Protein AF-0000000074169107 (afdb_homodimer)

Organism: Brucella melitensis biotype 1 (strain ATCC 23456 / CCUG 17765 / NCTC 10094 / 16M) (NCBI:txid224914)

InterPro domains:
  IPR011701 Major facilitator superfamily [PF07690] (206-387)
  IPR020846 Major facilitator superfamily domain [PS50850] (198-412)
  IPR036259 MFS transporter superfamily [G3DSA:1.20.1250.20] (1-187)
  IPR036259 MFS transporter superfamily [G3DSA:1.20.1250.20] (199-384)
  IPR036259 MFS transporter superfamily [SSF103473] (4-386)
  IPR047200 MSF-type transporter YcaD-like [cd17477] (10-370)

Radius of gyration: 31.27 Å; Cα contacts (8 Å, |Δi|>4): 1572; chains: 2; bounding box: 61×96×57 Å

Secondary structure (DSSP, 8-state):
-HHHHHHHHHHHHHHHHHHHHHHHHHHHHHHHHHTT--HHHHHHHHHHHHHHHHHHHHHHHHHHHHH-HHHHHHHHHHHHHHHHHHHHH---HHHHHHHHHHHHHHHHHHHHHHHHHHHHH--TTTHHHHHHHHHHHHHHHHHHHHHHHHHS-TTSTHHHHHHHHHHHHTHHHHHSS-PPPPPPPPPPP--HHHHHHH-HHHHHHHHHHHHHHHHHHHHHHHHHHHTT--HHHHHHHHHHHHHHHHHHHHHHHHHHHHS-HHHHHHHHHHHHHHHHHHHHHH----HHHHHHHHHHHHHHHTTHHHHHHHHHHTTS-GGGHHHHHHHHHHHHHHHHHHHHHHHHHHHHHSTTTHHHHHHHHHHHHHHHHHHHHHTTSPPPPGGGPPPP-----GGG--HHHHHHSGGG----/-HHHHHHHHHHHHHHHHHHHHHHHHHHHHHHHHHTT--HHHHHHHHHHHHHHHHHHHHHHHHHHHHH-HHHHHHHHHHHHHHHHHHHHH---HHHHHHHHHHHHHHHHHHHHHHHHHHHHH--TTTHHHHHHHHHHHHHHHHHHHHHHHHHS-TTSTHHHHHHHHHHHHTHHHHHSS-PPPPPPPPPPP--HHHHHHH-HHHHHHHHHHHHHHHHHHHHHHHHHHHTT--HHHHHHHHHHHHHHHHHHHHHHHHHHHHS-HHHHHHHHHHHHHHHHHHHHHH----HHHHHHHHHHHHHHHTTHHHHHHHHHHTTS-GGGHHHHHHHHHHHHHHHHHHHHHHHHHHHHHSTTTHHHHHHHHHHHHHHHHHHHHHTTSPPPPGGGPPPP-----STT--HHHHHHSGGG----

Nearest PDB structures (foldseek):
  8tth-assembly1_A  TM=8.276E-01  e=2.701E-09  Staphylococcus aureus
  8tte-assembly1_A  TM=8.108E-01  e=3.071E-09  Staphylococcus aureus
  8ttg-assembly1_A  TM=8.407E-01  e=1.258E-08  Staphylococcus aureus
  8hpk-assembly1_A  TM=7.073E-01  e=5.860E-08  Oxalobacter formigenes
  8s5z-assembly1_A  TM=7.313E-01  e=1.516E-05  Homo sapiens

Solvent-accessible surface area (backbone atoms only — not comparable to full-atom values): 38735 Å² total; per-residue (Å²): 112,70,67,54,51,49,47,46,27,47,49,50,14,48,26,28,38,29,21,18,46,23,25,50,63,51,41,48,46,54,31,38,49,74,71,64,52,53,58,55,57,46,13,39,34,30,19,28,18,34,48,16,23,54,50,13,65,69,49,34,47,58,50,30,61,67,44,30,54,69,28,38,39,47,37,22,33,29,49,40,18,35,44,37,32,48,44,51,69,46,87,40,69,70,57,40,31,56,44,25,21,53,41,18,22,24,48,30,32,38,43,33,46,52,31,42,45,51,39,64,71,40,46,91,87,42,20,56,58,52,45,50,51,50,42,50,39,49,54,51,20,23,38,52,12,25,46,50,47,42,74,50,58,68,89,45,58,55,59,26,42,50,26,24,35,25,20,33,51,18,45,36,42,47,26,72,38,78,68,79,74,54,79,72,68,78,82,83,77,79,56,68,69,61,46,38,71,50,23,51,54,30,49,55,34,26,26,34,50,14,22,27,50,18,18,44,71,37,41,44,60,46,37,33,51,70,44,67,35,52,61,54,50,35,30,46,26,58,37,40,14,52,52,33,10,62,60,33,29,54,63,54,32,56,50,36,53,74,42,62,42,46,56,45,48,20,50,42,25,40,53,26,16,49,47,22,45,47,46,38,71,64,52,64,56,50,52,69,59,44,32,52,51,42,19,54,30,21,25,30,57,56,30,45,56,46,50,34,52,45,52,32,47,47,62,47,53,68,87,42,41,52,56,55,52,35,41,46,49,51,39,20,42,53,14,21,27,48,12,9,51,54,18,25,56,34,24,72,71,42,70,51,37,14,44,25,48,46,31,17,52,30,20,45,49,38,18,53,48,21,53,55,48,56,72,72,47,84,78,79,56,63,90,67,48,64,80,62,65,87,56,68,62,76,100,68,62,45,62,40,46,43,67,34,36,66,72,50,61,73,85,122,112,69,66,55,50,49,50,45,28,47,48,50,15,48,26,29,38,29,20,18,48,24,26,49,64,52,41,48,45,53,32,39,50,76,71,64,52,52,58,56,57,45,12,40,33,28,19,28,18,34,48,17,23,55,50,13,65,70,48,33,48,58,49,30,62,68,42,30,55,70,28,40,39,48,37,23,33,29,49,41,18,35,45,37,33,48,45,52,67,46,85,42,70,69,58,41,31,57,45,26,21,52,41,19,21,24,48,30,32,38,40,34,46,51,31,40,45,52,40,62,71,41,46,90,86,43,19,56,59,54,44,50,52,50,42,50,42,50,53,52,21,22,39,52,13,26,45,50,46,42,75,49,57,66,87,46,56,55,60,27,42,50,27,23,34,25,20,31,52,19,47,38,43,48,27,73,39,80,69,79,75,54,77,72,70,79,82,84,76,77,55,68,66,60,46,38,71,50,23,50,56,28,50,54,35,27,26,35,49,14,21,29,50,19,19,45,72,38,42,43,59,47,34,33,51,70,42,66,35,52,62,52,50,35,30,47,26,58,38,40,14,51,52,33,9,61,59,34,31,54,63,54,32,56,48,38,52,73,43,63,44,46,56,45,48,18,51,41,25,39,52,27,17,49,48,22,44,46,46,37,72,64,52,64,58,49,51,69,59,43,33,53,52,43,20,54,29,21,25,30,57,51,29,44,55,47,50,33,52,45,50,33,47,47,62,46,54,69,86,41,42,54,54,54,51,36,42,47,48,52,39,19,41,53,14,20,28,49,13,9,51,54,17,26,57,34,24,72,72,42,72,51,35,14,44,26,50,45,32,17,50,30,20,44,50,39,18,53,46,21,53,55,48,57,73,72,47,85,77,79,57,63,92,65,48,64,80,62,62,89,54,71,71,63,102,69,66,43,62,38,47,43,67,35,36,67,73,52,60,72,85,121

pLDDT: mean 89.68, std 11.01, range [34.66, 98.75]

Sequence (824 aa):
MRIYIQVLALLCGTAFLLIASGLHGLLLPLRGGAEGFSVTSLGMLGTTWAGGFEAGCLFAPRLVRRVGHVRAFGCFAASAAIIALLSGIFVDATIWVLLRAFTGFSMAGAFMVIESWLNERASNETRGKIFGMYMMVNYGATMTGQMLVAAGDVRSDHLFMICGVFFCLALIPTAISTAVSPKPLTEVQLDLKVLYRNSPAAFVGCILIGIANGAWGTLGAVFGAKSGISTTEIALMVSVTIAAGALMQIPVGRISDLVDRRFVLASVASLAALVGLTIFSLAPESGTVIIAMTGCYGALAYALYPVAVAHANDHATAESFVKVSSGLLLLYGFGTMLGPLLAAAAMDIFWPSGLFAVTALAHISITAYALFRSRRRASVPKEEKDQFKSMPSERGATPEAMNLDPRAEPEGMRIYIQVLALLCGTAFLLIASGLHGLLLPLRGGAEGFSVTSLGMLGTTWAGGFEAGCLFAPRLVRRVGHVRAFGCFAASAAIIALLSGIFVDATIWVLLRAFTGFSMAGAFMVIESWLNERASNETRGKIFGMYMMVNYGATMTGQMLVAAGDVRSDHLFMICGVFFCLALIPTAISTAVSPKPLTEVQLDLKVLYRNSPAAFVGCILIGIANGAWGTLGAVFGAKSGISTTEIALMVSVTIAAGALMQIPVGRISDLVDRRFVLASVASLAALVGLTIFSLAPESGTVIIAMTGCYGALAYALYPVAVAHANDHATAESFVKVSSGLLLLYGFGTMLGPLLAAAAMDIFWPSGLFAVTALAHISITAYALFRSRRRASVPKEEKDQFKSMPSERGATPEAMNLDPRAEPEG

Structure (mmCIF, N/CA/C/O backbone):
data_AF-0000000074169107-model_v1
#
loop_
_entity.id
_entity.type
_entity.pdbx_description
1 polymer 'Transporter, mfs superfamily'
#
loop_
_atom_site.group_PDB
_atom_site.id
_atom_site.type_symbol
_atom_site.label_atom_id
_atom_site.label_alt_id
_atom_site.label_comp_id
_atom_site.label_asym_id
_atom_site.label_entity_id
_atom_site.label_seq_id
_atom_site.pdbx_PDB_ins_code
_atom_site.Cartn_x
_atom_site.Cartn_y
_atom_site.Cartn_z
_atom_site.occupancy
_atom_site.B_iso_or_equiv
_atom_site.auth_seq_id
_atom_site.auth_comp_id
_atom_site.auth_asym_id
_atom_site.auth_atom_id
_atom_site.pdbx_PDB_model_num
ATOM 1 N N . MET A 1 1 ? 24.5 -15.453 12.547 1 52.53 1 MET A N 1
ATOM 2 C CA . MET A 1 1 ? 23.344 -14.906 13.242 1 52.53 1 MET A CA 1
ATOM 3 C C . MET A 1 1 ? 22.703 -13.781 12.438 1 52.53 1 MET A C 1
ATOM 5 O O . MET A 1 1 ? 21.484 -13.758 12.25 1 52.53 1 MET A O 1
ATOM 9 N N . ARG A 1 2 ? 23.578 -12.852 11.867 1 57.88 2 ARG A N 1
ATOM 10 C CA . ARG A 1 2 ? 23.094 -11.711 11.102 1 57.88 2 ARG A CA 1
ATOM 11 C C . ARG A 1 2 ? 22.484 -12.164 9.781 1 57.88 2 ARG A C 1
ATOM 13 O O . ARG A 1 2 ? 21.453 -11.625 9.359 1 57.88 2 ARG A O 1
ATOM 20 N N . ILE A 1 3 ? 23.016 -13.297 9.266 1 62.75 3 ILE A N 1
ATOM 21 C CA . ILE A 1 3 ? 22.516 -13.812 8 1 62.75 3 ILE A CA 1
ATOM 22 C C . ILE A 1 3 ? 21.094 -14.344 8.18 1 62.75 3 ILE A C 1
ATOM 24 O O . ILE A 1 3 ? 20.234 -14.102 7.344 1 62.75 3 ILE A O 1
ATOM 28 N N . TYR A 1 4 ? 20.859 -14.805 9.289 1 69.69 4 TYR A N 1
ATOM 29 C CA . TYR A 1 4 ? 19.562 -15.406 9.531 1 69.69 4 TYR A CA 1
ATOM 30 C C . TYR A 1 4 ? 18.5 -14.328 9.797 1 69.69 4 TYR A C 1
ATOM 32 O O . TYR A 1 4 ? 17.344 -14.492 9.43 1 69.69 4 TYR A O 1
ATOM 40 N N . ILE A 1 5 ? 19.062 -13.211 10.281 1 71.31 5 ILE A N 1
ATOM 41 C CA . ILE A 1 5 ? 18.109 -12.133 10.555 1 71.31 5 ILE A CA 1
ATOM 42 C C . ILE A 1 5 ? 17.641 -11.516 9.242 1 71.31 5 ILE A C 1
ATOM 44 O O . ILE A 1 5 ? 16.453 -11.227 9.086 1 71.31 5 ILE A O 1
ATOM 48 N N . GLN A 1 6 ? 18.547 -11.438 8.352 1 75.88 6 GLN A N 1
ATOM 49 C CA . GLN A 1 6 ? 18.203 -10.852 7.062 1 75.88 6 GLN A CA 1
ATOM 50 C C . GLN A 1 6 ? 17.297 -11.789 6.262 1 75.88 6 GLN A C 1
ATOM 52 O O . GLN A 1 6 ? 16.344 -11.344 5.609 1 75.88 6 GLN A O 1
ATOM 57 N N . VAL A 1 7 ? 17.578 -12.953 6.441 1 84.06 7 VAL A N 1
ATOM 58 C CA . VAL A 1 7 ? 16.766 -13.945 5.738 1 84.06 7 VAL A CA 1
ATOM 59 C C . VAL A 1 7 ? 15.367 -14.008 6.352 1 84.06 7 VAL A C 1
ATOM 61 O O . VAL A 1 7 ? 14.375 -14.141 5.633 1 84.06 7 VAL A O 1
ATOM 64 N N . LEU A 1 8 ? 15.367 -13.758 7.609 1 87.25 8 LEU A N 1
ATOM 65 C CA . LEU A 1 8 ? 14.086 -13.812 8.289 1 87.25 8 LEU A CA 1
ATOM 66 C C . LEU A 1 8 ? 13.195 -12.648 7.871 1 87.25 8 LEU A C 1
ATOM 68 O O . LEU A 1 8 ? 11.984 -12.805 7.719 1 87.25 8 LEU A O 1
ATOM 72 N N . ALA A 1 9 ? 13.758 -11.492 7.699 1 87.5 9 ALA A N 1
ATOM 73 C CA . ALA A 1 9 ? 13 -10.328 7.246 1 87.5 9 ALA A CA 1
ATOM 74 C C . ALA A 1 9 ? 12.438 -10.555 5.848 1 87.5 9 ALA A C 1
ATOM 76 O O . ALA A 1 9 ? 11.281 -10.227 5.578 1 87.5 9 ALA A O 1
ATOM 77 N N . LEU A 1 10 ? 13.258 -11.141 5.074 1 89 10 LEU A N 1
ATOM 78 C CA . LEU A 1 10 ? 12.844 -11.43 3.709 1 89 10 LEU A CA 1
ATOM 79 C C . LEU A 1 10 ? 11.727 -12.469 3.689 1 89 10 LEU A C 1
ATOM 81 O O . LEU A 1 10 ? 10.75 -12.32 2.953 1 89 10 LEU A O 1
ATOM 85 N N . LEU A 1 11 ? 11.852 -13.438 4.527 1 93.31 11 LEU A N 1
ATOM 86 C CA . LEU A 1 11 ? 10.852 -14.5 4.582 1 93.31 11 LEU A CA 1
ATOM 87 C C . LEU A 1 11 ? 9.547 -13.977 5.164 1 93.31 11 LEU A C 1
ATOM 89 O O . LEU A 1 11 ? 8.461 -14.406 4.754 1 93.31 11 LEU A O 1
ATOM 93 N N . CYS A 1 12 ? 9.648 -13.086 6.059 1 94.69 12 CYS A N 1
ATOM 94 C CA . CYS A 1 12 ? 8.445 -12.484 6.617 1 94.69 12 CYS A CA 1
ATOM 95 C C . CYS A 1 12 ? 7.703 -11.672 5.566 1 94.69 12 CYS A C 1
ATOM 97 O O . CYS A 1 12 ? 6.48 -11.781 5.438 1 94.69 12 CYS A O 1
ATOM 99 N N . GLY A 1 13 ? 8.461 -10.859 4.871 1 94.75 13 GLY A N 1
ATOM 100 C CA . GLY A 1 13 ? 7.852 -10.125 3.77 1 94.75 13 GLY A CA 1
ATOM 101 C C . GLY A 1 13 ? 7.227 -11.031 2.725 1 94.75 13 GLY A C 1
ATOM 102 O O . GLY A 1 13 ? 6.137 -10.75 2.223 1 94.75 13 GLY A O 1
ATOM 103 N N . THR A 1 14 ? 7.871 -12.125 2.451 1 94.75 14 THR A N 1
ATOM 104 C CA . THR A 1 14 ? 7.363 -13.109 1.507 1 94.75 14 THR A CA 1
ATOM 105 C C . THR A 1 14 ? 6.062 -13.719 2.012 1 94.75 14 THR A C 1
ATOM 107 O O . THR A 1 14 ? 5.113 -13.898 1.242 1 94.75 14 THR A O 1
ATOM 110 N N . ALA A 1 15 ? 6.078 -14 3.264 1 97.31 15 ALA A N 1
ATOM 111 C CA . ALA A 1 15 ? 4.875 -14.578 3.85 1 97.31 15 ALA A CA 1
ATOM 112 C C . ALA A 1 15 ? 3.676 -13.648 3.672 1 97.31 15 ALA A C 1
ATOM 114 O O . ALA A 1 15 ? 2.596 -14.086 3.27 1 97.31 15 ALA A O 1
ATOM 115 N N . PHE A 1 16 ? 3.82 -12.398 3.961 1 98.31 16 PHE A N 1
ATOM 116 C CA . PHE A 1 16 ? 2.729 -11.445 3.816 1 98.31 16 PHE A CA 1
ATOM 117 C C . PHE A 1 16 ? 2.285 -11.344 2.363 1 98.31 16 PHE A C 1
ATOM 119 O O . PHE A 1 16 ? 1.088 -11.273 2.076 1 98.31 16 PHE A O 1
ATOM 126 N N . LEU A 1 17 ? 3.271 -11.32 1.493 1 97.44 17 LEU A N 1
ATOM 127 C CA . LEU A 1 17 ? 2.975 -11.258 0.066 1 97.44 17 LEU A CA 1
ATOM 128 C C . LEU A 1 17 ? 2.141 -12.453 -0.372 1 97.44 17 LEU A C 1
ATOM 130 O O . LEU A 1 17 ? 1.159 -12.305 -1.102 1 97.44 17 LEU A O 1
ATOM 134 N N . LEU A 1 18 ? 2.48 -13.602 0.112 1 97.19 18 LEU A N 1
ATOM 135 C CA . LEU A 1 18 ? 1.833 -14.836 -0.317 1 97.19 18 LEU A CA 1
ATOM 136 C C . LEU A 1 18 ? 0.48 -15.008 0.368 1 97.19 18 LEU A C 1
ATOM 138 O O . LEU A 1 18 ? -0.45 -15.562 -0.218 1 97.19 18 LEU A O 1
ATOM 142 N N . ILE A 1 19 ? 0.373 -14.531 1.572 1 98 19 ILE A N 1
ATOM 143 C CA . ILE A 1 19 ? -0.941 -14.508 2.205 1 98 19 ILE A CA 1
ATOM 144 C C . ILE A 1 19 ? -1.899 -13.664 1.365 1 98 19 ILE A C 1
ATOM 146 O O . ILE A 1 19 ? -3.02 -14.086 1.077 1 98 19 ILE A O 1
ATOM 150 N N . ALA A 1 20 ? -1.429 -12.5 1.004 1 98.44 20 ALA A N 1
ATOM 151 C CA . ALA A 1 20 ? -2.244 -11.617 0.17 1 98.44 20 ALA A CA 1
ATOM 152 C C . ALA A 1 20 ? -2.592 -12.289 -1.156 1 98.44 20 ALA A C 1
ATOM 154 O O . ALA A 1 20 ? -3.732 -12.211 -1.617 1 98.44 20 ALA A O 1
ATOM 155 N N . SER A 1 21 ? -1.637 -12.906 -1.735 1 96.75 21 SER A N 1
ATOM 156 C CA . SER A 1 21 ? -1.834 -13.555 -3.027 1 96.75 21 SER A CA 1
ATOM 157 C C . SER A 1 21 ? -2.816 -14.719 -2.916 1 96.75 21 SER A C 1
ATOM 159 O O . SER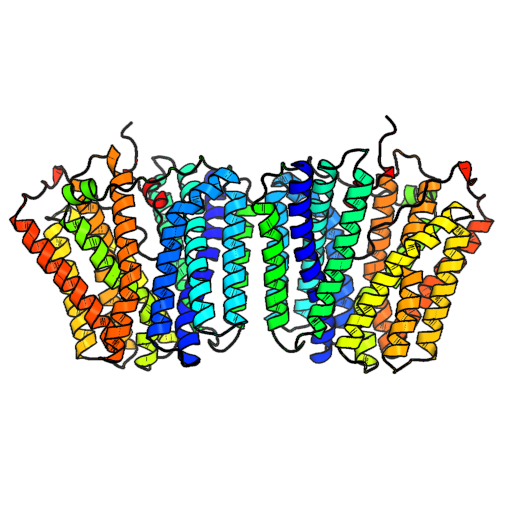 A 1 21 ? -3.674 -14.891 -3.785 1 96.75 21 SER A O 1
ATOM 161 N N . GLY A 1 22 ? -2.643 -15.523 -1.899 1 95.94 22 GLY A N 1
ATOM 162 C CA . GLY A 1 22 ? -3.582 -16.609 -1.672 1 95.94 22 GLY A CA 1
ATOM 163 C C . GLY A 1 22 ? -5.004 -16.125 -1.452 1 95.94 22 GLY A C 1
ATOM 164 O O . GLY A 1 22 ? -5.953 -16.719 -1.981 1 95.94 22 GLY A O 1
ATOM 165 N N . LEU A 1 23 ? -5.125 -15.102 -0.667 1 97.44 23 LEU A N 1
ATOM 166 C CA . LEU A 1 23 ? -6.434 -14.508 -0.417 1 97.44 23 LEU A CA 1
ATOM 167 C C . LEU A 1 23 ? -7.047 -13.984 -1.71 1 97.44 23 LEU A C 1
ATOM 169 O O . LEU A 1 23 ? -8.188 -14.305 -2.037 1 97.44 23 LEU A O 1
ATOM 173 N N . HIS A 1 24 ? -6.254 -13.211 -2.42 1 97.62 24 HIS A N 1
ATOM 174 C CA . HIS A 1 24 ? -6.727 -12.594 -3.652 1 97.62 24 HIS A CA 1
ATOM 175 C C . HIS A 1 24 ? -7.086 -13.648 -4.695 1 97.62 24 HIS A C 1
ATOM 177 O O . HIS A 1 24 ? -8.086 -13.508 -5.406 1 97.62 24 HIS A O 1
ATOM 183 N N . GLY A 1 25 ? -6.301 -14.695 -4.781 1 95.56 25 GLY A N 1
ATOM 184 C CA . GLY A 1 25 ? -6.496 -15.75 -5.762 1 95.56 25 GLY A CA 1
ATOM 185 C C . GLY A 1 25 ? -7.781 -16.531 -5.551 1 95.56 25 GLY A C 1
ATOM 186 O O . GLY A 1 25 ? -8.422 -16.953 -6.516 1 95.56 25 GLY A O 1
ATOM 187 N N . LEU A 1 26 ? -8.109 -16.703 -4.34 1 96.38 26 LEU A N 1
ATOM 188 C CA . LEU A 1 26 ? -9.328 -17.469 -4.043 1 96.38 26 LEU A CA 1
ATOM 189 C C . LEU A 1 26 ? -10.539 -16.547 -4.016 1 96.38 26 LEU A C 1
ATOM 191 O O . LEU A 1 26 ? -11.648 -16.953 -4.363 1 96.38 26 LEU A O 1
ATOM 195 N N . LEU A 1 27 ? -10.383 -15.328 -3.639 1 97.44 27 LEU A N 1
ATOM 196 C CA . LEU A 1 27 ? -11.477 -14.375 -3.471 1 97.44 27 LEU A CA 1
ATOM 197 C C . LEU A 1 27 ? -12.094 -14.016 -4.816 1 97.44 27 LEU A C 1
ATOM 199 O O . LEU A 1 27 ? -13.32 -13.93 -4.938 1 97.44 27 LEU A O 1
ATOM 203 N N . LEU A 1 28 ? -11.328 -13.859 -5.836 1 97.69 28 LEU A N 1
ATOM 204 C CA . LEU A 1 28 ? -11.805 -13.336 -7.109 1 97.69 28 LEU A CA 1
ATOM 205 C C . LEU A 1 28 ? -12.773 -14.297 -7.773 1 97.69 28 LEU A C 1
ATOM 207 O O . LEU A 1 28 ? -13.898 -13.914 -8.125 1 97.69 28 LEU A O 1
ATOM 211 N N . PRO A 1 29 ? -12.359 -15.562 -7.895 1 96.06 29 PRO A N 1
ATOM 212 C CA . PRO A 1 29 ? -13.336 -16.438 -8.531 1 96.06 29 PRO A CA 1
ATOM 213 C C . PRO A 1 29 ? -14.602 -16.625 -7.703 1 96.06 29 PRO A C 1
ATOM 215 O O . PRO A 1 29 ? -15.695 -16.75 -8.258 1 96.06 29 PRO A O 1
ATOM 218 N N . LEU A 1 30 ? -14.539 -16.625 -6.43 1 96.31 30 LEU A N 1
ATOM 219 C CA . LEU A 1 30 ? -15.719 -16.812 -5.586 1 96.31 30 LEU A CA 1
ATOM 220 C C . LEU A 1 30 ? -16.625 -15.578 -5.641 1 96.31 30 LEU A C 1
ATOM 222 O O . LEU A 1 30 ? -17.844 -15.711 -5.789 1 96.31 30 LEU A O 1
ATOM 226 N N . ARG A 1 31 ? -16.016 -14.398 -5.496 1 97.5 31 ARG A N 1
ATOM 227 C CA . ARG A 1 31 ? -16.797 -13.164 -5.602 1 97.5 31 ARG A CA 1
ATOM 228 C C . ARG A 1 31 ? -17.375 -13 -7.004 1 97.5 31 ARG A C 1
ATOM 230 O O . ARG A 1 31 ? -18.531 -12.602 -7.16 1 97.5 31 ARG A O 1
ATOM 237 N N . GLY A 1 32 ? -16.547 -13.25 -8 1 96.75 32 GLY A N 1
ATOM 238 C CA . GLY A 1 32 ? -17.062 -13.172 -9.359 1 96.75 32 GLY A CA 1
ATOM 239 C C . GLY A 1 32 ? -18.234 -14.094 -9.609 1 96.75 32 GLY A C 1
ATOM 240 O O . GLY A 1 32 ? -19.203 -13.711 -10.266 1 96.75 32 GLY A O 1
ATOM 241 N N . GLY A 1 33 ? -18.141 -15.312 -9.102 1 94.56 33 GLY A N 1
ATOM 242 C CA . GLY A 1 33 ? -19.281 -16.219 -9.188 1 94.56 33 GLY A CA 1
ATOM 243 C C . GLY A 1 33 ? -20.516 -15.703 -8.5 1 94.56 33 GLY A C 1
ATOM 244 O O . GLY A 1 33 ? -21.625 -15.812 -9.031 1 94.56 33 GLY A O 1
ATOM 245 N N . ALA A 1 34 ? -20.344 -15.156 -7.363 1 94.44 34 ALA A N 1
ATOM 246 C CA . ALA A 1 34 ? -21.453 -14.602 -6.605 1 94.44 34 ALA A CA 1
ATOM 247 C C . ALA A 1 34 ? -22.094 -13.43 -7.348 1 94.44 34 ALA A C 1
ATOM 249 O O . ALA A 1 34 ? -23.297 -13.172 -7.203 1 94.44 34 ALA A O 1
ATOM 250 N N . GLU A 1 35 ? -21.297 -12.773 -8.18 1 96.62 35 GLU A N 1
ATOM 251 C CA . GLU A 1 35 ? -21.781 -11.625 -8.93 1 96.62 35 GLU A CA 1
ATOM 252 C C . GLU A 1 35 ? -22.375 -12.047 -10.273 1 96.62 35 GLU A C 1
ATOM 254 O O . GLU A 1 35 ? -22.828 -11.203 -11.047 1 96.62 35 GLU A O 1
ATOM 259 N N . GLY A 1 36 ? -22.281 -13.383 -10.594 1 95.25 36 GLY A N 1
ATOM 260 C CA . GLY A 1 36 ? -22.891 -13.898 -11.805 1 95.25 36 GLY A CA 1
ATOM 261 C C . GLY A 1 36 ? -21.969 -13.852 -13.016 1 95.25 36 GLY A C 1
ATOM 262 O O . GLY A 1 36 ? -22.438 -13.875 -14.156 1 95.25 36 GLY A O 1
ATOM 263 N N . PHE A 1 37 ? -20.688 -13.734 -12.789 1 96.25 37 PHE A N 1
ATOM 264 C CA . PHE A 1 37 ? -19.766 -13.758 -13.914 1 96.25 37 PHE A CA 1
ATOM 265 C C . PHE A 1 37 ? -19.828 -15.094 -14.641 1 96.25 37 PHE A C 1
ATOM 267 O O . PHE A 1 37 ? -20.031 -16.141 -14.016 1 96.25 37 PHE A O 1
ATOM 274 N N . SER A 1 38 ? -19.609 -15.039 -15.953 1 95.31 38 SER A N 1
ATOM 275 C CA . SER A 1 38 ? -19.578 -16.281 -16.719 1 95.31 38 SER A CA 1
ATOM 276 C C . SER A 1 38 ? -18.344 -17.109 -16.391 1 95.31 38 SER A C 1
ATOM 278 O O . SER A 1 38 ? -17.344 -16.562 -15.914 1 95.31 38 SER A O 1
ATOM 280 N N . VAL A 1 39 ? -18.391 -18.391 -16.562 1 94.38 39 VAL A N 1
ATOM 281 C CA . VAL A 1 39 ? -17.266 -19.266 -16.312 1 94.38 39 VAL A CA 1
ATOM 282 C C . VAL A 1 39 ? -16.109 -18.891 -17.234 1 94.38 39 VAL A C 1
ATOM 284 O O . VAL A 1 39 ? -14.938 -18.984 -16.844 1 94.38 39 VAL A O 1
ATOM 287 N N . THR A 1 40 ? -16.422 -18.469 -18.391 1 94.69 40 THR A N 1
ATOM 288 C CA . THR A 1 40 ? -15.414 -18.016 -19.344 1 94.69 40 THR A CA 1
ATOM 289 C C . THR A 1 40 ? -14.656 -16.812 -18.797 1 94.69 40 THR A C 1
ATOM 291 O O . THR A 1 40 ? -13.43 -16.75 -18.891 1 94.69 40 THR A O 1
ATOM 294 N N . SER A 1 41 ? -15.391 -15.883 -18.266 1 96.12 41 SER A N 1
ATOM 295 C CA . SER A 1 41 ? -14.75 -14.711 -17.672 1 96.12 41 SER A CA 1
ATOM 296 C C . SER A 1 41 ? -13.867 -15.109 -16.484 1 96.12 41 SER A C 1
ATOM 298 O O . SER A 1 41 ? -12.773 -14.555 -16.312 1 96.12 41 SER A O 1
ATOM 300 N N . LEU A 1 42 ? -14.32 -16.031 -15.758 1 95.94 42 LEU A N 1
ATOM 301 C CA . LEU A 1 42 ? -13.547 -16.5 -14.609 1 95.94 42 LEU A CA 1
ATOM 302 C C . LEU A 1 42 ? -12.297 -17.25 -15.062 1 95.94 42 LEU A C 1
ATOM 304 O O . LEU A 1 42 ? -11.25 -17.156 -14.43 1 95.94 42 LEU A O 1
ATOM 308 N N . GLY A 1 43 ? -12.438 -18 -16.094 1 96 43 GLY A N 1
ATOM 309 C CA . GLY A 1 43 ? -11.273 -18.656 -16.688 1 96 43 GLY A CA 1
ATOM 310 C C . GLY A 1 43 ? -10.25 -17.656 -17.203 1 96 43 GLY A C 1
ATOM 311 O O . GLY A 1 43 ? -9.047 -17.875 -17.062 1 96 43 GLY A O 1
ATOM 312 N N . MET A 1 44 ? -10.711 -16.578 -17.766 1 96.81 44 MET A N 1
ATOM 313 C CA . MET A 1 44 ? -9.828 -15.555 -18.312 1 96.81 44 MET A CA 1
ATOM 314 C C . MET A 1 44 ? -8.992 -14.914 -17.219 1 96.81 44 MET A C 1
ATOM 316 O O . MET A 1 44 ? -7.875 -14.453 -17.469 1 96.81 44 MET A O 1
ATOM 320 N N . LEU A 1 45 ? -9.531 -14.906 -16 1 97.06 45 LEU A N 1
ATOM 321 C CA . LEU A 1 45 ? -8.742 -14.391 -14.883 1 97.06 45 LEU A CA 1
ATOM 322 C C . LEU A 1 45 ? -7.441 -15.164 -14.727 1 97.06 45 LEU A C 1
ATOM 324 O O . LEU A 1 45 ? -6.383 -14.57 -14.508 1 97.06 45 LEU A O 1
ATOM 328 N N . GLY A 1 46 ? -7.566 -16.5 -14.867 1 95.38 46 GLY A N 1
ATOM 329 C CA . GLY A 1 46 ? -6.371 -17.328 -14.766 1 95.38 46 GLY A CA 1
ATOM 330 C C . GLY A 1 46 ? -5.434 -17.156 -15.945 1 95.38 46 GLY A C 1
ATOM 331 O O . GLY A 1 46 ? -4.215 -17.109 -15.773 1 95.38 46 GLY A O 1
ATOM 332 N N . THR A 1 47 ? -5.996 -17.062 -17.047 1 96.69 47 THR A N 1
ATOM 333 C CA . THR A 1 47 ? -5.215 -16.922 -18.266 1 96.69 47 THR A CA 1
ATOM 334 C C . THR A 1 47 ? -4.418 -15.625 -18.266 1 96.69 47 THR A C 1
ATOM 336 O O . THR A 1 47 ? -3.223 -15.617 -18.562 1 96.69 47 THR A O 1
ATOM 339 N N . THR A 1 48 ? -5.086 -14.578 -17.938 1 97.44 48 THR A N 1
ATOM 340 C CA . THR A 1 48 ? -4.41 -13.281 -17.969 1 97.44 48 THR A CA 1
ATOM 341 C C . THR A 1 48 ? -3.408 -13.164 -16.828 1 97.44 48 THR A C 1
ATOM 343 O O . THR A 1 48 ? -2.365 -12.523 -16.969 1 97.44 48 THR A O 1
ATOM 346 N N . TRP A 1 49 ? -3.719 -13.773 -15.703 1 96.81 49 TRP A N 1
ATOM 347 C CA . TRP A 1 49 ? -2.721 -13.82 -14.641 1 96.81 49 TRP A CA 1
ATOM 348 C C . TRP A 1 49 ? -1.449 -14.516 -15.117 1 96.81 49 TRP A C 1
ATOM 350 O O . TRP A 1 49 ? -0.347 -13.984 -14.953 1 96.81 49 TRP A O 1
ATOM 360 N N . ALA A 1 50 ? -1.594 -15.656 -15.711 1 95.75 50 ALA A N 1
ATOM 361 C CA . ALA A 1 50 ? -0.452 -16.422 -16.188 1 95.75 50 ALA A CA 1
ATOM 362 C C . ALA A 1 50 ? 0.316 -15.664 -17.266 1 95.75 50 ALA A C 1
ATOM 364 O O . ALA A 1 50 ? 1.549 -15.672 -17.281 1 95.75 50 ALA A O 1
ATOM 365 N N . GLY A 1 51 ? -0.433 -15.086 -18.141 1 95.31 51 GLY A N 1
ATOM 366 C CA . GLY A 1 51 ? 0.216 -14.258 -19.141 1 95.31 51 GLY A CA 1
ATOM 367 C C . GLY A 1 51 ? 1.02 -13.117 -18.547 1 95.31 51 GLY A C 1
ATOM 368 O O . GLY A 1 51 ? 2.141 -12.852 -18.984 1 95.31 51 GLY A O 1
ATOM 369 N N . GLY A 1 52 ? 0.431 -12.469 -17.656 1 96.44 52 GLY A N 1
ATOM 370 C CA . GLY A 1 52 ? 1.148 -11.414 -16.953 1 96.44 52 GLY A CA 1
ATOM 371 C C . GLY A 1 52 ? 2.383 -11.914 -16.219 1 96.44 52 GLY A C 1
ATOM 372 O O . GLY A 1 52 ? 3.424 -11.258 -16.234 1 96.44 52 GLY A O 1
ATOM 373 N N . PHE A 1 53 ? 2.238 -13.016 -15.609 1 94.62 53 PHE A N 1
ATOM 374 C CA . PHE A 1 53 ? 3.352 -13.602 -14.875 1 94.62 53 PHE A CA 1
ATOM 375 C C . PHE A 1 53 ? 4.523 -13.891 -15.805 1 94.62 53 PHE A C 1
ATOM 377 O O . PHE A 1 53 ? 5.668 -13.562 -15.484 1 94.62 53 PHE A O 1
ATOM 384 N N . GLU A 1 54 ? 4.246 -14.469 -16.906 1 91 54 GLU A N 1
ATOM 385 C CA . GLU A 1 54 ? 5.289 -14.758 -17.875 1 91 54 GLU A CA 1
ATOM 386 C C . GLU A 1 54 ? 5.93 -13.477 -18.406 1 91 54 GLU A C 1
ATOM 388 O O . GLU A 1 54 ? 7.145 -13.414 -18.594 1 91 54 GLU A O 1
ATOM 393 N N . ALA A 1 55 ? 5.078 -12.531 -18.672 1 92.31 55 ALA A N 1
ATOM 394 C CA . ALA A 1 55 ? 5.613 -11.242 -19.109 1 92.31 55 ALA A CA 1
ATOM 395 C C . ALA A 1 55 ? 6.512 -10.633 -18.031 1 92.31 55 ALA A C 1
ATOM 397 O O . ALA A 1 55 ? 7.535 -10.016 -18.344 1 92.31 55 ALA A O 1
ATOM 398 N N . GLY A 1 56 ? 6.098 -10.789 -16.812 1 91.75 56 GLY A N 1
ATOM 399 C CA . GLY A 1 56 ? 6.91 -10.297 -15.703 1 91.75 56 GLY A CA 1
ATOM 400 C C . GLY A 1 56 ? 8.266 -10.977 -15.609 1 91.75 56 GLY A C 1
ATOM 401 O O . GLY A 1 56 ? 9.266 -10.336 -15.305 1 91.75 56 GLY A O 1
ATOM 402 N N . CYS A 1 57 ? 8.312 -12.227 -15.898 1 86.5 57 CYS A N 1
ATOM 403 C CA . CYS A 1 57 ? 9.57 -12.969 -15.867 1 86.5 57 CYS A CA 1
ATOM 404 C C . CYS A 1 57 ? 10.531 -12.438 -16.922 1 86.5 57 CYS A C 1
ATOM 406 O O . CYS A 1 57 ? 11.75 -12.492 -16.734 1 86.5 57 CYS A O 1
ATOM 408 N N . LEU A 1 58 ? 9.984 -11.898 -17.922 1 85 58 LEU A N 1
ATOM 409 C CA . LEU A 1 58 ? 10.82 -11.438 -19.031 1 85 58 LEU A CA 1
ATOM 410 C C . LEU A 1 58 ? 11.234 -9.984 -18.828 1 85 58 LEU A C 1
ATOM 412 O O . LEU A 1 58 ? 12.375 -9.609 -19.125 1 85 58 LEU A O 1
ATOM 416 N N . PHE A 1 59 ? 10.352 -9.195 -18.203 1 88.94 59 PHE A N 1
ATOM 417 C CA . PHE A 1 59 ? 10.594 -7.754 -18.234 1 88.94 59 PHE A CA 1
ATOM 418 C C . PHE A 1 59 ? 10.984 -7.246 -16.859 1 88.94 59 PHE A C 1
ATOM 420 O O . PHE A 1 59 ? 11.586 -6.176 -16.734 1 88.94 59 PHE A O 1
ATOM 427 N N . ALA A 1 60 ? 10.648 -7.895 -15.836 1 88.12 60 ALA A N 1
ATOM 428 C CA . ALA A 1 60 ? 10.898 -7.43 -14.469 1 88.12 60 ALA A CA 1
ATOM 429 C C . ALA A 1 60 ? 12.391 -7.266 -14.211 1 88.12 60 ALA A C 1
ATOM 431 O O . ALA A 1 60 ? 12.805 -6.348 -13.5 1 88.12 60 ALA A O 1
ATOM 432 N N . PRO A 1 61 ? 13.25 -8.141 -14.805 1 87 61 PRO A N 1
ATOM 433 C CA . PRO A 1 61 ? 14.695 -7.977 -14.586 1 87 61 PRO A CA 1
ATOM 434 C C . PRO A 1 61 ? 15.211 -6.625 -15.07 1 87 61 PRO A C 1
ATOM 436 O O . PRO A 1 61 ? 16.141 -6.062 -14.477 1 87 61 PRO A O 1
ATOM 439 N N . ARG A 1 62 ? 14.648 -6.156 -16.094 1 88.81 62 ARG A N 1
ATOM 440 C CA . ARG A 1 62 ? 15.055 -4.852 -16.609 1 88.81 62 ARG A CA 1
ATOM 441 C C . ARG A 1 62 ? 14.789 -3.752 -15.586 1 88.81 62 ARG A C 1
ATOM 443 O O . ARG A 1 62 ? 15.617 -2.865 -15.383 1 88.81 62 ARG A O 1
ATOM 450 N N . LEU A 1 63 ? 13.688 -3.82 -14.969 1 88.81 63 LEU A N 1
ATOM 451 C CA . LEU A 1 63 ? 13.352 -2.824 -13.953 1 88.81 63 LEU A CA 1
ATOM 452 C C . LEU A 1 63 ? 14.273 -2.943 -12.75 1 88.81 63 LEU A C 1
ATOM 454 O O . LEU A 1 63 ? 14.727 -1.933 -12.203 1 88.81 63 LEU A O 1
ATOM 458 N N . VAL A 1 64 ? 14.5 -4.117 -12.375 1 89.06 64 VAL A N 1
ATOM 459 C CA . VAL A 1 64 ? 15.352 -4.352 -11.219 1 89.06 64 VAL A CA 1
ATOM 460 C C . VAL A 1 64 ? 16.766 -3.85 -11.508 1 89.06 64 VAL A C 1
ATOM 462 O O . VAL A 1 64 ? 17.422 -3.27 -10.633 1 89.06 64 VAL A O 1
ATOM 465 N N . ARG A 1 65 ? 17.203 -4.09 -12.664 1 87.19 65 ARG A N 1
ATOM 466 C CA . ARG A 1 65 ? 18.531 -3.629 -13.055 1 87.19 65 ARG A CA 1
ATOM 467 C C . ARG A 1 65 ? 18.609 -2.105 -13.062 1 87.19 65 ARG A C 1
ATOM 469 O O . ARG A 1 65 ? 19.625 -1.521 -12.719 1 87.19 65 ARG A O 1
ATOM 476 N N . ARG A 1 66 ? 17.562 -1.568 -13.398 1 87.06 66 ARG A N 1
ATOM 477 C CA . ARG A 1 66 ? 17.531 -0.118 -13.547 1 87.06 66 ARG A CA 1
ATOM 478 C C . ARG A 1 66 ? 17.453 0.577 -12.195 1 87.06 66 ARG A C 1
ATOM 480 O O . ARG A 1 66 ? 18.125 1.583 -11.969 1 87.06 66 ARG A O 1
ATOM 487 N N . VAL A 1 67 ? 16.641 0.064 -11.305 1 88.62 67 VAL A N 1
ATOM 488 C CA . VAL A 1 67 ? 16.359 0.871 -10.117 1 88.62 67 VAL A CA 1
ATOM 489 C C . VAL A 1 67 ? 16.844 0.149 -8.867 1 88.62 67 VAL A C 1
ATOM 491 O O . VAL A 1 67 ? 16.922 0.745 -7.793 1 88.62 67 VAL A O 1
ATOM 494 N N . GLY A 1 68 ? 17.125 -1.118 -8.992 1 87.75 68 GLY A N 1
ATOM 495 C CA . GLY A 1 68 ? 17.562 -1.891 -7.844 1 87.75 68 GLY A CA 1
ATOM 496 C C . GLY A 1 68 ? 16.469 -2.729 -7.223 1 87.75 68 GLY A C 1
ATOM 497 O O . GLY A 1 68 ? 15.281 -2.521 -7.512 1 87.75 68 GLY A O 1
ATOM 498 N N . HIS A 1 69 ? 16.828 -3.611 -6.375 1 89.06 69 HIS A N 1
ATOM 499 C CA . HIS A 1 69 ? 15.953 -4.629 -5.812 1 89.06 69 HIS A CA 1
ATOM 500 C C . HIS A 1 69 ? 14.914 -4.004 -4.891 1 89.06 69 HIS A C 1
ATOM 502 O O . HIS A 1 69 ? 13.719 -4.293 -5.012 1 89.06 69 HIS A O 1
ATOM 508 N N . VAL A 1 70 ? 15.367 -3.072 -4.059 1 88.56 70 VAL A N 1
ATOM 509 C CA . VAL A 1 70 ? 14.484 -2.527 -3.033 1 88.56 70 VAL A CA 1
ATOM 510 C C . VAL A 1 70 ? 13.391 -1.685 -3.688 1 88.56 70 VAL A C 1
ATOM 512 O O . VAL A 1 70 ? 12.203 -1.862 -3.398 1 88.56 70 VAL A O 1
ATOM 515 N N . ARG A 1 71 ? 13.742 -0.844 -4.598 1 90.62 71 ARG A N 1
ATOM 516 C CA . ARG A 1 71 ? 12.805 0.02 -5.305 1 90.62 71 ARG A CA 1
ATOM 517 C C . ARG A 1 71 ? 11.844 -0.8 -6.16 1 90.62 71 ARG A C 1
ATOM 519 O O . ARG A 1 71 ? 10.641 -0.543 -6.172 1 90.62 71 ARG A O 1
ATOM 526 N N . ALA A 1 72 ? 12.406 -1.751 -6.785 1 92.81 72 ALA A N 1
ATOM 527 C CA . ALA A 1 72 ? 11.586 -2.592 -7.648 1 92.81 72 ALA A CA 1
ATOM 528 C C . ALA A 1 72 ? 10.555 -3.373 -6.832 1 92.81 72 ALA A C 1
ATOM 530 O O . ALA A 1 72 ? 9.391 -3.459 -7.215 1 92.81 72 ALA A O 1
ATOM 531 N N . PHE A 1 73 ? 11.023 -3.949 -5.723 1 93.88 73 PHE A N 1
ATOM 532 C CA . PHE A 1 73 ? 10.109 -4.695 -4.867 1 93.88 73 PHE A CA 1
ATOM 533 C C . PHE A 1 73 ? 8.977 -3.803 -4.383 1 93.88 73 PHE A C 1
ATOM 535 O O . PHE A 1 73 ? 7.812 -4.215 -4.371 1 93.88 73 PHE A O 1
ATOM 542 N N . GLY A 1 74 ? 9.32 -2.643 -3.965 1 93.75 74 GLY A N 1
ATOM 543 C CA . GLY A 1 74 ? 8.305 -1.697 -3.533 1 93.75 74 GLY A CA 1
ATOM 544 C C . GLY A 1 74 ? 7.277 -1.391 -4.609 1 93.75 74 GLY A C 1
ATOM 545 O O . GLY A 1 74 ? 6.078 -1.326 -4.328 1 93.75 74 GLY A O 1
ATOM 546 N N . CYS A 1 75 ? 7.73 -1.233 -5.789 1 94.75 75 CYS A N 1
ATOM 547 C CA . CYS A 1 75 ? 6.84 -0.963 -6.914 1 94.75 75 CYS A CA 1
ATOM 548 C C . CYS A 1 75 ? 5.891 -2.129 -7.148 1 94.75 75 CYS A C 1
ATOM 550 O O . CYS A 1 75 ? 4.688 -1.93 -7.324 1 94.75 75 CYS A O 1
ATOM 552 N N . PHE A 1 76 ? 6.398 -3.283 -7.121 1 96.69 76 PHE A N 1
ATOM 553 C CA . PHE A 1 76 ? 5.586 -4.461 -7.387 1 96.69 76 PHE A CA 1
ATOM 554 C C . PHE A 1 76 ? 4.566 -4.68 -6.273 1 96.69 76 PHE A C 1
ATOM 556 O O . PHE A 1 76 ? 3.389 -4.918 -6.539 1 96.69 76 PHE A O 1
ATOM 563 N N . ALA A 1 77 ? 5.035 -4.578 -5.012 1 96.62 77 ALA A N 1
ATOM 564 C CA . ALA A 1 77 ? 4.141 -4.781 -3.875 1 96.62 77 ALA A CA 1
ATOM 565 C C . ALA A 1 77 ? 3.045 -3.719 -3.846 1 96.62 77 ALA A C 1
ATOM 567 O O . ALA A 1 77 ? 1.874 -4.031 -3.619 1 96.62 77 ALA A O 1
ATOM 568 N N . ALA A 1 78 ? 3.406 -2.49 -4.078 1 97.5 78 ALA A N 1
ATOM 569 C CA . ALA A 1 78 ? 2.428 -1.406 -4.109 1 97.5 78 ALA A CA 1
ATOM 570 C C . ALA A 1 78 ? 1.425 -1.605 -5.242 1 97.5 78 ALA A C 1
ATOM 572 O O . ALA A 1 78 ? 0.226 -1.378 -5.066 1 97.5 78 ALA A O 1
ATOM 573 N N . SER A 1 79 ? 1.924 -1.986 -6.406 1 98 79 SER A N 1
ATOM 574 C CA . SER A 1 79 ? 1.041 -2.236 -7.539 1 98 79 SER A CA 1
ATOM 575 C C . SER A 1 79 ? 0.044 -3.35 -7.23 1 98 79 SER A C 1
ATOM 577 O O . SER A 1 79 ? -1.138 -3.242 -7.566 1 98 79 SER A O 1
ATOM 579 N N . ALA A 1 80 ? 0.56 -4.387 -6.613 1 98.19 80 ALA A N 1
ATOM 580 C CA . ALA A 1 80 ? -0.326 -5.488 -6.246 1 98.19 80 ALA A CA 1
ATOM 581 C C . ALA A 1 80 ? -1.406 -5.02 -5.273 1 98.19 80 ALA A C 1
ATOM 583 O O . ALA A 1 80 ? -2.568 -5.414 -5.395 1 98.19 80 ALA A O 1
ATOM 584 N N . ALA A 1 81 ? -1.021 -4.199 -4.324 1 98.62 81 ALA A N 1
ATOM 585 C CA . ALA A 1 81 ? -1.993 -3.645 -3.387 1 98.62 81 ALA A CA 1
ATOM 586 C C . ALA A 1 81 ? -3.041 -2.807 -4.113 1 98.62 81 ALA A C 1
ATOM 588 O O . ALA A 1 81 ? -4.242 -2.943 -3.854 1 98.62 81 ALA A O 1
ATOM 589 N N . ILE A 1 82 ? -2.604 -1.96 -5.016 1 98.69 82 ILE A N 1
ATOM 590 C CA . ILE A 1 82 ? -3.492 -1.099 -5.785 1 98.69 82 ILE A CA 1
ATOM 591 C C . ILE A 1 82 ? -4.484 -1.954 -6.57 1 98.69 82 ILE A C 1
ATOM 593 O O . ILE A 1 82 ? -5.684 -1.674 -6.578 1 98.69 82 ILE A O 1
ATOM 597 N N . ILE A 1 83 ? -4.02 -2.998 -7.188 1 98.69 83 ILE A N 1
ATOM 598 C CA . ILE A 1 83 ? -4.855 -3.863 -8.016 1 98.69 83 ILE A CA 1
ATOM 599 C C . ILE A 1 83 ? -5.91 -4.547 -7.145 1 98.69 83 ILE A C 1
ATOM 601 O O . ILE A 1 83 ? -7.078 -4.629 -7.523 1 98.69 83 ILE A O 1
ATOM 605 N N . ALA A 1 84 ? -5.465 -5.066 -5.984 1 98.38 84 ALA A N 1
ATOM 606 C CA . ALA A 1 84 ? -6.414 -5.699 -5.074 1 98.38 84 ALA A CA 1
ATOM 607 C C . ALA A 1 84 ? -7.523 -4.73 -4.672 1 98.38 84 ALA A C 1
ATOM 609 O O . ALA A 1 84 ? -8.703 -5.09 -4.672 1 98.38 84 ALA A O 1
ATOM 610 N N . LEU A 1 85 ? -7.172 -3.521 -4.383 1 98.75 85 LEU A N 1
ATOM 611 C CA . LEU A 1 85 ? -8.148 -2.527 -3.953 1 98.75 85 LEU A CA 1
ATOM 612 C C . LEU A 1 85 ? -9.055 -2.113 -5.109 1 98.75 85 LEU A C 1
ATOM 614 O O . LEU A 1 85 ? -10.266 -2 -4.941 1 98.75 85 LEU A O 1
ATOM 618 N N . LEU A 1 86 ? -8.484 -1.891 -6.285 1 98.69 86 LEU A N 1
ATOM 619 C CA . LEU A 1 86 ? -9.281 -1.521 -7.453 1 98.69 86 LEU A CA 1
ATOM 620 C C . LEU A 1 86 ? -10.258 -2.629 -7.816 1 98.69 86 LEU A C 1
ATOM 622 O O . LEU A 1 86 ? -11.367 -2.357 -8.289 1 98.69 86 LEU A O 1
ATOM 626 N N . SER A 1 87 ? -9.852 -3.881 -7.594 1 98.25 87 SER A N 1
ATOM 627 C CA . SER A 1 87 ? -10.75 -5 -7.855 1 98.25 87 SER A CA 1
ATOM 628 C C . SER A 1 87 ? -11.977 -4.945 -6.949 1 98.25 87 SER A C 1
ATOM 630 O O . SER A 1 87 ? -13.078 -5.32 -7.363 1 98.25 87 SER A O 1
ATOM 632 N N . GLY A 1 88 ? -11.789 -4.531 -5.719 1 97.69 88 GLY A N 1
ATOM 633 C CA . GLY A 1 88 ? -12.914 -4.391 -4.805 1 97.69 88 GLY A CA 1
ATOM 634 C C . GLY A 1 88 ? -13.789 -3.197 -5.121 1 97.69 88 GLY A C 1
ATOM 635 O O . GLY A 1 88 ? -15 -3.229 -4.883 1 97.69 88 GLY A O 1
ATOM 636 N N . ILE A 1 89 ? -13.203 -2.16 -5.648 1 97.44 89 ILE A N 1
ATOM 637 C CA . ILE A 1 89 ? -13.938 -0.944 -5.969 1 97.44 89 ILE A CA 1
ATOM 638 C C . ILE A 1 89 ? -14.742 -1.153 -7.25 1 97.44 89 ILE A C 1
ATOM 640 O O . ILE A 1 89 ? -15.914 -0.769 -7.328 1 97.44 89 ILE A O 1
ATOM 644 N N . PHE A 1 90 ? -14.141 -1.778 -8.273 1 97.5 90 PHE A N 1
ATOM 645 C CA . PHE A 1 90 ? -14.773 -2.006 -9.57 1 97.5 90 PHE A CA 1
ATOM 646 C C . PHE A 1 90 ? -15.055 -3.488 -9.781 1 97.5 90 PHE A C 1
ATOM 648 O O . PHE A 1 90 ? -14.234 -4.203 -10.359 1 97.5 90 PHE A O 1
ATOM 655 N N . VAL A 1 91 ? -16.281 -3.867 -9.469 1 97.12 91 VAL A N 1
ATOM 656 C CA . VAL A 1 91 ? -16.672 -5.266 -9.625 1 97.12 91 VAL A CA 1
ATOM 657 C C . VAL A 1 91 ? -17.25 -5.488 -11.023 1 97.12 91 VAL A C 1
ATOM 659 O O . VAL A 1 91 ? -18.484 -5.488 -11.195 1 97.12 91 VAL A O 1
ATOM 662 N N . ASP A 1 92 ? -16.281 -5.676 -11.93 1 97.94 92 ASP A N 1
ATOM 663 C CA . ASP A 1 92 ? -16.594 -5.871 -13.344 1 97.94 92 ASP A CA 1
ATOM 664 C C . ASP A 1 92 ? -15.648 -6.875 -13.984 1 97.94 92 ASP A C 1
ATOM 666 O O . ASP A 1 92 ? -14.43 -6.785 -13.812 1 97.94 92 ASP A O 1
ATOM 670 N N . ALA A 1 93 ? -16.203 -7.797 -14.703 1 97.69 93 ALA A N 1
ATOM 671 C CA . ALA A 1 93 ? -15.414 -8.906 -15.25 1 97.69 93 ALA A CA 1
ATOM 672 C C . ALA A 1 93 ? -14.297 -8.391 -16.156 1 97.69 93 ALA A C 1
ATOM 674 O O . ALA A 1 93 ? -13.156 -8.852 -16.062 1 97.69 93 ALA A O 1
ATOM 675 N N . THR A 1 94 ? -14.555 -7.484 -17.016 1 97.88 94 THR A N 1
ATOM 676 C CA . THR A 1 94 ? -13.57 -6.961 -17.969 1 97.88 94 THR A CA 1
ATOM 677 C C . THR A 1 94 ? -12.43 -6.266 -17.219 1 97.88 94 THR A C 1
ATOM 679 O O . THR A 1 94 ? -11.258 -6.461 -17.547 1 97.88 94 THR A O 1
ATOM 682 N N . ILE A 1 95 ? -12.789 -5.469 -16.234 1 98.31 95 ILE A N 1
ATOM 683 C CA . ILE A 1 95 ? -11.789 -4.75 -15.453 1 98.31 95 ILE A CA 1
ATOM 684 C C . ILE A 1 95 ? -10.93 -5.746 -14.68 1 98.31 95 ILE A C 1
ATOM 686 O O . ILE A 1 95 ? -9.703 -5.602 -14.625 1 98.31 95 ILE A O 1
ATOM 690 N N . TRP A 1 96 ? -11.609 -6.742 -14.148 1 98.44 96 TRP A N 1
ATOM 691 C CA . TRP A 1 96 ? -10.867 -7.746 -13.383 1 98.44 96 TRP A CA 1
ATOM 692 C C . TRP A 1 96 ? -9.867 -8.477 -14.273 1 98.44 96 TRP A C 1
ATOM 694 O O . TRP A 1 96 ? -8.734 -8.727 -13.859 1 98.44 96 TRP A O 1
ATOM 704 N N . VAL A 1 97 ? -10.297 -8.844 -15.438 1 98 97 VAL A N 1
ATOM 705 C CA . VAL A 1 97 ? -9.43 -9.57 -16.359 1 98 97 VAL A CA 1
ATOM 706 C C . VAL A 1 97 ? -8.203 -8.727 -16.703 1 98 97 VAL A C 1
ATOM 708 O O . VAL A 1 97 ? -7.082 -9.234 -16.719 1 98 97 VAL A O 1
ATOM 711 N N . LEU A 1 98 ? -8.375 -7.473 -16.906 1 98.06 98 LEU A N 1
ATOM 712 C CA . LEU A 1 98 ? -7.266 -6.57 -17.203 1 98.06 98 LEU A CA 1
ATOM 713 C C . LEU A 1 98 ? -6.352 -6.418 -15.984 1 98.06 98 LEU A C 1
ATOM 715 O O . LEU A 1 98 ? -5.129 -6.5 -16.109 1 98.06 98 LEU A O 1
ATOM 719 N N . LEU A 1 99 ? -6.953 -6.219 -14.852 1 98.44 99 LEU A N 1
ATOM 720 C CA . LEU A 1 99 ? -6.18 -6.027 -13.633 1 98.44 99 LEU A CA 1
ATOM 721 C C . LEU A 1 99 ? -5.383 -7.281 -13.289 1 98.44 99 LEU A C 1
ATOM 723 O O . LEU A 1 99 ? -4.27 -7.191 -12.766 1 98.44 99 LEU A O 1
ATOM 727 N N . ARG A 1 100 ? -5.926 -8.422 -13.617 1 98.06 100 ARG A N 1
ATOM 728 C CA . ARG A 1 100 ? -5.301 -9.695 -13.266 1 98.06 100 ARG A CA 1
ATOM 729 C C . ARG A 1 100 ? -3.986 -9.883 -14.023 1 98.06 100 ARG A C 1
ATOM 731 O O . ARG A 1 100 ? -3.041 -10.469 -13.492 1 98.06 100 ARG A O 1
ATOM 738 N N . ALA A 1 101 ? -3.945 -9.406 -15.219 1 97.62 101 ALA A N 1
ATOM 739 C CA . ALA A 1 101 ? -2.691 -9.453 -15.969 1 97.62 101 ALA A CA 1
ATOM 740 C C . ALA A 1 101 ? -1.583 -8.703 -15.234 1 97.62 101 ALA A C 1
ATOM 742 O O . ALA A 1 101 ? -0.448 -9.18 -15.156 1 97.62 101 ALA A O 1
ATOM 743 N N . PHE A 1 102 ? -1.971 -7.617 -14.648 1 97.75 102 PHE A N 1
ATOM 744 C CA . PHE A 1 102 ? -0.982 -6.812 -13.938 1 97.75 102 PHE A CA 1
ATOM 745 C C . PHE A 1 102 ? -0.637 -7.434 -12.594 1 97.75 102 PHE A C 1
ATOM 747 O O . PHE A 1 102 ? 0.48 -7.273 -12.094 1 97.75 102 PHE A O 1
ATOM 754 N N . THR A 1 103 ? -1.63 -8.141 -12.055 1 97.5 103 THR A N 1
ATOM 755 C CA . THR A 1 103 ? -1.316 -8.891 -10.844 1 97.5 103 THR A CA 1
ATOM 756 C C . THR A 1 103 ? -0.217 -9.914 -11.109 1 97.5 103 THR A C 1
ATOM 758 O O . THR A 1 103 ? 0.747 -10.016 -10.344 1 97.5 103 THR A O 1
ATOM 761 N N . GLY A 1 104 ? -0.393 -10.664 -12.18 1 96.75 104 GLY A N 1
ATOM 762 C CA . GLY A 1 104 ? 0.624 -11.641 -12.547 1 96.75 104 GLY A CA 1
ATOM 763 C C . GLY A 1 104 ? 1.989 -11.016 -12.773 1 96.75 104 GLY A C 1
ATOM 764 O O . GLY A 1 104 ? 2.998 -11.523 -12.281 1 96.75 104 GLY A O 1
ATOM 765 N N . PHE A 1 105 ? 2.025 -9.938 -13.438 1 96.5 105 PHE A N 1
ATOM 766 C CA . PHE A 1 105 ? 3.27 -9.234 -13.719 1 96.5 105 PHE A CA 1
ATOM 767 C C . PHE A 1 105 ? 3.965 -8.812 -12.43 1 96.5 105 PHE A C 1
ATOM 769 O O . PHE A 1 105 ? 5.16 -9.047 -12.258 1 96.5 105 PHE A O 1
ATOM 776 N N . SER A 1 106 ? 3.199 -8.211 -11.547 1 96.94 106 SER A N 1
ATOM 777 C CA . SER A 1 106 ? 3.752 -7.723 -10.289 1 96.94 106 SER A CA 1
ATOM 778 C C . SER A 1 106 ? 4.242 -8.875 -9.414 1 96.94 106 SER A C 1
ATOM 780 O O . SER A 1 106 ? 5.281 -8.766 -8.758 1 96.94 106 SER A O 1
ATOM 782 N N . MET A 1 107 ? 3.531 -9.969 -9.453 1 96.06 107 MET A N 1
ATOM 783 C CA . MET A 1 107 ? 3.908 -11.125 -8.641 1 96.06 107 MET A CA 1
ATOM 784 C C . MET A 1 107 ? 5.195 -11.758 -9.164 1 96.06 107 MET A C 1
ATOM 786 O O . MET A 1 107 ? 6.074 -12.125 -8.383 1 96.06 107 MET A O 1
ATOM 790 N N . ALA A 1 108 ? 5.277 -11.875 -10.461 1 94.12 108 ALA A N 1
ATOM 791 C CA . ALA A 1 108 ? 6.504 -12.406 -11.047 1 94.12 108 ALA A CA 1
ATOM 792 C C . ALA A 1 108 ? 7.715 -11.57 -10.641 1 94.12 108 ALA A C 1
ATOM 794 O O . ALA A 1 108 ? 8.75 -12.109 -10.25 1 94.12 108 ALA A O 1
ATOM 795 N N . GLY A 1 109 ? 7.539 -10.305 -10.766 1 93.06 109 GLY A N 1
ATOM 796 C CA . GLY A 1 109 ? 8.617 -9.414 -10.367 1 93.06 109 GLY A CA 1
ATOM 797 C C . GLY A 1 109 ? 8.977 -9.539 -8.898 1 93.06 109 GLY A C 1
ATOM 798 O O . GLY A 1 109 ? 10.156 -9.609 -8.547 1 93.06 109 GLY A O 1
ATOM 799 N N . ALA A 1 110 ? 8 -9.57 -8.07 1 94.25 110 ALA A N 1
ATOM 800 C CA . ALA A 1 110 ? 8.242 -9.695 -6.641 1 94.25 110 ALA A CA 1
ATOM 801 C C . ALA A 1 110 ? 8.953 -11.008 -6.316 1 94.25 110 ALA A C 1
ATOM 803 O O . ALA A 1 110 ? 9.898 -11.031 -5.52 1 94.25 110 ALA A O 1
ATOM 804 N N . PHE A 1 111 ? 8.547 -12.047 -6.969 1 92.12 111 PHE A N 1
ATOM 805 C CA . PHE A 1 111 ? 9.172 -13.344 -6.75 1 92.12 111 PHE A CA 1
ATOM 806 C C . PHE A 1 111 ? 10.625 -13.328 -7.199 1 92.12 111 PHE A C 1
ATOM 808 O O . PHE A 1 111 ? 11.5 -13.844 -6.504 1 92.12 111 PHE A O 1
ATOM 815 N N . MET A 1 112 ? 10.828 -12.75 -8.281 1 90.5 112 MET A N 1
ATOM 816 C CA . MET A 1 112 ? 12.195 -12.703 -8.797 1 90.5 112 MET A CA 1
ATOM 817 C C . MET A 1 112 ? 13.109 -11.938 -7.84 1 90.5 112 MET A C 1
ATOM 819 O O . MET A 1 112 ? 14.242 -12.367 -7.594 1 90.5 112 MET A O 1
ATOM 823 N N . VAL A 1 113 ? 12.625 -10.883 -7.344 1 90.44 113 VAL A N 1
ATOM 824 C CA . VAL A 1 113 ? 13.422 -10.086 -6.41 1 90.44 113 VAL A CA 1
ATOM 825 C C . VAL A 1 113 ? 13.711 -10.898 -5.152 1 90.44 113 VAL A C 1
ATOM 827 O O . VAL A 1 113 ? 14.852 -10.961 -4.695 1 90.44 113 VAL A O 1
ATOM 830 N N . ILE A 1 114 ? 12.734 -11.531 -4.648 1 90.12 114 ILE A N 1
ATOM 831 C CA . ILE A 1 114 ? 12.852 -12.312 -3.422 1 90.12 114 ILE A CA 1
ATOM 832 C C . ILE A 1 114 ? 13.836 -13.453 -3.637 1 90.12 114 ILE A C 1
ATOM 834 O O . ILE A 1 114 ? 14.742 -13.664 -2.824 1 90.12 114 ILE A O 1
ATOM 838 N N . GLU A 1 115 ? 13.664 -14.133 -4.688 1 87.62 115 GLU A N 1
ATOM 839 C CA . GLU A 1 115 ? 14.508 -15.289 -4.973 1 87.62 115 GLU A CA 1
ATOM 840 C C . GLU A 1 115 ? 15.945 -14.867 -5.246 1 87.62 115 GLU A C 1
ATOM 842 O O . GLU A 1 115 ? 16.891 -15.562 -4.855 1 87.62 115 GLU A O 1
ATOM 847 N N . SER A 1 116 ? 16.047 -13.758 -5.93 1 86.06 116 SER A N 1
ATOM 848 C CA . SER A 1 116 ? 17.375 -13.219 -6.148 1 86.06 116 SER A CA 1
ATOM 849 C C . SER A 1 116 ? 18.047 -12.859 -4.828 1 86.06 116 SER A C 1
ATOM 851 O O . SER A 1 116 ? 19.25 -13.094 -4.645 1 86.06 116 SER A O 1
ATOM 853 N N . TRP A 1 117 ? 17.359 -12.25 -3.965 1 86.19 117 TRP A N 1
ATOM 854 C CA . TRP A 1 117 ? 17.875 -11.859 -2.656 1 86.19 117 TRP A CA 1
ATOM 855 C C . TRP A 1 117 ? 18.234 -13.086 -1.827 1 86.19 117 TRP A C 1
ATOM 857 O O . TRP A 1 117 ? 19.281 -13.102 -1.16 1 86.19 117 TRP A O 1
ATOM 867 N N . LEU A 1 118 ? 17.422 -14.07 -1.807 1 85.56 118 LEU A N 1
ATOM 868 C CA . LEU A 1 118 ? 17.703 -15.305 -1.072 1 85.56 118 LEU A CA 1
ATOM 869 C C . LEU A 1 118 ? 18.938 -16 -1.62 1 85.56 118 LEU A C 1
ATOM 871 O O . LEU A 1 118 ? 19.75 -16.531 -0.855 1 85.56 118 LEU A O 1
ATOM 875 N N . ASN A 1 119 ? 19.078 -15.93 -2.906 1 83.81 119 ASN A N 1
ATOM 876 C CA . ASN A 1 119 ? 20.234 -16.531 -3.543 1 83.81 119 ASN A CA 1
ATOM 877 C C . ASN A 1 119 ? 21.531 -15.844 -3.119 1 83.81 119 ASN A C 1
ATOM 879 O O . ASN A 1 119 ? 22.562 -16.5 -2.947 1 83.81 119 ASN A O 1
ATOM 883 N N . GLU A 1 120 ? 21.438 -14.625 -3.021 1 82.31 120 GLU A N 1
ATOM 884 C CA . GLU A 1 120 ? 22.625 -13.859 -2.629 1 82.31 120 GLU A CA 1
ATOM 885 C C . GLU A 1 120 ? 23.031 -14.18 -1.196 1 82.31 120 GLU A C 1
ATOM 887 O O . GLU A 1 120 ? 24.219 -14.109 -0.859 1 82.31 120 GLU A O 1
ATOM 892 N N . ARG A 1 121 ? 22.141 -14.539 -0.466 1 82.75 121 ARG A N 1
ATOM 893 C CA . ARG A 1 121 ? 22.422 -14.789 0.943 1 82.75 121 ARG A CA 1
ATOM 894 C C . ARG A 1 121 ? 22.75 -16.25 1.182 1 82.75 121 ARG A C 1
ATOM 896 O O . ARG A 1 121 ? 23.219 -16.625 2.262 1 82.75 121 ARG A O 1
ATOM 903 N N . ALA A 1 122 ? 22.562 -17.062 0.222 1 82.56 122 ALA A N 1
ATOM 904 C CA . ALA A 1 122 ? 22.766 -18.5 0.374 1 82.56 122 ALA A CA 1
ATOM 905 C C . ALA A 1 122 ? 24.188 -18.891 0.025 1 82.56 122 ALA A C 1
ATOM 907 O O . ALA A 1 122 ? 24.781 -18.359 -0.917 1 82.56 122 ALA A O 1
ATOM 908 N N . SER A 1 123 ? 24.797 -19.672 0.908 1 81.81 123 SER A N 1
ATOM 909 C CA . SER A 1 123 ? 26.031 -20.375 0.593 1 81.81 123 SER A CA 1
ATOM 910 C C . SER A 1 123 ? 25.781 -21.797 0.126 1 81.81 123 SER A C 1
ATOM 912 O O . SER A 1 123 ? 24.641 -22.281 0.177 1 81.81 123 SER A O 1
ATOM 914 N N . ASN A 1 124 ? 26.797 -22.469 -0.346 1 77.88 124 ASN A N 1
ATOM 915 C CA . ASN A 1 124 ? 26.656 -23.844 -0.811 1 77.88 124 ASN A CA 1
ATOM 916 C C . ASN A 1 124 ? 26.188 -24.766 0.309 1 77.88 124 ASN A C 1
ATOM 918 O O . ASN A 1 124 ? 25.422 -25.719 0.064 1 77.88 124 ASN A O 1
ATOM 922 N N . GLU A 1 125 ? 26.516 -24.375 1.469 1 80.69 125 GLU A N 1
ATOM 923 C CA . GLU A 1 125 ? 26.172 -25.219 2.611 1 80.69 125 GLU A CA 1
ATOM 924 C C . GLU A 1 125 ? 24.734 -24.953 3.082 1 80.69 125 GLU A C 1
ATOM 926 O O . GLU A 1 125 ? 24.078 -25.844 3.621 1 80.69 125 GLU A O 1
ATOM 931 N N . THR A 1 126 ? 24.25 -23.734 2.816 1 83.62 126 THR A N 1
ATOM 932 C CA . THR A 1 126 ? 22.969 -23.359 3.416 1 83.62 126 THR A CA 1
ATOM 933 C C . THR A 1 126 ? 21.875 -23.266 2.352 1 83.62 126 THR A C 1
ATOM 935 O O . THR A 1 126 ? 20.703 -23.094 2.674 1 83.62 126 THR A O 1
ATOM 938 N N . ARG A 1 127 ? 22.25 -23.438 1.15 1 83.56 127 ARG A N 1
ATOM 939 C CA . ARG A 1 127 ? 21.328 -23.25 0.025 1 83.56 127 ARG A CA 1
ATOM 940 C C . ARG A 1 127 ? 20.125 -24.172 0.15 1 83.56 127 ARG A C 1
ATOM 942 O O . ARG A 1 127 ? 18.984 -23.719 -0.026 1 83.56 127 ARG A O 1
ATOM 949 N N . GLY A 1 128 ? 20.344 -25.422 0.444 1 80.06 128 GLY A N 1
ATOM 950 C CA . GLY A 1 128 ? 19.25 -26.359 0.594 1 80.06 128 GLY A CA 1
ATOM 951 C C . GLY A 1 128 ? 18.281 -25.984 1.714 1 80.06 128 GLY A C 1
ATOM 952 O O . GLY A 1 128 ? 17.062 -26.062 1.55 1 80.06 128 GLY A O 1
ATOM 953 N N . LYS A 1 129 ? 18.828 -25.562 2.746 1 84.44 129 LYS A N 1
ATOM 954 C CA . LYS A 1 129 ? 18.016 -25.188 3.902 1 84.44 129 LYS A CA 1
ATOM 955 C C . LYS A 1 129 ? 17.188 -23.938 3.619 1 84.44 129 LYS A C 1
ATOM 957 O O . LYS A 1 129 ? 16.016 -23.875 3.982 1 84.44 129 LYS A O 1
ATOM 962 N N . ILE A 1 130 ? 17.812 -22.969 2.986 1 86 130 ILE A N 1
ATOM 963 C CA . ILE A 1 130 ? 17.125 -21.719 2.662 1 86 130 ILE A CA 1
ATOM 964 C C . ILE A 1 130 ? 16.016 -21.984 1.656 1 86 130 ILE A C 1
ATOM 966 O O . ILE A 1 130 ? 14.906 -21.453 1.789 1 86 130 ILE A O 1
ATOM 970 N N . PHE A 1 131 ? 16.312 -22.797 0.756 1 84.19 131 PHE A N 1
ATOM 971 C CA . PHE A 1 131 ? 15.312 -23.156 -0.232 1 84.19 131 PHE A CA 1
ATOM 972 C C . PHE A 1 131 ? 14.141 -23.875 0.43 1 84.19 131 PHE A C 1
ATOM 974 O O . PHE A 1 131 ? 12.977 -23.609 0.105 1 84.19 131 PHE A O 1
ATOM 981 N N . GLY A 1 132 ? 14.43 -24.766 1.259 1 84.5 132 GLY A N 1
ATOM 982 C CA . GLY A 1 132 ? 13.383 -25.469 1.98 1 84.5 132 GLY A CA 1
ATOM 983 C C . GLY A 1 132 ? 12.5 -24.547 2.795 1 84.5 132 GLY A C 1
ATOM 984 O O . GLY A 1 132 ? 11.273 -24.688 2.789 1 84.5 132 GLY A O 1
ATOM 985 N N . MET A 1 133 ? 13.039 -23.641 3.471 1 88.25 133 MET A N 1
ATOM 986 C CA . MET A 1 133 ? 12.289 -22.672 4.258 1 88.25 133 MET A CA 1
ATOM 987 C C . MET A 1 133 ? 11.414 -21.797 3.357 1 88.25 133 MET A C 1
ATOM 989 O O . MET A 1 133 ? 10.273 -21.484 3.699 1 88.25 133 MET A O 1
ATOM 993 N N . TYR A 1 134 ? 12.055 -21.438 2.289 1 90 134 TYR A N 1
ATOM 994 C CA . TYR A 1 134 ? 11.32 -20.641 1.317 1 90 134 TYR A CA 1
ATOM 995 C C . TYR A 1 134 ? 10.07 -21.391 0.842 1 90 134 TYR A C 1
ATOM 997 O O . TYR A 1 134 ? 8.992 -20.797 0.753 1 90 134 TYR A O 1
ATOM 1005 N N . MET A 1 135 ? 10.164 -22.609 0.586 1 88.06 135 MET A N 1
ATOM 1006 C CA . MET A 1 135 ? 9.031 -23.406 0.121 1 88.06 135 MET A CA 1
ATOM 1007 C C . MET A 1 135 ? 7.977 -23.547 1.213 1 88.06 135 MET A C 1
ATOM 1009 O O . MET A 1 135 ? 6.777 -23.469 0.937 1 88.06 135 MET A O 1
ATOM 1013 N N . MET A 1 136 ? 8.406 -23.734 2.338 1 90.19 136 MET A N 1
ATOM 1014 C CA . MET A 1 136 ? 7.484 -23.875 3.463 1 90.19 136 MET A CA 1
ATOM 1015 C C . MET A 1 136 ? 6.672 -22.594 3.648 1 90.19 136 MET A C 1
ATOM 1017 O O . MET A 1 136 ? 5.461 -22.656 3.867 1 90.19 136 MET A O 1
ATOM 1021 N N . VAL A 1 137 ? 7.367 -21.5 3.58 1 93.25 137 VAL A N 1
ATOM 1022 C CA . VAL A 1 137 ? 6.695 -20.219 3.721 1 93.25 137 VAL A CA 1
ATOM 1023 C C . VAL A 1 137 ? 5.734 -20 2.553 1 93.25 137 VAL A C 1
ATOM 1025 O O . VAL A 1 137 ? 4.617 -19.516 2.74 1 93.25 137 VAL A O 1
ATOM 1028 N N . ASN A 1 138 ? 6.16 -20.391 1.393 1 92.88 138 ASN A N 1
ATOM 1029 C CA . ASN A 1 138 ? 5.324 -20.234 0.206 1 92.88 138 ASN A CA 1
ATOM 1030 C C . ASN A 1 138 ? 4.008 -20.984 0.348 1 92.88 138 ASN A C 1
ATOM 1032 O O . ASN A 1 138 ? 2.932 -20.391 0.229 1 92.88 138 ASN A O 1
ATOM 1036 N N . TYR A 1 139 ? 4.078 -22.203 0.712 1 91.75 139 TYR A N 1
ATOM 1037 C CA . TYR A 1 139 ? 2.877 -23.031 0.822 1 91.75 139 TYR A CA 1
ATOM 1038 C C . TYR A 1 139 ? 2.043 -22.625 2.029 1 91.75 139 TYR A C 1
ATOM 1040 O O . TYR A 1 139 ? 0.829 -22.438 1.919 1 91.75 139 TYR A O 1
ATOM 1048 N N . GLY A 1 140 ? 2.697 -22.469 3.105 1 94.75 140 GLY A N 1
ATOM 1049 C CA . GLY A 1 140 ? 1.993 -22.125 4.328 1 94.75 140 GLY A CA 1
ATOM 1050 C C . GLY A 1 140 ? 1.274 -20.797 4.246 1 94.75 140 GLY A C 1
ATOM 1051 O O . GLY A 1 140 ? 0.122 -20.672 4.672 1 94.75 140 GLY A O 1
ATOM 1052 N N . ALA A 1 141 ? 1.954 -19.812 3.744 1 96.94 141 ALA A N 1
ATOM 1053 C CA . ALA A 1 141 ? 1.374 -18.484 3.646 1 96.94 141 ALA A CA 1
ATOM 1054 C C . ALA A 1 141 ? 0.231 -18.453 2.635 1 96.94 141 ALA A C 1
ATOM 1056 O O . ALA A 1 141 ? -0.805 -17.828 2.879 1 96.94 141 ALA A O 1
ATOM 1057 N N . THR A 1 142 ? 0.405 -19.125 1.548 1 94.94 142 THR A N 1
ATOM 1058 C CA . THR A 1 142 ? -0.658 -19.203 0.551 1 94.94 142 THR A CA 1
ATOM 1059 C C . THR A 1 142 ? -1.909 -19.844 1.14 1 94.94 142 THR A C 1
ATOM 1061 O O . THR A 1 142 ? -3.016 -19.328 0.973 1 94.94 142 THR A O 1
ATOM 1064 N N . MET A 1 143 ? -1.727 -20.906 1.808 1 95.56 143 MET A N 1
ATOM 1065 C CA . MET A 1 143 ? -2.852 -21.609 2.428 1 95.56 143 MET A CA 1
ATOM 1066 C C . MET A 1 143 ? -3.525 -20.734 3.475 1 95.56 143 MET A C 1
ATOM 1068 O O . MET A 1 143 ? -4.754 -20.719 3.584 1 95.56 143 MET A O 1
ATOM 1072 N N . THR A 1 144 ? -2.725 -20.047 4.215 1 96.94 144 THR A N 1
ATOM 1073 C CA . THR A 1 144 ? -3.268 -19.125 5.215 1 96.94 144 THR A CA 1
ATOM 1074 C C . THR A 1 144 ? -4.148 -18.062 4.555 1 96.94 144 THR A C 1
ATOM 1076 O O . THR A 1 144 ? -5.234 -17.766 5.047 1 96.94 144 THR A O 1
ATOM 1079 N N . GLY A 1 145 ? -3.684 -17.531 3.461 1 97.12 145 GLY A N 1
ATOM 1080 C CA . GLY A 1 145 ? -4.469 -16.562 2.715 1 97.12 145 GLY A CA 1
ATOM 1081 C C . GLY A 1 145 ? -5.789 -17.125 2.219 1 97.12 145 GLY A C 1
ATOM 1082 O O . GLY A 1 145 ? -6.82 -16.453 2.281 1 97.12 145 GLY A O 1
ATOM 1083 N N . GLN A 1 146 ? -5.758 -18.312 1.754 1 95.44 146 GLN A N 1
ATOM 1084 C CA . GLN A 1 146 ? -6.969 -18.969 1.267 1 95.44 146 GLN A CA 1
ATOM 1085 C C . GLN A 1 146 ? -7.973 -19.172 2.398 1 95.44 146 GLN A C 1
ATOM 1087 O O . GLN A 1 146 ? -9.172 -18.969 2.215 1 95.44 146 GLN A O 1
ATOM 1092 N N . MET A 1 147 ? -7.484 -19.484 3.521 1 95.88 147 MET A N 1
ATOM 1093 C CA . MET A 1 147 ? -8.359 -19.734 4.66 1 95.88 147 MET A CA 1
ATOM 1094 C C . MET A 1 147 ? -8.984 -18.438 5.172 1 95.88 147 MET A C 1
ATOM 1096 O O . MET A 1 147 ? -10.047 -18.453 5.797 1 95.88 147 MET A O 1
ATOM 1100 N N . LEU A 1 148 ? -8.352 -17.344 4.91 1 95.88 148 LEU A N 1
ATOM 1101 C CA . LEU A 1 148 ? -8.922 -16.047 5.281 1 95.88 148 LEU A CA 1
ATOM 1102 C C . LEU A 1 148 ? -10.195 -15.773 4.5 1 95.88 148 LEU A C 1
ATOM 1104 O O . LEU A 1 148 ? -11.109 -15.109 5 1 95.88 148 LEU A O 1
ATOM 1108 N N 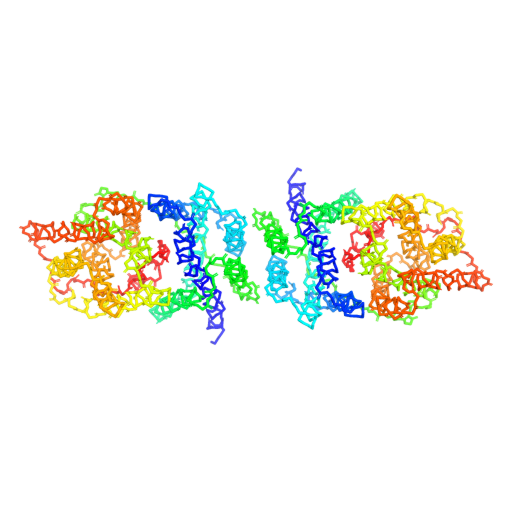. VAL A 1 149 ? -10.328 -16.312 3.363 1 94.75 149 VAL A N 1
ATOM 1109 C CA . VAL A 1 149 ? -11.531 -16.141 2.555 1 94.75 149 VAL A CA 1
ATOM 1110 C C . VAL A 1 149 ? -12.711 -16.812 3.246 1 94.75 149 VAL A C 1
ATOM 1112 O O . VAL A 1 149 ? -13.82 -16.266 3.256 1 94.75 149 VAL A O 1
ATOM 1115 N N . ALA A 1 150 ? -12.445 -17.953 3.85 1 92.75 150 ALA A N 1
ATOM 1116 C CA . ALA A 1 150 ? -13.484 -18.703 4.543 1 92.75 150 ALA A CA 1
ATOM 1117 C C . ALA A 1 150 ? -13.969 -17.969 5.785 1 92.75 150 ALA A C 1
ATOM 1119 O O . ALA A 1 150 ? -15.125 -18.109 6.195 1 92.75 150 ALA A O 1
ATOM 1120 N N . ALA A 1 151 ? -13.102 -17.188 6.301 1 91.31 151 ALA A N 1
ATOM 1121 C CA . ALA A 1 151 ? -13.414 -16.484 7.551 1 91.31 151 ALA A CA 1
ATOM 1122 C C . ALA A 1 151 ? -14.195 -15.203 7.281 1 91.31 151 ALA A C 1
ATOM 1124 O O . ALA A 1 151 ? -14.773 -14.617 8.203 1 91.31 151 ALA A O 1
ATOM 1125 N N . GLY A 1 152 ? -14.234 -14.789 6.082 1 91.88 152 GLY A N 1
ATOM 1126 C CA . GLY A 1 152 ? -14.891 -13.531 5.754 1 91.88 152 GLY A CA 1
ATOM 1127 C C . GLY A 1 152 ? -16.109 -13.703 4.855 1 91.88 152 GLY A C 1
ATOM 1128 O O . GLY A 1 152 ? -16.484 -14.836 4.523 1 91.88 152 GLY A O 1
ATOM 1129 N N . ASP A 1 153 ? -16.734 -12.578 4.547 1 94.69 153 ASP A N 1
ATOM 1130 C CA . ASP A 1 153 ? -17.844 -12.523 3.592 1 94.69 153 ASP A CA 1
ATOM 1131 C C . ASP A 1 153 ? -17.344 -12.133 2.199 1 94.69 153 ASP A C 1
ATOM 1133 O O . ASP A 1 153 ? -16.906 -11 1.983 1 94.69 153 ASP A O 1
ATOM 1137 N N . VAL A 1 154 ? -17.453 -13.023 1.264 1 94.62 154 VAL A N 1
ATOM 1138 C CA . VAL A 1 154 ? -16.922 -12.844 -0.081 1 94.62 154 VAL A CA 1
ATOM 1139 C C . VAL A 1 154 ? -17.609 -11.664 -0.759 1 94.62 154 VAL A C 1
ATOM 1141 O O . VAL A 1 154 ? -17.078 -11.078 -1.702 1 94.62 154 VAL A O 1
ATOM 1144 N N . ARG A 1 155 ? -18.797 -11.281 -0.286 1 93.25 155 ARG A N 1
ATOM 1145 C CA . ARG A 1 155 ? -19.562 -10.203 -0.911 1 93.25 155 ARG A CA 1
ATOM 1146 C C . ARG A 1 155 ? -19.125 -8.844 -0.367 1 93.25 155 ARG A C 1
ATOM 1148 O O . ARG A 1 155 ? -19.438 -7.805 -0.948 1 93.25 155 ARG A O 1
ATOM 1155 N N . SER A 1 156 ? -18.344 -8.891 0.694 1 92.38 156 SER A N 1
ATOM 1156 C CA . SER A 1 156 ? -17.906 -7.648 1.324 1 92.38 156 SER A CA 1
ATOM 1157 C C . SER A 1 156 ? -16.594 -7.16 0.736 1 92.38 156 SER A C 1
ATOM 1159 O O . SER A 1 156 ? -15.805 -7.953 0.215 1 92.38 156 SER A O 1
ATOM 1161 N N . ASP A 1 157 ? -16.344 -5.816 0.839 1 95.62 157 ASP A N 1
ATOM 1162 C CA . ASP A 1 157 ? -15.109 -5.227 0.351 1 95.62 157 ASP A CA 1
ATOM 1163 C C . ASP A 1 157 ? -13.961 -5.465 1.33 1 95.62 157 ASP A C 1
ATOM 1165 O O . ASP A 1 157 ? -12.797 -5.258 0.992 1 95.62 157 ASP A O 1
ATOM 1169 N N . HIS A 1 158 ? -14.25 -5.949 2.473 1 97.12 158 HIS A N 1
ATOM 1170 C CA . HIS A 1 158 ? -13.258 -6.059 3.539 1 97.12 158 HIS A CA 1
ATOM 1171 C C . HIS A 1 158 ? -12.148 -7.027 3.156 1 97.12 158 HIS A C 1
ATOM 1173 O O . HIS A 1 158 ? -10.984 -6.801 3.49 1 97.12 158 HIS A O 1
ATOM 1179 N N . LEU A 1 159 ? -12.531 -8.062 2.484 1 97.94 159 LEU A N 1
ATOM 1180 C CA . LEU A 1 159 ? -11.5 -9.031 2.129 1 97.94 159 LEU A CA 1
ATOM 1181 C C . LEU A 1 159 ? -10.516 -8.438 1.133 1 97.94 159 LEU A C 1
ATOM 1183 O O . LEU A 1 159 ? -9.328 -8.766 1.162 1 97.94 159 LEU A O 1
ATOM 1187 N N . PHE A 1 160 ? -11.008 -7.555 0.195 1 98.44 160 PHE A N 1
ATOM 1188 C CA . PHE A 1 160 ? -10.109 -6.855 -0.712 1 98.44 160 PHE A CA 1
ATOM 1189 C C . PHE A 1 160 ? -9.203 -5.895 0.054 1 98.44 160 PHE A C 1
ATOM 1191 O O . PHE A 1 160 ? -8.023 -5.75 -0.271 1 98.44 160 PHE A O 1
ATOM 1198 N N . MET A 1 161 ? -9.734 -5.234 1.051 1 98.62 161 MET A N 1
ATOM 1199 C CA . MET A 1 161 ? -8.961 -4.316 1.885 1 98.62 161 MET A CA 1
ATOM 1200 C C . MET A 1 161 ? -7.891 -5.062 2.668 1 98.62 161 MET A C 1
ATOM 1202 O O . MET A 1 161 ? -6.762 -4.582 2.797 1 98.62 161 MET A O 1
ATOM 1206 N N . ILE A 1 162 ? -8.219 -6.227 3.17 1 98.56 162 ILE A N 1
ATOM 1207 C CA . ILE A 1 162 ? -7.262 -7.051 3.898 1 98.56 162 ILE A CA 1
ATOM 1208 C C . ILE A 1 162 ? -6.137 -7.488 2.961 1 98.56 162 ILE A C 1
ATOM 1210 O O . ILE A 1 162 ? -4.969 -7.516 3.354 1 98.56 162 ILE A O 1
ATOM 1214 N N . CYS A 1 163 ? -6.52 -7.816 1.747 1 98.31 163 CYS A N 1
ATOM 1215 C CA . CYS A 1 163 ? -5.512 -8.117 0.733 1 98.31 163 CYS A CA 1
ATOM 1216 C C . CYS A 1 163 ? -4.535 -6.961 0.571 1 98.31 163 CYS A C 1
ATOM 1218 O O . CYS A 1 163 ? -3.322 -7.16 0.58 1 98.31 163 CYS A O 1
ATOM 1220 N N . GLY A 1 164 ? -5.129 -5.762 0.429 1 98.5 164 GLY A N 1
ATOM 1221 C CA . GLY A 1 164 ? -4.289 -4.578 0.324 1 98.5 164 GLY A CA 1
ATOM 1222 C C . GLY A 1 164 ? -3.373 -4.391 1.519 1 98.5 164 GLY A C 1
ATOM 1223 O O . GLY A 1 164 ? -2.199 -4.051 1.358 1 98.5 164 GLY A O 1
ATOM 1224 N N . VAL A 1 165 ? -3.873 -4.645 2.713 1 98.75 165 VAL A N 1
ATOM 1225 C CA . VAL A 1 165 ? -3.1 -4.516 3.945 1 98.75 165 VAL A CA 1
ATOM 1226 C C . VAL A 1 165 ? -1.902 -5.461 3.906 1 98.75 165 VAL A C 1
ATOM 1228 O O . VAL A 1 165 ? -0.771 -5.051 4.18 1 98.75 165 VAL A O 1
ATOM 1231 N N . PHE A 1 166 ? -2.123 -6.672 3.514 1 98.75 166 PHE A N 1
ATOM 1232 C CA . PHE A 1 166 ? -1.05 -7.66 3.523 1 98.75 166 PHE A CA 1
ATOM 1233 C C . PHE A 1 166 ? -0.02 -7.352 2.441 1 98.75 166 PHE A C 1
ATOM 1235 O O . PHE A 1 166 ? 1.178 -7.562 2.641 1 98.75 166 PHE A O 1
ATOM 1242 N N . PHE A 1 167 ? -0.447 -6.883 1.259 1 98.56 167 PHE A N 1
ATOM 1243 C CA . PHE A 1 167 ? 0.518 -6.488 0.238 1 98.56 167 PHE A CA 1
ATOM 1244 C C . PHE A 1 167 ? 1.386 -5.336 0.729 1 98.56 167 PHE A C 1
ATOM 1246 O O . PHE A 1 167 ? 2.59 -5.305 0.469 1 98.56 167 PHE A O 1
ATOM 1253 N N . CYS A 1 168 ? 0.794 -4.414 1.457 1 98.31 168 CYS A N 1
ATOM 1254 C CA . CYS A 1 168 ? 1.559 -3.307 2.02 1 98.31 168 CYS A CA 1
ATOM 1255 C C . CYS A 1 168 ? 2.486 -3.791 3.127 1 98.31 168 CYS A C 1
ATOM 1257 O O . CYS A 1 168 ? 3.625 -3.33 3.236 1 98.31 168 CYS A O 1
ATOM 1259 N N . LEU A 1 169 ? 1.998 -4.715 3.955 1 98.12 169 LEU A N 1
ATOM 1260 C CA . LEU A 1 169 ? 2.818 -5.273 5.023 1 98.12 169 LEU A CA 1
ATOM 1261 C C . LEU A 1 169 ? 4.051 -5.973 4.457 1 98.12 169 LEU A C 1
ATOM 1263 O O . LEU A 1 169 ? 5.098 -6.012 5.105 1 98.12 169 LEU A O 1
ATOM 1267 N N . ALA A 1 170 ? 3.906 -6.523 3.283 1 97.38 170 ALA A N 1
ATOM 1268 C CA . ALA A 1 170 ? 4.996 -7.277 2.664 1 97.38 170 ALA A CA 1
ATOM 1269 C C . ALA A 1 170 ? 6.227 -6.398 2.471 1 97.38 170 ALA A C 1
ATOM 1271 O O . ALA A 1 170 ? 7.359 -6.895 2.486 1 97.38 170 ALA A O 1
ATOM 1272 N N . LEU A 1 171 ? 6.016 -5.137 2.357 1 93.38 171 LEU A N 1
ATOM 1273 C CA . LEU A 1 171 ? 7.098 -4.207 2.066 1 93.38 171 LEU A CA 1
ATOM 1274 C C . LEU A 1 171 ? 7.855 -3.834 3.338 1 93.38 171 LEU A C 1
ATOM 1276 O O . LEU A 1 171 ? 9.047 -3.521 3.289 1 93.38 171 LEU A O 1
ATOM 1280 N N . ILE A 1 172 ? 7.273 -3.875 4.473 1 93.75 172 ILE A N 1
ATOM 1281 C CA . ILE A 1 172 ? 7.754 -3.227 5.688 1 93.75 172 ILE A CA 1
ATOM 1282 C C . ILE A 1 172 ? 8.953 -3.992 6.242 1 93.75 172 ILE A C 1
ATOM 1284 O O . ILE A 1 172 ? 10 -3.402 6.531 1 93.75 172 ILE A O 1
ATOM 1288 N N . PRO A 1 173 ? 8.898 -5.344 6.336 1 91.25 173 PRO A N 1
ATOM 1289 C CA . PRO A 1 173 ? 10.055 -6.039 6.91 1 91.25 173 PRO A CA 1
ATOM 1290 C C . PRO A 1 173 ? 11.328 -5.855 6.09 1 91.25 173 PRO A C 1
ATOM 1292 O O . PRO A 1 173 ? 12.414 -5.691 6.656 1 91.25 173 PRO A O 1
ATOM 1295 N N . THR A 1 174 ? 11.211 -5.895 4.812 1 83.5 174 THR A N 1
ATOM 1296 C CA . THR A 1 174 ? 12.375 -5.75 3.949 1 83.5 174 THR A CA 1
ATOM 1297 C C . THR A 1 174 ? 12.859 -4.301 3.936 1 83.5 174 THR A C 1
ATOM 1299 O O . THR A 1 174 ? 14.062 -4.043 3.797 1 83.5 174 THR A O 1
ATOM 1302 N N . ALA A 1 175 ? 11.945 -3.4 4.055 1 84.88 175 ALA A N 1
ATOM 1303 C CA . ALA A 1 175 ? 12.305 -1.985 4.035 1 84.88 175 ALA A CA 1
ATOM 1304 C C . ALA A 1 175 ? 13.062 -1.594 5.301 1 84.88 175 ALA A C 1
ATOM 1306 O O . ALA A 1 175 ? 13.938 -0.73 5.262 1 84.88 175 ALA A O 1
ATOM 1307 N N . ILE A 1 176 ? 12.773 -2.229 6.387 1 84.69 176 ILE A N 1
ATOM 1308 C CA . ILE A 1 176 ? 13.422 -1.832 7.633 1 84.69 176 ILE A CA 1
ATOM 1309 C C . ILE A 1 176 ? 14.695 -2.65 7.84 1 84.69 176 ILE A C 1
ATOM 1311 O O . ILE A 1 176 ? 15.43 -2.434 8.805 1 84.69 176 ILE A O 1
ATOM 1315 N N . SER A 1 177 ? 14.922 -3.561 6.93 1 78.81 177 SER A N 1
ATOM 1316 C CA . SER A 1 177 ? 16.141 -4.371 7.012 1 78.81 177 SER A CA 1
ATOM 1317 C C . SER A 1 177 ? 17.281 -3.715 6.258 1 78.81 177 SER A C 1
ATOM 1319 O O . SER A 1 177 ? 17.062 -2.982 5.293 1 78.81 177 SER A O 1
ATOM 1321 N N . THR A 1 178 ? 18.531 -3.9 6.719 1 71.38 178 THR A N 1
ATOM 1322 C CA . THR A 1 178 ? 19.734 -3.312 6.121 1 71.38 178 THR A CA 1
ATOM 1323 C C . THR A 1 178 ? 20.359 -4.27 5.113 1 71.38 178 THR A C 1
ATOM 1325 O O . THR A 1 178 ? 21.531 -4.117 4.742 1 71.38 178 THR A O 1
ATOM 1328 N N . ALA A 1 179 ? 19.562 -5.176 4.633 1 63.59 179 ALA A N 1
ATOM 1329 C CA . ALA A 1 179 ? 20.125 -6.188 3.74 1 63.59 179 ALA A CA 1
ATOM 1330 C C . ALA A 1 179 ? 20.641 -5.559 2.453 1 63.59 179 ALA A C 1
ATOM 1332 O O . ALA A 1 179 ? 20.031 -4.648 1.902 1 63.59 179 ALA A O 1
ATOM 1333 N N . VAL A 1 180 ? 21.812 -6.012 2.037 1 65.88 180 VAL A N 1
ATOM 1334 C CA . VAL A 1 180 ? 22.5 -5.539 0.841 1 65.88 180 VAL A CA 1
ATOM 1335 C C . VAL A 1 180 ? 21.797 -6.082 -0.405 1 65.88 180 VAL A C 1
ATOM 1337 O O . VAL A 1 180 ? 21.297 -7.207 -0.403 1 65.88 180 VAL A O 1
ATOM 1340 N N . SER A 1 181 ? 21.688 -5.281 -1.389 1 66.06 181 SER A N 1
ATOM 1341 C CA . SER A 1 181 ? 21.047 -5.645 -2.65 1 66.06 181 SER A CA 1
ATOM 1342 C C . SER A 1 181 ? 21.922 -6.582 -3.467 1 66.06 181 SER A C 1
ATOM 1344 O O . SER A 1 181 ? 23.141 -6.375 -3.566 1 66.06 181 SER A O 1
ATOM 1346 N N . PRO A 1 182 ? 21.266 -7.656 -3.973 1 70.44 182 PRO A N 1
ATOM 1347 C CA . PRO A 1 182 ? 22.016 -8.648 -4.75 1 70.44 182 PRO A CA 1
ATOM 1348 C C . PRO A 1 182 ? 22.469 -8.109 -6.105 1 70.44 182 PRO A C 1
ATOM 1350 O O . PRO A 1 182 ? 22.141 -6.98 -6.469 1 70.44 182 PRO A O 1
ATOM 1353 N N . LYS A 1 183 ? 23.328 -8.961 -6.801 1 68.38 183 LYS A N 1
ATOM 1354 C CA . LYS A 1 183 ? 23.734 -8.703 -8.18 1 68.38 183 LYS A CA 1
ATOM 1355 C C . LYS A 1 183 ? 22.547 -8.773 -9.125 1 68.38 183 LYS A C 1
ATOM 1357 O O . LYS A 1 183 ? 21.547 -9.445 -8.836 1 68.38 183 LYS A O 1
ATOM 1362 N N . PRO A 1 184 ? 22.703 -8.078 -10.172 1 64.81 184 PRO A N 1
ATOM 1363 C CA . PRO A 1 184 ? 21.594 -7.992 -11.125 1 64.81 184 PRO A CA 1
ATOM 1364 C C . PRO A 1 184 ? 21.172 -9.359 -11.664 1 64.81 184 PRO A C 1
ATOM 1366 O O . PRO A 1 184 ? 22.016 -10.242 -11.844 1 64.81 184 PRO A O 1
ATOM 1369 N N . LEU A 1 185 ? 19.938 -9.453 -11.953 1 65.31 185 LEU A N 1
ATOM 1370 C CA . LEU A 1 185 ? 19.266 -10.656 -12.422 1 65.31 185 LEU A CA 1
ATOM 1371 C C . LEU A 1 185 ? 19.734 -11.031 -13.828 1 65.31 185 LEU A C 1
ATOM 1373 O O . LEU A 1 185 ? 20.031 -10.148 -14.641 1 65.31 185 LEU A O 1
ATOM 1377 N N . THR A 1 186 ? 20.078 -12.242 -14.008 1 61.25 186 THR A N 1
ATOM 1378 C CA . THR A 1 186 ? 20.453 -12.688 -15.344 1 61.25 186 THR A CA 1
ATOM 1379 C C . THR A 1 186 ? 19.219 -12.961 -16.203 1 61.25 186 THR A C 1
ATOM 1381 O O . THR A 1 186 ? 18.219 -13.477 -15.703 1 61.25 186 THR A O 1
ATOM 1384 N N . GLU A 1 187 ? 19.375 -12.484 -17.406 1 64.88 187 GLU A N 1
ATOM 1385 C CA . GLU A 1 187 ? 18.297 -12.734 -18.359 1 64.88 187 GLU A CA 1
ATOM 1386 C C . GLU A 1 187 ? 18.344 -14.172 -18.875 1 64.88 187 GLU A C 1
ATOM 1388 O O . GLU A 1 187 ? 19.438 -14.719 -19.109 1 64.88 187 GLU A O 1
ATOM 1393 N N . VAL A 1 188 ? 17.203 -14.797 -18.891 1 62.91 188 VAL A N 1
ATOM 1394 C CA . VAL A 1 188 ? 17.125 -16.156 -19.406 1 62.91 188 VAL A CA 1
ATOM 1395 C C . VAL A 1 188 ? 16.891 -16.125 -20.906 1 62.91 188 VAL A C 1
ATOM 1397 O O . VAL A 1 188 ? 16.094 -15.328 -21.406 1 62.91 188 VAL A O 1
ATOM 1400 N N . GLN A 1 189 ? 17.812 -16.781 -21.609 1 69.75 189 GLN A N 1
ATOM 1401 C CA . GLN A 1 189 ? 17.578 -16.969 -23.031 1 69.75 189 GLN A CA 1
ATOM 1402 C C . GLN A 1 189 ? 16.906 -18.312 -23.312 1 69.75 189 GLN A C 1
ATOM 1404 O O . GLN A 1 189 ? 17.406 -19.359 -22.891 1 69.75 189 GLN A O 1
ATOM 1409 N N . LEU A 1 190 ? 15.727 -18.312 -23.906 1 75.94 190 LEU A N 1
ATOM 1410 C CA . LEU A 1 190 ? 14.945 -19.5 -24.203 1 75.94 190 LEU A CA 1
ATOM 1411 C C . LEU A 1 190 ? 15.289 -20.047 -25.594 1 75.94 190 LEU A C 1
ATOM 1413 O O . LEU A 1 190 ? 15.219 -19.312 -26.578 1 75.94 190 LEU A O 1
ATOM 1417 N N . ASP A 1 191 ? 15.891 -21.266 -25.625 1 83.06 191 ASP A N 1
ATOM 1418 C CA . ASP A 1 191 ? 16.078 -22 -26.875 1 83.06 191 ASP A CA 1
ATOM 1419 C C . ASP A 1 191 ? 15.203 -23.234 -26.922 1 83.06 191 ASP A C 1
ATOM 1421 O O . ASP A 1 191 ? 15.586 -24.312 -26.438 1 83.06 191 ASP A O 1
ATOM 1425 N N . LEU A 1 192 ? 14.094 -23.188 -27.594 1 88.38 192 LEU A N 1
ATOM 1426 C CA . LEU A 1 192 ? 13.078 -24.234 -27.609 1 88.38 192 LEU A CA 1
ATOM 1427 C C . LEU A 1 192 ? 13.586 -25.484 -28.344 1 88.38 192 LEU A C 1
ATOM 1429 O O . LEU A 1 192 ? 13.273 -26.609 -27.938 1 88.38 192 LEU A O 1
ATOM 1433 N N . LYS A 1 193 ? 14.352 -25.234 -29.344 1 89.38 193 LYS A N 1
ATOM 1434 C CA . LYS A 1 193 ? 14.867 -26.359 -30.109 1 89.38 193 LYS A CA 1
ATOM 1435 C C . LYS A 1 193 ? 15.82 -27.203 -29.266 1 89.38 193 LYS A C 1
ATOM 1437 O O . LYS A 1 193 ? 15.75 -28.438 -29.297 1 89.38 193 LYS A O 1
ATOM 1442 N N . VAL A 1 194 ? 16.609 -26.547 -28.594 1 87.12 194 VAL A N 1
ATOM 1443 C CA . VAL A 1 194 ? 17.594 -27.25 -27.766 1 87.12 194 VAL A CA 1
ATOM 1444 C C . VAL A 1 194 ? 16.891 -27.953 -26.609 1 87.12 194 VAL A C 1
ATOM 1446 O O . VAL A 1 194 ? 17.25 -29.062 -26.234 1 87.12 194 VAL A O 1
ATOM 1449 N N . LEU A 1 195 ? 15.875 -27.375 -26.109 1 90.38 195 LEU A N 1
ATOM 1450 C CA . LEU A 1 195 ? 15.125 -27.953 -25 1 90.38 195 LEU A CA 1
ATOM 1451 C C . LEU A 1 195 ? 14.398 -29.234 -25.438 1 90.38 195 LEU A C 1
ATOM 1453 O O . LEU A 1 195 ? 14.352 -30.219 -24.703 1 90.38 195 LEU A O 1
ATOM 1457 N N . TYR A 1 196 ? 13.844 -29.156 -26.672 1 92.44 196 TYR A N 1
ATOM 1458 C CA . TYR A 1 196 ? 13.117 -30.328 -27.172 1 92.44 196 TYR A CA 1
ATOM 1459 C C . TYR A 1 196 ? 14.078 -31.469 -27.469 1 92.44 196 TYR A C 1
ATOM 1461 O O . TYR A 1 196 ? 13.766 -32.625 -27.203 1 92.44 196 TYR A O 1
ATOM 1469 N N . ARG A 1 197 ? 15.195 -31.141 -27.984 1 90.19 197 ARG A N 1
ATOM 1470 C CA . ARG A 1 197 ? 16.203 -32.156 -28.281 1 90.19 197 ARG A CA 1
ATOM 1471 C C . ARG A 1 197 ? 16.734 -32.781 -27 1 90.19 197 ARG A C 1
ATOM 1473 O O . ARG A 1 197 ? 17.062 -33.969 -26.969 1 90.19 197 ARG A O 1
ATOM 1480 N N . ASN A 1 198 ? 16.781 -32 -26.031 1 89.75 198 ASN A N 1
ATOM 1481 C CA . ASN A 1 198 ? 17.281 -32.469 -24.75 1 89.75 198 ASN A CA 1
ATOM 1482 C C . ASN A 1 198 ? 16.344 -33.5 -24.125 1 89.75 198 ASN A C 1
ATOM 1484 O O . ASN A 1 198 ? 16.797 -34.562 -23.625 1 89.75 198 ASN A O 1
ATOM 1488 N N . SER A 1 199 ? 15.094 -33.219 -24.141 1 91.31 199 SER A N 1
ATOM 1489 C CA . SER A 1 199 ? 14.117 -34.156 -23.578 1 91.31 199 SER A CA 1
ATOM 1490 C C . SER A 1 199 ? 12.719 -33.875 -24.109 1 91.31 199 SER A C 1
ATOM 1492 O O . SER A 1 199 ? 11.945 -33.156 -23.484 1 91.31 199 SER A O 1
ATOM 1494 N N . PRO A 1 200 ? 12.273 -34.531 -25.109 1 92.81 200 PRO A N 1
ATOM 1495 C CA . PRO A 1 200 ? 10.938 -34.312 -25.672 1 92.81 200 PRO A CA 1
ATOM 1496 C C . PRO A 1 200 ? 9.828 -34.625 -24.672 1 92.81 200 PRO A C 1
ATOM 1498 O O . PRO A 1 200 ? 8.812 -33.938 -24.641 1 92.81 200 PRO A O 1
ATOM 1501 N N . ALA A 1 201 ? 10.039 -35.656 -23.844 1 92.25 201 ALA A N 1
ATOM 1502 C CA . ALA A 1 201 ? 9.031 -36.031 -22.844 1 92.25 201 ALA A CA 1
ATOM 1503 C C . ALA A 1 201 ? 8.805 -34.906 -21.844 1 92.25 201 ALA A C 1
ATOM 1505 O O . ALA A 1 201 ? 7.66 -34.5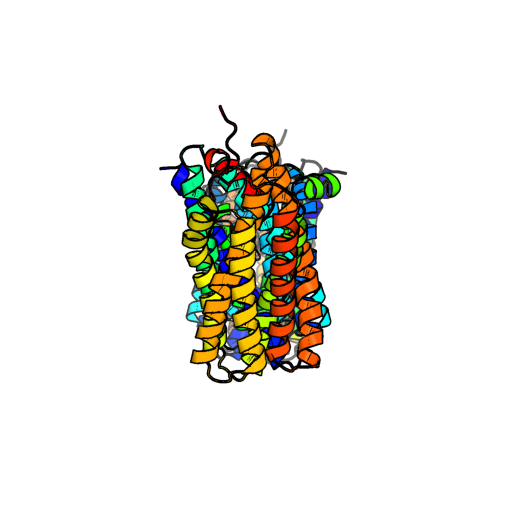94 -21.5 1 92.25 201 ALA A O 1
ATOM 1506 N N . ALA A 1 202 ? 9.875 -34.312 -21.406 1 93.88 202 ALA A N 1
ATOM 1507 C CA . ALA A 1 202 ? 9.758 -33.219 -20.469 1 93.88 202 ALA A CA 1
ATOM 1508 C C . ALA A 1 202 ? 9.172 -31.984 -21.141 1 93.88 202 ALA A C 1
ATOM 1510 O O . ALA A 1 202 ? 8.375 -31.25 -20.547 1 93.88 202 ALA A O 1
ATOM 1511 N N . PHE A 1 203 ? 9.602 -31.719 -22.375 1 94.69 203 PHE A N 1
ATOM 1512 C CA . PHE A 1 203 ? 9.125 -30.578 -23.156 1 94.69 203 PHE A CA 1
ATOM 1513 C C . PHE A 1 203 ? 7.602 -30.609 -23.266 1 94.69 203 PHE A C 1
ATOM 1515 O O . PHE A 1 203 ? 6.926 -29.656 -22.859 1 94.69 203 PHE A O 1
ATOM 1522 N N . VAL A 1 204 ? 7.035 -31.641 -23.719 1 95.88 204 VAL A N 1
ATOM 1523 C CA . VAL A 1 204 ? 5.598 -31.797 -23.922 1 95.88 204 VAL A CA 1
ATOM 1524 C C . VAL A 1 204 ? 4.91 -31.969 -22.562 1 95.88 204 VAL A C 1
ATOM 1526 O O . VAL A 1 204 ? 3.826 -31.438 -22.344 1 95.88 204 VAL A O 1
ATOM 1529 N N . GLY A 1 205 ? 5.535 -32.719 -21.719 1 96.25 205 GLY A N 1
ATOM 1530 C CA . GLY A 1 205 ? 5 -32.969 -20.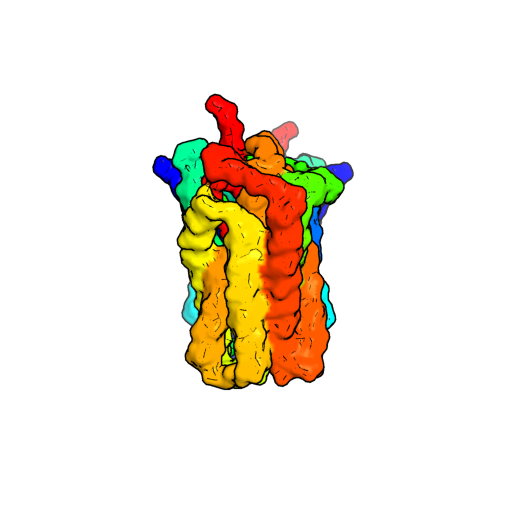391 1 96.25 205 GLY A CA 1
ATOM 1531 C C . GLY A 1 205 ? 4.746 -31.672 -19.625 1 96.25 205 GLY A C 1
ATOM 1532 O O . GLY A 1 205 ? 3.68 -31.5 -19.031 1 96.25 205 GLY A O 1
ATOM 1533 N N . CYS A 1 206 ? 5.711 -30.75 -19.656 1 95.56 206 CYS A N 1
ATOM 1534 C CA . CYS A 1 206 ? 5.594 -29.516 -18.891 1 95.56 206 CYS A CA 1
ATOM 1535 C C . CYS A 1 206 ? 4.453 -28.656 -19.406 1 95.56 206 CYS A C 1
ATOM 1537 O O . CYS A 1 206 ? 3.77 -27.984 -18.641 1 95.56 206 CYS A O 1
ATOM 1539 N N . ILE A 1 207 ? 4.223 -28.625 -20.672 1 96.62 207 ILE A N 1
ATOM 1540 C CA . ILE A 1 207 ? 3.102 -27.875 -21.25 1 96.62 207 ILE A CA 1
ATOM 1541 C C . ILE A 1 207 ? 1.785 -28.484 -20.781 1 96.62 207 ILE A C 1
ATOM 1543 O O . ILE A 1 207 ? 0.891 -27.781 -20.312 1 96.62 207 ILE A O 1
ATOM 1547 N N . LEU A 1 208 ? 1.704 -29.781 -20.859 1 98.06 208 LEU A N 1
ATOM 1548 C CA . LEU A 1 208 ? 0.479 -30.484 -20.484 1 98.06 208 LEU A CA 1
ATOM 1549 C C . LEU A 1 208 ? 0.232 -30.406 -18.984 1 98.06 208 LEU A C 1
ATOM 1551 O O . LEU A 1 208 ? -0.913 -30.281 -18.547 1 98.06 208 LEU A O 1
ATOM 1555 N N . ILE A 1 209 ? 1.308 -30.531 -18.219 1 97.69 209 ILE A N 1
ATOM 1556 C CA . ILE A 1 209 ? 1.192 -30.344 -16.781 1 97.69 209 ILE A CA 1
ATOM 1557 C C . ILE A 1 209 ? 0.695 -28.922 -16.469 1 97.69 209 ILE A C 1
ATOM 1559 O O . ILE A 1 209 ? -0.163 -28.734 -15.609 1 97.69 209 ILE A O 1
ATOM 1563 N N . GLY A 1 210 ? 1.194 -27.984 -17.203 1 97.06 210 GLY A N 1
ATOM 1564 C CA . GLY A 1 210 ? 0.737 -26.609 -17.062 1 97.06 210 GLY A CA 1
ATOM 1565 C C . GLY A 1 210 ? -0.738 -26.438 -17.375 1 97.06 210 GLY A C 1
ATOM 1566 O O . GLY A 1 210 ? -1.443 -25.703 -16.688 1 97.06 210 GLY A O 1
ATOM 1567 N N . ILE A 1 211 ? -1.17 -27.062 -18.391 1 97.56 211 ILE A N 1
ATOM 1568 C CA . ILE A 1 211 ? -2.578 -27 -18.766 1 97.56 211 ILE A CA 1
ATOM 1569 C C . ILE A 1 211 ? -3.443 -27.516 -17.609 1 97.56 211 ILE A C 1
ATOM 1571 O O . ILE A 1 211 ? -4.395 -26.859 -17.203 1 97.56 211 ILE A O 1
ATOM 1575 N N . ALA A 1 212 ? -3.111 -28.672 -17.125 1 98.12 212 ALA A N 1
ATOM 1576 C CA . ALA A 1 212 ? -3.893 -29.281 -16.047 1 98.12 212 ALA A CA 1
ATOM 1577 C C . ALA A 1 212 ? -3.846 -28.422 -14.789 1 98.12 212 ALA A C 1
ATOM 1579 O O . ALA A 1 212 ? -4.879 -28.156 -14.172 1 98.12 212 ALA A O 1
ATOM 1580 N N . ASN A 1 213 ? -2.652 -27.984 -14.414 1 96.81 213 ASN A N 1
ATOM 1581 C CA . ASN A 1 213 ? -2.484 -27.219 -13.188 1 96.81 213 ASN A CA 1
ATOM 1582 C C . ASN A 1 213 ? -3.094 -25.812 -13.32 1 96.81 213 ASN A C 1
ATOM 1584 O O . ASN A 1 213 ? -3.6 -25.266 -12.344 1 96.81 213 ASN A O 1
ATOM 1588 N N . GLY A 1 214 ? -3 -25.266 -14.508 1 96.5 214 GLY A N 1
ATOM 1589 C CA . GLY A 1 214 ? -3.645 -23.984 -14.742 1 96.5 214 GLY A CA 1
ATOM 1590 C C . GLY A 1 214 ? -5.156 -24.047 -14.656 1 96.5 214 GLY A C 1
ATOM 1591 O O . GLY A 1 214 ? -5.793 -23.156 -14.102 1 96.5 214 GLY A O 1
ATOM 1592 N N . ALA A 1 215 ? -5.66 -25.078 -15.227 1 97.19 215 ALA A N 1
ATOM 1593 C CA . ALA A 1 215 ? -7.102 -25.297 -15.164 1 97.19 215 ALA A CA 1
ATOM 1594 C C . ALA A 1 215 ? -7.578 -25.422 -13.719 1 97.19 215 ALA A C 1
ATOM 1596 O O . ALA A 1 215 ? -8.477 -24.688 -13.289 1 97.19 215 ALA A O 1
ATOM 1597 N N . TRP A 1 216 ? -6.977 -26.281 -13 1 96.94 216 TRP A N 1
ATOM 1598 C CA . TRP A 1 216 ? -7.348 -26.5 -11.602 1 96.94 216 TRP A CA 1
ATOM 1599 C C . TRP A 1 216 ? -7.102 -25.25 -10.773 1 96.94 216 TRP A C 1
ATOM 1601 O O . TRP A 1 216 ? -7.969 -24.828 -10 1 96.94 216 TRP A O 1
ATOM 1611 N N . GLY A 1 217 ? -6 -24.672 -10.945 1 94.81 217 GLY A N 1
ATOM 1612 C CA . GLY A 1 217 ? -5.621 -23.516 -10.148 1 94.81 217 GLY A CA 1
ATOM 1613 C C . GLY A 1 217 ? -6.562 -22.328 -10.312 1 94.81 217 GLY A C 1
ATOM 1614 O O . GLY A 1 217 ? -6.785 -21.578 -9.375 1 94.81 217 GLY A O 1
ATOM 1615 N N . THR A 1 218 ? -7.09 -22.219 -11.477 1 95.25 218 THR A N 1
ATOM 1616 C CA . THR A 1 218 ? -7.938 -21.078 -11.789 1 95.25 218 THR A CA 1
ATOM 1617 C C . THR A 1 218 ? -9.398 -21.375 -11.477 1 95.25 218 THR A C 1
ATOM 1619 O O . THR A 1 218 ? -10.117 -20.531 -10.945 1 95.25 218 THR A O 1
ATOM 1622 N N . LEU A 1 219 ? -9.836 -22.594 -11.773 1 96.81 219 LEU A N 1
ATOM 1623 C CA . LEU A 1 219 ? -11.273 -22.828 -11.758 1 96.81 219 LEU A CA 1
ATOM 1624 C C . LEU A 1 219 ? -11.648 -23.844 -10.68 1 96.81 219 LEU A C 1
ATOM 1626 O O . LEU A 1 219 ? -12.812 -24.219 -10.555 1 96.81 219 LEU A O 1
ATOM 1630 N N . GLY A 1 220 ? -10.641 -24.266 -9.906 1 96.69 220 GLY A N 1
ATOM 1631 C CA . GLY A 1 220 ? -10.945 -25.172 -8.805 1 96.69 220 GLY A CA 1
ATOM 1632 C C . GLY A 1 220 ? -12 -24.625 -7.859 1 96.69 220 GLY A C 1
ATOM 1633 O O . GLY A 1 220 ? -12.93 -25.344 -7.488 1 96.69 220 GLY A O 1
ATOM 1634 N N . ALA A 1 221 ? -11.859 -23.406 -7.52 1 95.94 221 ALA A N 1
ATOM 1635 C CA . ALA A 1 221 ? -12.82 -22.781 -6.605 1 95.94 221 ALA A CA 1
ATOM 1636 C C . ALA A 1 221 ? -14.203 -22.688 -7.242 1 95.94 221 ALA A C 1
ATOM 1638 O O . ALA A 1 221 ? -15.219 -22.859 -6.562 1 95.94 221 ALA A O 1
ATOM 1639 N N . VAL A 1 222 ? -14.273 -22.406 -8.469 1 95.38 222 VAL A N 1
ATOM 1640 C CA . VAL A 1 222 ? -15.539 -22.312 -9.195 1 95.38 222 VAL A CA 1
ATOM 1641 C C . VAL A 1 222 ? -16.219 -23.688 -9.219 1 95.38 222 VAL A C 1
ATOM 1643 O O . VAL A 1 222 ? -17.438 -23.781 -9.039 1 95.38 222 VAL A O 1
ATOM 1646 N N . PHE A 1 223 ? -15.453 -24.719 -9.461 1 96.69 223 PHE A N 1
ATOM 1647 C CA . PHE A 1 223 ? -15.969 -26.078 -9.398 1 96.69 223 PHE A CA 1
ATOM 1648 C C . PHE A 1 223 ? -16.609 -26.359 -8.039 1 96.69 223 PHE A C 1
ATOM 1650 O O . PHE A 1 223 ? -17.719 -26.875 -7.957 1 96.69 223 PHE A O 1
ATOM 1657 N N . GLY A 1 224 ? -15.883 -26 -6.965 1 96.12 224 GLY A N 1
ATOM 1658 C CA . GLY A 1 224 ? -16.438 -26.203 -5.633 1 96.12 224 GLY A CA 1
ATOM 1659 C C . GLY A 1 224 ? -17.734 -25.453 -5.406 1 96.12 224 GLY A C 1
ATOM 1660 O O . GLY A 1 224 ? -18.719 -26.031 -4.934 1 96.12 224 GLY A O 1
ATOM 1661 N N . ALA A 1 225 ? -17.734 -24.234 -5.789 1 94.56 225 ALA A N 1
ATOM 1662 C CA . ALA A 1 225 ? -18.922 -23.406 -5.602 1 94.56 225 ALA A CA 1
ATOM 1663 C C . ALA A 1 225 ? -20.109 -23.969 -6.383 1 94.56 225 ALA A C 1
ATOM 1665 O O . ALA A 1 225 ? -21.219 -24.047 -5.859 1 94.56 225 ALA A O 1
ATOM 1666 N N . LYS A 1 226 ? -19.859 -24.391 -7.547 1 92.62 226 LYS A N 1
ATOM 1667 C CA . LYS A 1 226 ? -20.938 -24.859 -8.414 1 92.62 226 LYS A CA 1
ATOM 1668 C C . LYS A 1 226 ? -21.375 -26.266 -8.031 1 92.62 226 LYS A C 1
ATOM 1670 O O . LYS A 1 226 ? -22.453 -26.703 -8.406 1 92.62 226 LYS A O 1
ATOM 1675 N N . SER A 1 227 ? -20.516 -26.922 -7.344 1 94.94 227 SER A N 1
ATOM 1676 C CA . SER A 1 227 ? -20.891 -28.234 -6.824 1 94.94 227 SER A CA 1
ATOM 1677 C C . SER A 1 227 ? -21.719 -28.125 -5.555 1 94.94 227 SER A C 1
ATOM 1679 O O . SER A 1 227 ? -22.188 -29.125 -5.02 1 94.94 227 SER A O 1
ATOM 1681 N N . GLY A 1 228 ? -21.797 -26.875 -5.004 1 93.88 228 GLY A N 1
ATOM 1682 C CA . GLY A 1 228 ? -22.719 -26.609 -3.916 1 93.88 228 GLY A CA 1
ATOM 1683 C C . GLY A 1 228 ? -22.078 -26.703 -2.547 1 93.88 228 GLY A C 1
ATOM 1684 O O . GLY A 1 228 ? -22.766 -26.688 -1.525 1 93.88 228 GLY A O 1
ATOM 1685 N N . ILE A 1 229 ? -20.75 -26.75 -2.527 1 95.94 229 ILE A N 1
ATOM 1686 C CA . ILE A 1 229 ? -20.125 -26.859 -1.217 1 95.94 229 ILE A CA 1
ATOM 1687 C C . ILE A 1 229 ? -19.828 -25.469 -0.663 1 95.94 229 ILE A C 1
ATOM 1689 O O . ILE A 1 229 ? -19.828 -24.484 -1.405 1 95.94 229 ILE A O 1
ATOM 1693 N N . SER A 1 230 ? -19.625 -25.391 0.701 1 96.38 230 SER A N 1
ATOM 1694 C CA . SER A 1 230 ? -19.5 -24.109 1.386 1 96.38 230 SER A CA 1
ATOM 1695 C C . SER A 1 230 ? -18.156 -23.453 1.08 1 96.38 230 SER A C 1
ATOM 1697 O O . SER A 1 230 ? -17.234 -24.125 0.602 1 96.38 230 SER A O 1
ATOM 1699 N N . THR A 1 231 ? -18.078 -22.188 1.35 1 96 231 THR A N 1
ATOM 1700 C CA . THR A 1 231 ? -16.844 -21.422 1.158 1 96 231 THR A CA 1
ATOM 1701 C C . THR A 1 231 ? -15.711 -22.016 1.997 1 96 231 THR A C 1
ATOM 1703 O O . THR A 1 231 ? -14.562 -22.094 1.543 1 96 231 THR A O 1
ATOM 1706 N N . THR A 1 232 ? -16.062 -22.406 3.172 1 96.56 232 THR A N 1
ATOM 1707 C CA . THR A 1 232 ? -15.07 -23.031 4.047 1 96.56 232 THR A CA 1
ATOM 1708 C C . THR A 1 232 ? -14.562 -24.344 3.441 1 96.56 232 THR A C 1
ATOM 1710 O O . THR A 1 232 ? -13.359 -24.609 3.455 1 96.56 232 THR A O 1
ATOM 1713 N N . GLU A 1 233 ? -15.406 -25.078 2.92 1 97.5 233 GLU A N 1
ATOM 1714 C CA . GLU A 1 233 ? -15.031 -26.344 2.279 1 97.5 233 GLU A CA 1
ATOM 1715 C C . GLU A 1 233 ? -14.195 -26.094 1.028 1 97.5 233 GLU A C 1
ATOM 1717 O O . GLU A 1 233 ? -13.273 -26.859 0.733 1 97.5 233 GLU A O 1
ATOM 1722 N N . ILE A 1 234 ? -14.523 -25.109 0.314 1 97.69 234 ILE A N 1
ATOM 1723 C CA . ILE A 1 234 ? -13.758 -24.766 -0.883 1 97.69 234 ILE A CA 1
ATOM 1724 C C . ILE A 1 234 ? -12.336 -24.359 -0.493 1 97.69 234 ILE A C 1
ATOM 1726 O O . ILE A 1 234 ? -11.367 -24.812 -1.11 1 97.69 234 ILE A O 1
ATOM 1730 N N . ALA A 1 235 ? -12.25 -23.516 0.52 1 97.06 235 ALA A N 1
ATOM 1731 C CA . ALA A 1 235 ? -10.93 -23.125 0.998 1 97.06 235 ALA A CA 1
ATOM 1732 C C . ALA A 1 235 ? -10.109 -24.328 1.442 1 97.06 235 ALA A C 1
ATOM 1734 O O . ALA A 1 235 ? -8.922 -24.422 1.133 1 97.06 235 ALA A O 1
ATOM 1735 N N . LEU A 1 236 ? -10.727 -25.203 2.117 1 96.88 236 LEU A N 1
ATOM 1736 C CA . LEU A 1 236 ? -10.062 -26.422 2.559 1 96.88 236 LEU A CA 1
ATOM 1737 C C . LEU A 1 236 ? -9.672 -27.297 1.367 1 96.88 236 LEU A C 1
ATOM 1739 O O . LEU A 1 236 ? -8.602 -27.891 1.354 1 96.88 236 LEU A O 1
ATOM 1743 N N . MET A 1 237 ? -10.555 -27.375 0.444 1 97.62 237 MET A N 1
ATOM 1744 C CA . MET A 1 237 ? -10.336 -28.172 -0.766 1 97.62 237 MET A CA 1
ATOM 1745 C C . MET A 1 237 ? -9.055 -27.734 -1.471 1 97.62 237 MET A C 1
ATOM 1747 O O . MET A 1 237 ? -8.164 -28.547 -1.719 1 97.62 237 MET A O 1
ATOM 1751 N N . VAL A 1 238 ? -8.93 -26.469 -1.743 1 96.38 238 VAL A N 1
ATOM 1752 C CA . VAL A 1 238 ? -7.781 -25.969 -2.488 1 96.38 238 VAL A CA 1
ATOM 1753 C C . VAL A 1 238 ? -6.523 -26.062 -1.627 1 96.38 238 VAL A C 1
ATOM 1755 O O . VAL A 1 238 ? -5.449 -26.406 -2.125 1 96.38 238 VAL A O 1
ATOM 1758 N N . SER A 1 239 ? -6.668 -25.797 -0.297 1 95.88 239 SER A N 1
ATOM 1759 C CA . SER A 1 239 ? -5.535 -25.875 0.616 1 95.88 239 SER A CA 1
ATOM 1760 C C . SER A 1 239 ? -5.023 -27.312 0.739 1 95.88 239 SER A C 1
ATOM 1762 O O . SER A 1 239 ? -3.814 -27.547 0.721 1 95.88 239 SER A O 1
ATOM 1764 N N . VAL A 1 240 ? -5.91 -28.203 0.823 1 96.44 240 VAL A N 1
ATOM 1765 C CA . VAL A 1 240 ? -5.547 -29.609 0.966 1 96.44 240 VAL A CA 1
ATOM 1766 C C . VAL A 1 240 ? -4.848 -30.094 -0.301 1 96.44 240 VAL A C 1
ATOM 1768 O O . VAL A 1 240 ? -3.912 -30.891 -0.234 1 96.44 240 VAL A O 1
ATOM 1771 N N . THR A 1 241 ? -5.293 -29.672 -1.414 1 96.5 241 THR A N 1
ATOM 1772 C CA . THR A 1 241 ? -4.664 -30.062 -2.672 1 96.5 241 THR A CA 1
ATOM 1773 C C . THR A 1 241 ? -3.211 -29.594 -2.719 1 96.5 241 THR A C 1
ATOM 1775 O O . THR A 1 241 ? -2.326 -30.359 -3.133 1 96.5 241 THR A O 1
ATOM 1778 N N . ILE A 1 242 ? -2.996 -28.422 -2.295 1 92.94 242 ILE A N 1
ATOM 1779 C CA . ILE A 1 242 ? -1.646 -27.875 -2.287 1 92.94 242 ILE A CA 1
ATOM 1780 C C . ILE A 1 242 ? -0.78 -28.625 -1.288 1 92.94 242 ILE A C 1
ATOM 1782 O O . ILE A 1 242 ? 0.338 -29.047 -1.609 1 92.94 242 ILE A O 1
ATOM 1786 N N . ALA A 1 243 ? -1.298 -28.844 -0.133 1 94.38 243 ALA A N 1
ATOM 1787 C CA . ALA A 1 243 ? -0.559 -29.547 0.916 1 94.38 243 ALA A CA 1
ATOM 1788 C C . ALA A 1 243 ? -0.231 -30.969 0.495 1 94.38 243 ALA A C 1
ATOM 1790 O O . ALA A 1 243 ? 0.893 -31.438 0.69 1 94.38 243 ALA A O 1
ATOM 1791 N N . ALA A 1 244 ? -1.222 -31.594 -0.021 1 95.88 244 ALA A N 1
ATOM 1792 C CA . ALA A 1 244 ? -1.021 -32.969 -0.479 1 95.88 244 ALA A CA 1
ATOM 1793 C C . ALA A 1 244 ? 0.013 -33.031 -1.599 1 95.88 244 ALA A C 1
ATOM 1795 O O . ALA A 1 244 ? 0.84 -33.938 -1.642 1 95.88 244 ALA A O 1
ATOM 1796 N N . GLY A 1 245 ? -0.052 -32.125 -2.48 1 93.75 245 GLY A N 1
ATOM 1797 C CA . GLY A 1 245 ? 0.934 -32.031 -3.545 1 93.75 245 GLY A CA 1
ATOM 1798 C C . GLY A 1 245 ? 2.348 -31.828 -3.037 1 93.75 245 GLY A C 1
ATOM 1799 O O . GLY A 1 245 ? 3.279 -32.5 -3.488 1 93.75 245 GLY A O 1
ATOM 1800 N N . ALA A 1 246 ? 2.486 -30.922 -2.127 1 90.12 246 ALA A N 1
ATOM 1801 C CA . ALA A 1 246 ? 3.799 -30.641 -1.547 1 90.12 246 ALA A CA 1
ATOM 1802 C C . ALA A 1 246 ? 4.355 -31.875 -0.84 1 90.12 246 ALA A C 1
ATOM 1804 O O . ALA A 1 246 ? 5.543 -32.188 -0.966 1 90.12 246 ALA A O 1
ATOM 1805 N N . LEU A 1 247 ? 3.541 -32.594 -0.157 1 92 247 LEU A N 1
ATOM 1806 C CA . LEU A 1 247 ? 3.955 -33.75 0.615 1 92 247 LEU A CA 1
ATOM 1807 C C . LEU A 1 247 ? 4.328 -34.906 -0.307 1 92 247 LEU A C 1
ATOM 1809 O O . LEU A 1 247 ? 5.266 -35.656 -0.024 1 92 247 LEU A O 1
ATOM 1813 N N . MET A 1 248 ? 3.635 -35.062 -1.347 1 93.31 248 MET A N 1
ATOM 1814 C CA . MET A 1 248 ? 3.811 -36.219 -2.225 1 93.31 248 MET A CA 1
ATOM 1815 C C . MET A 1 248 ? 5.039 -36.031 -3.113 1 93.31 248 MET A C 1
ATOM 1817 O O . MET A 1 248 ? 5.523 -37 -3.703 1 93.31 248 MET A O 1
ATOM 1821 N N . GLN A 1 249 ? 5.484 -34.844 -3.188 1 88.75 249 GLN A N 1
ATOM 1822 C CA . GLN A 1 249 ? 6.684 -34.625 -3.984 1 88.75 249 GLN A CA 1
ATOM 1823 C C . GLN A 1 249 ? 7.871 -35.406 -3.441 1 88.75 249 GLN A C 1
ATOM 1825 O O . GLN A 1 249 ? 8.711 -35.875 -4.211 1 88.75 249 GLN A O 1
ATOM 1830 N N . ILE A 1 250 ? 7.906 -35.625 -2.176 1 88.38 250 ILE A N 1
ATOM 1831 C CA . ILE A 1 250 ? 9.039 -36.312 -1.54 1 88.38 250 ILE A CA 1
ATOM 1832 C C . ILE A 1 250 ? 9.055 -37.781 -1.914 1 88.38 250 ILE A C 1
ATOM 1834 O O . ILE A 1 250 ? 10.008 -38.25 -2.531 1 88.38 250 ILE A O 1
ATOM 1838 N N . PRO A 1 251 ? 8.023 -38.469 -1.606 1 92.81 251 PRO A N 1
ATOM 1839 C CA . PRO A 1 251 ? 8.062 -39.906 -1.964 1 92.81 251 PRO A CA 1
ATOM 1840 C C . PRO A 1 251 ? 8.117 -40.125 -3.473 1 92.81 251 PRO A C 1
ATOM 1842 O O . PRO A 1 251 ? 8.805 -41.031 -3.938 1 92.81 251 PRO A O 1
ATOM 1845 N N . VAL A 1 252 ? 7.418 -39.375 -4.277 1 92.31 252 VAL A N 1
ATOM 1846 C CA . VAL A 1 252 ? 7.453 -39.5 -5.73 1 92.31 252 VAL A CA 1
ATOM 1847 C C . VAL A 1 252 ? 8.859 -39.219 -6.242 1 92.31 252 VAL A C 1
ATOM 1849 O O . VAL A 1 252 ? 9.344 -39.875 -7.164 1 92.31 252 VAL A O 1
ATOM 1852 N N . GLY A 1 253 ? 9.461 -38.25 -5.664 1 89.31 253 GLY A N 1
ATOM 1853 C CA . GLY A 1 253 ? 10.836 -37.938 -6.004 1 89.31 253 GLY A CA 1
ATOM 1854 C C . GLY A 1 253 ? 11.797 -39.094 -5.711 1 89.31 253 GLY A C 1
ATOM 1855 O O . GLY A 1 253 ? 12.656 -39.406 -6.535 1 89.31 253 GLY A O 1
ATOM 1856 N N . ARG A 1 254 ? 11.664 -39.656 -4.59 1 90.44 254 ARG A N 1
ATOM 1857 C CA . ARG A 1 254 ? 12.516 -40.781 -4.223 1 90.44 254 ARG A CA 1
ATOM 1858 C C . ARG A 1 254 ? 12.336 -41.938 -5.188 1 90.44 254 ARG A C 1
ATOM 1860 O O . ARG A 1 254 ? 13.305 -42.594 -5.582 1 90.44 254 ARG A O 1
ATOM 1867 N N . ILE A 1 255 ? 11.156 -42.188 -5.523 1 92.62 255 ILE A N 1
ATOM 1868 C CA . ILE A 1 255 ? 10.859 -43.25 -6.457 1 92.62 255 ILE A CA 1
ATOM 1869 C C . ILE A 1 255 ? 11.453 -42.938 -7.828 1 92.62 255 ILE A C 1
ATOM 1871 O O . ILE A 1 255 ? 11.977 -43.812 -8.508 1 92.62 255 ILE A O 1
ATOM 1875 N N . SER A 1 256 ? 11.359 -41.688 -8.164 1 89.75 256 SER A N 1
ATOM 1876 C CA . SER A 1 256 ? 11.859 -41.25 -9.469 1 89.75 256 SER A CA 1
ATOM 1877 C C . SER A 1 256 ? 13.375 -41.406 -9.562 1 89.75 256 SER A C 1
ATOM 1879 O O . SER A 1 256 ? 13.922 -41.531 -10.664 1 89.75 256 SER A O 1
ATOM 1881 N N . ASP A 1 257 ? 14.023 -41.406 -8.422 1 88.56 257 ASP A N 1
ATOM 1882 C CA . ASP A 1 257 ? 15.469 -41.594 -8.398 1 88.56 257 ASP A CA 1
ATOM 1883 C C . ASP A 1 257 ? 15.844 -43.062 -8.586 1 88.56 257 ASP A C 1
ATOM 1885 O O . ASP A 1 257 ? 16.984 -43.375 -8.945 1 88.56 257 ASP A O 1
ATOM 1889 N N . LEU A 1 258 ? 14.875 -43.906 -8.375 1 89.12 258 LEU A N 1
ATOM 1890 C CA . LEU A 1 258 ? 15.18 -45.344 -8.375 1 89.12 258 LEU A CA 1
ATOM 1891 C C . LEU A 1 258 ? 14.75 -46 -9.688 1 89.12 258 LEU A C 1
ATOM 1893 O O . LEU A 1 258 ? 15.258 -47.062 -10.055 1 89.12 258 LEU A O 1
ATOM 1897 N N . VAL A 1 259 ? 13.828 -45.5 -10.32 1 88.75 259 VAL A N 1
ATOM 1898 C CA . VAL A 1 259 ? 13.289 -46.094 -11.539 1 88.75 259 VAL A CA 1
ATOM 1899 C C . VAL A 1 259 ? 13.32 -45.094 -12.672 1 88.75 259 VAL A C 1
ATOM 1901 O O . VAL A 1 259 ? 13.633 -43.906 -12.445 1 88.75 259 VAL A O 1
ATOM 1904 N N . ASP A 1 260 ? 13.141 -45.656 -13.859 1 90.75 260 ASP A N 1
ATOM 1905 C CA . ASP A 1 260 ? 13.07 -44.781 -15.023 1 90.75 260 ASP A CA 1
ATOM 1906 C C . ASP A 1 260 ? 12 -43.719 -14.836 1 90.75 260 ASP A C 1
ATOM 1908 O O . ASP A 1 260 ? 10.828 -44.031 -14.594 1 90.75 260 ASP A O 1
ATOM 1912 N N . ARG A 1 261 ? 12.438 -42.469 -15 1 92.81 261 ARG A N 1
ATOM 1913 C CA . ARG A 1 261 ? 11.578 -41.344 -14.68 1 92.81 261 ARG A CA 1
ATOM 1914 C C . ARG A 1 261 ? 10.406 -41.25 -15.648 1 92.81 261 ARG A C 1
ATOM 1916 O O . ARG A 1 261 ? 9.344 -40.719 -15.297 1 92.81 261 ARG A O 1
ATOM 1923 N N . ARG A 1 262 ? 10.547 -41.719 -16.875 1 93.69 262 ARG A N 1
ATOM 1924 C CA . ARG A 1 262 ? 9.43 -41.719 -17.812 1 93.69 262 ARG A CA 1
ATOM 1925 C C . ARG A 1 262 ? 8.305 -42.625 -17.344 1 93.69 262 ARG A C 1
ATOM 1927 O O . ARG A 1 262 ? 7.125 -42.312 -17.531 1 93.69 262 ARG A O 1
ATOM 1934 N N . PHE A 1 263 ? 8.703 -43.656 -16.703 1 94.12 263 PHE A N 1
ATOM 1935 C CA . PHE A 1 263 ? 7.695 -44.562 -16.156 1 94.12 263 PHE A CA 1
ATOM 1936 C C . PHE A 1 263 ? 7.035 -43.938 -14.922 1 94.12 263 PHE A C 1
ATOM 1938 O O . PHE A 1 263 ? 5.84 -44.156 -14.688 1 94.12 263 PHE A O 1
ATOM 1945 N N . VAL A 1 264 ? 7.809 -43.281 -14.141 1 95.06 264 VAL A N 1
ATOM 1946 C CA . VAL A 1 264 ? 7.246 -42.562 -12.984 1 95.06 264 VAL A CA 1
ATOM 1947 C C . VAL A 1 264 ? 6.266 -41.5 -13.461 1 95.06 264 VAL A C 1
ATOM 1949 O O . VAL A 1 264 ? 5.156 -41.375 -12.93 1 95.06 264 VAL A O 1
ATOM 1952 N N . LEU A 1 265 ? 6.656 -40.75 -14.484 1 95.88 265 LEU A N 1
ATOM 1953 C CA . LEU A 1 265 ? 5.789 -39.75 -15.07 1 95.88 265 LEU A CA 1
ATOM 1954 C C . LEU A 1 265 ? 4.492 -40.375 -15.578 1 95.88 265 LEU A C 1
ATOM 1956 O O . LEU A 1 265 ? 3.404 -39.844 -15.297 1 95.88 265 LEU A O 1
ATOM 1960 N N . ALA A 1 266 ? 4.625 -41.406 -16.281 1 97 266 ALA A N 1
ATOM 1961 C CA . ALA A 1 266 ? 3.463 -42.094 -16.844 1 97 266 ALA A CA 1
ATOM 1962 C C . ALA A 1 266 ? 2.547 -42.625 -15.758 1 97 266 ALA A C 1
ATOM 1964 O O . ALA A 1 266 ? 1.323 -42.5 -15.844 1 97 266 ALA A O 1
ATOM 1965 N N . SER A 1 267 ? 3.119 -43.219 -14.758 1 97.5 267 SER A N 1
ATOM 1966 C CA . SER A 1 267 ? 2.33 -43.844 -13.695 1 97.5 267 SER A CA 1
ATOM 1967 C C . SER A 1 267 ? 1.586 -42.781 -12.883 1 97.5 267 SER A C 1
ATOM 1969 O O . SER A 1 267 ? 0.386 -42.906 -12.633 1 97.5 267 SER A O 1
ATOM 1971 N N . VAL A 1 268 ? 2.312 -41.781 -12.445 1 97.88 268 VAL A N 1
ATOM 1972 C CA . VAL A 1 268 ? 1.709 -40.719 -11.633 1 97.88 268 VAL A CA 1
ATOM 1973 C C . VAL A 1 268 ? 0.645 -40 -12.453 1 97.88 268 VAL A C 1
ATOM 1975 O O . VAL A 1 268 ? -0.438 -39.688 -11.945 1 97.88 268 VAL A O 1
ATOM 1978 N N . ALA A 1 269 ? 0.935 -39.719 -13.727 1 98.44 269 ALA A N 1
ATOM 1979 C CA . ALA A 1 269 ? -0.029 -39.031 -14.602 1 98.44 269 ALA A CA 1
ATOM 1980 C C . ALA A 1 269 ? -1.267 -39.906 -14.812 1 98.44 269 ALA A C 1
ATOM 1982 O O . ALA A 1 269 ? -2.389 -39.406 -14.859 1 98.44 269 ALA A O 1
ATOM 1983 N N . SER A 1 270 ? -1.051 -41.188 -15.023 1 98.56 270 SER A N 1
ATOM 1984 C CA . SER A 1 270 ? -2.172 -42.094 -15.219 1 98.56 270 SER A CA 1
ATOM 1985 C C . SER A 1 270 ? -3.07 -42.125 -13.984 1 98.56 270 SER A C 1
ATOM 1987 O O . SER A 1 270 ? -4.297 -42.156 -14.109 1 98.56 270 SER A O 1
ATOM 1989 N N . LEU A 1 271 ? -2.473 -42.219 -12.828 1 98.5 271 LEU A N 1
ATOM 1990 C CA . LEU A 1 271 ? -3.248 -42.219 -11.594 1 98.5 271 LEU A CA 1
ATOM 1991 C C . LEU A 1 271 ? -4.004 -40.906 -11.43 1 98.5 271 LEU A C 1
ATOM 1993 O O . LEU A 1 271 ? -5.148 -40.906 -10.977 1 98.5 271 LEU A O 1
ATOM 1997 N N . ALA A 1 272 ? -3.363 -39.781 -11.727 1 98.5 272 ALA A N 1
ATOM 1998 C CA . ALA A 1 272 ? -4.035 -38.5 -11.68 1 98.5 272 ALA A CA 1
ATOM 1999 C C . ALA A 1 272 ? -5.219 -38.469 -12.648 1 98.5 272 ALA A C 1
ATOM 2001 O O . ALA A 1 272 ? -6.277 -37.906 -12.32 1 98.5 272 ALA A O 1
ATOM 2002 N N . ALA A 1 273 ? -5 -39 -13.859 1 98.56 273 ALA A N 1
ATOM 2003 C CA . ALA A 1 273 ? -6.078 -39.062 -14.844 1 98.56 273 ALA A CA 1
ATOM 2004 C C . ALA A 1 273 ? -7.25 -39.875 -14.297 1 98.56 273 ALA A C 1
ATOM 2006 O O . ALA A 1 273 ? -8.414 -39.531 -14.492 1 98.56 273 ALA A O 1
ATOM 2007 N N . LEU A 1 274 ? -6.926 -40.969 -13.656 1 98.5 274 LEU A N 1
ATOM 2008 C CA . LEU A 1 274 ? -7.961 -41.812 -13.102 1 98.5 274 LEU A CA 1
ATOM 2009 C C . LEU A 1 274 ? -8.781 -41.062 -12.047 1 98.5 274 LEU A C 1
ATOM 2011 O O . LEU A 1 274 ? -10.008 -41.156 -12.039 1 98.5 274 LEU A O 1
ATOM 2015 N N . VAL A 1 275 ? -8.117 -40.406 -11.148 1 98.25 275 VAL A N 1
ATOM 2016 C CA . VAL A 1 275 ? -8.82 -39.625 -10.125 1 98.25 275 VAL A CA 1
ATOM 2017 C C . VAL A 1 275 ? -9.672 -38.562 -10.781 1 98.25 275 VAL A C 1
ATOM 2019 O O . VAL A 1 275 ? -10.836 -38.375 -10.422 1 98.25 275 VAL A O 1
ATOM 2022 N N . GLY A 1 276 ? -9.094 -37.875 -11.75 1 97.81 276 GLY A N 1
ATOM 2023 C CA . GLY A 1 276 ? -9.844 -36.844 -12.469 1 97.81 276 GLY A CA 1
ATOM 2024 C C . GLY A 1 276 ? -11.07 -37.375 -13.172 1 97.81 276 GLY A C 1
ATOM 2025 O O . GLY A 1 276 ? -12.148 -36.781 -13.102 1 97.81 276 GLY A O 1
ATOM 2026 N N . LEU A 1 277 ? -10.93 -38.5 -13.812 1 97.56 277 LEU A N 1
ATOM 2027 C CA . LEU A 1 277 ? -12.047 -39.125 -14.508 1 97.56 277 LEU A CA 1
ATOM 2028 C C . LEU A 1 277 ? -13.125 -39.562 -13.523 1 97.56 277 LEU A C 1
ATOM 2030 O O . LEU A 1 277 ? -14.32 -39.5 -13.836 1 97.56 277 LEU A O 1
ATOM 2034 N N . THR A 1 278 ? -12.68 -40.062 -12.422 1 97.62 278 THR A N 1
ATOM 2035 C CA . THR A 1 278 ? -13.641 -40.469 -11.398 1 97.62 278 THR A CA 1
ATOM 2036 C C . THR A 1 278 ? -14.453 -39.281 -10.906 1 97.62 278 THR A C 1
ATOM 2038 O O . THR A 1 278 ? -15.68 -39.375 -10.758 1 97.62 278 THR A O 1
ATOM 2041 N N . ILE A 1 279 ? -13.82 -38.188 -10.602 1 97.19 279 ILE A N 1
ATOM 2042 C CA . ILE A 1 279 ? -14.531 -37 -10.18 1 97.19 279 ILE A CA 1
ATOM 2043 C C . ILE A 1 279 ? -15.484 -36.531 -11.281 1 97.19 279 ILE A C 1
ATOM 2045 O O . ILE A 1 279 ? -16.625 -36.156 -11.008 1 97.19 279 ILE A O 1
ATOM 2049 N N . PHE A 1 280 ? -14.969 -36.531 -12.516 1 96.31 280 PHE A N 1
ATOM 2050 C CA . PHE A 1 280 ? -15.766 -36.125 -13.672 1 96.31 280 PHE A CA 1
ATOM 2051 C C . PHE A 1 280 ? -17.016 -37 -13.797 1 96.31 280 PHE A C 1
ATOM 2053 O O . PHE A 1 280 ? -18.109 -36.469 -14.023 1 96.31 280 PHE A O 1
ATOM 2060 N N . SER A 1 281 ? -16.891 -38.281 -13.586 1 95.38 281 SER A N 1
ATOM 2061 C CA . SER A 1 281 ? -17.984 -39.219 -13.797 1 95.38 281 SER A CA 1
ATOM 2062 C C . SER A 1 281 ? -18.953 -39.219 -12.625 1 95.38 281 SER A C 1
ATOM 2064 O O . SER A 1 281 ? -20.172 -39.25 -12.812 1 95.38 281 SER A O 1
ATOM 2066 N N . LEU A 1 282 ? -18.375 -39.188 -11.398 1 93.31 282 LEU A N 1
ATOM 2067 C CA . LEU A 1 282 ? -19.219 -39.281 -10.211 1 93.31 282 LEU A CA 1
ATOM 2068 C C . LEU A 1 282 ? -19.891 -37.969 -9.898 1 93.31 282 LEU A C 1
ATOM 2070 O O . LEU A 1 282 ? -20.984 -37.938 -9.32 1 93.31 282 LEU A O 1
ATOM 2074 N N . ALA A 1 283 ? -19.203 -36.906 -10.203 1 90.81 283 ALA A N 1
ATOM 2075 C CA . ALA A 1 283 ? -19.703 -35.594 -9.914 1 90.81 283 ALA A CA 1
ATOM 2076 C C . ALA A 1 283 ? -20.203 -35.469 -8.477 1 90.81 283 ALA A C 1
ATOM 2078 O O . ALA A 1 283 ? -21.359 -35.125 -8.242 1 90.81 283 ALA A O 1
ATOM 2079 N N . PRO A 1 284 ? -19.25 -35.719 -7.57 1 90.81 284 PRO A N 1
ATOM 2080 C CA . PRO A 1 284 ? -19.688 -35.719 -6.172 1 90.81 284 PRO A CA 1
ATOM 2081 C C . PRO A 1 284 ? -20.188 -34.375 -5.691 1 90.81 284 PRO A C 1
ATOM 2083 O O . PRO A 1 284 ? -19.734 -33.344 -6.172 1 90.81 284 PRO A O 1
ATOM 2086 N N . GLU A 1 285 ? -21.109 -34.406 -4.668 1 91.81 285 GLU A N 1
ATOM 2087 C CA . GLU A 1 285 ? -21.688 -33.188 -4.129 1 91.81 285 GLU A CA 1
ATOM 2088 C C . GLU A 1 285 ? -21.344 -33 -2.652 1 91.81 285 GLU A C 1
ATOM 2090 O O . GLU A 1 285 ? -21.516 -31.922 -2.096 1 91.81 285 GLU A O 1
ATOM 2095 N N . SER A 1 286 ? -20.844 -34.094 -2.082 1 95.69 286 SER A N 1
ATOM 2096 C CA . SER A 1 286 ? -20.438 -34.031 -0.682 1 95.69 286 SER A CA 1
ATOM 2097 C C . SER A 1 286 ? -19.078 -33.312 -0.534 1 95.69 286 SER A C 1
ATOM 2099 O O . SER A 1 286 ? -18.109 -33.719 -1.184 1 95.69 286 SER A O 1
ATOM 2101 N N . GLY A 1 287 ? -19.047 -32.344 0.355 1 96.81 287 GLY A N 1
ATOM 2102 C CA . GLY A 1 287 ? -17.812 -31.609 0.587 1 96.81 287 GLY A CA 1
ATOM 2103 C C . GLY A 1 287 ? -16.656 -32.5 0.999 1 96.81 287 GLY A C 1
ATOM 2104 O O . GLY A 1 287 ? -15.547 -32.375 0.495 1 96.81 287 GLY A O 1
ATOM 2105 N N . THR A 1 288 ? -16.938 -33.406 1.851 1 97.44 288 THR A N 1
ATOM 2106 C CA . THR A 1 288 ? -15.891 -34.312 2.355 1 97.44 288 THR A CA 1
ATOM 2107 C C . THR A 1 288 ? -15.328 -35.156 1.231 1 97.44 288 THR A C 1
ATOM 2109 O O . THR A 1 288 ? -14.109 -35.344 1.142 1 97.44 288 THR A O 1
ATOM 2112 N N . VAL A 1 289 ? -16.25 -35.656 0.391 1 97.44 289 VAL A N 1
ATOM 2113 C CA . VAL A 1 289 ? -15.82 -36.531 -0.714 1 97.44 289 VAL A CA 1
ATOM 2114 C C . VAL A 1 289 ? -15.023 -35.688 -1.723 1 97.44 289 VAL A C 1
ATOM 2116 O O . VAL A 1 289 ? -13.977 -36.156 -2.205 1 97.44 289 VAL A O 1
ATOM 2119 N N . ILE A 1 290 ? -15.523 -34.5 -2.006 1 97.81 290 ILE A N 1
ATOM 2120 C CA . ILE A 1 290 ? -14.859 -33.625 -2.965 1 97.81 290 ILE A CA 1
ATOM 2121 C C . ILE A 1 290 ? -13.461 -33.281 -2.457 1 97.81 290 ILE A C 1
ATOM 2123 O O . ILE A 1 290 ? -12.484 -33.344 -3.203 1 97.81 290 ILE A O 1
ATOM 2127 N N . ILE A 1 291 ? -13.312 -32.938 -1.175 1 98.25 291 ILE A N 1
ATOM 2128 C CA . ILE A 1 291 ? -12.039 -32.562 -0.582 1 98.25 291 ILE A CA 1
ATOM 2129 C C . ILE A 1 291 ? -11.078 -33.75 -0.624 1 98.25 291 ILE A C 1
ATOM 2131 O O . ILE A 1 291 ? -9.906 -33.594 -0.987 1 98.25 291 ILE A O 1
ATOM 2135 N N . ALA A 1 292 ? -11.547 -34.906 -0.323 1 98.12 292 ALA A N 1
ATOM 2136 C CA . ALA A 1 292 ? -10.703 -36.094 -0.325 1 98.12 292 ALA A CA 1
ATOM 2137 C C . ALA A 1 292 ? -10.219 -36.406 -1.734 1 98.12 292 ALA A C 1
ATOM 2139 O O . ALA A 1 292 ? -9.031 -36.688 -1.939 1 98.12 292 ALA A O 1
ATOM 2140 N N . MET A 1 293 ? -11.094 -36.375 -2.682 1 98 293 MET A N 1
ATOM 2141 C CA . MET A 1 293 ? -10.742 -36.75 -4.051 1 98 293 MET A CA 1
ATOM 2142 C C . MET A 1 293 ? -9.82 -35.688 -4.672 1 98 293 MET A C 1
ATOM 2144 O O . MET A 1 293 ? -8.859 -36.031 -5.359 1 98 293 MET A O 1
ATOM 2148 N N . THR A 1 294 ? -10.117 -34.469 -4.406 1 97.94 294 THR A N 1
ATOM 2149 C CA . THR A 1 294 ? -9.25 -33.406 -4.957 1 97.94 294 THR A CA 1
ATOM 2150 C C . THR A 1 294 ? -7.898 -33.406 -4.254 1 97.94 294 THR A C 1
ATOM 2152 O O . THR A 1 294 ? -6.879 -33.094 -4.863 1 97.94 294 THR A O 1
ATOM 2155 N N . GLY A 1 295 ? -7.902 -33.719 -2.953 1 98.06 295 GLY A N 1
ATOM 2156 C CA . GLY A 1 295 ? -6.629 -33.938 -2.281 1 98.06 295 GLY A CA 1
ATOM 2157 C C . GLY A 1 295 ? -5.777 -35 -2.938 1 98.06 295 GLY A C 1
ATOM 2158 O O . GLY A 1 295 ? -4.578 -34.812 -3.139 1 98.06 295 GLY A O 1
ATOM 2159 N N . CYS A 1 296 ? -6.418 -36.094 -3.27 1 98.12 296 CYS A N 1
ATOM 2160 C CA . CYS A 1 296 ? -5.73 -37.156 -3.988 1 98.12 296 CYS A CA 1
ATOM 2161 C C . CYS A 1 296 ? -5.242 -36.688 -5.348 1 98.12 296 CYS A C 1
ATOM 2163 O O . CYS A 1 296 ? -4.121 -37 -5.758 1 98.12 296 CYS A O 1
ATOM 2165 N N . TYR A 1 297 ? -6.062 -35.969 -5.988 1 97.94 297 TYR A N 1
ATOM 2166 C CA . TYR A 1 297 ? -5.695 -35.406 -7.277 1 97.94 297 TYR A CA 1
ATOM 2167 C C . TYR A 1 297 ? -4.465 -34.5 -7.145 1 97.94 297 TYR A C 1
ATOM 2169 O O . TYR A 1 297 ? -3.518 -34.625 -7.93 1 97.94 297 TYR A O 1
ATOM 2177 N N . GLY A 1 298 ? -4.48 -33.656 -6.195 1 96.75 298 GLY A N 1
ATOM 2178 C CA . GLY A 1 298 ? -3.363 -32.75 -5.98 1 96.75 298 GLY A CA 1
ATOM 2179 C C . GLY A 1 298 ? -2.07 -33.469 -5.641 1 96.75 298 GLY A C 1
ATOM 2180 O O . GLY A 1 298 ? -0.997 -33.062 -6.105 1 96.75 298 GLY A O 1
ATOM 2181 N N . ALA A 1 299 ? -2.168 -34.469 -4.836 1 97.06 299 ALA A N 1
ATOM 2182 C CA . ALA A 1 299 ? -1.009 -35.25 -4.453 1 97.06 299 ALA A CA 1
ATOM 2183 C C . ALA A 1 299 ? -0.289 -35.812 -5.68 1 97.06 299 ALA A C 1
ATOM 2185 O O . ALA A 1 299 ? 0.936 -35.938 -5.68 1 97.06 299 ALA A O 1
ATOM 2186 N N . LEU A 1 300 ? -1.056 -36.031 -6.691 1 97.38 300 LEU A N 1
ATOM 2187 C CA . LEU A 1 300 ? -0.508 -36.625 -7.902 1 97.38 300 LEU A CA 1
ATOM 2188 C C . LEU A 1 300 ? -0.14 -35.562 -8.922 1 97.38 300 LEU A C 1
ATOM 2190 O O . LEU A 1 300 ? 0.999 -35.5 -9.391 1 97.38 300 LEU A O 1
ATOM 2194 N N . ALA A 1 301 ? -1.023 -34.688 -9.133 1 96.81 301 ALA A N 1
ATOM 2195 C CA . ALA A 1 301 ? -0.869 -33.688 -10.188 1 96.81 301 ALA A CA 1
ATOM 2196 C C . ALA A 1 301 ? 0.329 -32.781 -9.914 1 96.81 301 ALA A C 1
ATOM 2198 O O . ALA A 1 301 ? 1.091 -32.438 -10.828 1 96.81 301 ALA A O 1
ATOM 2199 N N . TYR A 1 302 ? 0.573 -32.406 -8.68 1 94.19 302 TYR A N 1
ATOM 2200 C CA . TYR A 1 302 ? 1.604 -31.438 -8.359 1 94.19 302 TYR A CA 1
ATOM 2201 C C . TYR A 1 302 ? 2.975 -32.094 -8.266 1 94.19 302 TYR A C 1
ATOM 2203 O O . TYR A 1 302 ? 3.998 -31.406 -8.211 1 94.19 302 TYR A O 1
ATOM 2211 N N . ALA A 1 303 ? 3.043 -33.344 -8.312 1 94.19 303 ALA A N 1
ATOM 2212 C CA . ALA A 1 303 ? 4.316 -34.062 -8.281 1 94.19 303 ALA A CA 1
ATOM 2213 C C . ALA A 1 303 ? 4.879 -34.25 -9.688 1 94.19 303 ALA A C 1
ATOM 2215 O O . ALA A 1 303 ? 6.051 -34.594 -9.852 1 94.19 303 ALA A O 1
ATOM 2216 N N . LEU A 1 304 ? 4.113 -34 -10.664 1 95.62 304 LEU A N 1
ATOM 2217 C CA . LEU A 1 304 ? 4.492 -34.312 -12.031 1 95.62 304 LEU A CA 1
ATOM 2218 C C . LEU A 1 304 ? 5.559 -33.375 -12.539 1 95.62 304 LEU A C 1
ATOM 2220 O O . LEU A 1 304 ? 6.523 -33.781 -13.188 1 95.62 304 LEU A O 1
ATOM 2224 N N . TYR A 1 305 ? 5.453 -32.125 -12.273 1 93.31 305 TYR A N 1
ATOM 2225 C CA . TYR A 1 305 ? 6.355 -31.109 -12.812 1 93.31 305 TYR A CA 1
ATOM 2226 C C . TYR A 1 305 ? 7.781 -31.344 -12.328 1 93.31 305 TYR A C 1
ATOM 2228 O O . TYR A 1 305 ? 8.719 -31.391 -13.133 1 93.31 305 TYR A O 1
ATOM 2236 N N . PRO A 1 306 ? 7.945 -31.5 -10.977 1 91 306 PRO A N 1
ATOM 2237 C CA . PRO A 1 306 ? 9.312 -31.766 -10.523 1 91 306 PRO A CA 1
ATOM 2238 C C . PRO A 1 306 ? 9.922 -33 -11.164 1 91 306 PRO A C 1
ATOM 2240 O O . PRO A 1 306 ? 11.125 -33.031 -11.461 1 91 306 PRO A O 1
ATOM 2243 N N . VAL A 1 307 ? 9.18 -33.969 -11.422 1 92.75 307 VAL A N 1
ATOM 2244 C CA . VAL A 1 307 ? 9.688 -35.188 -12.047 1 92.75 307 VAL A CA 1
ATOM 2245 C C . VAL A 1 307 ? 10.094 -34.906 -13.484 1 92.75 307 VAL A C 1
ATOM 2247 O O . VAL A 1 307 ? 11.141 -35.375 -13.945 1 92.75 307 VAL A O 1
ATOM 2250 N N . ALA A 1 308 ? 9.266 -34.219 -14.172 1 93.38 308 ALA A N 1
ATOM 2251 C CA . ALA A 1 308 ? 9.578 -33.844 -15.555 1 93.38 308 ALA A CA 1
ATOM 2252 C C . ALA A 1 308 ? 10.867 -33.031 -15.633 1 93.38 308 ALA A C 1
ATOM 2254 O O . ALA A 1 308 ? 11.688 -33.25 -16.531 1 93.38 308 ALA A O 1
ATOM 2255 N N . VAL A 1 309 ? 11.008 -32.125 -14.727 1 90.06 309 VAL A N 1
ATOM 2256 C CA . VAL A 1 309 ? 12.195 -31.281 -14.695 1 90.06 309 VAL A CA 1
ATOM 2257 C C . VAL A 1 309 ? 13.43 -32.125 -14.383 1 90.06 309 VAL A C 1
ATOM 2259 O O . VAL A 1 309 ? 14.484 -31.953 -14.992 1 90.06 309 VAL A O 1
ATOM 2262 N N . ALA A 1 310 ? 13.305 -33.031 -13.461 1 88.81 310 ALA A N 1
ATOM 2263 C CA . ALA A 1 310 ? 14.406 -33.938 -13.141 1 88.81 310 ALA A CA 1
ATOM 2264 C C . ALA A 1 310 ? 14.781 -34.781 -14.344 1 88.81 310 ALA A C 1
ATOM 2266 O O . ALA A 1 310 ? 15.961 -35 -14.609 1 88.81 310 ALA A O 1
ATOM 2267 N N . HIS A 1 311 ? 13.82 -35.281 -15.023 1 91 311 HIS A N 1
ATOM 2268 C CA . HIS A 1 311 ? 14.062 -36.094 -16.219 1 91 311 HIS A CA 1
ATOM 2269 C C . HIS A 1 311 ? 14.859 -35.312 -17.266 1 91 311 HIS A C 1
ATOM 2271 O O . HIS A 1 311 ? 15.789 -35.844 -17.859 1 91 311 HIS A O 1
ATOM 2277 N N . ALA A 1 312 ? 14.484 -34.094 -17.5 1 90.69 312 ALA A N 1
ATOM 2278 C CA . ALA A 1 312 ? 15.188 -33.281 -18.469 1 90.69 312 ALA A CA 1
ATOM 2279 C C . ALA A 1 312 ? 16.625 -33.031 -18.031 1 90.69 312 ALA A C 1
ATOM 2281 O O . ALA A 1 312 ? 17.547 -32.969 -18.859 1 90.69 312 ALA A O 1
ATOM 2282 N N . ASN A 1 313 ? 16.797 -32.875 -16.766 1 88.31 313 ASN A N 1
ATOM 2283 C CA . ASN A 1 313 ? 18.125 -32.562 -16.266 1 88.31 313 ASN A CA 1
ATOM 2284 C C . ASN A 1 313 ? 19.031 -33.781 -16.234 1 88.31 313 ASN A C 1
ATOM 2286 O O . ASN A 1 313 ? 20.25 -33.625 -16.141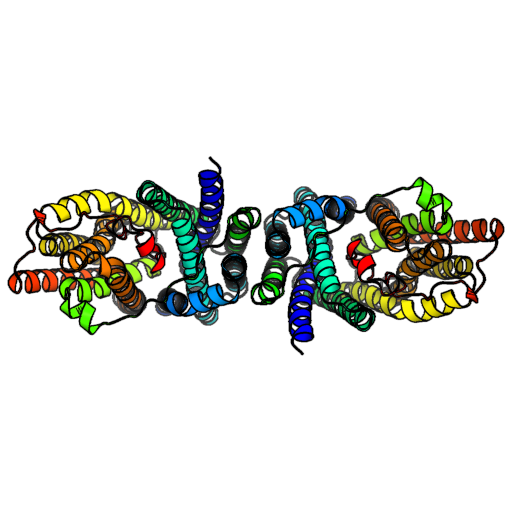 1 88.31 313 ASN A O 1
ATOM 2290 N N . ASP A 1 314 ? 18.484 -34.938 -16.281 1 87.81 314 ASP A N 1
ATOM 2291 C CA . ASP A 1 314 ? 19.281 -36.156 -16.438 1 87.81 314 ASP A CA 1
ATOM 2292 C C . ASP A 1 314 ? 20.031 -36.125 -17.766 1 87.81 314 ASP A C 1
ATOM 2294 O O . ASP A 1 314 ? 21.047 -36.812 -17.906 1 87.81 314 ASP A O 1
ATOM 2298 N N . HIS A 1 315 ? 19.516 -35.406 -18.656 1 86 315 HIS A N 1
ATOM 2299 C CA . HIS A 1 315 ? 20.094 -35.406 -19.984 1 86 315 HIS A CA 1
ATOM 2300 C C . HIS A 1 315 ? 20.875 -34.125 -20.25 1 86 315 HIS A C 1
ATOM 2302 O O . HIS A 1 315 ? 21.312 -33.875 -21.375 1 86 315 HIS A O 1
ATOM 2308 N N . ALA A 1 316 ? 20.969 -33.312 -19.281 1 83.81 316 ALA A N 1
ATOM 2309 C CA . ALA A 1 316 ? 21.672 -32.031 -19.391 1 83.81 316 ALA A CA 1
ATOM 2310 C C . ALA A 1 316 ? 22.953 -32.031 -18.547 1 83.81 316 ALA A C 1
ATOM 2312 O O . ALA A 1 316 ? 23.125 -32.875 -17.672 1 83.81 316 ALA A O 1
ATOM 2313 N N . THR A 1 317 ? 23.891 -31.078 -18.906 1 79.81 317 THR A N 1
ATOM 2314 C CA . THR A 1 317 ? 25.078 -30.875 -18.062 1 79.81 317 THR A CA 1
ATOM 2315 C C . THR A 1 317 ? 24.734 -30.016 -16.844 1 79.81 317 THR A C 1
ATOM 2317 O O . THR A 1 317 ? 23.75 -29.266 -16.859 1 79.81 317 THR A O 1
ATOM 2320 N N . ALA A 1 318 ? 25.516 -30.125 -15.867 1 76.75 318 ALA A N 1
ATOM 2321 C CA . ALA A 1 318 ? 25.297 -29.344 -14.656 1 76.75 318 ALA A CA 1
ATOM 2322 C C . ALA A 1 318 ? 25.328 -27.859 -14.961 1 76.75 318 ALA A C 1
ATOM 2324 O O . ALA A 1 318 ? 24.594 -27.078 -14.344 1 76.75 318 ALA A O 1
ATOM 2325 N N . GLU A 1 319 ? 26.062 -27.516 -15.992 1 76.81 319 GLU A N 1
ATOM 2326 C CA . GLU A 1 319 ? 26.219 -26.109 -16.359 1 76.81 319 GLU A CA 1
ATOM 2327 C C . GLU A 1 319 ? 24.953 -25.578 -17.031 1 76.81 319 GLU A C 1
ATOM 2329 O O . GLU A 1 319 ? 24.688 -24.375 -16.984 1 76.81 319 GLU A O 1
ATOM 2334 N N . SER A 1 320 ? 24.203 -26.531 -17.5 1 81.25 320 SER A N 1
ATOM 2335 C CA . SER A 1 320 ? 23.047 -26.078 -18.266 1 81.25 320 SER A CA 1
ATOM 2336 C C . SER A 1 320 ? 21.766 -26.234 -17.453 1 81.25 320 SER A C 1
ATOM 2338 O O . SER A 1 320 ? 20.672 -26 -17.953 1 81.25 320 SER A O 1
ATOM 2340 N N . PHE A 1 321 ? 21.844 -26.562 -16.188 1 80.56 321 PHE A N 1
ATOM 2341 C CA . PHE A 1 321 ? 20.703 -26.828 -15.344 1 80.56 321 PHE A CA 1
ATOM 2342 C C . PHE A 1 321 ? 19.75 -25.625 -15.32 1 80.56 321 PHE A C 1
ATOM 2344 O O . PHE A 1 321 ? 18.547 -25.781 -15.539 1 80.56 321 PHE A O 1
ATOM 2351 N N . VAL A 1 322 ? 20.359 -24.469 -15.109 1 79.62 322 VAL A N 1
ATOM 2352 C CA . VAL A 1 322 ? 19.547 -23.266 -14.953 1 79.62 322 VAL A CA 1
ATOM 2353 C C . VAL A 1 322 ? 18.828 -22.938 -16.266 1 79.62 322 VAL A C 1
ATOM 2355 O O . VAL A 1 322 ? 17.641 -22.625 -16.266 1 79.62 322 VAL A O 1
ATOM 2358 N N . LYS A 1 323 ? 19.531 -23.094 -17.281 1 82.19 323 LYS A N 1
ATOM 2359 C CA . LYS A 1 323 ? 18.969 -22.797 -18.594 1 82.19 323 LYS A CA 1
ATOM 2360 C C . LYS A 1 323 ? 17.844 -23.766 -18.938 1 82.19 323 LYS A C 1
ATOM 2362 O O . LYS A 1 323 ? 16.766 -23.344 -19.359 1 82.19 323 LYS A O 1
ATOM 2367 N N . VAL A 1 324 ? 18.047 -25.031 -18.719 1 84.94 324 VAL A N 1
ATOM 2368 C CA . VAL A 1 324 ? 17.062 -26.062 -19.031 1 84.94 324 VAL A CA 1
ATOM 2369 C C . VAL A 1 324 ? 15.844 -25.906 -18.141 1 84.94 324 VAL A C 1
ATOM 2371 O O . VAL A 1 324 ? 14.703 -25.906 -18.625 1 84.94 324 VAL A O 1
ATOM 2374 N N . SER A 1 325 ? 16.062 -25.703 -16.859 1 85.12 325 SER A N 1
ATOM 2375 C CA . SER A 1 325 ? 14.961 -25.578 -15.906 1 85.12 325 SER A CA 1
ATOM 2376 C C . SER A 1 325 ? 14.156 -24.312 -16.141 1 85.12 325 SER A C 1
ATOM 2378 O O . SER A 1 325 ? 12.93 -24.328 -16.016 1 85.12 325 SER A O 1
ATOM 2380 N N . SER A 1 326 ? 14.82 -23.25 -16.469 1 83.88 326 SER A N 1
ATOM 2381 C CA . SER A 1 326 ? 14.125 -22 -16.766 1 83.88 326 SER A CA 1
ATOM 2382 C C . SER A 1 326 ? 13.258 -22.141 -18.016 1 83.88 326 SER A C 1
ATOM 2384 O O . SER A 1 326 ? 12.148 -21.609 -18.078 1 83.88 326 SER A O 1
ATOM 2386 N N . GLY A 1 327 ? 13.789 -22.812 -18.953 1 85.38 327 GLY A N 1
ATOM 2387 C CA . GLY A 1 327 ? 13.023 -23.047 -20.172 1 85.38 327 GLY A CA 1
ATOM 2388 C C . GLY A 1 327 ? 11.773 -23.875 -19.938 1 85.38 327 GLY A C 1
ATOM 2389 O O . GLY A 1 327 ? 10.711 -23.578 -20.469 1 85.38 327 GLY A O 1
ATOM 2390 N N . LEU A 1 328 ? 11.914 -24.922 -19.156 1 89 328 LEU A N 1
ATOM 2391 C CA . LEU A 1 328 ? 10.781 -25.781 -18.844 1 89 328 LEU A CA 1
ATOM 2392 C C . LEU A 1 328 ? 9.727 -25.031 -18.047 1 89 328 LEU A C 1
ATOM 2394 O O . LEU A 1 328 ? 8.523 -25.266 -18.219 1 89 328 LEU A O 1
ATOM 2398 N N . LEU A 1 329 ? 10.203 -24.141 -17.266 1 87.94 329 LEU A N 1
ATOM 2399 C CA . LEU A 1 329 ? 9.281 -23.328 -16.484 1 87.94 329 LEU A CA 1
ATOM 2400 C C . LEU A 1 329 ? 8.445 -22.438 -17.391 1 87.94 329 LEU A C 1
ATOM 2402 O O . LEU A 1 329 ? 7.25 -22.234 -17.141 1 87.94 329 LEU A O 1
ATOM 2406 N N . LEU A 1 330 ? 9.062 -21.906 -18.375 1 86.31 330 LEU A N 1
ATOM 2407 C CA . LEU A 1 330 ? 8.344 -21.062 -19.312 1 86.31 330 LEU A CA 1
ATOM 2408 C C . LEU A 1 330 ? 7.312 -21.859 -20.094 1 86.31 330 LEU A C 1
ATOM 2410 O O . LEU A 1 330 ? 6.215 -21.375 -20.375 1 86.31 330 LEU A O 1
ATOM 2414 N N . LEU A 1 331 ? 7.703 -23.062 -20.453 1 90.88 331 LEU A N 1
ATOM 2415 C CA . LEU A 1 331 ? 6.762 -23.953 -21.125 1 90.88 331 LEU A CA 1
ATOM 2416 C C . LEU A 1 331 ? 5.582 -24.297 -20.234 1 90.88 331 LEU A C 1
ATOM 2418 O O . LEU A 1 331 ? 4.434 -24.297 -20.672 1 90.88 331 LEU A O 1
ATOM 2422 N N . TYR A 1 332 ? 5.918 -24.609 -19.016 1 93.38 332 TYR A N 1
ATOM 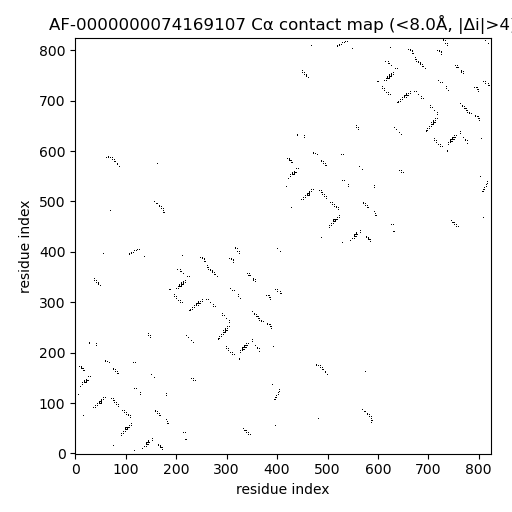2423 C CA . TYR A 1 332 ? 4.883 -24.828 -18.016 1 93.38 332 TYR A CA 1
ATOM 2424 C C . TYR A 1 332 ? 3.957 -23.625 -17.906 1 93.38 332 TYR A C 1
ATOM 2426 O O . TYR A 1 332 ? 2.732 -23.766 -17.859 1 93.38 332 TYR A O 1
ATOM 2434 N N . GLY A 1 333 ? 4.516 -22.469 -17.891 1 92 333 GLY A N 1
ATOM 2435 C CA . GLY A 1 333 ? 3.754 -21.234 -17.844 1 92 333 GLY A CA 1
ATOM 2436 C C . GLY A 1 333 ? 2.803 -21.062 -19.016 1 92 333 GLY A C 1
ATOM 2437 O O . GLY A 1 333 ? 1.662 -20.625 -18.828 1 92 333 GLY A O 1
ATOM 2438 N N . PHE A 1 334 ? 3.266 -21.375 -20.109 1 92.25 334 PHE A N 1
ATOM 2439 C CA . PHE A 1 334 ? 2.412 -21.312 -21.297 1 92.25 334 PHE A CA 1
ATOM 2440 C C . PHE A 1 334 ? 1.218 -22.25 -21.156 1 92.25 334 PHE A C 1
ATOM 2442 O O . PHE A 1 334 ? 0.1 -21.906 -21.547 1 92.25 334 PHE A O 1
ATOM 2449 N N . GLY A 1 335 ? 1.487 -23.375 -20.703 1 95.81 335 GLY A N 1
ATOM 2450 C CA . GLY A 1 335 ? 0.396 -24.297 -20.422 1 95.81 335 GLY A CA 1
ATOM 2451 C C . GLY A 1 335 ? -0.622 -23.75 -19.453 1 95.81 335 GLY A C 1
ATOM 2452 O O . GLY A 1 335 ? -1.828 -23.906 -19.641 1 95.81 335 GLY A O 1
ATOM 2453 N N . THR A 1 336 ? -0.084 -23.094 -18.422 1 95.62 336 THR A N 1
ATOM 2454 C CA . THR A 1 336 ? -0.973 -22.578 -17.391 1 95.62 336 THR A CA 1
ATOM 2455 C C . THR A 1 336 ? -1.857 -21.469 -17.969 1 95.62 336 THR A C 1
ATOM 2457 O O . THR A 1 336 ? -2.91 -21.156 -17.406 1 95.62 336 THR A O 1
ATOM 2460 N N . MET A 1 337 ? -1.479 -20.859 -19.016 1 95.38 337 MET A N 1
ATOM 2461 C CA . MET A 1 337 ? -2.275 -19.828 -19.688 1 95.38 337 MET A CA 1
ATOM 2462 C C . MET A 1 337 ? -3.445 -20.453 -20.438 1 95.38 337 MET A C 1
ATOM 2464 O O . MET A 1 337 ? -4.543 -19.891 -20.469 1 95.38 337 MET A O 1
ATOM 2468 N N . LEU A 1 338 ? -3.268 -21.594 -20.984 1 96.31 338 LEU A N 1
ATOM 2469 C CA . LEU A 1 338 ? -4.254 -22.234 -21.844 1 96.31 338 LEU A CA 1
ATOM 2470 C C . LEU A 1 338 ? -5.254 -23.047 -21.031 1 96.31 338 LEU A C 1
ATOM 2472 O O . LEU A 1 338 ? -6.418 -23.172 -21.406 1 96.31 338 LEU A O 1
ATOM 2476 N N . GLY A 1 339 ? -4.844 -23.547 -19.984 1 97.06 339 GLY A N 1
ATOM 2477 C CA . GLY A 1 339 ? -5.621 -24.453 -19.141 1 97.06 339 GLY A CA 1
ATOM 2478 C C . GLY A 1 339 ? -6.977 -23.891 -18.766 1 97.06 339 GLY A C 1
ATOM 2479 O O . GLY A 1 339 ? -8.008 -24.516 -19.031 1 97.06 339 GLY A O 1
ATOM 2480 N N . PRO A 1 340 ? -6.965 -22.75 -18.219 1 96.81 340 PRO A N 1
ATOM 2481 C CA . PRO A 1 340 ? -8.227 -22.172 -17.75 1 96.81 340 PRO A CA 1
ATOM 2482 C C . PRO A 1 340 ? -9.234 -21.969 -18.875 1 96.81 340 PRO A C 1
ATOM 2484 O O . PRO A 1 340 ? -10.438 -22.156 -18.688 1 96.81 340 PRO A O 1
ATOM 2487 N N . LEU A 1 341 ? -8.789 -21.625 -20.016 1 95.75 341 LEU A N 1
ATOM 2488 C CA . LEU A 1 341 ? -9.672 -21.422 -21.156 1 95.75 341 LEU A CA 1
ATOM 2489 C C . LEU A 1 341 ? -10.305 -22.734 -21.594 1 95.75 341 LEU A C 1
ATOM 2491 O O . LEU A 1 341 ? -11.508 -22.797 -21.859 1 95.75 341 LEU A O 1
ATOM 2495 N N . LEU A 1 342 ? -9.508 -23.703 -21.672 1 96.75 342 LEU A N 1
ATOM 2496 C CA . LEU A 1 342 ? -10 -25.016 -22.047 1 96.75 342 LEU A CA 1
ATOM 2497 C C . LEU A 1 342 ? -10.977 -25.547 -21 1 96.75 342 LEU A C 1
ATOM 2499 O O . LEU A 1 342 ? -12.016 -26.125 -21.359 1 96.75 342 LEU A O 1
ATOM 2503 N N . ALA A 1 343 ? -10.602 -25.359 -19.797 1 96.94 343 ALA A N 1
ATOM 2504 C CA . ALA A 1 343 ? -11.445 -25.844 -18.703 1 96.94 343 ALA A CA 1
ATOM 2505 C C . ALA A 1 343 ? -12.781 -25.109 -18.688 1 96.94 343 ALA A C 1
ATOM 2507 O O . ALA A 1 343 ? -13.828 -25.703 -18.438 1 96.94 343 ALA A O 1
ATOM 2508 N N . ALA A 1 344 ? -12.766 -23.797 -18.906 1 95.88 344 ALA A N 1
ATOM 2509 C CA . ALA A 1 344 ? -14 -23.031 -18.953 1 95.88 344 ALA A CA 1
ATOM 2510 C C . ALA A 1 344 ? -14.93 -23.516 -20.047 1 95.88 344 ALA A C 1
ATOM 2512 O O . ALA A 1 344 ? -16.141 -23.641 -19.844 1 95.88 344 ALA A O 1
ATOM 2513 N N . ALA A 1 345 ? -14.406 -23.766 -21.172 1 95.06 345 ALA A N 1
ATOM 2514 C CA . ALA A 1 345 ? -15.188 -24.281 -22.281 1 95.06 345 ALA A CA 1
ATOM 2515 C C . ALA A 1 345 ? -15.797 -25.641 -21.953 1 95.06 345 ALA A C 1
ATOM 2517 O O . ALA A 1 345 ? -16.953 -25.906 -22.25 1 95.06 345 ALA A O 1
ATOM 2518 N N . ALA A 1 346 ? -15.008 -26.469 -21.344 1 96 346 ALA A N 1
ATOM 2519 C CA . ALA A 1 346 ? -15.484 -27.797 -20.969 1 96 346 ALA A CA 1
ATOM 2520 C C . ALA A 1 346 ? -16.578 -27.703 -19.906 1 96 346 ALA A C 1
ATOM 2522 O O . ALA A 1 346 ? -17.531 -28.484 -19.938 1 96 346 ALA A O 1
ATOM 2523 N N . MET A 1 347 ? -16.422 -26.844 -19 1 94.31 347 MET A N 1
ATOM 2524 C CA . MET A 1 347 ? -17.391 -26.688 -17.922 1 94.31 347 MET A CA 1
ATOM 2525 C C . MET A 1 347 ? -18.703 -26.109 -18.438 1 94.31 347 MET A C 1
ATOM 2527 O O . MET A 1 347 ? -19.766 -26.312 -17.844 1 94.31 347 MET A O 1
ATOM 2531 N N . ASP A 1 348 ? -18.609 -25.422 -19.5 1 89.75 348 ASP A N 1
ATOM 2532 C CA . ASP A 1 348 ? -19.828 -24.922 -20.125 1 89.75 348 ASP A CA 1
ATOM 2533 C C . ASP A 1 348 ? -20.641 -26.078 -20.719 1 89.75 348 ASP A C 1
ATOM 2535 O O . ASP A 1 348 ? -21.875 -25.984 -20.812 1 89.75 348 ASP A O 1
ATOM 2539 N N . ILE A 1 349 ? -19.984 -27.109 -21.047 1 89.19 349 ILE A N 1
ATOM 2540 C CA . ILE A 1 349 ? -20.641 -28.25 -21.672 1 89.19 349 ILE A CA 1
ATOM 2541 C C . ILE A 1 349 ? -21 -29.297 -20.625 1 89.19 349 ILE A C 1
ATOM 2543 O O . ILE A 1 349 ? -22.109 -29.812 -20.594 1 89.19 349 ILE A O 1
ATOM 2547 N N . PHE A 1 350 ? -20.062 -29.625 -19.766 1 87.62 350 PHE A N 1
ATOM 2548 C CA . PHE A 1 350 ? -20.203 -30.688 -18.766 1 87.62 350 PHE A CA 1
ATOM 2549 C C . PHE A 1 350 ? -20.203 -30.094 -17.359 1 87.62 350 PHE A C 1
ATOM 2551 O O . PHE A 1 350 ? -19.375 -30.438 -16.516 1 87.62 350 PHE A O 1
ATOM 2558 N N . TRP A 1 351 ? -21.109 -29.297 -17.062 1 77.56 351 TRP A N 1
ATOM 2559 C CA . TRP A 1 351 ? -21.172 -28.484 -15.852 1 77.56 351 TRP A CA 1
ATOM 2560 C C . TRP A 1 351 ? -21.547 -29.312 -14.633 1 77.56 351 TRP A C 1
ATOM 2562 O O . TRP A 1 351 ? -22.5 -30.109 -14.688 1 77.56 351 TRP A O 1
ATOM 2572 N N . PRO A 1 352 ? -20.5 -29.203 -13.57 1 86.31 352 PRO A N 1
ATOM 2573 C CA . PRO A 1 352 ? -19.297 -28.438 -13.305 1 86.31 352 PRO A CA 1
ATOM 2574 C C . PRO A 1 352 ? -18.031 -29.281 -13.391 1 86.31 352 PRO A C 1
ATOM 2576 O O . PRO A 1 352 ? -16.922 -28.734 -13.422 1 86.31 352 PRO A O 1
ATOM 2579 N N . SER A 1 353 ? -18.219 -30.562 -13.562 1 89.69 353 SER A N 1
ATOM 2580 C CA . SER A 1 353 ? -17.109 -31.5 -13.453 1 89.69 353 SER A CA 1
ATOM 2581 C C . SER A 1 353 ? -16.266 -31.5 -14.727 1 89.69 353 SER A C 1
ATOM 2583 O O . SER A 1 353 ? -15.242 -32.188 -14.797 1 89.69 353 SER A O 1
ATOM 2585 N N . GLY A 1 354 ? -16.703 -30.594 -15.695 1 93.69 354 GLY A N 1
ATOM 2586 C CA . GLY A 1 354 ? -15.938 -30.469 -16.922 1 93.69 354 GLY A CA 1
ATOM 2587 C C . GLY A 1 354 ? -14.484 -30.094 -16.688 1 93.69 354 GLY A C 1
ATOM 2588 O O . GLY A 1 354 ? -13.617 -30.391 -17.531 1 93.69 354 GLY A O 1
ATOM 2589 N N . LEU A 1 355 ? -14.227 -29.422 -15.602 1 97.12 355 LEU A N 1
ATOM 2590 C CA . LEU A 1 355 ? -12.859 -29.094 -15.219 1 97.12 355 LEU A CA 1
ATOM 2591 C C . LEU A 1 355 ? -11.969 -30.328 -15.242 1 97.12 355 LEU A C 1
ATOM 2593 O O . LEU A 1 355 ? -10.867 -30.297 -15.805 1 97.12 355 LEU A O 1
ATOM 2597 N N . PHE A 1 356 ? -12.508 -31.406 -14.758 1 97.94 356 PHE A N 1
ATOM 2598 C CA . PHE A 1 356 ? -11.703 -32.625 -14.578 1 97.94 356 PHE A CA 1
ATOM 2599 C C . PHE A 1 356 ? -11.609 -33.406 -15.875 1 97.94 356 PHE A C 1
ATOM 2601 O O . PHE A 1 356 ? -10.758 -34.281 -16.016 1 97.94 356 PHE A O 1
ATOM 2608 N N . ALA A 1 357 ? -12.445 -33.062 -16.844 1 96.81 357 ALA A N 1
ATOM 2609 C CA . ALA A 1 357 ? -12.266 -33.625 -18.172 1 96.81 357 ALA A CA 1
ATOM 2610 C C . ALA A 1 357 ? -10.984 -33.125 -18.812 1 96.81 357 ALA A C 1
ATOM 2612 O O . ALA A 1 357 ? -10.25 -33.875 -19.453 1 96.81 357 ALA A O 1
ATOM 2613 N N . VAL A 1 358 ? -10.758 -31.875 -18.641 1 97.38 358 VAL A N 1
ATOM 2614 C CA . VAL A 1 358 ? -9.578 -31.25 -19.234 1 97.38 358 VAL A CA 1
ATOM 2615 C C . VAL A 1 358 ? -8.32 -31.75 -18.531 1 97.38 358 VAL A C 1
ATOM 2617 O O . VAL A 1 358 ? -7.324 -32.062 -19.172 1 97.38 358 VAL A O 1
ATOM 2620 N N . THR A 1 359 ? -8.367 -31.828 -17.188 1 98.12 359 THR A N 1
ATOM 2621 C CA . THR A 1 359 ? -7.188 -32.312 -16.469 1 98.12 359 THR A CA 1
ATOM 2622 C C . THR A 1 359 ? -6.91 -33.781 -16.828 1 98.12 359 THR A C 1
ATOM 2624 O O . THR A 1 359 ? -5.754 -34.156 -17.016 1 98.12 359 THR A O 1
ATOM 2627 N N . ALA A 1 360 ? -7.973 -34.531 -16.922 1 98.06 360 ALA A N 1
ATOM 2628 C CA . ALA A 1 360 ? -7.809 -35.938 -17.281 1 98.06 360 ALA A CA 1
ATOM 2629 C C . ALA A 1 360 ? -7.203 -36.094 -18.672 1 98.06 360 ALA A C 1
ATOM 2631 O O . ALA A 1 360 ? -6.312 -36.938 -18.875 1 98.06 360 ALA A O 1
ATOM 2632 N N . LEU A 1 361 ? -7.691 -35.344 -19.578 1 97.94 361 LEU A N 1
ATOM 2633 C CA . LEU A 1 361 ? -7.172 -35.438 -20.938 1 97.94 361 LEU A CA 1
ATOM 2634 C C . LEU A 1 361 ? -5.691 -35.062 -20.969 1 97.94 361 LEU A C 1
ATOM 2636 O O . LEU A 1 361 ? -4.914 -35.719 -21.688 1 97.94 361 LEU A O 1
ATOM 2640 N N . ALA A 1 362 ? -5.328 -34.062 -20.281 1 98.56 362 ALA A N 1
ATOM 2641 C CA . ALA A 1 362 ? -3.922 -33.656 -20.203 1 98.56 362 ALA A CA 1
ATOM 2642 C C . ALA A 1 362 ? -3.074 -34.781 -19.609 1 98.56 362 ALA A C 1
ATOM 2644 O O . ALA A 1 362 ? -2.025 -35.125 -20.156 1 98.56 362 ALA A O 1
ATOM 2645 N N . HIS A 1 363 ? -3.545 -35.406 -18.531 1 98.69 363 HIS A N 1
ATOM 2646 C CA . HIS A 1 363 ? -2.783 -36.438 -17.844 1 98.69 363 HIS A CA 1
ATOM 2647 C C . HIS A 1 363 ? -2.715 -37.719 -18.672 1 98.69 363 HIS A C 1
ATOM 2649 O O . HIS A 1 363 ? -1.694 -38.406 -18.672 1 98.69 363 HIS A O 1
ATOM 2655 N N . ILE A 1 364 ? -3.758 -38.031 -19.391 1 98.62 364 ILE A N 1
ATOM 2656 C CA . ILE A 1 364 ? -3.742 -39.188 -20.297 1 98.62 364 ILE A CA 1
ATOM 2657 C C . ILE A 1 364 ? -2.721 -38.938 -21.406 1 98.62 364 ILE A C 1
ATOM 2659 O O . ILE A 1 364 ? -1.974 -39.844 -21.766 1 98.62 364 ILE A O 1
ATOM 2663 N N . SER A 1 365 ? -2.715 -37.75 -21.891 1 98.5 365 SER A N 1
ATOM 2664 C CA . SER A 1 365 ? -1.768 -37.406 -22.953 1 98.5 365 SER A CA 1
ATOM 2665 C C . SER A 1 365 ? -0.328 -37.5 -22.453 1 98.5 365 SER A C 1
ATOM 2667 O O . SER A 1 365 ? 0.553 -37.938 -23.188 1 98.5 365 SER A O 1
ATOM 2669 N N . ILE A 1 366 ? -0.08 -37.031 -21.234 1 97.94 366 ILE A N 1
ATOM 2670 C CA . ILE A 1 366 ? 1.247 -37.156 -20.641 1 97.94 366 ILE A CA 1
ATOM 2671 C C . ILE A 1 366 ? 1.634 -38.625 -20.547 1 97.94 366 ILE A C 1
ATOM 2673 O O . ILE A 1 366 ? 2.758 -39 -20.891 1 97.94 366 ILE A O 1
ATOM 2677 N N . THR A 1 367 ? 0.707 -39.406 -20.062 1 97.81 367 THR A N 1
ATOM 2678 C CA . THR A 1 367 ? 0.938 -40.844 -19.906 1 97.81 367 THR A CA 1
ATOM 2679 C C . THR A 1 367 ? 1.3 -41.5 -21.25 1 97.81 367 THR A C 1
ATOM 2681 O O . THR A 1 367 ? 2.311 -42.188 -21.359 1 97.81 367 THR A O 1
ATOM 2684 N N . ALA A 1 368 ? 0.527 -41.219 -22.234 1 97.62 368 ALA A N 1
ATOM 2685 C CA . ALA A 1 368 ? 0.728 -41.781 -23.562 1 97.62 368 ALA A CA 1
ATOM 2686 C C . ALA A 1 368 ? 2.064 -41.344 -24.156 1 97.62 368 ALA A C 1
ATOM 2688 O O . ALA A 1 368 ? 2.805 -42.188 -24.703 1 97.62 368 ALA A O 1
ATOM 2689 N N . TYR A 1 369 ? 2.365 -40.125 -24.047 1 96.19 369 TYR A N 1
ATOM 2690 C CA . TYR A 1 369 ? 3.586 -39.594 -24.656 1 96.19 369 TYR A CA 1
ATOM 2691 C C . TYR A 1 369 ? 4.82 -40.125 -23.922 1 96.19 369 TYR A C 1
ATOM 2693 O O . TYR A 1 369 ? 5.84 -40.406 -24.547 1 96.19 369 TYR A O 1
ATOM 2701 N N . ALA A 1 370 ? 4.711 -40.125 -22.594 1 94.81 370 ALA A N 1
ATOM 2702 C CA . ALA A 1 370 ? 5.828 -40.625 -21.812 1 94.81 370 ALA A CA 1
ATOM 2703 C C . ALA A 1 370 ? 6.109 -42.094 -22.141 1 94.81 370 ALA A C 1
ATOM 2705 O O . ALA A 1 370 ? 7.27 -42.5 -22.266 1 94.81 370 ALA A O 1
ATOM 2706 N N . LEU A 1 371 ? 5.086 -42.906 -22.297 1 94.5 371 LEU A N 1
ATOM 2707 C CA . LEU A 1 371 ? 5.25 -44.312 -22.656 1 94.5 371 LEU A CA 1
ATOM 2708 C C . LEU A 1 371 ? 5.801 -44.469 -24.062 1 94.5 371 LEU A C 1
ATOM 2710 O O . LEU A 1 371 ? 6.641 -45.312 -24.328 1 94.5 371 LEU A O 1
ATOM 2714 N N . PHE A 1 372 ? 5.309 -43.688 -24.906 1 93.62 372 PHE A N 1
ATOM 2715 C CA . PHE A 1 372 ? 5.785 -43.688 -26.281 1 93.62 372 PHE A CA 1
ATOM 2716 C C . PHE A 1 372 ? 7.277 -43.375 -26.328 1 93.62 372 PHE A C 1
ATOM 2718 O O . PHE A 1 372 ? 8.031 -44.031 -27.031 1 93.62 372 PHE A O 1
ATOM 2725 N N . ARG A 1 373 ? 7.695 -42.375 -25.625 1 90.44 373 ARG A N 1
ATOM 2726 C CA . ARG A 1 373 ? 9.086 -41.938 -25.641 1 90.44 373 ARG A CA 1
ATOM 2727 C C . ARG A 1 373 ? 9.992 -42.938 -24.922 1 90.44 373 ARG A C 1
ATOM 2729 O O . ARG A 1 373 ? 11.188 -43 -25.203 1 90.44 373 ARG A O 1
ATOM 2736 N N . SER A 1 374 ? 9.453 -43.656 -23.922 1 88.62 374 SER A N 1
ATOM 2737 C CA . SER A 1 374 ? 10.242 -44.656 -23.203 1 88.62 374 SER A CA 1
ATOM 2738 C C . SER A 1 374 ? 10.695 -45.781 -24.125 1 88.62 374 SER A C 1
ATOM 2740 O O . SER A 1 374 ? 11.703 -46.438 -23.875 1 88.62 374 SER A O 1
ATOM 2742 N N . ARG A 1 375 ? 10 -45.906 -25.172 1 86.44 375 ARG A N 1
ATOM 2743 C CA . ARG A 1 375 ? 10.336 -46.938 -26.125 1 86.44 375 ARG A CA 1
ATOM 2744 C C . ARG A 1 375 ? 11.32 -46.438 -27.172 1 86.44 375 ARG A C 1
ATOM 2746 O O . ARG A 1 375 ? 11.961 -47.219 -27.875 1 86.44 375 ARG A O 1
ATOM 2753 N N . ARG A 1 376 ? 11.508 -45.25 -27.281 1 84.12 376 ARG A N 1
ATOM 2754 C CA . ARG A 1 376 ? 12.305 -44.688 -28.359 1 84.12 376 ARG A CA 1
ATOM 2755 C C . ARG A 1 376 ? 13.75 -44.438 -27.906 1 84.12 376 ARG A C 1
ATOM 2757 O O . ARG A 1 376 ? 14.672 -44.469 -28.719 1 84.12 376 ARG A O 1
ATOM 2764 N N . ARG A 1 377 ? 13.953 -44.062 -26.688 1 76.25 377 ARG A N 1
ATOM 2765 C CA . ARG A 1 377 ? 15.289 -43.75 -26.188 1 76.25 377 ARG A CA 1
ATOM 2766 C C . ARG A 1 377 ? 15.602 -44.531 -24.922 1 76.25 377 ARG A C 1
ATOM 2768 O O . ARG A 1 377 ? 14.727 -44.781 -24.078 1 76.25 377 ARG A O 1
ATOM 2775 N N . ALA A 1 378 ? 16.906 -44.938 -24.828 1 76.12 378 ALA A N 1
ATOM 2776 C CA . ALA A 1 378 ? 17.359 -45.688 -23.656 1 76.12 378 ALA A CA 1
ATOM 2777 C C . ALA A 1 378 ? 17.328 -44.844 -22.406 1 76.12 378 ALA A C 1
ATOM 2779 O O . ALA A 1 378 ? 17.531 -43.625 -22.469 1 76.12 378 ALA A O 1
ATOM 2780 N N . SER A 1 379 ? 17 -45.469 -21.328 1 76.5 379 SER A N 1
ATOM 2781 C CA . SER A 1 379 ? 16.953 -44.812 -20.031 1 76.5 379 SER A CA 1
ATOM 2782 C C . SER A 1 379 ? 18.344 -44.406 -19.547 1 76.5 379 SER A C 1
ATOM 2784 O O . SER A 1 379 ? 19.328 -45.062 -19.891 1 76.5 379 SER A O 1
ATOM 2786 N N . VAL A 1 380 ? 18.438 -43.344 -18.844 1 79.31 380 VAL A N 1
ATOM 2787 C CA . VAL A 1 380 ? 19.688 -42.969 -18.188 1 79.31 380 VAL A CA 1
ATOM 2788 C C . VAL A 1 380 ? 19.906 -43.875 -16.969 1 79.31 380 VAL A C 1
ATOM 2790 O O . VAL A 1 380 ? 19 -44.062 -16.156 1 79.31 380 VAL A O 1
ATOM 2793 N N . PRO A 1 381 ? 21.109 -44.469 -16.844 1 74.31 381 PRO A N 1
ATOM 2794 C CA . PRO A 1 381 ? 21.391 -45.344 -15.695 1 74.31 381 PRO A CA 1
ATOM 2795 C C . PRO A 1 381 ? 21.25 -44.625 -14.359 1 74.31 381 PRO A C 1
ATOM 2797 O O . PRO A 1 381 ? 21.5 -43.406 -14.281 1 74.31 381 PRO A O 1
ATOM 2800 N N . LYS A 1 382 ? 20.859 -45.312 -13.344 1 76.12 382 LYS A N 1
ATOM 2801 C CA . LYS A 1 382 ? 20.594 -44.781 -12.008 1 76.12 382 LYS A CA 1
ATOM 2802 C C . LYS A 1 382 ? 21.766 -43.969 -11.492 1 76.12 382 LYS A C 1
ATOM 2804 O O . LYS A 1 382 ? 21.578 -42.906 -10.859 1 76.12 382 LYS A O 1
ATOM 2809 N N . GLU A 1 383 ? 22.984 -44.438 -11.719 1 72.81 383 GLU A N 1
ATOM 2810 C CA . GLU A 1 383 ? 24.188 -43.812 -11.195 1 72.81 383 GLU A CA 1
ATOM 2811 C C . GLU A 1 383 ? 24.438 -42.438 -11.828 1 72.81 383 GLU A C 1
ATOM 2813 O O . GLU A 1 383 ? 25.125 -41.625 -11.25 1 72.81 383 GLU A O 1
ATOM 2818 N N . GLU A 1 384 ? 23.75 -42.188 -12.906 1 72.75 384 GLU A N 1
ATOM 2819 C CA . GLU A 1 384 ? 24.016 -40.938 -13.641 1 72.75 384 GLU A CA 1
ATOM 2820 C C . GLU A 1 384 ? 22.875 -39.969 -13.461 1 72.75 384 GLU A C 1
ATOM 2822 O O . GLU A 1 384 ? 22.938 -38.812 -13.945 1 72.75 384 GLU A O 1
ATOM 2827 N N . LYS A 1 385 ? 21.906 -40.375 -12.742 1 77.06 385 LYS A N 1
ATOM 2828 C CA . LYS A 1 385 ? 20.75 -39.531 -12.547 1 77.06 385 LYS A CA 1
ATOM 2829 C C . LYS A 1 385 ? 21.031 -38.438 -11.5 1 77.06 385 LYS A C 1
ATOM 2831 O O . LYS A 1 385 ? 21.719 -38.719 -10.508 1 77.06 385 LYS A O 1
ATOM 2836 N N . ASP A 1 386 ? 20.594 -37.281 -11.75 1 72.25 386 ASP A N 1
ATOM 2837 C CA . ASP A 1 386 ? 20.625 -36.219 -10.734 1 72.25 386 ASP A CA 1
ATOM 2838 C C . ASP A 1 386 ? 19.609 -36.5 -9.625 1 72.25 386 ASP A C 1
ATOM 2840 O O . ASP A 1 386 ? 18.578 -37.125 -9.867 1 72.25 386 ASP A O 1
ATOM 2844 N N . GLN A 1 387 ? 19.953 -36.156 -8.398 1 67.44 387 GLN A N 1
ATOM 2845 C CA . GLN A 1 387 ? 19.047 -36.344 -7.273 1 67.44 387 GLN A CA 1
ATOM 2846 C C . GLN A 1 387 ? 17.828 -35.438 -7.398 1 67.44 387 GLN A C 1
ATOM 2848 O O . GLN A 1 387 ? 17.953 -34.25 -7.699 1 67.44 387 GLN A O 1
ATOM 2853 N N . PHE A 1 388 ? 16.703 -35.969 -7.293 1 69.62 388 PHE A N 1
ATOM 2854 C CA . PHE A 1 388 ? 15.438 -35.219 -7.316 1 69.62 388 PHE A CA 1
ATOM 2855 C C . PHE A 1 388 ? 15.406 -34.156 -6.219 1 69.62 388 PHE A C 1
ATOM 2857 O O . PHE A 1 388 ? 15.852 -34.406 -5.098 1 69.62 388 PHE A O 1
ATOM 2864 N N . LYS A 1 389 ? 14.992 -32.938 -6.492 1 66.81 389 LYS A N 1
ATOM 2865 C CA . LYS A 1 389 ? 14.727 -31.875 -5.504 1 66.81 389 LYS A CA 1
ATOM 2866 C C . LYS A 1 389 ? 13.336 -31.297 -5.688 1 66.81 389 LYS A C 1
ATOM 2868 O O . LYS A 1 389 ? 12.875 -31.109 -6.816 1 66.81 389 LYS A O 1
ATOM 2873 N N . SER A 1 390 ? 12.719 -31.047 -4.562 1 65.38 390 SER A N 1
ATOM 2874 C CA . SER A 1 390 ? 11.391 -30.438 -4.57 1 65.38 390 SER A CA 1
ATOM 2875 C C . SER A 1 390 ? 11.422 -29.047 -5.191 1 65.38 390 SER A C 1
ATOM 2877 O O . SER A 1 390 ? 12.438 -28.359 -5.141 1 65.38 390 SER A O 1
ATOM 2879 N N . MET A 1 391 ? 10.461 -28.719 -5.926 1 66.62 391 MET A N 1
ATOM 2880 C CA . MET A 1 391 ? 10.367 -27.406 -6.566 1 66.62 391 MET A CA 1
ATOM 2881 C C . MET A 1 391 ? 9.109 -26.672 -6.109 1 66.62 391 MET A C 1
ATOM 2883 O O . MET A 1 391 ? 8.117 -27.297 -5.723 1 66.62 391 MET A O 1
ATOM 2887 N N . PRO A 1 392 ? 9.336 -25.391 -5.773 1 54.38 392 PRO A N 1
ATOM 2888 C CA . PRO A 1 392 ? 8.141 -24.641 -5.371 1 54.38 392 PRO A CA 1
ATOM 2889 C C . PRO A 1 392 ? 6.961 -24.844 -6.312 1 54.38 392 PRO A C 1
ATOM 2891 O O . PRO A 1 392 ? 7.156 -25.094 -7.508 1 54.38 392 PRO A O 1
ATOM 2894 N N . SER A 1 393 ? 6.078 -25.328 -5.711 1 49.69 393 SER A N 1
ATOM 2895 C CA . SER A 1 393 ? 4.895 -25.625 -6.512 1 49.69 393 SER A CA 1
ATOM 2896 C C . SER A 1 393 ? 4.668 -24.547 -7.582 1 49.69 393 SER A C 1
ATOM 2898 O O . SER A 1 393 ? 5.25 -23.469 -7.52 1 49.69 393 SER A O 1
ATOM 2900 N N . GLU A 1 394 ? 3.531 -24.297 -8.102 1 53.69 394 GLU A N 1
ATOM 2901 C CA . GLU A 1 394 ? 2.92 -23.766 -9.312 1 53.69 394 GLU A CA 1
ATOM 2902 C C . GLU A 1 394 ? 3.102 -22.25 -9.406 1 53.69 394 GLU A C 1
ATOM 2904 O O . GLU A 1 394 ? 4.121 -21.781 -9.898 1 53.69 394 GLU A O 1
ATOM 2909 N N . ARG A 1 395 ? 2.238 -21.531 -8.805 1 50.75 395 ARG A N 1
ATOM 2910 C CA . ARG A 1 395 ? 1.888 -20.172 -9.172 1 50.75 395 ARG A CA 1
ATOM 2911 C C . ARG A 1 395 ? 2.949 -19.188 -8.688 1 50.75 395 ARG A C 1
ATOM 2913 O O . ARG A 1 395 ? 2.814 -17.969 -8.875 1 50.75 395 ARG A O 1
ATOM 2920 N N . GLY A 1 396 ? 4.203 -19.875 -8.328 1 54.97 396 GLY A N 1
ATOM 2921 C CA . GLY A 1 396 ? 5.039 -18.844 -7.738 1 54.97 396 GLY A CA 1
ATOM 2922 C C . GLY A 1 396 ? 6.523 -19.078 -7.949 1 54.97 396 GLY A C 1
ATOM 2923 O O . GLY A 1 396 ? 7.344 -18.688 -7.121 1 54.97 396 GLY A O 1
ATOM 2924 N N . ALA A 1 397 ? 6.922 -19.781 -8.953 1 68.81 397 ALA A N 1
ATOM 2925 C CA . ALA A 1 397 ? 8.359 -19.891 -9.164 1 68.81 397 ALA A CA 1
ATOM 2926 C C . ALA A 1 397 ? 8.781 -19.156 -10.438 1 68.81 397 ALA A C 1
ATOM 2928 O O . ALA A 1 397 ? 8.07 -19.188 -11.438 1 68.81 397 ALA A O 1
ATOM 2929 N N . THR A 1 398 ? 9.836 -18.422 -10.258 1 71.62 398 THR A N 1
ATOM 2930 C CA . THR A 1 398 ? 10.453 -17.75 -11.391 1 71.62 398 THR A CA 1
ATOM 2931 C C . THR A 1 398 ? 11.766 -18.422 -11.773 1 71.62 398 THR A C 1
ATOM 2933 O O . THR A 1 398 ? 12.266 -19.281 -11.047 1 71.62 398 THR A O 1
ATOM 2936 N N . PRO A 1 399 ? 12.273 -18.078 -12.859 1 65.31 399 PRO A N 1
ATOM 2937 C CA . PRO A 1 399 ? 13.57 -18.625 -13.242 1 65.31 399 PRO A CA 1
ATOM 2938 C C . PRO A 1 399 ? 14.648 -18.391 -12.188 1 65.31 399 PRO A C 1
ATOM 2940 O O . PRO A 1 399 ? 15.609 -19.156 -12.102 1 65.31 399 PRO A O 1
ATOM 2943 N N . GLU A 1 400 ? 14.461 -17.438 -11.375 1 69.38 400 GLU A N 1
ATOM 2944 C CA . GLU A 1 400 ? 15.445 -17.141 -10.344 1 69.38 400 GLU A CA 1
ATOM 2945 C C . GLU A 1 400 ? 15.414 -18.188 -9.234 1 69.38 400 GLU A C 1
ATOM 2947 O O . GLU A 1 400 ? 16.391 -18.359 -8.5 1 69.38 400 GLU A O 1
ATOM 2952 N N . ALA A 1 401 ? 14.312 -18.859 -9.109 1 71.88 401 ALA A N 1
ATOM 2953 C CA . ALA A 1 401 ? 14.227 -19.938 -8.125 1 71.88 401 ALA A CA 1
ATOM 2954 C C . ALA A 1 401 ? 15.172 -21.078 -8.477 1 71.88 401 ALA A C 1
ATOM 2956 O O . ALA A 1 401 ? 15.633 -21.812 -7.586 1 71.88 401 ALA A O 1
ATOM 2957 N N . MET A 1 402 ? 15.492 -21.172 -9.727 1 70.38 402 MET A N 1
ATOM 2958 C CA . MET A 1 402 ? 16.359 -22.234 -10.195 1 70.38 402 MET A CA 1
ATOM 2959 C C . MET A 1 402 ? 17.812 -22 -9.766 1 70.38 402 MET A C 1
ATOM 2961 O O . MET A 1 402 ? 18.578 -22.938 -9.57 1 70.38 402 MET A O 1
ATOM 2965 N N . ASN A 1 403 ? 18.062 -20.703 -9.602 1 68.94 403 ASN A N 1
ATOM 2966 C CA . ASN A 1 403 ? 19.406 -20.375 -9.109 1 68.94 403 ASN A CA 1
ATOM 2967 C C . ASN A 1 403 ? 19.562 -20.734 -7.633 1 68.94 403 ASN A C 1
ATOM 2969 O O . ASN A 1 403 ? 20.672 -20.891 -7.145 1 68.94 403 ASN A O 1
ATOM 2973 N N . LEU A 1 404 ? 18.469 -20.875 -7.031 1 68.62 404 LEU A N 1
ATOM 2974 C CA . LEU A 1 404 ? 18.484 -21.172 -5.605 1 68.62 404 LEU A CA 1
ATOM 2975 C C . LEU A 1 404 ? 18.484 -22.688 -5.367 1 68.62 404 LEU A C 1
ATOM 2977 O O . LEU A 1 404 ? 18.781 -23.141 -4.262 1 68.62 404 LEU A O 1
ATOM 2981 N N . ASP A 1 405 ? 18.25 -23.391 -6.438 1 71.31 405 ASP A N 1
ATOM 2982 C CA . ASP A 1 405 ? 18.219 -24.859 -6.344 1 71.31 405 ASP A CA 1
ATOM 2983 C C . ASP A 1 405 ? 19.609 -25.406 -6.082 1 71.31 405 ASP A C 1
ATOM 2985 O O . ASP A 1 405 ? 20.562 -25.047 -6.762 1 71.31 405 ASP A O 1
ATOM 2989 N N . PRO A 1 406 ? 19.859 -26.219 -5.051 1 67.38 406 PRO A N 1
ATOM 2990 C CA . PRO A 1 406 ? 21.188 -26.734 -4.715 1 67.38 406 PRO A CA 1
ATOM 2991 C C . PRO A 1 406 ? 21.859 -27.422 -5.902 1 67.38 406 PRO A C 1
ATOM 2993 O O . PRO A 1 406 ? 23.078 -27.625 -5.891 1 67.38 406 PRO A O 1
ATOM 2996 N N . ARG A 1 407 ? 21.297 -27.766 -6.906 1 66.69 407 ARG A N 1
ATOM 2997 C CA . ARG A 1 407 ? 21.859 -28.438 -8.07 1 66.69 407 ARG A CA 1
ATOM 2998 C C . ARG A 1 407 ? 22.562 -27.438 -8.992 1 66.69 407 ARG A C 1
ATOM 3000 O O . ARG A 1 407 ? 23.297 -27.844 -9.906 1 66.69 407 ARG A O 1
ATOM 3007 N N . ALA A 1 408 ? 22.219 -26.172 -8.695 1 63.16 408 ALA A N 1
ATOM 3008 C CA . ALA A 1 408 ? 22.859 -25.141 -9.508 1 63.16 408 ALA A CA 1
ATOM 3009 C C . ALA A 1 408 ? 24.312 -24.922 -9.094 1 63.16 408 ALA A C 1
ATOM 3011 O O . ALA A 1 408 ? 25.031 -24.156 -9.727 1 63.16 408 ALA A O 1
ATOM 3012 N N . GLU A 1 409 ? 24.922 -25.438 -7.941 1 60.28 409 GLU A N 1
ATOM 3013 C CA . GLU A 1 409 ? 26.281 -25.234 -7.457 1 60.28 409 GLU A CA 1
ATOM 3014 C C . GLU A 1 409 ? 27.297 -25.594 -8.531 1 60.28 409 GLU A C 1
ATOM 3016 O O . GLU A 1 409 ? 27.219 -26.656 -9.148 1 60.28 409 GLU A O 1
ATOM 3021 N N . PRO A 1 410 ? 28.125 -24.562 -8.914 1 49.72 410 PRO A N 1
ATOM 3022 C CA . PRO A 1 410 ? 29.25 -24.984 -9.758 1 49.72 410 PRO A CA 1
ATOM 3023 C C . PRO A 1 410 ? 30.141 -26.016 -9.07 1 49.72 410 PRO A C 1
ATOM 3025 O O . PRO A 1 410 ? 30.25 -26.031 -7.84 1 49.72 410 PRO A O 1
ATOM 3028 N N . GLU A 1 411 ? 30.234 -27.172 -9.484 1 41.38 411 GLU A N 1
ATOM 3029 C CA . GLU A 1 411 ? 31.312 -28.031 -8.969 1 41.38 411 GLU A CA 1
ATOM 3030 C C . GLU A 1 411 ? 32.594 -27.234 -8.758 1 41.38 411 GLU A C 1
ATOM 3032 O O . GLU A 1 411 ? 33.094 -26.578 -9.688 1 41.38 411 GLU A O 1
ATOM 3037 N N . GLY A 1 412 ? 32.812 -26.422 -7.785 1 34.66 412 GLY A N 1
ATOM 3038 C CA . GLY A 1 412 ? 34.188 -26.125 -7.426 1 34.66 412 GLY A CA 1
ATOM 3039 C C . GLY A 1 412 ? 34.969 -27.375 -7.066 1 34.66 412 GLY A C 1
ATOM 3040 O O . GLY A 1 412 ? 34.406 -28.406 -6.715 1 34.66 412 GLY A O 1
ATOM 3041 N N . MET B 1 1 ? 17.906 19.391 -17.281 1 52.22 1 MET B N 1
ATOM 3042 C CA . MET B 1 1 ? 16.766 18.609 -17.75 1 52.22 1 MET B CA 1
ATOM 3043 C C . MET B 1 1 ? 16.547 17.406 -16.844 1 52.22 1 MET B C 1
ATOM 3045 O O . MET B 1 1 ? 15.414 17.156 -16.406 1 52.22 1 MET B O 1
ATOM 3049 N N . ARG B 1 2 ? 17.688 16.688 -16.453 1 57.81 2 ARG B N 1
ATOM 3050 C CA . ARG B 1 2 ? 17.609 15.492 -15.625 1 57.81 2 ARG B CA 1
ATOM 3051 C C . ARG B 1 2 ? 17.188 15.844 -14.203 1 57.81 2 ARG B C 1
ATOM 3053 O O . ARG B 1 2 ? 16.406 15.125 -13.586 1 57.81 2 ARG B O 1
ATOM 3060 N N . ILE B 1 3 ? 17.578 17.078 -13.789 1 62.72 3 ILE B N 1
ATOM 3061 C CA . ILE B 1 3 ? 17.25 17.516 -12.438 1 62.72 3 ILE B CA 1
ATOM 3062 C C . ILE B 1 3 ? 15.742 17.75 -12.328 1 62.72 3 ILE B C 1
ATOM 3064 O O . ILE B 1 3 ? 15.117 17.359 -11.336 1 62.72 3 ILE B O 1
ATOM 3068 N N . TYR B 1 4 ? 15.203 18.141 -13.359 1 69.62 4 TYR B N 1
ATOM 3069 C CA . TYR B 1 4 ? 13.781 18.453 -13.336 1 69.62 4 TYR B CA 1
ATOM 3070 C C . TYR B 1 4 ? 12.938 17.188 -13.391 1 69.62 4 TYR B C 1
ATOM 3072 O O . TYR B 1 4 ? 11.859 17.125 -12.789 1 69.62 4 TYR B O 1
ATOM 3080 N N . ILE B 1 5 ? 13.594 16.188 -13.992 1 71.06 5 ILE B N 1
ATOM 3081 C CA . ILE B 1 5 ? 12.852 14.938 -14.086 1 71.06 5 ILE B CA 1
ATOM 3082 C C . ILE B 1 5 ? 12.781 14.273 -12.711 1 71.06 5 ILE B C 1
ATOM 3084 O O . ILE B 1 5 ? 11.734 13.758 -12.32 1 71.06 5 ILE B O 1
ATOM 3088 N N . GLN B 1 6 ? 13.852 14.391 -12.023 1 75.62 6 GLN B N 1
ATOM 3089 C CA . GLN B 1 6 ? 13.891 13.781 -10.703 1 75.62 6 GLN B CA 1
ATOM 3090 C C . GLN B 1 6 ? 12.992 14.539 -9.719 1 75.62 6 GLN B C 1
ATOM 3092 O O . GLN B 1 6 ? 12.312 13.93 -8.898 1 75.62 6 GLN B O 1
ATOM 3097 N N . VAL B 1 7 ? 12.992 15.742 -9.93 1 83.75 7 VAL B N 1
ATOM 3098 C CA . VAL B 1 7 ? 12.156 16.578 -9.062 1 83.75 7 VAL B CA 1
ATOM 3099 C C . VAL B 1 7 ? 10.688 16.344 -9.383 1 83.75 7 VAL B C 1
ATOM 3101 O O . VAL B 1 7 ? 9.844 16.281 -8.484 1 83.75 7 VAL B O 1
ATOM 3104 N N . LEU B 1 8 ? 10.484 16.062 -10.625 1 87.19 8 LEU B N 1
ATOM 3105 C CA . LEU B 1 8 ? 9.109 15.836 -11.039 1 87.19 8 LEU B CA 1
ATOM 3106 C C . LEU B 1 8 ? 8.57 14.531 -10.469 1 87.19 8 LEU B C 1
ATOM 3108 O O . LEU B 1 8 ? 7.402 14.445 -10.086 1 87.19 8 LEU B O 1
ATOM 3112 N N . ALA B 1 9 ? 9.375 13.523 -10.438 1 87.31 9 ALA B N 1
ATOM 3113 C CA . ALA B 1 9 ? 8.977 12.242 -9.867 1 87.31 9 ALA B CA 1
ATOM 3114 C C . ALA B 1 9 ? 8.664 12.383 -8.375 1 87.31 9 ALA B C 1
ATOM 3116 O O . ALA B 1 9 ? 7.668 11.836 -7.891 1 87.31 9 ALA B O 1
ATOM 3117 N N . LEU B 1 10 ? 9.484 13.133 -7.773 1 88.88 10 LEU B N 1
ATOM 3118 C CA . LEU B 1 10 ? 9.289 13.367 -6.348 1 88.88 10 LEU B CA 1
ATOM 3119 C C . LEU B 1 10 ? 8.016 14.156 -6.086 1 88.88 10 LEU B C 1
ATOM 3121 O O . LEU B 1 10 ? 7.254 13.836 -5.172 1 88.88 10 LEU B O 1
ATOM 3125 N N . LEU B 1 11 ? 7.785 15.117 -6.926 1 93.25 11 LEU B N 1
ATOM 3126 C CA . LEU B 1 11 ? 6.602 15.953 -6.762 1 93.25 11 LEU B CA 1
ATOM 3127 C C . LEU B 1 11 ? 5.332 15.172 -7.082 1 93.25 11 LEU B C 1
ATOM 3129 O O . LEU B 1 11 ? 4.289 15.383 -6.457 1 93.25 11 LEU B O 1
ATOM 3133 N N . CYS B 1 12 ? 5.441 14.289 -7.996 1 94.62 12 CYS B N 1
ATOM 3134 C CA . CYS B 1 12 ? 4.293 13.453 -8.312 1 94.62 12 CYS B CA 1
ATOM 3135 C C . CYS B 1 12 ? 3.951 12.523 -7.152 1 94.62 12 CYS B C 1
ATOM 3137 O O . CYS B 1 12 ? 2.783 12.391 -6.785 1 94.62 12 CYS B O 1
ATOM 3139 N N . GLY B 1 13 ? 4.973 11.898 -6.633 1 94.69 13 GLY B N 1
ATOM 3140 C CA . GLY B 1 13 ? 4.754 11.086 -5.449 1 94.69 13 GLY B CA 1
ATOM 3141 C C . GLY B 1 13 ? 4.18 11.867 -4.285 1 94.69 13 GLY B C 1
ATOM 3142 O O . GLY B 1 13 ? 3.287 11.383 -3.584 1 94.69 13 GLY B O 1
ATOM 3143 N N . THR B 1 14 ? 4.637 13.07 -4.121 1 94.69 14 THR B N 1
ATOM 3144 C CA . THR B 1 14 ? 4.137 13.953 -3.078 1 94.69 14 THR B CA 1
ATOM 3145 C C . THR B 1 14 ? 2.664 14.281 -3.305 1 94.69 14 THR B C 1
ATOM 3147 O O . THR B 1 14 ? 1.872 14.289 -2.359 1 94.69 14 THR B O 1
ATOM 3150 N N . ALA B 1 15 ? 2.383 14.531 -4.535 1 97.38 15 ALA B N 1
ATOM 3151 C CA . ALA B 1 15 ? 0.995 14.844 -4.859 1 97.38 15 ALA B CA 1
ATOM 3152 C C . ALA B 1 15 ? 0.067 13.703 -4.469 1 97.38 15 ALA B C 1
ATOM 3154 O O . ALA B 1 15 ? -0.978 13.922 -3.852 1 97.38 15 ALA B O 1
ATOM 3155 N N . PHE B 1 16 ? 0.398 12.5 -4.805 1 98.31 16 PHE B N 1
ATOM 3156 C CA . PHE B 1 16 ? -0.43 11.344 -4.465 1 98.31 16 PHE B CA 1
ATOM 3157 C C . PHE B 1 16 ? -0.549 11.188 -2.953 1 98.31 16 PHE B C 1
ATOM 3159 O O . PHE B 1 16 ? -1.627 10.883 -2.439 1 98.31 16 PHE B O 1
ATOM 3166 N N . LEU B 1 17 ? 0.572 11.383 -2.295 1 97.44 17 LEU B N 1
ATOM 3167 C CA . LEU B 1 17 ? 0.583 11.289 -0.839 1 97.44 17 LEU B CA 1
ATOM 3168 C C . LEU B 1 17 ? -0.37 12.312 -0.222 1 97.44 17 LEU B C 1
ATOM 3170 O O . LEU B 1 17 ? -1.139 11.977 0.683 1 97.44 17 LEU B O 1
ATOM 3174 N N . LEU B 1 18 ? -0.368 13.492 -0.742 1 97.25 18 LEU B N 1
ATOM 3175 C CA . LEU B 1 18 ? -1.153 14.578 -0.172 1 97.25 18 LEU B CA 1
ATOM 3176 C C . LEU B 1 18 ? -2.621 14.461 -0.571 1 97.25 18 LEU B C 1
ATOM 3178 O O . LEU B 1 18 ? -3.51 14.828 0.198 1 97.25 18 LEU B O 1
ATOM 3182 N N . ILE B 1 19 ? -2.869 13.945 -1.741 1 98.06 19 ILE B N 1
ATOM 3183 C CA . ILE B 1 19 ? -4.25 13.641 -2.104 1 98.06 19 ILE B CA 1
ATOM 3184 C C . ILE B 1 19 ? -4.836 12.641 -1.108 1 98.06 19 ILE B C 1
ATOM 3186 O O . ILE B 1 19 ? -5.941 12.844 -0.597 1 98.06 19 ILE B O 1
ATOM 3190 N N . ALA B 1 20 ? -4.078 11.602 -0.864 1 98.44 20 ALA B N 1
ATOM 3191 C CA . ALA B 1 20 ? -4.52 10.594 0.097 1 98.44 20 ALA B CA 1
ATOM 3192 C C . ALA B 1 20 ? -4.727 11.211 1.479 1 98.44 20 ALA B C 1
ATOM 3194 O O . ALA B 1 20 ? -5.719 10.914 2.152 1 98.44 20 ALA B O 1
ATOM 3195 N N . SER B 1 21 ? -3.82 12.016 1.867 1 96.75 21 SER B N 1
ATOM 3196 C CA . SER B 1 21 ? -3.889 12.641 3.186 1 96.75 21 SER B CA 1
ATOM 3197 C C . SER B 1 21 ? -5.086 13.578 3.293 1 96.75 21 SER B C 1
ATOM 3199 O O . SER B 1 21 ? -5.773 13.602 4.316 1 96.75 21 SER B O 1
ATOM 3201 N N . GLY B 1 22 ? -5.281 14.383 2.277 1 95.94 22 GLY B N 1
ATOM 3202 C CA . GLY B 1 22 ? -6.445 15.258 2.26 1 95.94 22 GLY B CA 1
ATOM 3203 C C . GLY B 1 22 ? -7.758 14.5 2.314 1 95.94 22 GLY B C 1
ATOM 3204 O O . GLY B 1 22 ? -8.68 14.891 3.033 1 95.94 22 GLY B O 1
ATOM 3205 N N . LEU B 1 23 ? -7.82 13.453 1.542 1 97.5 23 LEU B N 1
ATOM 3206 C CA . LEU B 1 23 ? -9.008 12.602 1.542 1 97.5 23 LEU B CA 1
ATOM 3207 C C . LEU B 1 23 ? -9.234 11.992 2.918 1 97.5 23 LEU B C 1
ATOM 3209 O O . LEU B 1 23 ? -10.336 12.078 3.471 1 97.5 23 LEU B O 1
ATOM 3213 N N . HIS B 1 24 ? -8.18 11.406 3.443 1 97.62 24 HIS B N 1
ATOM 3214 C CA . HIS B 1 24 ? -8.266 10.734 4.734 1 97.62 24 HIS B CA 1
ATOM 3215 C C . HIS B 1 24 ? -8.617 11.711 5.848 1 97.62 24 HIS B C 1
ATOM 3217 O O . HIS B 1 24 ? -9.414 11.391 6.738 1 97.62 24 HIS B O 1
ATOM 3223 N N . GLY B 1 25 ? -8.062 12.898 5.801 1 95.56 25 GLY B N 1
ATOM 3224 C CA . GLY B 1 25 ? -8.266 13.914 6.82 1 95.56 25 GLY B CA 1
ATOM 3225 C C . GLY B 1 25 ? -9.703 14.414 6.883 1 95.56 25 GLY B C 1
ATOM 3226 O O . GLY B 1 25 ? -10.211 14.719 7.961 1 95.56 25 GLY B O 1
ATOM 3227 N N . LEU B 1 26 ? -10.289 14.5 5.766 1 96.38 26 LEU B N 1
ATOM 3228 C CA . LEU B 1 26 ? -11.656 14.984 5.727 1 96.38 26 LEU B CA 1
ATOM 3229 C C . LEU B 1 26 ? -12.648 13.844 5.918 1 96.38 26 LEU B C 1
ATOM 3231 O O . LEU B 1 26 ? -13.727 14.039 6.484 1 96.38 26 LEU B O 1
ATOM 3235 N N . LEU B 1 27 ? -12.328 12.68 5.496 1 97.44 27 LEU B N 1
ATOM 3236 C CA . LEU B 1 27 ? -13.219 11.523 5.523 1 97.44 27 LEU B CA 1
ATOM 3237 C C . LEU B 1 27 ? -13.484 11.07 6.957 1 97.44 27 LEU B C 1
ATOM 3239 O O . LEU B 1 27 ? -14.617 10.742 7.312 1 97.44 27 LEU B O 1
ATOM 3243 N N . LEU B 1 28 ? -12.516 11.102 7.809 1 97.69 28 LEU B N 1
ATOM 3244 C CA . LEU B 1 28 ? -12.609 10.508 9.141 1 97.69 28 LEU B CA 1
ATOM 3245 C C . LEU B 1 28 ? -13.609 11.273 10 1 97.69 28 LEU B C 1
ATOM 3247 O O . LEU B 1 28 ? -14.539 10.688 10.555 1 97.69 28 LEU B O 1
ATOM 3251 N N . PRO B 1 29 ? -13.438 12.594 10.062 1 96.06 29 PRO B N 1
ATOM 3252 C CA . PRO B 1 29 ? -14.43 13.281 10.898 1 96.06 29 PRO B CA 1
ATOM 3253 C C . PRO B 1 29 ? -15.844 13.188 10.336 1 96.06 29 PRO B C 1
ATOM 3255 O O . PRO B 1 29 ? -16.812 13.102 11.094 1 96.06 29 PRO B O 1
ATOM 3258 N N . LEU B 1 30 ? -16.031 13.172 9.07 1 96.25 30 LEU B N 1
ATOM 3259 C CA . LEU B 1 30 ? -17.359 13.102 8.477 1 96.25 30 LEU B CA 1
ATOM 3260 C C . LEU B 1 30 ? -17.969 11.719 8.68 1 96.25 30 LEU B C 1
ATOM 3262 O O . LEU B 1 30 ? -19.141 11.602 9.062 1 96.25 30 LEU B O 1
ATOM 3266 N N . ARG B 1 31 ? -17.188 10.672 8.398 1 97.44 31 ARG B N 1
ATOM 3267 C CA . ARG B 1 31 ? -17.672 9.312 8.625 1 97.44 31 ARG B CA 1
ATOM 3268 C C . ARG B 1 31 ? -17.922 9.062 10.109 1 97.44 31 ARG B C 1
ATOM 3270 O O . ARG B 1 31 ? -18.922 8.445 10.484 1 97.44 31 ARG B O 1
ATOM 3277 N N . GLY B 1 32 ? -16.984 9.5 10.938 1 96.75 32 GLY B N 1
ATOM 3278 C CA . GLY B 1 32 ? -17.188 9.359 12.367 1 96.75 32 GLY B CA 1
ATOM 3279 C C . GLY B 1 32 ? -18.453 10.023 12.859 1 96.75 32 GLY B C 1
ATOM 3280 O O . GLY B 1 32 ? -19.188 9.469 13.688 1 96.75 32 GLY B O 1
ATOM 3281 N N . GLY B 1 33 ? -18.719 11.219 12.367 1 94.5 33 GLY B N 1
ATOM 3282 C CA . GLY B 1 33 ? -19.969 11.891 12.688 1 94.5 33 GLY B CA 1
ATOM 3283 C C . GLY B 1 33 ? -21.188 11.117 12.25 1 94.5 33 GLY B C 1
ATOM 3284 O O . GLY B 1 33 ? -22.172 11.016 12.992 1 94.5 33 GLY B O 1
ATOM 3285 N N . ALA B 1 34 ? -21.141 10.594 11.086 1 94.31 34 ALA B N 1
ATOM 3286 C CA . ALA B 1 34 ? -22.25 9.805 10.547 1 94.31 34 ALA B CA 1
ATOM 3287 C C . ALA B 1 34 ? -22.484 8.547 11.375 1 94.31 34 ALA B C 1
ATOM 3289 O O . ALA B 1 34 ? -23.609 8.047 11.461 1 94.31 34 ALA B O 1
ATOM 3290 N N . GLU B 1 35 ? -21.422 8.086 12.016 1 96.5 35 GLU B N 1
ATOM 3291 C CA . GLU B 1 35 ? -21.5 6.867 12.82 1 96.5 35 GLU B CA 1
ATOM 3292 C C . GLU B 1 35 ? -21.891 7.188 14.266 1 96.5 35 GLU B C 1
ATOM 3294 O O . GLU B 1 35 ? -22.016 6.285 15.094 1 96.5 35 GLU B O 1
ATOM 3299 N N . GLY B 1 36 ? -22 8.523 14.602 1 95.12 36 GLY B N 1
ATOM 3300 C CA . GLY B 1 36 ? -22.453 8.93 15.914 1 95.12 36 GLY B CA 1
ATOM 3301 C C . GLY B 1 36 ? -21.328 9.094 16.906 1 95.12 36 GLY B C 1
ATOM 3302 O O . GLY B 1 36 ? -21.547 9.055 18.125 1 95.12 36 GLY B O 1
ATOM 3303 N N . PHE B 1 37 ? -20.109 9.227 16.438 1 96.19 37 PHE B N 1
ATOM 3304 C CA . PHE B 1 37 ? -19 9.469 17.359 1 96.19 37 PHE B CA 1
ATOM 3305 C C . PHE B 1 37 ? -19.188 10.781 18.109 1 96.19 37 PHE B C 1
ATOM 3307 O O . PHE B 1 37 ? -19.719 11.742 17.562 1 96.19 37 PHE B O 1
ATOM 3314 N N . SER B 1 38 ? -18.719 10.797 19.359 1 95.25 38 SER B N 1
ATOM 3315 C CA . SER B 1 38 ? -18.781 12.023 20.141 1 95.25 38 SER B CA 1
ATOM 3316 C C . SER B 1 38 ? -17.828 13.078 19.578 1 95.25 38 SER B C 1
ATOM 3318 O O . SER B 1 38 ? -16.844 12.742 18.906 1 95.25 38 SER B O 1
ATOM 3320 N N . VAL B 1 39 ? -18.094 14.32 19.797 1 94.19 39 VAL B N 1
ATOM 3321 C CA . VAL B 1 39 ? -17.234 15.414 19.344 1 94.19 39 VAL B CA 1
ATOM 3322 C C . VAL B 1 39 ? -15.867 15.297 20.016 1 94.19 39 VAL B C 1
ATOM 3324 O O . VAL B 1 39 ? -14.836 15.617 19.406 1 94.19 39 VAL B O 1
ATOM 3327 N N . THR B 1 40 ? -15.859 14.836 21.203 1 94.56 40 THR B N 1
ATOM 3328 C CA . THR B 1 40 ? -14.617 14.617 21.922 1 94.56 40 THR B CA 1
ATOM 3329 C C . THR B 1 40 ? -13.758 13.578 21.219 1 94.56 40 THR B C 1
ATOM 3331 O O . THR B 1 40 ? -12.547 13.766 21.062 1 94.56 40 THR B O 1
ATOM 3334 N N . SER B 1 41 ? -14.375 12.5 20.828 1 96.06 41 SER B N 1
ATOM 3335 C CA . SER B 1 41 ? -13.641 11.477 20.094 1 96.06 41 SER B CA 1
ATOM 3336 C C . SER B 1 41 ? -13.102 12.016 18.781 1 96.06 41 SER B C 1
ATOM 3338 O O . SER B 1 41 ? -11.977 11.688 18.375 1 96.06 41 SER B O 1
ATOM 3340 N N . LEU B 1 42 ? -13.867 12.828 18.156 1 95.88 42 LEU B N 1
ATOM 3341 C CA . LEU B 1 42 ? -13.438 13.406 16.891 1 95.88 42 LEU B CA 1
ATOM 3342 C C . LEU B 1 42 ? -12.305 14.406 17.109 1 95.88 42 LEU B C 1
ATOM 3344 O O . LEU B 1 42 ? -11.406 14.516 16.266 1 95.88 42 LEU B O 1
ATOM 3348 N N . GLY B 1 43 ? -12.391 15.141 18.172 1 95.94 43 GLY B N 1
ATOM 3349 C CA . GLY B 1 43 ? -11.281 16.016 18.531 1 95.94 43 GLY B CA 1
ATOM 3350 C C . GLY B 1 43 ? -10 15.258 18.828 1 95.94 43 GLY B C 1
ATOM 3351 O O . GLY B 1 43 ? -8.914 15.711 18.453 1 95.94 43 GLY B O 1
ATOM 3352 N N . MET B 1 44 ? -10.117 14.117 19.438 1 96.75 44 MET B N 1
ATOM 3353 C CA . MET B 1 44 ? -8.961 13.305 19.781 1 96.75 44 MET B CA 1
ATOM 3354 C C . MET B 1 44 ? -8.242 12.82 18.531 1 96.75 44 MET B C 1
ATOM 3356 O O . MET B 1 44 ? -7.027 12.594 18.547 1 96.75 44 MET B O 1
ATOM 3360 N N . LEU B 1 45 ? -8.992 12.68 17.438 1 97 45 LEU B N 1
ATOM 3361 C CA . LEU B 1 45 ? -8.359 12.305 16.188 1 97 45 LEU B CA 1
ATOM 3362 C C . LEU B 1 45 ? -7.289 13.328 15.789 1 97 45 LEU B C 1
ATOM 3364 O O . LEU B 1 45 ? -6.199 12.953 15.352 1 97 45 LEU B O 1
ATOM 3368 N N . GLY B 1 46 ? -7.648 14.609 15.977 1 95.38 46 GLY B N 1
ATOM 3369 C CA . GLY B 1 46 ? -6.688 15.656 15.664 1 95.38 46 GLY B CA 1
ATOM 3370 C C . GLY B 1 46 ? -5.52 15.703 16.625 1 95.38 46 GLY B C 1
ATOM 3371 O O . GLY B 1 46 ? -4.371 15.891 16.219 1 95.38 46 GLY B O 1
ATOM 3372 N N . THR B 1 47 ? -5.824 15.508 17.812 1 96.69 47 THR B N 1
ATOM 3373 C CA . THR B 1 47 ? -4.809 15.555 18.859 1 96.69 47 THR B CA 1
ATOM 3374 C C . THR B 1 47 ? -3.787 14.438 18.672 1 96.69 47 THR B C 1
ATOM 3376 O O . THR B 1 47 ? -2.58 14.68 18.734 1 96.69 47 THR B O 1
ATOM 3379 N N . THR B 1 48 ? -4.289 13.273 18.469 1 97.44 48 THR B N 1
ATOM 3380 C CA . THR B 1 48 ? -3.375 12.148 18.344 1 97.44 48 THR B CA 1
ATOM 3381 C C . THR B 1 48 ? -2.609 12.211 17.016 1 97.44 48 THR B C 1
ATOM 3383 O O . THR B 1 48 ? -1.451 11.797 16.938 1 97.44 48 THR B O 1
ATOM 3386 N N . TRP B 1 49 ? -3.246 12.719 15.984 1 96.81 49 TRP B N 1
ATOM 3387 C CA . TRP B 1 49 ? -2.508 12.953 14.75 1 96.81 49 TRP B CA 1
ATOM 3388 C C . TRP B 1 49 ? -1.33 13.891 14.992 1 96.81 49 TRP B C 1
ATOM 3390 O O . TRP B 1 49 ? -0.201 13.594 14.594 1 96.81 49 TRP B O 1
ATOM 3400 N N . ALA B 1 50 ? -1.577 15 15.617 1 95.75 50 ALA B N 1
ATOM 3401 C CA . ALA B 1 50 ? -0.541 15.992 15.883 1 95.75 50 ALA B CA 1
ATOM 3402 C C . ALA B 1 50 ? 0.559 15.414 16.766 1 95.75 50 ALA B C 1
ATOM 3404 O O . ALA B 1 50 ? 1.745 15.672 16.547 1 95.75 50 ALA B O 1
ATOM 3405 N N . GLY B 1 51 ? 0.127 14.711 17.75 1 95.25 51 GLY B N 1
ATOM 3406 C CA . GLY B 1 51 ? 1.111 14.055 18.594 1 95.25 51 GLY B CA 1
ATOM 3407 C C . GLY B 1 51 ? 1.994 13.078 17.844 1 95.25 51 GLY B C 1
ATOM 3408 O O . GLY B 1 51 ? 3.209 13.047 18.047 1 95.25 51 GLY B O 1
ATOM 3409 N N . GLY B 1 52 ? 1.379 12.312 17.062 1 96.44 52 GLY B N 1
ATOM 3410 C CA . GLY B 1 52 ? 2.141 11.406 16.203 1 96.44 52 GLY B CA 1
ATOM 3411 C C . GLY B 1 52 ? 3.084 12.125 15.266 1 96.44 52 GLY B C 1
ATOM 3412 O O . GLY B 1 52 ? 4.219 11.695 15.062 1 96.44 52 GLY B O 1
ATOM 3413 N N . PHE B 1 53 ? 2.604 13.172 14.711 1 94.62 53 PHE B N 1
ATOM 3414 C CA . PHE B 1 53 ? 3.41 13.953 13.789 1 94.62 53 PHE B CA 1
ATOM 3415 C C . PHE B 1 53 ? 4.66 14.484 14.477 1 94.62 53 PHE B C 1
ATOM 3417 O O . PHE B 1 53 ? 5.762 14.391 13.93 1 94.62 53 PHE B O 1
ATOM 3424 N N . GLU B 1 54 ? 4.492 15.023 15.617 1 91 54 GLU B N 1
ATOM 3425 C CA . GLU B 1 54 ? 5.629 15.539 16.375 1 91 54 GLU B CA 1
ATOM 3426 C C . GLU B 1 54 ? 6.602 14.422 16.734 1 91 54 GLU B C 1
ATOM 3428 O O . GLU B 1 54 ? 7.82 14.609 16.672 1 91 54 GLU B O 1
ATOM 3433 N N . ALA B 1 55 ? 6.035 13.328 17.141 1 92.38 55 ALA B N 1
ATOM 3434 C CA . ALA B 1 55 ? 6.891 12.188 17.438 1 92.38 55 ALA B CA 1
ATOM 3435 C C . ALA B 1 55 ? 7.668 11.742 16.203 1 92.38 55 ALA B C 1
ATOM 3437 O O . ALA B 1 55 ? 8.828 11.352 16.297 1 92.38 55 ALA B O 1
ATOM 3438 N N . GLY B 1 56 ? 7 11.789 15.078 1 91.81 56 GLY B N 1
ATOM 3439 C CA . GLY B 1 56 ? 7.66 11.453 13.828 1 91.81 56 GLY B CA 1
ATOM 3440 C C . GLY B 1 56 ? 8.805 12.391 13.484 1 91.81 56 GLY B C 1
ATOM 3441 O O . GLY B 1 56 ? 9.836 11.953 12.977 1 91.81 56 GLY B O 1
ATOM 3442 N N . CYS B 1 57 ? 8.648 13.633 13.773 1 86.62 57 CYS B N 1
ATOM 3443 C CA . CYS B 1 57 ? 9.703 14.602 13.508 1 86.62 57 CYS B CA 1
ATOM 3444 C C . CYS B 1 57 ? 10.945 14.305 14.344 1 86.62 57 CYS B C 1
ATOM 3446 O O . CYS B 1 57 ? 12.062 14.586 13.922 1 86.62 57 CYS B O 1
ATOM 3448 N N . LEU B 1 58 ? 10.727 13.688 15.43 1 85.06 58 LEU B N 1
ATOM 3449 C CA . LEU B 1 58 ? 11.836 13.422 16.328 1 85.06 58 LEU B CA 1
ATOM 3450 C C . LEU B 1 58 ? 12.484 12.078 16.031 1 85.06 58 LEU B C 1
ATOM 3452 O O . LEU B 1 58 ? 13.711 11.945 16.094 1 85.06 58 LEU B O 1
ATOM 3456 N N . PHE B 1 59 ? 11.672 11.109 15.586 1 88.88 59 PHE B N 1
ATOM 3457 C CA . PHE B 1 59 ? 12.195 9.75 15.531 1 88.88 59 PHE B CA 1
ATOM 3458 C C . PHE B 1 59 ? 12.398 9.305 14.086 1 88.88 59 PHE B C 1
ATOM 3460 O O . PHE B 1 59 ? 13.172 8.375 13.828 1 88.88 59 PHE B O 1
ATOM 3467 N N . ALA B 1 60 ? 11.758 9.859 13.172 1 88.19 60 ALA B N 1
ATOM 3468 C CA . ALA B 1 60 ? 11.82 9.422 11.773 1 88.19 60 ALA B CA 1
ATOM 3469 C C . ALA B 1 60 ? 13.242 9.555 11.227 1 88.19 60 ALA B C 1
ATOM 3471 O O . ALA B 1 60 ? 13.68 8.727 10.43 1 88.19 60 ALA B O 1
ATOM 3472 N N . PRO B 1 61 ? 14 10.609 11.664 1 87 61 PRO B N 1
ATOM 3473 C CA . PRO B 1 61 ? 15.375 10.727 11.156 1 87 61 PRO B CA 1
ATOM 3474 C C . PRO B 1 61 ? 16.234 9.523 11.508 1 87 61 PRO B C 1
ATOM 3476 O O . PRO B 1 61 ? 17.125 9.148 10.734 1 87 61 PRO B O 1
ATOM 3479 N N . ARG B 1 62 ? 16.016 8.945 12.602 1 89.12 62 ARG B N 1
ATOM 3480 C CA . ARG B 1 62 ? 16.766 7.762 13 1 89.12 62 ARG B CA 1
ATOM 3481 C C . ARG B 1 62 ? 16.531 6.609 12.031 1 89.12 62 ARG B C 1
ATOM 3483 O O . ARG B 1 62 ? 17.469 5.902 11.656 1 89.12 62 ARG B O 1
ATOM 3490 N N . LEU B 1 63 ? 15.32 6.449 11.648 1 88.94 63 LEU B N 1
ATOM 3491 C CA . LEU B 1 63 ? 15 5.387 10.703 1 88.94 63 LEU B CA 1
ATOM 3492 C C . LEU B 1 63 ? 15.625 5.664 9.344 1 88.94 63 LEU B C 1
ATOM 3494 O O . LEU B 1 63 ? 16.156 4.754 8.703 1 88.94 63 LEU B O 1
ATOM 3498 N N . VAL B 1 64 ? 15.531 6.852 8.953 1 89.25 64 VAL B N 1
ATOM 3499 C CA . VAL B 1 64 ? 16.078 7.23 7.648 1 89.25 64 VAL B CA 1
ATOM 3500 C C . VAL B 1 64 ? 17.594 7.027 7.641 1 89.25 64 VAL B C 1
ATOM 3502 O O . VAL B 1 64 ? 18.156 6.57 6.645 1 89.25 64 VAL B O 1
ATOM 3505 N N . ARG B 1 65 ? 18.188 7.387 8.703 1 87.31 65 ARG B N 1
ATOM 3506 C CA . ARG B 1 65 ? 19.625 7.207 8.812 1 87.31 65 ARG B CA 1
ATOM 3507 C C . ARG B 1 65 ? 20 5.727 8.781 1 87.31 65 ARG B C 1
ATOM 3509 O O . ARG B 1 65 ? 21.031 5.355 8.227 1 87.31 65 ARG B O 1
ATOM 3516 N N . ARG B 1 66 ? 19.172 4.996 9.305 1 87.12 66 ARG B N 1
ATOM 3517 C CA . ARG B 1 66 ? 19.469 3.572 9.438 1 87.12 66 ARG B CA 1
ATOM 3518 C C . ARG B 1 66 ? 19.266 2.848 8.109 1 87.12 66 ARG B C 1
ATOM 3520 O O . ARG B 1 66 ? 20.078 1.996 7.73 1 87.12 66 ARG B O 1
ATOM 3527 N N . VAL B 1 67 ? 18.203 3.156 7.406 1 88.75 67 VAL B N 1
ATOM 3528 C CA . VAL B 1 67 ? 17.859 2.285 6.289 1 88.75 67 VAL B CA 1
ATOM 3529 C C . VAL B 1 67 ? 17.938 3.064 4.98 1 88.75 67 VAL B C 1
ATOM 3531 O O . VAL B 1 67 ? 17.922 2.477 3.896 1 88.75 67 VAL B O 1
ATOM 3534 N N . GLY B 1 68 ? 17.984 4.367 5.078 1 87.81 68 GLY B N 1
ATOM 3535 C CA . GLY B 1 68 ? 18.031 5.188 3.879 1 87.81 68 GLY B CA 1
ATOM 3536 C C . GLY B 1 68 ? 16.672 5.773 3.504 1 87.81 68 GLY B C 1
ATOM 3537 O O . GLY B 1 68 ? 15.641 5.336 4.012 1 87.81 68 GLY B O 1
ATOM 3538 N N . HIS B 1 69 ? 16.688 6.691 2.615 1 89.12 69 HIS B N 1
ATOM 3539 C CA . HIS B 1 69 ? 15.523 7.496 2.26 1 89.12 69 HIS B CA 1
ATOM 3540 C C . HIS B 1 69 ? 14.469 6.656 1.543 1 89.12 69 HIS B C 1
ATOM 3542 O O . HIS B 1 69 ? 13.289 6.695 1.898 1 89.12 69 HIS B O 1
ATOM 3548 N N . VAL B 1 70 ? 14.93 5.824 0.623 1 88.5 70 VAL B N 1
ATOM 3549 C CA . VAL B 1 70 ? 13.992 5.09 -0.222 1 88.5 70 VAL B CA 1
ATOM 3550 C C . VAL B 1 70 ? 13.242 4.059 0.615 1 88.5 70 VAL B C 1
ATOM 3552 O O . VAL B 1 70 ? 12.008 3.982 0.561 1 88.5 70 VAL B O 1
ATOM 3555 N N . ARG B 1 71 ? 13.93 3.328 1.422 1 90.69 71 ARG B N 1
ATOM 3556 C CA . ARG B 1 71 ? 13.344 2.307 2.281 1 90.69 71 ARG B CA 1
ATOM 3557 C C . ARG B 1 71 ? 12.422 2.936 3.324 1 90.69 71 ARG B C 1
ATOM 3559 O O . ARG B 1 71 ? 11.32 2.439 3.564 1 90.69 71 ARG B O 1
ATOM 3566 N N . ALA B 1 72 ? 12.891 3.99 3.846 1 92.88 72 ALA B N 1
ATOM 3567 C CA . ALA B 1 72 ? 12.102 4.668 4.867 1 92.88 72 ALA B CA 1
ATOM 3568 C C . ALA B 1 72 ? 10.797 5.211 4.285 1 92.88 72 ALA B C 1
ATOM 3570 O O . ALA B 1 72 ? 9.734 5.07 4.891 1 92.88 72 ALA B O 1
ATOM 3571 N N . PHE B 1 73 ? 10.914 5.844 3.117 1 93.81 73 PHE B N 1
ATOM 3572 C CA . PHE B 1 73 ? 9.719 6.375 2.475 1 93.81 73 PHE B CA 1
ATOM 3573 C C . PHE B 1 73 ? 8.711 5.266 2.201 1 93.81 73 PHE B C 1
ATOM 3575 O O . PHE B 1 73 ? 7.508 5.438 2.426 1 93.81 73 PHE B O 1
ATOM 3582 N N . GLY B 1 74 ? 9.188 4.195 1.707 1 93.75 74 GLY B N 1
ATOM 3583 C CA . GLY B 1 74 ? 8.32 3.057 1.464 1 93.75 74 GLY B CA 1
ATOM 3584 C C . GLY B 1 74 ? 7.602 2.574 2.713 1 93.75 74 GLY B C 1
ATOM 3585 O O . GLY B 1 74 ? 6.41 2.266 2.672 1 93.75 74 GLY B O 1
ATOM 3586 N N . CYS B 1 75 ? 8.297 2.529 3.771 1 94.75 75 CYS B N 1
ATOM 3587 C CA . CYS B 1 75 ? 7.715 2.109 5.043 1 94.75 75 CYS B CA 1
ATOM 3588 C C . CYS B 1 75 ? 6.613 3.066 5.484 1 94.75 75 CYS B C 1
ATOM 3590 O O . CYS B 1 75 ? 5.535 2.633 5.891 1 94.75 75 CYS B O 1
ATOM 3592 N N . PHE B 1 76 ? 6.871 4.293 5.379 1 96.69 76 PHE B N 1
ATOM 3593 C CA . PHE B 1 76 ? 5.906 5.293 5.82 1 96.69 76 PHE B CA 1
ATOM 3594 C C . PHE B 1 76 ? 4.668 5.281 4.934 1 96.69 76 PHE B C 1
ATOM 3596 O O . PHE B 1 76 ? 3.539 5.281 5.43 1 96.69 76 PHE B O 1
ATOM 3603 N N . ALA B 1 77 ? 4.887 5.25 3.602 1 96.62 77 ALA B N 1
ATOM 3604 C CA . ALA B 1 77 ? 3.766 5.246 2.668 1 96.62 77 ALA B CA 1
ATOM 3605 C C . ALA B 1 77 ? 2.918 3.986 2.83 1 96.62 77 ALA B C 1
ATOM 3607 O O . ALA B 1 77 ? 1.688 4.059 2.848 1 96.62 77 ALA B O 1
ATOM 3608 N N . ALA B 1 78 ? 3.562 2.867 2.965 1 97.5 78 ALA B N 1
ATOM 3609 C CA . ALA B 1 78 ? 2.846 1.609 3.166 1 97.5 78 ALA B CA 1
ATOM 3610 C C . ALA B 1 78 ? 2.068 1.627 4.477 1 97.5 78 ALA B C 1
ATOM 3612 O O . ALA B 1 78 ? 0.928 1.158 4.539 1 97.5 78 ALA B O 1
ATOM 3613 N N . SER B 1 79 ? 2.697 2.121 5.527 1 97.94 79 SER B N 1
ATOM 3614 C CA . SER B 1 79 ? 2.021 2.213 6.816 1 97.94 79 SER B CA 1
ATOM 3615 C C . SER B 1 79 ? 0.783 3.098 6.73 1 97.94 79 SER B C 1
ATOM 3617 O O . SER B 1 79 ? -0.264 2.766 7.293 1 97.94 79 SER B O 1
ATOM 3619 N N . ALA B 1 80 ? 0.952 4.203 6.043 1 98.25 80 ALA B N 1
ATOM 3620 C CA . ALA B 1 80 ? -0.192 5.098 5.879 1 98.25 80 ALA B CA 1
ATOM 3621 C C . ALA B 1 80 ? -1.325 4.402 5.129 1 98.25 80 ALA B C 1
ATOM 3623 O O . ALA B 1 80 ? -2.498 4.559 5.48 1 98.25 80 ALA B O 1
ATOM 3624 N N . ALA B 1 81 ? -0.979 3.652 4.109 1 98.62 81 ALA B N 1
ATOM 3625 C CA . ALA B 1 81 ? -1.986 2.896 3.367 1 98.62 81 ALA B CA 1
ATOM 3626 C C . ALA B 1 81 ? -2.686 1.883 4.266 1 98.62 81 ALA B C 1
ATOM 3628 O O . ALA B 1 81 ? -3.912 1.769 4.25 1 98.62 81 ALA B O 1
ATOM 3629 N N . ILE B 1 82 ? -1.92 1.158 5.047 1 98.69 82 ILE B N 1
ATOM 3630 C CA . ILE B 1 82 ? -2.453 0.155 5.961 1 98.69 82 ILE B CA 1
ATOM 3631 C C . ILE B 1 82 ? -3.42 0.812 6.941 1 98.69 82 ILE B C 1
ATOM 3633 O O . ILE B 1 82 ? -4.516 0.299 7.18 1 98.69 82 ILE B O 1
ATOM 3637 N N . ILE B 1 83 ? -3.062 1.937 7.473 1 98.69 83 ILE B N 1
ATOM 3638 C CA . ILE B 1 83 ? -3.873 2.635 8.461 1 98.69 83 ILE B CA 1
ATOM 3639 C C . ILE B 1 83 ? -5.191 3.078 7.832 1 98.69 83 ILE B C 1
ATOM 3641 O O . ILE B 1 83 ? -6.258 2.928 8.438 1 98.69 83 ILE B O 1
ATOM 3645 N N . ALA B 1 84 ? -5.102 3.65 6.617 1 98.38 84 ALA B N 1
ATOM 3646 C CA . ALA B 1 84 ? -6.316 4.062 5.922 1 98.38 84 ALA B CA 1
ATOM 3647 C C . ALA B 1 84 ? -7.266 2.883 5.727 1 98.38 84 ALA B C 1
ATOM 3649 O O . ALA B 1 84 ? -8.469 3 5.961 1 98.38 84 ALA B O 1
ATOM 3650 N N . LEU B 1 85 ? -6.742 1.76 5.355 1 98.75 85 LEU B N 1
ATOM 3651 C CA . LEU B 1 85 ? -7.562 0.582 5.105 1 98.75 85 LEU B CA 1
ATOM 3652 C C . LEU B 1 85 ? -8.125 0.022 6.406 1 98.75 85 LEU B C 1
ATOM 3654 O O . LEU B 1 85 ? -9.305 -0.333 6.48 1 98.75 85 LEU B O 1
ATOM 3658 N N . LEU B 1 86 ? -7.309 -0.058 7.449 1 98.69 86 LEU B N 1
ATOM 3659 C CA . LEU B 1 86 ? -7.77 -0.555 8.742 1 98.69 86 LEU B CA 1
ATOM 3660 C C . LEU B 1 86 ? -8.859 0.345 9.312 1 98.69 86 LEU B C 1
ATOM 3662 O O . LEU B 1 86 ? -9.773 -0.132 9.984 1 98.69 86 LEU B O 1
ATOM 3666 N N . SER B 1 87 ? -8.758 1.644 9.023 1 98.25 87 SER B N 1
ATOM 3667 C CA . SER B 1 87 ? -9.797 2.566 9.484 1 98.25 87 SER B CA 1
ATOM 3668 C C . SER B 1 87 ? -11.141 2.25 8.836 1 98.25 87 SER B C 1
ATOM 3670 O O . SER B 1 87 ? -12.188 2.416 9.461 1 98.25 87 SER B O 1
ATOM 3672 N N . GLY B 1 88 ? -11.117 1.852 7.582 1 97.62 88 GLY B N 1
ATOM 3673 C CA . GLY B 1 88 ? -12.352 1.47 6.906 1 97.62 88 GLY B CA 1
ATOM 3674 C C . GLY B 1 88 ? -12.891 0.131 7.367 1 97.62 88 GLY B C 1
ATOM 3675 O O . GLY B 1 88 ? -14.109 -0.085 7.371 1 97.62 88 GLY B O 1
ATOM 3676 N N . ILE B 1 89 ? -12.016 -0.763 7.754 1 97.44 89 ILE B N 1
ATOM 3677 C CA . ILE B 1 89 ? -12.422 -2.094 8.195 1 97.44 89 ILE B CA 1
ATOM 3678 C C . ILE B 1 89 ? -12.984 -2.023 9.609 1 97.44 89 ILE B C 1
ATOM 3680 O O . ILE B 1 89 ? -14.008 -2.633 9.906 1 97.44 89 ILE B O 1
ATOM 3684 N N . PHE B 1 90 ? -12.32 -1.265 10.508 1 97.44 90 PHE B N 1
ATOM 3685 C CA . PHE B 1 90 ? -12.719 -1.141 11.906 1 97.44 90 PHE B CA 1
ATOM 3686 C C . PHE B 1 90 ? -13.242 0.261 12.195 1 97.44 90 PHE B C 1
ATOM 3688 O O . PHE B 1 90 ? -12.484 1.136 12.625 1 97.44 90 PHE B O 1
ATOM 3695 N N . VAL B 1 91 ? -14.555 0.381 12.133 1 97.12 91 VAL B N 1
ATOM 3696 C CA . VAL B 1 91 ? -15.172 1.678 12.391 1 97.12 91 VAL B CA 1
ATOM 3697 C C . VAL B 1 91 ? -15.508 1.806 13.875 1 97.12 91 VAL B C 1
ATOM 3699 O O . VAL B 1 91 ? -16.656 1.568 14.281 1 97.12 91 VAL B O 1
ATOM 3702 N N . ASP B 1 92 ? -14.438 2.203 14.586 1 97.94 92 ASP B N 1
ATOM 3703 C CA . ASP B 1 92 ? -14.5 2.361 16.031 1 97.94 92 ASP B CA 1
ATOM 3704 C C . ASP B 1 92 ? -13.656 3.549 16.5 1 97.94 92 ASP B C 1
ATOM 3706 O O . ASP B 1 92 ? -12.508 3.695 16.078 1 97.94 92 ASP B O 1
ATOM 3710 N N . ALA B 1 93 ? -14.234 4.359 17.328 1 97.69 93 ALA B N 1
ATOM 3711 C CA . ALA B 1 93 ? -13.594 5.609 17.734 1 97.69 93 ALA B CA 1
ATOM 3712 C C . ALA B 1 93 ? -12.242 5.352 18.391 1 97.69 93 ALA B C 1
ATOM 3714 O O . ALA B 1 93 ? -11.258 6.027 18.078 1 97.69 93 ALA B O 1
ATOM 3715 N N . THR B 1 94 ? -12.133 4.434 19.281 1 97.88 94 THR B N 1
ATOM 3716 C CA . THR B 1 94 ? -10.898 4.137 20 1 97.88 94 THR B CA 1
ATOM 3717 C C . THR B 1 94 ? -9.812 3.666 19.047 1 97.88 94 THR B C 1
ATOM 3719 O O . THR B 1 94 ? -8.664 4.094 19.141 1 97.88 94 THR B O 1
ATOM 3722 N N . ILE B 1 95 ? -10.195 2.797 18.125 1 98.31 95 ILE B N 1
ATOM 3723 C CA . ILE B 1 95 ? -9.242 2.277 17.141 1 98.31 95 ILE B CA 1
ATOM 3724 C C . ILE B 1 95 ? -8.766 3.408 16.234 1 98.31 95 ILE B C 1
ATOM 3726 O O . ILE B 1 95 ? -7.574 3.51 15.938 1 98.31 95 ILE B O 1
ATOM 3730 N N . TRP B 1 96 ? -9.727 4.234 15.859 1 98.44 96 TRP B N 1
ATOM 3731 C CA . TRP B 1 96 ? -9.367 5.344 14.984 1 98.44 96 TRP B CA 1
ATOM 3732 C C . TRP B 1 96 ? -8.375 6.281 15.672 1 98.44 96 TRP B C 1
ATOM 3734 O O . TRP B 1 96 ? -7.414 6.738 15.055 1 98.44 96 TRP B O 1
ATOM 3744 N N . VAL B 1 97 ? -8.625 6.586 16.906 1 97.94 97 VAL B N 1
ATOM 3745 C CA . VAL B 1 97 ? -7.766 7.492 17.656 1 97.94 97 VAL B CA 1
ATOM 3746 C C . VAL B 1 97 ? -6.352 6.914 17.734 1 97.94 97 VAL B C 1
ATOM 3748 O O . VAL B 1 97 ? -5.367 7.637 17.562 1 97.94 97 VAL B O 1
ATOM 3751 N N . LEU B 1 98 ? -6.223 5.652 17.938 1 98.06 98 LEU B N 1
ATOM 3752 C CA . LEU B 1 98 ? -4.922 4.996 18 1 98.06 98 LEU B CA 1
ATOM 3753 C C . LEU B 1 98 ? -4.25 5.004 16.625 1 98.06 98 LEU B C 1
ATOM 3755 O O . LEU B 1 98 ? -3.066 5.328 16.516 1 98.06 98 LEU B O 1
ATOM 3759 N N . LEU B 1 99 ? -5.004 4.664 15.633 1 98.44 99 LEU B N 1
ATOM 3760 C CA . LEU B 1 99 ? -4.465 4.602 14.281 1 98.44 99 LEU B CA 1
ATOM 3761 C C . LEU B 1 99 ? -4.02 5.984 13.812 1 98.44 99 LEU B C 1
ATOM 3763 O O . LEU B 1 99 ? -3.037 6.105 13.07 1 98.44 99 LEU B O 1
ATOM 3767 N N . ARG B 1 100 ? -4.707 7.004 14.258 1 98 100 ARG B N 1
ATOM 3768 C CA . ARG B 1 100 ? -4.43 8.367 13.812 1 98 100 ARG B CA 1
ATOM 3769 C C . ARG B 1 100 ? -3.059 8.828 14.305 1 98 100 ARG B C 1
ATOM 3771 O O . ARG B 1 100 ? -2.371 9.586 13.609 1 98 100 ARG B O 1
ATOM 3778 N N . ALA B 1 101 ? -2.684 8.391 15.461 1 97.62 101 ALA B N 1
ATOM 3779 C CA . ALA B 1 101 ? -1.344 8.703 15.953 1 97.62 101 ALA B CA 1
ATOM 3780 C C . ALA B 1 101 ? -0.273 8.18 15 1 97.62 101 ALA B C 1
ATOM 3782 O O . ALA B 1 101 ? 0.706 8.867 14.711 1 97.62 101 ALA B O 1
ATOM 3783 N N . PHE B 1 102 ? -0.542 7.023 14.477 1 97.75 102 PHE B N 1
ATOM 3784 C CA . PHE B 1 102 ? 0.43 6.422 13.57 1 97.75 102 PHE B CA 1
ATOM 3785 C C . PHE B 1 102 ? 0.37 7.074 12.195 1 97.75 102 PHE B C 1
ATOM 3787 O O . PHE B 1 102 ? 1.375 7.129 11.484 1 97.75 102 PHE B O 1
ATOM 3794 N N . THR B 1 103 ? -0.833 7.566 11.883 1 97.5 103 THR B N 1
ATOM 3795 C CA . THR B 1 103 ? -0.922 8.336 10.648 1 97.5 103 THR B CA 1
ATOM 3796 C C . THR B 1 103 ? -0.018 9.562 10.711 1 97.5 103 THR B C 1
ATOM 3798 O O . THR B 1 103 ? 0.738 9.836 9.773 1 97.5 103 THR B O 1
ATOM 3801 N N . GLY B 1 104 ? -0.121 10.289 11.82 1 96.75 104 GLY B N 1
ATOM 3802 C CA . GLY B 1 104 ? 0.734 11.445 12 1 96.75 104 GLY B CA 1
ATOM 3803 C C . GLY B 1 104 ? 2.213 11.117 11.938 1 96.75 104 GLY B C 1
ATOM 3804 O O . GLY B 1 104 ? 2.982 11.805 11.266 1 96.75 104 GLY B O 1
ATOM 3805 N N . PHE B 1 105 ? 2.594 10.078 12.555 1 96.5 105 PHE B N 1
ATOM 3806 C CA . PHE B 1 105 ? 3.986 9.641 12.57 1 96.5 105 PHE B CA 1
ATOM 3807 C C . PHE B 1 105 ? 4.48 9.344 11.164 1 96.5 105 PHE B C 1
ATOM 3809 O O . PHE B 1 105 ? 5.551 9.805 10.766 1 96.5 105 PHE B O 1
ATOM 3816 N N . SER B 1 106 ? 3.691 8.578 10.438 1 96.94 106 SER B N 1
ATOM 3817 C CA . SER B 1 106 ? 4.07 8.188 9.078 1 96.94 106 SER B CA 1
ATOM 3818 C C . SER B 1 106 ? 4.137 9.398 8.156 1 96.94 106 SER B C 1
ATOM 3820 O O . SER B 1 106 ? 5.027 9.484 7.305 1 96.94 106 SER B O 1
ATOM 3822 N N . MET B 1 107 ? 3.24 10.328 8.352 1 96.06 107 MET B N 1
ATOM 3823 C CA . MET B 1 107 ? 3.213 11.516 7.508 1 96.06 107 MET B CA 1
ATOM 3824 C C . MET B 1 107 ? 4.426 12.406 7.781 1 96.06 107 MET B C 1
ATOM 3826 O O . MET B 1 107 ? 5.043 12.922 6.848 1 96.06 107 MET B O 1
ATOM 3830 N N . ALA B 1 108 ? 4.734 12.562 9.031 1 94.06 108 ALA B N 1
ATOM 3831 C CA . ALA B 1 108 ? 5.926 13.344 9.375 1 94.06 108 ALA B CA 1
ATOM 3832 C C . ALA B 1 108 ? 7.172 12.758 8.727 1 94.06 108 ALA B C 1
ATOM 3834 O O . ALA B 1 108 ? 7.98 13.484 8.148 1 94.06 108 ALA B O 1
ATOM 3835 N N . GLY B 1 109 ? 7.281 11.484 8.859 1 93.06 109 GLY B N 1
ATOM 3836 C CA . GLY B 1 109 ? 8.414 10.82 8.234 1 93.06 109 GLY B CA 1
ATOM 3837 C C . GLY B 1 109 ? 8.453 10.984 6.727 1 93.06 109 GLY B C 1
ATOM 3838 O O . GLY B 1 109 ? 9.5 11.281 6.156 1 93.06 109 GLY B O 1
ATOM 3839 N N . ALA B 1 110 ? 7.344 10.805 6.117 1 94.25 110 ALA B N 1
ATOM 3840 C CA . ALA B 1 110 ? 7.27 10.945 4.664 1 94.25 110 ALA B CA 1
ATOM 3841 C C . ALA B 1 110 ? 7.633 12.359 4.234 1 94.25 110 ALA B C 1
ATOM 3843 O O . ALA B 1 110 ? 8.375 12.555 3.266 1 94.25 110 ALA B O 1
ATOM 3844 N N . PHE B 1 111 ? 7.16 13.32 4.977 1 92 111 PHE B N 1
ATOM 3845 C CA . PHE B 1 111 ? 7.457 14.711 4.668 1 92 111 PHE B CA 1
ATOM 3846 C C . PHE B 1 111 ? 8.945 14.992 4.82 1 92 111 PHE B C 1
ATOM 3848 O O . PHE B 1 111 ? 9.547 15.664 3.977 1 92 111 PHE B O 1
ATOM 3855 N N . MET B 1 112 ? 9.461 14.492 5.824 1 90.5 112 MET B N 1
ATOM 3856 C CA . MET B 1 112 ? 10.883 14.727 6.062 1 90.5 112 MET B CA 1
ATOM 3857 C C . MET B 1 112 ? 11.727 14.148 4.934 1 90.5 112 MET B C 1
ATOM 3859 O O . MET B 1 112 ? 12.68 14.781 4.477 1 90.5 112 MET B O 1
ATOM 3863 N N . VAL B 1 113 ? 11.383 13 4.52 1 90.44 113 VAL B N 1
ATOM 3864 C CA . VAL B 1 113 ? 12.117 12.359 3.436 1 90.44 113 VAL B CA 1
ATOM 3865 C C . VAL B 1 113 ? 11.984 13.188 2.16 1 90.44 113 VAL B C 1
ATOM 3867 O O . VAL B 1 113 ? 12.977 13.469 1.485 1 90.44 113 VAL B O 1
ATOM 3870 N N . ILE B 1 114 ? 10.828 13.594 1.86 1 90.06 114 ILE B N 1
ATOM 3871 C CA . ILE B 1 114 ? 10.547 14.352 0.649 1 90.06 114 ILE B CA 1
ATOM 3872 C C . ILE B 1 114 ? 11.305 15.68 0.687 1 90.06 114 ILE B C 1
ATOM 3874 O O . ILE B 1 114 ? 11.969 16.047 -0.283 1 90.06 114 ILE B O 1
ATOM 3878 N N . GLU B 1 115 ? 11.195 16.328 1.769 1 87.62 115 GLU B N 1
ATOM 3879 C CA . GLU B 1 115 ? 11.836 17.641 1.903 1 87.62 115 GLU B CA 1
ATOM 3880 C C . GLU B 1 115 ? 13.352 17.516 1.881 1 87.62 115 GLU B C 1
ATOM 3882 O O . GLU B 1 115 ? 14.039 18.375 1.33 1 87.62 115 GLU B O 1
ATOM 3887 N N . SER B 1 116 ? 13.805 16.469 2.502 1 86.06 116 SER B N 1
ATOM 3888 C CA . SER B 1 116 ? 15.242 16.219 2.441 1 86.06 116 SER B CA 1
ATOM 3889 C C . SER B 1 116 ? 15.695 15.969 1.007 1 86.06 116 SER B C 1
ATOM 3891 O O . SER B 1 116 ? 16.766 16.438 0.602 1 86.06 116 SER B O 1
ATOM 3893 N N . TRP B 1 117 ? 14.984 15.227 0.279 1 86.19 117 TRP B N 1
ATOM 3894 C CA . TRP B 1 117 ? 15.297 14.922 -1.114 1 86.19 117 TRP B CA 1
ATOM 3895 C C . TRP B 1 117 ? 15.242 16.188 -1.969 1 86.19 117 TRP B C 1
ATOM 3897 O O . TRP B 1 117 ? 16.109 16.406 -2.826 1 86.19 117 TRP B O 1
ATOM 3907 N N . LEU B 1 118 ? 14.258 16.984 -1.794 1 85.56 118 LEU B N 1
ATOM 3908 C CA . LEU B 1 118 ? 14.125 18.219 -2.539 1 85.56 118 LEU B CA 1
ATOM 3909 C C . LEU B 1 118 ? 15.281 19.172 -2.229 1 85.56 118 LEU B C 1
ATOM 3911 O O . LEU B 1 118 ? 15.797 19.844 -3.123 1 85.56 118 LEU B O 1
ATOM 3915 N N . ASN B 1 119 ? 15.68 19.156 -0.996 1 83.69 119 ASN B N 1
ATOM 3916 C CA . ASN B 1 119 ? 16.797 20 -0.585 1 83.69 119 ASN B CA 1
ATOM 3917 C C . ASN B 1 119 ? 18.094 19.578 -1.269 1 83.69 119 ASN B C 1
ATOM 3919 O O . ASN B 1 119 ? 18.922 20.422 -1.623 1 83.69 119 ASN B O 1
ATOM 3923 N N . GLU B 1 120 ? 18.234 18.375 -1.372 1 82.25 120 GLU B N 1
ATOM 3924 C CA . GLU B 1 120 ? 19.438 17.844 -2.002 1 82.25 120 GLU B CA 1
ATOM 3925 C C . GLU B 1 120 ? 19.484 18.219 -3.482 1 82.25 120 GLU B C 1
ATOM 3927 O O . GLU B 1 120 ? 20.578 18.375 -4.047 1 82.25 120 GLU B O 1
ATOM 3932 N N . ARG B 1 121 ? 18.406 18.375 -4.016 1 82.69 121 ARG B N 1
ATOM 3933 C CA . ARG B 1 121 ? 18.359 18.656 -5.449 1 82.69 121 ARG B CA 1
ATOM 3934 C C . ARG B 1 121 ? 18.344 20.156 -5.719 1 82.69 121 ARG B C 1
ATOM 3936 O O . ARG B 1 121 ? 18.5 20.594 -6.859 1 82.69 121 ARG B O 1
ATOM 3943 N N . ALA B 1 122 ? 18.188 20.922 -4.723 1 82.38 122 ALA B N 1
ATOM 3944 C CA . ALA B 1 122 ? 18.062 22.359 -4.879 1 82.38 122 ALA B CA 1
ATOM 3945 C C . ALA B 1 122 ? 19.422 23.047 -4.809 1 82.38 122 ALA B C 1
ATOM 3947 O O . ALA B 1 122 ? 20.281 22.656 -4.012 1 82.38 122 ALA B O 1
ATOM 3948 N N . SER B 1 123 ? 19.656 23.922 -5.777 1 81.62 123 SER B N 1
ATOM 3949 C CA . SER B 1 123 ? 20.781 24.859 -5.703 1 81.62 123 SER B CA 1
ATOM 3950 C C . SER B 1 123 ? 20.328 26.203 -5.164 1 81.62 123 SER B C 1
ATOM 3952 O O . SER B 1 123 ? 19.141 26.453 -4.98 1 81.62 123 SER B O 1
ATOM 3954 N N . ASN B 1 124 ? 21.266 27.094 -4.883 1 77.56 124 ASN B N 1
ATOM 3955 C CA . ASN B 1 124 ? 20.938 28.422 -4.371 1 77.56 124 ASN B CA 1
ATOM 3956 C C . ASN B 1 124 ? 20.094 29.203 -5.359 1 77.56 124 ASN B C 1
ATOM 3958 O O . ASN B 1 124 ? 19.219 29.984 -4.953 1 77.56 124 ASN B O 1
ATOM 3962 N N . GLU B 1 125 ? 20.25 28.859 -6.57 1 80.5 125 GLU B N 1
ATOM 3963 C CA . GLU B 1 125 ? 19.516 29.578 -7.605 1 80.5 125 GLU B CA 1
ATOM 3964 C C . GLU B 1 125 ? 18.109 29.031 -7.789 1 80.5 125 GLU B C 1
ATOM 3966 O O . GLU B 1 125 ? 17.203 29.75 -8.172 1 80.5 125 GLU B O 1
ATOM 3971 N N . THR B 1 126 ? 17.938 27.734 -7.453 1 83.5 126 THR B N 1
ATOM 3972 C CA . THR B 1 126 ? 16.672 27.094 -7.793 1 83.5 126 THR B CA 1
ATOM 3973 C C . THR B 1 126 ? 15.852 26.812 -6.539 1 83.5 126 THR B C 1
ATOM 3975 O O . THR B 1 126 ? 14.695 26.391 -6.625 1 83.5 126 THR B O 1
ATOM 3978 N N . ARG B 1 127 ? 16.422 27.078 -5.43 1 83.44 127 ARG B N 1
ATOM 3979 C CA . ARG B 1 127 ? 15.797 26.75 -4.152 1 83.44 127 ARG B CA 1
ATOM 3980 C C . ARG B 1 127 ? 14.422 27.391 -4.016 1 83.44 127 ARG B C 1
ATOM 3982 O O . ARG B 1 127 ? 13.461 26.734 -3.621 1 83.44 127 ARG B O 1
ATOM 3989 N N . GLY B 1 128 ? 14.328 28.656 -4.32 1 79.94 128 GLY B N 1
ATOM 3990 C CA . GLY B 1 128 ? 13.055 29.359 -4.23 1 79.94 128 GLY B CA 1
ATOM 3991 C C . GLY B 1 128 ? 11.992 28.781 -5.148 1 79.94 128 GLY B C 1
ATOM 3992 O O . GLY B 1 128 ? 10.836 28.609 -4.746 1 79.94 128 GLY B O 1
ATOM 3993 N N . LYS B 1 129 ? 12.383 28.438 -6.281 1 84.31 129 LYS B N 1
ATOM 3994 C CA . LYS B 1 129 ? 11.453 27.891 -7.262 1 84.31 129 LYS B CA 1
ATOM 3995 C C . LYS B 1 129 ? 10.969 26.516 -6.848 1 84.31 129 LYS B C 1
ATOM 3997 O O . LYS B 1 129 ? 9.781 26.188 -6.973 1 84.31 129 LYS B O 1
ATOM 4002 N N . ILE B 1 130 ? 11.883 25.688 -6.371 1 85.88 130 ILE B N 1
ATOM 4003 C CA . ILE B 1 130 ? 11.555 24.344 -5.941 1 85.88 130 ILE B CA 1
ATOM 4004 C C . ILE B 1 130 ? 10.625 24.391 -4.734 1 85.88 130 ILE B C 1
ATOM 4006 O O . ILE B 1 130 ? 9.648 23.641 -4.656 1 85.88 130 ILE B O 1
ATOM 4010 N N . PHE B 1 131 ? 10.938 25.266 -3.895 1 84.19 131 PHE B N 1
ATOM 4011 C CA . PHE B 1 131 ? 10.086 25.438 -2.723 1 84.19 131 PHE B CA 1
ATOM 4012 C C . PHE B 1 131 ? 8.688 25.891 -3.127 1 84.19 131 PHE B C 1
ATOM 4014 O O . PHE B 1 131 ? 7.691 25.391 -2.588 1 84.19 131 PHE B O 1
ATOM 4021 N N . GLY B 1 132 ? 8.617 26.812 -3.971 1 84.44 132 GLY B N 1
ATOM 4022 C CA . GLY B 1 132 ? 7.324 27.266 -4.457 1 84.44 132 GLY B CA 1
ATOM 4023 C C . GLY B 1 132 ? 6.504 26.172 -5.102 1 84.44 132 GLY B C 1
ATOM 4024 O O . GLY B 1 132 ? 5.301 26.062 -4.855 1 84.44 132 GLY B O 1
ATOM 4025 N N . MET B 1 133 ? 7.074 25.375 -5.895 1 88.25 133 MET B N 1
ATOM 4026 C CA . MET B 1 133 ? 6.395 24.266 -6.539 1 88.25 133 MET B CA 1
ATOM 4027 C C . MET B 1 133 ? 5.91 23.25 -5.508 1 88.25 133 MET B C 1
ATOM 4029 O O . MET B 1 133 ? 4.809 22.719 -5.625 1 88.25 133 MET B O 1
ATOM 4033 N N . TYR B 1 134 ? 6.809 23.047 -4.594 1 89.94 134 TYR B N 1
ATOM 4034 C CA . TYR B 1 134 ? 6.449 22.141 -3.516 1 89.94 134 TYR B CA 1
ATOM 4035 C C . TYR B 1 134 ? 5.199 22.625 -2.789 1 89.94 134 TYR B C 1
ATOM 4037 O O . TYR B 1 134 ? 4.301 21.828 -2.5 1 89.94 134 TYR B O 1
ATOM 4045 N N . MET B 1 135 ? 5.098 23.828 -2.523 1 88.06 135 MET B N 1
ATOM 4046 C CA . MET B 1 135 ? 3.943 24.406 -1.828 1 88.06 135 MET B CA 1
ATOM 4047 C C . MET B 1 135 ? 2.689 24.297 -2.689 1 88.06 135 MET B C 1
ATOM 4049 O O . MET B 1 135 ? 1.607 23.984 -2.186 1 88.06 135 MET B O 1
ATOM 4053 N N . MET B 1 136 ? 2.84 24.562 -3.879 1 90.12 136 MET B N 1
ATOM 4054 C CA . MET B 1 136 ? 1.708 24.484 -4.797 1 90.12 136 MET B CA 1
ATOM 4055 C C . MET B 1 136 ? 1.145 23.062 -4.844 1 90.12 136 MET B C 1
ATOM 4057 O O . MET B 1 136 ? -0.073 22.875 -4.82 1 90.12 136 MET B O 1
ATOM 4061 N N . VAL B 1 137 ? 2.049 22.141 -4.938 1 93.25 137 VAL B N 1
ATOM 4062 C CA . VAL B 1 137 ? 1.632 20.734 -4.965 1 93.25 137 VAL B CA 1
ATOM 4063 C C . VAL B 1 137 ? 0.982 20.359 -3.637 1 93.25 137 VAL B C 1
ATOM 4065 O O . VAL B 1 137 ? -0.033 19.672 -3.609 1 93.25 137 VAL B O 1
ATOM 4068 N N . ASN B 1 138 ? 1.547 20.844 -2.578 1 92.94 138 ASN B N 1
ATOM 4069 C CA . ASN B 1 138 ? 1.009 20.547 -1.253 1 92.94 138 ASN B CA 1
ATOM 4070 C C . ASN B 1 138 ? -0.436 21.016 -1.119 1 92.94 138 ASN B C 1
ATOM 4072 O O . ASN B 1 138 ? -1.325 20.234 -0.801 1 92.94 138 ASN B O 1
ATOM 4076 N N . TYR B 1 139 ? -0.686 22.234 -1.465 1 91.75 139 TYR B N 1
ATOM 4077 C CA . TYR B 1 139 ? -2.023 22.797 -1.32 1 91.75 139 TYR B CA 1
ATOM 4078 C C . TYR B 1 139 ? -2.979 22.203 -2.35 1 91.75 139 TYR B C 1
ATOM 4080 O O . TYR B 1 139 ? -4.086 21.781 -2.008 1 91.75 139 TYR B O 1
ATOM 4088 N N . GLY B 1 140 ? -2.533 22.156 -3.533 1 94.81 140 GLY B N 1
ATOM 4089 C CA . GLY B 1 140 ? -3.377 21.656 -4.605 1 94.81 140 GLY B CA 1
ATOM 4090 C C . GLY B 1 140 ? -3.785 20.203 -4.414 1 94.81 140 GLY B C 1
ATOM 4091 O O . GLY B 1 140 ? -4.949 19.859 -4.602 1 94.81 140 GLY B O 1
ATOM 4092 N N . ALA B 1 141 ? -2.84 19.406 -4.074 1 96.94 141 ALA B N 1
ATOM 4093 C CA . ALA B 1 141 ? -3.109 17.984 -3.893 1 96.94 141 ALA B CA 1
ATOM 4094 C C . ALA B 1 141 ? -4 17.734 -2.678 1 96.94 141 ALA B C 1
ATOM 4096 O O . ALA B 1 141 ? -4.918 16.922 -2.725 1 96.94 141 ALA B O 1
ATOM 4097 N N . THR B 1 142 ? -3.758 18.453 -1.631 1 95.06 142 THR B N 1
ATOM 4098 C CA . THR B 1 142 ? -4.598 18.328 -0.445 1 95.06 142 THR B CA 1
ATOM 4099 C C . THR B 1 142 ? -6.043 18.688 -0.765 1 95.06 142 THR B C 1
ATOM 4101 O O . THR B 1 142 ? -6.969 17.969 -0.396 1 95.06 142 THR B O 1
ATOM 4104 N N . MET B 1 143 ? -6.219 19.766 -1.436 1 95.62 143 MET B N 1
ATOM 4105 C CA . MET B 1 143 ? -7.559 20.219 -1.811 1 95.62 143 MET B CA 1
ATOM 4106 C C . MET B 1 143 ? -8.234 19.203 -2.725 1 95.62 143 MET B C 1
ATOM 4108 O O . MET B 1 143 ? -9.43 18.938 -2.594 1 95.62 143 MET B O 1
ATOM 4112 N N . THR B 1 144 ? -7.473 18.672 -3.617 1 96.94 144 THR B N 1
ATOM 4113 C CA . THR B 1 144 ? -8.008 17.641 -4.508 1 96.94 144 THR B CA 1
ATOM 4114 C C . THR B 1 144 ? -8.508 16.453 -3.707 1 96.94 144 THR B C 1
ATOM 4116 O O . THR B 1 144 ? -9.586 15.914 -3.984 1 96.94 144 THR B O 1
ATOM 4119 N N . GLY B 1 145 ? -7.738 16.031 -2.738 1 97.12 145 GLY B N 1
ATOM 4120 C CA . GLY B 1 145 ? -8.148 14.945 -1.871 1 97.12 145 GLY B CA 1
ATOM 4121 C C . GLY B 1 145 ? -9.438 15.242 -1.115 1 97.12 145 GLY B C 1
ATOM 4122 O O . GLY B 1 145 ? -10.297 14.367 -0.989 1 97.12 145 GLY B O 1
ATOM 4123 N N . GLN B 1 146 ? -9.539 16.422 -0.636 1 95.44 146 GLN B N 1
ATOM 4124 C CA . GLN B 1 146 ? -10.742 16.828 0.092 1 95.44 146 GLN B CA 1
ATOM 4125 C C . GLN B 1 146 ? -11.969 16.812 -0.815 1 95.44 146 GLN B C 1
ATOM 4127 O O . GLN B 1 146 ? -13.039 16.375 -0.405 1 95.44 146 GLN B O 1
ATOM 4132 N N . MET B 1 147 ? -11.781 17.172 -2.008 1 95.94 147 MET B N 1
ATOM 4133 C CA . MET B 1 147 ? -12.898 17.234 -2.945 1 95.94 147 MET B CA 1
ATOM 4134 C C . MET B 1 147 ? -13.336 15.828 -3.352 1 95.94 147 MET B C 1
ATOM 4136 O O . MET B 1 147 ? -14.477 15.625 -3.754 1 95.94 147 MET B O 1
ATOM 4140 N N . LEU B 1 148 ? -12.453 14.883 -3.244 1 95.94 148 LEU B N 1
ATOM 4141 C CA . LEU B 1 148 ? -12.82 13.492 -3.521 1 95.94 148 LEU B CA 1
ATOM 4142 C C . LEU B 1 148 ? -13.844 12.984 -2.51 1 95.94 148 LEU B C 1
ATOM 4144 O O . LEU B 1 148 ? -14.68 12.141 -2.836 1 95.94 148 LEU B O 1
ATOM 4148 N N . VAL B 1 149 ? -13.844 13.508 -1.36 1 94.75 149 VAL B N 1
ATOM 4149 C CA . VAL B 1 149 ? -14.812 13.117 -0.336 1 94.75 149 VAL B CA 1
ATOM 4150 C C . VAL B 1 149 ? -16.219 13.523 -0.77 1 94.75 149 VAL B C 1
ATOM 4152 O O . VAL B 1 149 ? -17.172 12.773 -0.579 1 94.75 149 VAL B O 1
ATOM 4155 N N . ALA B 1 150 ? -16.312 14.695 -1.39 1 92.75 150 ALA B N 1
ATOM 4156 C CA . ALA B 1 150 ? -17.594 15.211 -1.853 1 92.75 150 ALA B CA 1
ATOM 4157 C C . ALA B 1 150 ? -18.156 14.359 -2.99 1 92.75 150 ALA B C 1
ATOM 4159 O O . ALA B 1 150 ? -19.359 14.258 -3.162 1 92.75 150 ALA B O 1
ATOM 4160 N N . ALA B 1 151 ? -17.266 13.758 -3.684 1 91.31 151 ALA B N 1
ATOM 4161 C CA . ALA B 1 151 ? -17.656 12.984 -4.859 1 91.31 151 ALA B CA 1
ATOM 4162 C C . ALA B 1 151 ? -18.094 11.578 -4.473 1 91.31 151 ALA B C 1
ATOM 4164 O O . ALA B 1 151 ? -18.734 10.875 -5.266 1 91.31 151 ALA B O 1
ATOM 4165 N N . GLY B 1 152 ? -17.828 11.195 -3.291 1 91.94 152 GLY B N 1
ATOM 4166 C CA . GLY B 1 152 ? -18.141 9.836 -2.869 1 91.94 152 GLY B CA 1
ATOM 4167 C C . GLY B 1 152 ? -19.156 9.773 -1.748 1 91.94 152 GLY B C 1
ATOM 4168 O O . GLY B 1 152 ? -19.672 10.812 -1.319 1 91.94 152 GLY B O 1
ATOM 4169 N N . ASP B 1 153 ? -19.469 8.555 -1.348 1 94.62 153 ASP B N 1
ATOM 4170 C CA . ASP B 1 153 ? -20.344 8.289 -0.199 1 94.62 153 ASP B CA 1
ATOM 4171 C C . ASP B 1 153 ? -19.516 8.039 1.062 1 94.62 153 ASP B C 1
ATOM 4173 O O . ASP B 1 153 ? -18.828 7.023 1.17 1 94.62 153 ASP B O 1
ATOM 4177 N N . VAL B 1 154 ? -19.609 8.906 2.016 1 94.56 154 VAL B N 1
ATOM 4178 C CA . VAL B 1 154 ? -18.797 8.859 3.227 1 94.56 154 VAL B CA 1
ATOM 4179 C C . VAL B 1 154 ? -19.094 7.582 4.004 1 94.56 154 VAL B C 1
ATOM 4181 O O . VAL B 1 154 ? -18.281 7.137 4.816 1 94.56 154 VAL B O 1
ATOM 4184 N N . ARG B 1 155 ? -20.266 6.957 3.766 1 93.19 155 ARG B N 1
ATOM 4185 C CA . ARG B 1 155 ? -20.641 5.762 4.504 1 93.19 155 ARG B CA 1
ATOM 4186 C C . ARG B 1 155 ? -20.062 4.508 3.857 1 93.19 155 ARG B C 1
ATOM 4188 O O . ARG B 1 155 ? -20.047 3.436 4.465 1 93.19 155 ARG B O 1
ATOM 4195 N N . SER B 1 156 ? -19.516 4.695 2.666 1 92.25 156 SER B N 1
ATOM 4196 C CA . SER B 1 156 ? -18.984 3.551 1.938 1 92.25 156 SER B CA 1
ATOM 4197 C C . SER B 1 156 ? -17.5 3.346 2.25 1 92.25 156 SER B C 1
ATOM 4199 O O . SER B 1 156 ? -16.812 4.289 2.627 1 92.25 156 SER B O 1
ATOM 4201 N N . ASP B 1 157 ? -17.031 2.072 2.072 1 95.62 157 ASP B N 1
ATOM 4202 C CA . ASP B 1 157 ? -15.625 1.75 2.297 1 95.62 157 ASP B CA 1
ATOM 4203 C C . ASP B 1 157 ? -14.758 2.195 1.118 1 95.62 157 ASP B C 1
ATOM 4205 O O . ASP B 1 157 ? -13.531 2.229 1.219 1 95.62 157 ASP B O 1
ATOM 4209 N N . HIS B 1 158 ? -15.359 2.588 0.062 1 97.19 158 HIS B N 1
ATOM 4210 C CA . HIS B 1 158 ? -14.641 2.877 -1.174 1 97.19 158 HIS B CA 1
ATOM 4211 C C . HIS B 1 158 ? -13.688 4.059 -0.996 1 97.19 158 HIS B C 1
ATOM 4213 O O . HIS B 1 158 ? -12.586 4.062 -1.555 1 97.19 158 HIS B O 1
ATOM 4219 N N . LEU B 1 159 ? -14.141 5 -0.238 1 97.94 159 LEU B N 1
ATOM 4220 C CA . LEU B 1 159 ? -13.281 6.164 -0.07 1 97.94 159 LEU B CA 1
ATOM 4221 C C . LEU B 1 159 ? -12.016 5.801 0.703 1 97.94 159 LEU B C 1
ATOM 4223 O O . LEU B 1 159 ? -10.945 6.352 0.444 1 97.94 159 LEU B O 1
ATOM 4227 N N . PHE B 1 160 ? -12.125 4.852 1.692 1 98.44 160 PHE B N 1
ATOM 4228 C CA . PHE B 1 160 ? -10.945 4.367 2.393 1 98.44 160 PHE B CA 1
ATOM 4229 C C . PHE B 1 160 ? -10.039 3.59 1.445 1 98.44 160 PHE B C 1
ATOM 4231 O O . PHE B 1 160 ? -8.812 3.691 1.529 1 98.44 160 PHE B O 1
ATOM 4238 N N . MET B 1 161 ? -10.609 2.82 0.566 1 98.62 161 MET B N 1
ATOM 4239 C CA . MET B 1 161 ? -9.852 2.059 -0.42 1 98.62 161 MET B CA 1
ATOM 4240 C C . MET B 1 161 ? -9.117 2.99 -1.384 1 98.62 161 MET B C 1
ATOM 4242 O O . MET B 1 161 ? -7.969 2.742 -1.739 1 98.62 161 MET B O 1
ATOM 4246 N N . ILE B 1 162 ? -9.766 4.051 -1.795 1 98.56 162 ILE B N 1
ATOM 4247 C CA . ILE B 1 162 ? -9.156 5.039 -2.68 1 98.56 162 ILE B CA 1
ATOM 4248 C C . ILE B 1 162 ? -7.98 5.707 -1.974 1 98.56 162 ILE B C 1
ATOM 4250 O O . ILE B 1 162 ? -6.938 5.961 -2.586 1 98.56 162 ILE B O 1
ATOM 4254 N N . CYS B 1 163 ? -8.172 5.984 -0.704 1 98.25 163 CYS B N 1
ATOM 4255 C CA . CYS B 1 163 ? -7.066 6.5 0.1 1 98.25 163 CYS B CA 1
ATOM 4256 C C . CYS B 1 163 ? -5.867 5.562 0.048 1 98.25 163 CYS B C 1
ATOM 4258 O O . CYS B 1 163 ? -4.742 6.004 -0.192 1 98.25 163 CYS B O 1
ATOM 4260 N N . GLY B 1 164 ? -6.164 4.27 0.276 1 98.5 164 GLY B N 1
ATOM 4261 C CA . GLY B 1 164 ? -5.102 3.281 0.193 1 98.5 164 GLY B CA 1
ATOM 4262 C C . GLY B 1 164 ? -4.418 3.256 -1.16 1 98.5 164 GLY B C 1
ATOM 4263 O O . GLY B 1 164 ? -3.191 3.158 -1.238 1 98.5 164 GLY B O 1
ATOM 4264 N N . VAL B 1 165 ? -5.184 3.371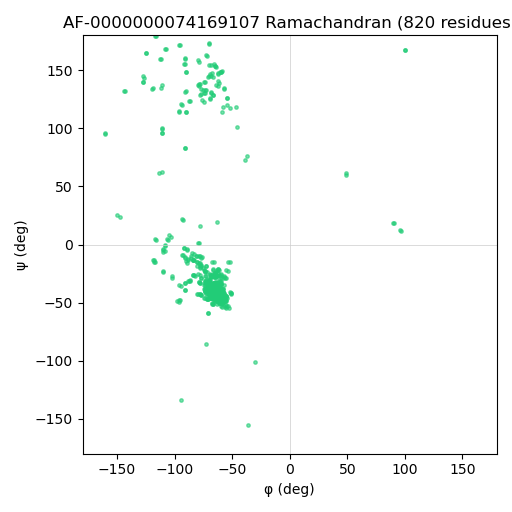 -2.227 1 98.75 165 VAL B N 1
ATOM 4265 C CA . VAL B 1 165 ? -4.656 3.373 -3.588 1 98.75 165 VAL B CA 1
ATOM 4266 C C . VAL B 1 165 ? -3.689 4.539 -3.766 1 98.75 165 VAL B C 1
ATOM 4268 O O . VAL B 1 165 ? -2.574 4.363 -4.262 1 98.75 165 VAL B O 1
ATOM 4271 N N . PHE B 1 166 ? -4.062 5.699 -3.311 1 98.75 166 PHE B N 1
ATOM 4272 C CA . PHE B 1 166 ? -3.234 6.879 -3.51 1 98.75 166 PHE B CA 1
ATOM 4273 C C . PHE B 1 166 ? -1.975 6.805 -2.656 1 98.75 166 PHE B C 1
ATOM 4275 O O . PHE B 1 166 ? -0.905 7.25 -3.08 1 98.75 166 PHE B O 1
ATOM 4282 N N . PHE B 1 167 ? -2.062 6.285 -1.424 1 98.5 167 PHE B N 1
ATOM 4283 C CA . PHE B 1 167 ? -0.859 6.109 -0.619 1 98.5 167 PHE B CA 1
ATOM 4284 C C . PHE B 1 167 ? 0.108 5.145 -1.292 1 98.5 167 PHE B C 1
ATOM 4286 O O . PHE B 1 167 ? 1.322 5.355 -1.272 1 98.5 167 PHE B O 1
ATOM 4293 N N . CYS B 1 168 ? -0.416 4.117 -1.904 1 98.31 168 CYS B N 1
ATOM 4294 C CA . CYS B 1 168 ? 0.431 3.172 -2.623 1 98.31 168 CYS B CA 1
ATOM 4295 C C . CYS B 1 168 ? 1.005 3.805 -3.885 1 98.31 168 CYS B C 1
ATOM 4297 O O . CYS B 1 168 ? 2.166 3.576 -4.227 1 98.31 168 CYS B O 1
ATOM 4299 N N . LEU B 1 169 ? 0.187 4.59 -4.594 1 98.12 169 LEU B N 1
ATOM 4300 C CA . LEU B 1 169 ? 0.652 5.277 -5.793 1 98.12 169 LEU B CA 1
ATOM 4301 C C . LEU B 1 169 ? 1.807 6.219 -5.469 1 98.12 169 LEU B C 1
ATOM 4303 O O . LEU B 1 169 ? 2.678 6.457 -6.309 1 98.12 169 LEU B O 1
ATOM 4307 N N . ALA B 1 170 ? 1.787 6.762 -4.273 1 97.38 170 ALA B N 1
ATOM 4308 C CA . ALA B 1 170 ? 2.805 7.727 -3.865 1 97.38 170 ALA B CA 1
ATOM 4309 C C . ALA B 1 170 ? 4.199 7.117 -3.932 1 97.38 170 ALA B C 1
ATOM 4311 O O . ALA B 1 170 ? 5.184 7.824 -4.156 1 97.38 170 ALA B O 1
ATOM 4312 N N . LEU B 1 171 ? 4.27 5.84 -3.814 1 93.44 171 LEU B N 1
ATOM 4313 C CA . LEU B 1 171 ? 5.551 5.145 -3.758 1 93.44 171 LEU B CA 1
ATOM 4314 C C . LEU B 1 171 ? 6.102 4.906 -5.16 1 93.44 171 LEU B C 1
ATOM 4316 O O . LEU B 1 171 ? 7.32 4.84 -5.348 1 93.44 171 LEU B O 1
ATOM 4320 N N . ILE B 1 172 ? 5.316 4.82 -6.156 1 93.75 172 ILE B N 1
ATOM 4321 C CA . ILE B 1 172 ? 5.668 4.258 -7.453 1 93.75 172 ILE B CA 1
ATOM 4322 C C . ILE B 1 172 ? 6.559 5.234 -8.219 1 93.75 172 ILE B C 1
ATOM 4324 O O . ILE B 1 172 ? 7.621 4.855 -8.719 1 93.75 172 ILE B O 1
ATOM 4328 N N . PRO B 1 173 ? 6.215 6.551 -8.266 1 91.25 173 PRO B N 1
ATOM 4329 C CA . PRO B 1 173 ? 7.066 7.453 -9.047 1 91.25 173 PRO B CA 1
ATOM 4330 C C . PRO B 1 173 ? 8.484 7.543 -8.492 1 91.25 173 PRO B C 1
ATOM 4332 O O . PRO B 1 173 ? 9.453 7.586 -9.266 1 91.25 173 PRO B O 1
ATOM 4335 N N . THR B 1 174 ? 8.617 7.574 -7.219 1 83.56 174 THR B N 1
ATOM 4336 C CA . THR B 1 174 ? 9.938 7.684 -6.605 1 83.56 174 THR B CA 1
ATOM 4337 C C . THR B 1 174 ? 10.695 6.363 -6.719 1 83.56 174 THR B C 1
ATOM 4339 O O . THR B 1 174 ? 11.922 6.355 -6.82 1 83.56 174 THR B O 1
ATOM 4342 N N . ALA B 1 175 ? 9.977 5.305 -6.668 1 84.81 175 ALA B N 1
ATOM 4343 C CA . ALA B 1 175 ? 10.609 3.988 -6.746 1 84.81 175 ALA B CA 1
ATOM 4344 C C . ALA B 1 175 ? 11.164 3.73 -8.141 1 84.81 175 ALA B C 1
ATOM 4346 O O . ALA B 1 175 ? 12.188 3.057 -8.297 1 84.81 175 ALA B O 1
ATOM 4347 N N . ILE B 1 176 ? 10.555 4.27 -9.141 1 84.69 176 ILE B N 1
ATOM 4348 C CA . ILE B 1 176 ? 11.008 3.984 -10.5 1 84.69 176 ILE B CA 1
ATOM 4349 C C . ILE B 1 176 ? 12.023 5.039 -10.938 1 84.69 176 ILE B C 1
ATOM 4351 O O . ILE B 1 176 ? 12.586 4.949 -12.031 1 84.69 176 ILE B O 1
ATOM 4355 N N . SER B 1 177 ? 12.242 6 -10.07 1 79 177 SER B N 1
ATOM 4356 C CA . SER B 1 177 ? 13.227 7.031 -10.375 1 79 177 SER B CA 1
ATOM 4357 C C . SER B 1 177 ? 14.609 6.641 -9.867 1 79 177 SER B C 1
ATOM 4359 O O . SER B 1 177 ? 14.734 5.895 -8.891 1 79 177 SER B O 1
ATOM 4361 N N . THR B 1 178 ? 15.688 7.07 -10.562 1 71.69 178 THR B N 1
ATOM 4362 C CA . THR B 1 178 ? 17.062 6.754 -10.211 1 71.69 178 THR B CA 1
ATOM 4363 C C . THR B 1 178 ? 17.672 7.844 -9.328 1 71.69 178 THR B C 1
ATOM 4365 O O . THR B 1 178 ? 18.891 7.953 -9.203 1 71.69 178 THR B O 1
ATOM 4368 N N . ALA B 1 179 ? 16.812 8.57 -8.688 1 63.62 179 ALA B N 1
ATOM 4369 C CA . ALA B 1 179 ? 17.297 9.688 -7.891 1 63.62 179 ALA B CA 1
ATOM 4370 C C . ALA B 1 179 ? 18.203 9.203 -6.754 1 63.62 179 ALA B C 1
ATOM 4372 O O . ALA B 1 179 ? 17.906 8.195 -6.109 1 63.62 179 ALA B O 1
ATOM 4373 N N . VAL B 1 180 ? 19.297 9.906 -6.57 1 66 180 VAL B N 1
ATOM 4374 C CA . VAL B 1 180 ? 20.297 9.602 -5.551 1 66 180 VAL B CA 1
ATOM 4375 C C . VAL B 1 180 ? 19.766 10.016 -4.176 1 66 180 VAL B C 1
ATOM 4377 O O . VAL B 1 180 ? 19.062 11.016 -4.051 1 66 180 VAL B O 1
ATOM 4380 N N . SER B 1 181 ? 20.016 9.227 -3.203 1 66.12 181 SER B N 1
ATOM 4381 C CA . SER B 1 181 ? 19.594 9.477 -1.83 1 66.12 181 SER B CA 1
ATOM 4382 C C . SER B 1 181 ? 20.406 10.594 -1.19 1 66.12 181 SER B C 1
ATOM 4384 O O . SER B 1 181 ? 21.641 10.633 -1.341 1 66.12 181 SER B O 1
ATOM 4386 N N . PRO B 1 182 ? 19.656 11.523 -0.546 1 70.69 182 PRO B N 1
ATOM 4387 C CA . PRO B 1 182 ? 20.344 12.656 0.085 1 70.69 182 PRO B CA 1
ATOM 4388 C C . PRO B 1 182 ? 21.156 12.258 1.31 1 70.69 182 PRO B C 1
ATOM 4390 O O . PRO B 1 182 ? 21.141 11.086 1.708 1 70.69 182 PRO B O 1
ATOM 4393 N N . LYS B 1 183 ? 21.922 13.273 1.845 1 68.44 183 LYS B N 1
ATOM 4394 C CA . LYS B 1 183 ? 22.641 13.133 3.109 1 68.44 183 LYS B CA 1
ATOM 4395 C C . LYS B 1 183 ? 21.672 12.984 4.277 1 68.44 183 LYS B C 1
ATOM 4397 O O . LYS B 1 183 ? 20.531 13.438 4.203 1 68.44 183 LYS B O 1
ATOM 4402 N N . PRO B 1 184 ? 22.203 12.375 5.254 1 65.19 184 PRO B N 1
ATOM 4403 C CA . PRO B 1 184 ? 21.344 12.086 6.406 1 65.19 184 PRO B CA 1
ATOM 4404 C C . PRO B 1 184 ? 20.766 13.352 7.039 1 65.19 184 PRO B C 1
ATOM 4406 O O . PRO B 1 184 ? 21.422 14.391 7.066 1 65.19 184 PRO B O 1
ATOM 4409 N N . LEU B 1 185 ? 19.625 13.195 7.562 1 65.81 185 LEU B N 1
ATOM 4410 C CA . LEU B 1 185 ? 18.812 14.242 8.18 1 65.81 185 LEU B CA 1
ATOM 4411 C C . LEU B 1 185 ? 19.453 14.734 9.477 1 65.81 185 LEU B C 1
ATOM 4413 O O . LEU B 1 185 ? 20.094 13.953 10.188 1 65.81 185 LEU B O 1
ATOM 4417 N N . THR B 1 186 ? 19.578 15.984 9.609 1 61.16 186 THR B N 1
ATOM 4418 C CA . THR B 1 186 ? 20.109 16.531 10.852 1 61.16 186 THR B CA 1
ATOM 4419 C C . THR B 1 186 ? 19.047 16.562 11.938 1 61.16 186 THR B C 1
ATOM 4421 O O . THR B 1 186 ? 17.875 16.859 11.664 1 61.16 186 THR B O 1
ATOM 4424 N N . GLU B 1 187 ? 19.531 16.141 13.07 1 65.19 187 GLU B N 1
ATOM 4425 C CA . GLU B 1 187 ? 18.641 16.203 14.234 1 65.19 187 GLU B CA 1
ATOM 4426 C C . GLU B 1 187 ? 18.5 17.625 14.758 1 65.19 187 GLU B C 1
ATOM 4428 O O . GLU B 1 187 ? 19.484 18.375 14.789 1 65.19 187 GLU B O 1
ATOM 4433 N N . VAL B 1 188 ? 17.297 18.016 15 1 62.78 188 VAL B N 1
ATOM 4434 C CA . VAL B 1 188 ? 17.047 19.344 15.555 1 62.78 188 VAL B CA 1
ATOM 4435 C C . VAL B 1 188 ? 17.125 19.297 17.078 1 62.78 188 VAL B C 1
ATOM 4437 O O . VAL B 1 188 ? 16.625 18.359 17.703 1 62.78 188 VAL B O 1
ATOM 4440 N N . GLN B 1 189 ? 18.016 20.141 17.578 1 69.5 189 GLN B N 1
ATOM 4441 C CA . GLN B 1 189 ? 18.031 20.297 19.031 1 69.5 189 GLN B CA 1
ATOM 4442 C C . GLN B 1 189 ? 17.172 21.484 19.469 1 69.5 189 GLN B C 1
ATOM 4444 O O . GLN B 1 189 ? 17.359 22.594 18.969 1 69.5 189 GLN B O 1
ATOM 4449 N N . LEU B 1 190 ? 16.172 21.25 20.281 1 75.81 190 LEU B N 1
ATOM 4450 C CA . LEU B 1 190 ? 15.234 22.266 20.766 1 75.81 190 LEU B CA 1
ATOM 4451 C C . LEU B 1 190 ? 15.727 22.891 22.062 1 75.81 190 LEU B C 1
ATOM 4453 O O . LEU B 1 190 ? 16 22.188 23.031 1 75.81 190 LEU B O 1
ATOM 4457 N N . ASP B 1 191 ? 16.062 24.203 22 1 82.94 191 ASP B N 1
ATOM 4458 C CA . ASP B 1 191 ? 16.344 24.984 23.203 1 82.94 191 ASP B CA 1
ATOM 4459 C C . ASP B 1 191 ? 15.25 26.016 23.453 1 82.94 191 ASP B C 1
ATOM 4461 O O . ASP B 1 191 ? 15.312 27.125 22.922 1 82.94 191 ASP B O 1
ATOM 4465 N N . LEU B 1 192 ? 14.336 25.766 24.312 1 88.12 192 LEU B N 1
ATOM 4466 C CA . LEU B 1 192 ? 13.148 26.578 24.562 1 88.12 192 LEU B CA 1
ATOM 4467 C C . LEU B 1 192 ? 13.531 27.922 25.188 1 88.12 192 LEU B C 1
ATOM 4469 O O . LEU B 1 192 ? 12.922 28.938 24.891 1 88.12 192 LEU B O 1
ATOM 4473 N N . LYS B 1 193 ? 14.5 27.844 26.016 1 89.19 193 LYS B N 1
ATOM 4474 C CA . LYS B 1 193 ? 14.922 29.078 26.703 1 89.19 193 LYS B CA 1
ATOM 4475 C C . LYS B 1 193 ? 15.5 30.078 25.703 1 89.19 193 LYS B C 1
ATOM 4477 O O . LYS B 1 193 ? 15.195 31.266 25.766 1 89.19 193 LYS B O 1
ATOM 4482 N N . VAL B 1 194 ? 16.266 29.578 24.875 1 86.94 194 VAL B N 1
ATOM 4483 C CA . VAL B 1 194 ? 16.906 30.438 23.891 1 86.94 194 VAL B CA 1
ATOM 4484 C C . VAL B 1 194 ? 15.852 30.953 22.906 1 86.94 194 VAL B C 1
ATOM 4486 O O . VAL B 1 194 ? 15.906 32.125 22.484 1 86.94 194 VAL B O 1
ATOM 4489 N N . LEU B 1 195 ? 14.898 30.188 22.609 1 90.25 195 LEU B N 1
ATOM 4490 C CA . LEU B 1 195 ? 13.844 30.578 21.672 1 90.25 195 LEU B CA 1
ATOM 4491 C C . LEU B 1 195 ? 12.977 31.688 22.281 1 90.25 195 LEU B C 1
ATOM 4493 O O . LEU B 1 195 ? 12.594 32.625 21.578 1 90.25 195 LEU B O 1
ATOM 4497 N N . TYR B 1 196 ? 12.688 31.547 23.594 1 92.25 196 TYR B N 1
ATOM 4498 C CA . TYR B 1 196 ? 11.859 32.531 24.234 1 92.25 196 TYR B CA 1
ATOM 4499 C C . TYR B 1 196 ? 12.602 33.875 24.375 1 92.25 196 TYR B C 1
ATOM 4501 O O . TYR B 1 196 ? 12.016 34.938 24.188 1 92.25 196 TYR B O 1
ATOM 4509 N N . ARG B 1 197 ? 13.852 33.781 24.656 1 90.12 197 ARG B N 1
ATOM 4510 C CA . ARG B 1 197 ? 14.672 34.969 24.766 1 90.12 197 ARG B CA 1
ATOM 4511 C C . ARG B 1 197 ? 14.805 35.688 23.422 1 90.12 197 ARG B C 1
ATOM 4513 O O . ARG B 1 197 ? 14.875 36.906 23.359 1 90.12 197 ARG B O 1
ATOM 4520 N N . ASN B 1 198 ? 14.805 34.906 22.453 1 89.62 198 ASN B N 1
ATOM 4521 C CA . ASN B 1 198 ? 14.945 35.438 21.109 1 89.62 198 ASN B CA 1
ATOM 4522 C C . ASN B 1 198 ? 13.719 36.25 20.703 1 89.62 198 ASN B C 1
ATOM 4524 O O . ASN B 1 198 ? 13.844 37.344 20.156 1 89.62 198 ASN B O 1
ATOM 4528 N N . SER B 1 199 ? 12.578 35.719 20.953 1 91.12 199 SER B N 1
ATOM 4529 C CA . SER B 1 199 ? 11.344 36.438 20.594 1 91.12 199 SER B CA 1
ATOM 4530 C C . SER B 1 199 ? 10.156 35.875 21.391 1 91.12 199 SER B C 1
ATOM 4532 O O . SER B 1 199 ? 9.445 35 20.922 1 91.12 199 SER B O 1
ATOM 4534 N N . PRO B 1 200 ? 9.805 36.438 22.469 1 92.69 200 PRO B N 1
ATOM 4535 C CA . PRO B 1 200 ? 8.672 36 23.281 1 92.69 200 PRO B CA 1
ATOM 4536 C C . PRO B 1 200 ? 7.344 36.062 22.531 1 92.69 200 PRO B C 1
ATOM 4538 O O . PRO B 1 200 ? 6.5 35.156 22.688 1 92.69 200 PRO B O 1
ATOM 4541 N N . ALA B 1 201 ? 7.184 37.094 21.688 1 92.12 201 ALA B N 1
ATOM 4542 C CA . ALA B 1 201 ? 5.941 37.219 20.938 1 92.12 201 ALA B CA 1
ATOM 4543 C C . ALA B 1 201 ? 5.75 36.062 19.969 1 92.12 201 ALA B C 1
ATOM 4545 O O . ALA B 1 201 ? 4.648 35.531 19.844 1 92.12 201 ALA B O 1
ATOM 4546 N N . ALA B 1 202 ? 6.805 35.688 19.312 1 93.75 202 ALA B N 1
ATOM 4547 C CA . ALA B 1 202 ? 6.73 34.562 18.391 1 93.75 202 ALA B CA 1
ATOM 4548 C C . ALA B 1 202 ? 6.551 33.25 19.141 1 93.75 202 ALA B C 1
ATOM 4550 O O . ALA B 1 202 ? 5.816 32.375 18.703 1 93.75 202 ALA B O 1
ATOM 4551 N N . PHE B 1 203 ? 7.262 33.125 20.266 1 94.56 203 PHE B N 1
ATOM 4552 C CA . PHE B 1 203 ? 7.184 31.922 21.094 1 94.56 203 PHE B CA 1
ATOM 4553 C C . PHE B 1 203 ? 5.742 31.641 21.516 1 94.56 203 PHE B C 1
ATOM 4555 O O . PHE B 1 203 ? 5.203 30.562 21.219 1 94.56 203 PHE B O 1
ATOM 4562 N N . VAL B 1 204 ? 5.082 32.562 22.094 1 95.81 204 VAL B N 1
ATOM 4563 C CA . VAL B 1 204 ? 3.713 32.406 22.562 1 95.81 204 VAL B CA 1
ATOM 4564 C C . VAL B 1 204 ? 2.748 32.406 21.391 1 95.81 204 VAL B C 1
ATOM 4566 O O . VAL B 1 204 ? 1.771 31.672 21.359 1 95.81 204 VAL B O 1
ATOM 4569 N N . GLY B 1 205 ? 3.037 33.281 20.453 1 96.12 205 GLY B N 1
ATOM 4570 C CA . GLY B 1 205 ? 2.213 33.344 19.25 1 96.12 205 GLY B CA 1
ATOM 4571 C C . GLY B 1 205 ? 2.076 32.031 18.531 1 96.12 205 GLY B C 1
ATOM 4572 O O . GLY B 1 205 ? 0.971 31.641 18.156 1 96.12 205 GLY B O 1
ATOM 4573 N N . CYS B 1 206 ? 3.189 31.312 18.344 1 95.5 206 CYS B N 1
ATOM 4574 C CA . CYS B 1 206 ? 3.174 30.062 17.594 1 95.5 206 CYS B CA 1
ATOM 4575 C C . CYS B 1 206 ? 2.354 29 18.312 1 95.5 206 CYS B C 1
ATOM 4577 O O . CYS B 1 206 ? 1.682 28.188 17.672 1 95.5 206 CYS B O 1
ATOM 4579 N N . ILE B 1 207 ? 2.387 28.953 19.609 1 96.62 207 ILE B N 1
ATOM 4580 C CA . ILE B 1 207 ? 1.573 28.016 20.359 1 96.62 207 ILE B CA 1
ATOM 4581 C C . ILE B 1 207 ? 0.093 28.344 20.172 1 96.62 207 ILE B C 1
ATOM 4583 O O . ILE B 1 207 ? -0.712 27.453 19.891 1 96.62 207 ILE B O 1
ATOM 4587 N N . LEU B 1 208 ? -0.228 29.594 20.297 1 98.06 208 LEU B N 1
ATOM 4588 C CA . LEU B 1 208 ? -1.616 30.031 20.188 1 98.06 208 LEU B CA 1
ATOM 4589 C C . LEU B 1 208 ? -2.135 29.875 18.766 1 98.06 208 LEU B C 1
ATOM 4591 O O . LEU B 1 208 ? -3.295 29.516 18.562 1 98.06 208 LEU B O 1
ATOM 4595 N N . ILE B 1 209 ? -1.278 30.188 17.812 1 97.69 209 ILE B N 1
ATOM 4596 C CA . ILE B 1 209 ? -1.637 29.953 16.406 1 97.69 209 ILE B CA 1
ATOM 4597 C C . ILE B 1 209 ? -1.89 28.469 16.188 1 97.69 209 ILE B C 1
ATOM 4599 O O . ILE B 1 209 ? -2.844 28.094 15.5 1 97.69 209 ILE B O 1
ATOM 4603 N N . GLY B 1 210 ? -1.075 27.656 16.781 1 97.12 210 GLY B N 1
ATOM 4604 C CA . GLY B 1 210 ? -1.266 26.219 16.703 1 97.12 210 GLY B CA 1
ATOM 4605 C C . GLY B 1 210 ? -2.588 25.75 17.297 1 97.12 210 GLY B C 1
ATOM 4606 O O . GLY B 1 210 ? -3.256 24.891 16.734 1 97.12 210 GLY B O 1
ATOM 4607 N N . ILE B 1 211 ? -2.928 26.312 18.375 1 97.56 211 ILE B N 1
ATOM 4608 C CA . ILE B 1 211 ? -4.191 25.969 19.016 1 97.56 211 ILE B CA 1
ATOM 4609 C C . ILE B 1 211 ? -5.352 26.297 18.078 1 97.56 211 ILE B C 1
ATOM 4611 O O . ILE B 1 211 ? -6.219 25.438 17.844 1 97.56 211 ILE B O 1
ATOM 4615 N N . ALA B 1 212 ? -5.355 27.453 17.562 1 98.06 212 ALA B N 1
ATOM 4616 C CA . ALA B 1 212 ? -6.438 27.875 16.672 1 98.06 212 ALA B CA 1
ATOM 4617 C C . ALA B 1 212 ? -6.473 27.031 15.406 1 98.06 212 ALA B C 1
ATOM 4619 O O . ALA B 1 212 ? -7.535 26.547 15.008 1 98.06 212 ALA B O 1
ATOM 4620 N N . ASN B 1 213 ? -5.316 26.844 14.797 1 96.88 213 ASN B N 1
ATOM 4621 C CA . ASN B 1 213 ? -5.242 26.094 13.547 1 96.88 213 ASN B CA 1
ATOM 4622 C C . ASN B 1 213 ? -5.523 24.609 13.766 1 96.88 213 ASN B C 1
ATOM 4624 O O . ASN B 1 213 ? -6.09 23.938 12.891 1 96.88 213 ASN B O 1
ATOM 4628 N N . GLY B 1 214 ? -5.09 24.109 14.898 1 96.56 214 GLY B N 1
ATOM 4629 C CA . GLY B 1 214 ? -5.406 22.719 15.227 1 96.56 214 GLY B CA 1
ATOM 4630 C C . GLY B 1 214 ? -6.891 22.484 15.438 1 96.56 214 GLY B C 1
ATOM 4631 O O . GLY B 1 214 ? -7.43 21.469 15.008 1 96.56 214 GLY B O 1
ATOM 4632 N N . ALA B 1 215 ? -7.465 23.406 16.125 1 97.12 215 ALA B N 1
ATOM 4633 C CA . ALA B 1 215 ? -8.906 23.328 16.344 1 97.12 215 ALA B CA 1
ATOM 4634 C C . ALA B 1 215 ? -9.672 23.312 15.023 1 97.12 215 ALA B C 1
ATOM 4636 O O . ALA B 1 215 ? -10.477 22.422 14.766 1 97.12 215 ALA B O 1
ATOM 4637 N N . TRP B 1 216 ? -9.398 24.281 14.219 1 96.88 216 TRP B N 1
ATOM 4638 C CA . TRP B 1 216 ? -10.07 24.391 12.93 1 96.88 216 TRP B CA 1
ATOM 4639 C C . TRP B 1 216 ? -9.75 23.188 12.039 1 96.88 216 TRP B C 1
ATOM 4641 O O . TRP B 1 216 ? -10.648 22.594 11.438 1 96.88 216 TRP B O 1
ATOM 4651 N N . GLY B 1 217 ? -8.547 22.844 11.977 1 94.81 217 GLY B N 1
ATOM 4652 C CA . GLY B 1 217 ? -8.109 21.781 11.094 1 94.81 217 GLY B CA 1
ATOM 4653 C C . GLY B 1 217 ? -8.75 20.438 11.422 1 94.81 217 GLY B C 1
ATOM 4654 O O . GLY B 1 217 ? -8.992 19.625 10.523 1 94.81 217 GLY B O 1
ATOM 4655 N N . THR B 1 218 ? -9 20.234 12.664 1 95.19 218 THR B N 1
ATOM 4656 C CA . THR B 1 218 ? -9.523 18.953 13.109 1 95.19 218 THR B CA 1
ATOM 4657 C C . THR B 1 218 ? -11.047 18.953 13.102 1 95.19 218 THR B C 1
ATOM 4659 O O . THR B 1 218 ? -11.672 17.969 12.703 1 95.19 218 THR B O 1
ATOM 4662 N N . LEU B 1 219 ? -11.648 20.062 13.5 1 96.75 219 LEU B N 1
ATOM 4663 C CA . LEU B 1 219 ? -13.086 20 13.773 1 96.75 219 LEU B CA 1
ATOM 4664 C C . LEU B 1 219 ? -13.859 20.906 12.812 1 96.75 219 LEU B C 1
ATOM 4666 O O . LEU B 1 219 ? -15.078 21.031 12.922 1 96.75 219 LEU B O 1
ATOM 4670 N N . GLY B 1 220 ? -13.133 21.5 11.859 1 96.62 220 GLY B N 1
ATOM 4671 C CA . GLY B 1 220 ? -13.82 22.297 10.859 1 96.62 220 GLY B CA 1
ATOM 4672 C C . GLY B 1 220 ? -14.906 21.547 10.125 1 96.62 220 GLY B C 1
ATOM 4673 O O . GLY B 1 220 ? -16.016 22.047 9.961 1 96.62 220 GLY B O 1
ATOM 4674 N N . ALA B 1 221 ? -14.602 20.359 9.742 1 95.88 221 ALA B N 1
ATOM 4675 C CA . ALA B 1 221 ? -15.57 19.547 9.023 1 95.88 221 ALA B CA 1
ATOM 4676 C C . ALA B 1 221 ? -16.766 19.188 9.922 1 95.88 221 ALA B C 1
ATOM 4678 O O . ALA B 1 221 ? -17.906 19.141 9.453 1 95.88 221 ALA B O 1
ATOM 4679 N N . VAL B 1 222 ? -16.531 18.938 11.133 1 95.31 222 VAL B N 1
ATOM 4680 C CA . VAL B 1 222 ? -17.578 18.609 12.086 1 95.31 222 VAL B CA 1
ATOM 4681 C C . VAL B 1 222 ? -18.5 19.812 12.273 1 95.31 222 VAL B C 1
ATOM 4683 O O . VAL B 1 222 ? -19.734 19.672 12.344 1 95.31 222 VAL B O 1
ATOM 4686 N N . PHE B 1 223 ? -17.922 20.984 12.375 1 96.62 223 PHE B N 1
ATOM 4687 C CA . PHE B 1 223 ? -18.703 22.219 12.445 1 96.62 223 PHE B CA 1
ATOM 4688 C C . PHE B 1 223 ? -19.641 22.344 11.242 1 96.62 223 PHE B C 1
ATOM 4690 O O . PHE B 1 223 ? -20.828 22.625 11.398 1 96.62 223 PHE B O 1
ATOM 4697 N N . GLY B 1 224 ? -19.094 22.109 10.047 1 96.12 224 GLY B N 1
ATOM 4698 C CA . GLY B 1 224 ? -19.922 22.172 8.852 1 96.12 224 GLY B CA 1
ATOM 4699 C C . GLY B 1 224 ? -21.062 21.172 8.875 1 96.12 224 GLY B C 1
ATOM 4700 O O . GLY B 1 224 ? -22.219 21.531 8.617 1 96.12 224 GLY B O 1
ATOM 4701 N N . ALA B 1 225 ? -20.75 19.984 9.227 1 94.5 225 ALA B N 1
ATOM 4702 C CA . ALA B 1 225 ? -21.766 18.938 9.266 1 94.5 225 ALA B CA 1
ATOM 4703 C C . ALA B 1 225 ? -22.859 19.266 10.281 1 94.5 225 ALA B C 1
ATOM 4705 O O . ALA B 1 225 ? -24.047 19.109 9.992 1 94.5 225 ALA B O 1
ATOM 4706 N N . LYS B 1 226 ? -22.469 19.75 11.375 1 92.56 226 LYS B N 1
ATOM 4707 C CA . LYS B 1 226 ? -23.422 20.016 12.445 1 92.56 226 LYS B CA 1
ATOM 4708 C C . LYS B 1 226 ? -24.203 21.297 12.18 1 92.56 226 LYS B C 1
ATOM 4710 O O . LYS B 1 226 ? -25.266 21.516 12.766 1 92.56 226 LYS B O 1
ATOM 4715 N N . SER B 1 227 ? -23.656 22.094 11.344 1 94.94 227 SER B N 1
ATOM 4716 C CA . SER B 1 227 ? -24.375 23.297 10.93 1 94.94 227 SER B CA 1
ATOM 4717 C C . SER B 1 227 ? -25.391 22.984 9.852 1 94.94 227 SER B C 1
ATOM 4719 O O . SER B 1 227 ? -26.156 23.859 9.43 1 94.94 227 SER B O 1
ATOM 4721 N N . GLY B 1 228 ? -25.344 21.734 9.297 1 93.88 228 GLY B N 1
ATOM 4722 C CA . GLY B 1 228 ? -26.391 21.266 8.406 1 93.88 228 GLY B CA 1
ATOM 4723 C C . GLY B 1 228 ? -26.047 21.453 6.941 1 93.88 228 GLY B C 1
ATOM 4724 O O . GLY B 1 228 ? -26.906 21.281 6.074 1 93.88 228 GLY B O 1
ATOM 4725 N N . ILE B 1 229 ? -24.797 21.766 6.664 1 95.94 229 ILE B N 1
ATOM 4726 C CA . ILE B 1 229 ? -24.469 21.969 5.258 1 95.94 229 ILE B CA 1
ATOM 4727 C C . ILE B 1 229 ? -24.016 20.656 4.629 1 95.94 229 ILE B C 1
ATOM 4729 O O . ILE B 1 229 ? -23.688 19.703 5.34 1 95.94 229 ILE B O 1
ATOM 4733 N N . SER B 1 230 ? -24.094 20.594 3.244 1 96.38 230 SER B N 1
ATOM 4734 C CA . SER B 1 230 ? -23.844 19.359 2.521 1 96.38 230 SER B CA 1
ATOM 4735 C C . SER B 1 230 ? -22.359 19 2.543 1 96.38 230 SER B C 1
ATOM 4737 O O . SER B 1 230 ? -21.516 19.844 2.842 1 96.38 230 SER B O 1
ATOM 4739 N N . THR B 1 231 ? -22.078 17.75 2.244 1 95.88 231 THR B N 1
ATOM 4740 C CA . THR B 1 231 ? -20.703 17.266 2.176 1 95.88 231 THR B CA 1
ATOM 4741 C C . THR B 1 231 ? -19.891 18.047 1.146 1 95.88 231 THR B C 1
ATOM 4743 O O . THR B 1 231 ? -18.719 18.359 1.367 1 95.88 231 THR B O 1
ATOM 4746 N N . THR B 1 232 ? -20.547 18.344 0.061 1 96.56 232 THR B N 1
ATOM 4747 C CA . THR B 1 232 ? -19.891 19.125 -0.976 1 96.56 232 THR B CA 1
ATOM 4748 C C . THR B 1 232 ? -19.531 20.531 -0.456 1 96.56 232 THR B C 1
ATOM 4750 O O . THR B 1 232 ? -18.438 21.031 -0.703 1 96.56 232 THR B O 1
ATOM 4753 N N . GLU B 1 233 ? -20.391 21.094 0.24 1 97.44 233 GLU B N 1
ATOM 4754 C CA . GLU B 1 233 ? -20.156 22.406 0.819 1 97.44 233 GLU B CA 1
ATOM 4755 C C . GLU B 1 233 ? -19.062 22.359 1.879 1 97.44 233 GLU B C 1
ATOM 4757 O O . GLU B 1 233 ? -18.266 23.297 2.004 1 97.44 233 GLU B O 1
ATOM 4762 N N . ILE B 1 234 ? -19.031 21.344 2.625 1 97.69 234 ILE B N 1
ATOM 4763 C CA . ILE B 1 234 ? -18 21.188 3.643 1 97.69 234 ILE B CA 1
ATOM 4764 C C . ILE B 1 234 ? -16.641 21.078 2.975 1 97.69 234 ILE B C 1
ATOM 4766 O O . ILE B 1 234 ? -15.672 21.719 3.402 1 97.69 234 ILE B O 1
ATOM 4770 N N . ALA B 1 235 ? -16.578 20.25 1.948 1 97.06 235 ALA B N 1
ATOM 4771 C CA . ALA B 1 235 ? -15.328 20.109 1.215 1 97.06 235 ALA B CA 1
ATOM 4772 C C . ALA B 1 235 ? -14.875 21.438 0.644 1 97.06 235 ALA B C 1
ATOM 4774 O O . ALA B 1 235 ? -13.688 21.781 0.718 1 97.06 235 ALA B O 1
ATOM 4775 N N . LEU B 1 236 ? -15.766 22.172 0.123 1 96.81 236 LEU B N 1
ATOM 4776 C CA . LEU B 1 236 ? -15.453 23.484 -0.415 1 96.81 236 LEU B CA 1
ATOM 4777 C C . LEU B 1 236 ? -15.031 24.438 0.697 1 96.81 236 LEU B C 1
ATOM 4779 O O . LEU B 1 236 ? -14.117 25.25 0.509 1 96.81 236 LEU B O 1
ATOM 4783 N N . MET B 1 237 ? -15.719 24.359 1.779 1 97.62 237 MET B N 1
ATOM 4784 C CA . MET B 1 237 ? -15.422 25.203 2.938 1 97.62 237 MET B CA 1
ATOM 4785 C C . MET B 1 237 ? -13.969 25.047 3.369 1 97.62 237 MET B C 1
ATOM 4787 O O . MET B 1 237 ? -13.234 26.031 3.461 1 97.62 237 MET B O 1
ATOM 4791 N N . VAL B 1 238 ? -13.539 23.828 3.574 1 96.38 238 VAL B N 1
ATOM 4792 C CA . VAL B 1 238 ? -12.195 23.594 4.07 1 96.38 238 VAL B CA 1
ATOM 4793 C C . VAL B 1 238 ? -11.172 23.922 2.98 1 96.38 238 VAL B C 1
ATOM 4795 O O . VAL B 1 238 ? -10.109 24.484 3.266 1 96.38 238 VAL B O 1
ATOM 4798 N N . SER B 1 239 ? -11.523 23.609 1.702 1 95.94 239 SER B N 1
ATOM 4799 C CA . SER B 1 239 ? -10.625 23.891 0.586 1 95.94 239 SER B CA 1
ATOM 4800 C C . SER B 1 239 ? -10.453 25.406 0.396 1 95.94 239 SER B C 1
ATOM 4802 O O . SER B 1 239 ? -9.336 25.875 0.179 1 95.94 239 SER B O 1
ATOM 4804 N N . VAL B 1 240 ? -11.492 26.109 0.506 1 96.44 240 VAL B N 1
ATOM 4805 C CA . VAL B 1 240 ? -11.453 27.547 0.324 1 96.44 240 VAL B CA 1
ATOM 4806 C C . VAL B 1 240 ? -10.633 28.188 1.44 1 96.44 240 VAL B C 1
ATOM 4808 O O . VAL B 1 240 ? -9.906 29.156 1.207 1 96.44 240 VAL B O 1
ATOM 4811 N N . THR B 1 241 ? -10.75 27.688 2.607 1 96.5 241 THR B N 1
ATOM 4812 C CA . THR B 1 241 ? -9.984 28.234 3.725 1 96.5 241 THR B CA 1
ATOM 4813 C C . THR B 1 241 ? -8.484 28.078 3.477 1 96.5 241 THR B C 1
ATOM 4815 O O . THR B 1 241 ? -7.707 29 3.727 1 96.5 241 THR B O 1
ATOM 4818 N N . ILE B 1 242 ? -8.125 26.953 2.998 1 92.94 242 ILE B N 1
ATOM 4819 C CA . ILE B 1 242 ? -6.719 26.688 2.711 1 92.94 242 ILE B CA 1
ATOM 4820 C C . ILE B 1 242 ? -6.242 27.594 1.578 1 92.94 242 ILE B C 1
ATOM 4822 O O . ILE B 1 242 ? -5.184 28.219 1.682 1 92.94 242 ILE B O 1
ATOM 4826 N N . ALA B 1 243 ? -7.004 27.672 0.551 1 94.44 243 ALA B N 1
ATOM 4827 C CA . ALA B 1 243 ? -6.645 28.484 -0.606 1 94.44 243 ALA B CA 1
ATOM 4828 C C . ALA B 1 243 ? -6.535 29.969 -0.228 1 94.44 243 ALA B C 1
ATOM 4830 O O . ALA B 1 243 ? -5.59 30.656 -0.635 1 94.44 243 ALA B O 1
ATOM 4831 N N . ALA B 1 244 ? -7.504 30.375 0.495 1 95.81 244 ALA B N 1
ATOM 4832 C CA . ALA B 1 244 ? -7.496 31.766 0.936 1 95.81 244 ALA B CA 1
ATOM 4833 C C . ALA B 1 244 ? -6.293 32.062 1.828 1 95.81 244 ALA B C 1
ATOM 4835 O O . ALA B 1 244 ? -5.676 33.125 1.727 1 95.81 244 ALA B O 1
ATOM 4836 N N . GLY B 1 245 ? -6 31.172 2.684 1 93.75 245 GLY B N 1
ATOM 4837 C CA . GLY B 1 245 ? -4.828 31.312 3.533 1 93.75 245 GLY B CA 1
ATOM 4838 C C . GLY B 1 245 ? -3.531 31.375 2.75 1 93.75 245 GLY B C 1
ATOM 4839 O O . GLY B 1 245 ? -2.678 32.219 3.027 1 93.75 245 GLY B O 1
ATOM 4840 N N . ALA B 1 246 ? -3.398 30.516 1.809 1 90.06 246 ALA B N 1
ATOM 4841 C CA . ALA B 1 246 ? -2.199 30.484 0.976 1 90.06 246 ALA B CA 1
ATOM 4842 C C . ALA B 1 246 ? -2.049 31.797 0.198 1 90.06 246 ALA B C 1
ATOM 4844 O O . ALA B 1 246 ? -0.946 32.344 0.091 1 90.06 246 ALA B O 1
ATOM 4845 N N . LEU B 1 247 ? -3.105 32.312 -0.305 1 91.94 247 LEU B N 1
ATOM 4846 C CA . LEU B 1 247 ? -3.092 33.531 -1.119 1 91.94 247 LEU B CA 1
ATOM 4847 C C . LEU B 1 247 ? -2.785 34.75 -0.266 1 91.94 247 LEU B C 1
ATOM 4849 O O . LEU B 1 247 ? -2.094 35.656 -0.715 1 91.94 247 LEU B O 1
ATOM 4853 N N . MET B 1 248 ? -3.271 34.781 0.897 1 93.25 248 MET B N 1
ATOM 4854 C CA . MET B 1 248 ? -3.16 35.969 1.746 1 93.25 248 MET B CA 1
ATOM 4855 C C . MET B 1 248 ? -1.773 36.062 2.373 1 93.25 248 MET B C 1
ATOM 4857 O O . MET B 1 248 ? -1.382 37.094 2.873 1 93.25 248 MET B O 1
ATOM 4861 N N . GLN B 1 249 ? -1.092 35 2.336 1 88.69 249 GLN B N 1
ATOM 4862 C CA . GLN B 1 249 ? 0.263 35 2.877 1 88.69 249 GLN B CA 1
ATOM 4863 C C . GLN B 1 249 ? 1.137 36.031 2.133 1 88.69 249 GLN B C 1
ATOM 4865 O O . GLN B 1 249 ? 2.002 36.656 2.732 1 88.69 249 GLN B O 1
ATOM 4870 N N . ILE B 1 250 ? 0.881 36.219 0.886 1 88.31 250 ILE B N 1
ATOM 4871 C CA . ILE B 1 250 ? 1.715 37.094 0.057 1 88.31 250 ILE B CA 1
ATOM 4872 C C . ILE B 1 250 ? 1.504 38.562 0.456 1 88.31 250 ILE B C 1
ATOM 4874 O O . ILE B 1 250 ? 2.443 39.219 0.881 1 88.31 250 ILE B O 1
ATOM 4878 N N . PRO B 1 251 ? 0.316 39.031 0.369 1 92.69 251 PRO B N 1
ATOM 4879 C CA . PRO B 1 251 ? 0.135 40.438 0.744 1 92.69 251 PRO B CA 1
ATOM 4880 C C . PRO B 1 251 ? 0.438 40.688 2.217 1 92.69 251 PRO B C 1
ATOM 4882 O O . PRO B 1 251 ? 1.007 41.719 2.559 1 92.69 251 PRO B O 1
ATOM 4885 N N . VAL B 1 252 ? 0.075 39.812 3.127 1 92.19 252 VAL B N 1
ATOM 4886 C CA . VAL B 1 252 ? 0.366 40 4.547 1 92.19 252 VAL B CA 1
ATOM 4887 C C . VAL B 1 252 ? 1.877 39.969 4.766 1 92.19 252 VAL B C 1
ATOM 4889 O O . VAL B 1 252 ? 2.393 40.75 5.59 1 92.19 252 VAL B O 1
ATOM 4892 N N . GLY B 1 253 ? 2.525 39.188 4.066 1 89.19 253 GLY B N 1
ATOM 4893 C CA . GLY B 1 253 ? 3.979 39.156 4.121 1 89.19 253 GLY B CA 1
ATOM 4894 C C . GLY B 1 253 ? 4.621 40.438 3.672 1 89.19 253 GLY B C 1
ATOM 4895 O O . GLY B 1 253 ? 5.547 40.938 4.316 1 89.19 253 GLY B O 1
ATOM 4896 N N . ARG B 1 254 ? 4.164 40.969 2.611 1 90.19 254 ARG B N 1
ATOM 4897 C CA . ARG B 1 254 ? 4.691 42.219 2.107 1 90.19 254 ARG B CA 1
ATOM 4898 C C . ARG B 1 254 ? 4.469 43.344 3.113 1 90.19 254 ARG B C 1
ATOM 4900 O O . ARG B 1 254 ? 5.352 44.188 3.324 1 90.19 254 ARG B O 1
ATOM 4907 N N . ILE B 1 255 ? 3.357 43.344 3.678 1 92.5 255 ILE B N 1
ATOM 4908 C CA . ILE B 1 255 ? 3.039 44.375 4.676 1 92.5 255 ILE B CA 1
ATOM 4909 C C . ILE B 1 255 ? 3.941 44.188 5.895 1 92.5 255 ILE B C 1
ATOM 4911 O O . ILE B 1 255 ? 4.395 45.156 6.488 1 92.5 255 ILE B O 1
ATOM 4915 N N . SER B 1 256 ? 4.168 42.969 6.219 1 89.56 256 SER B N 1
ATOM 4916 C CA . SER B 1 256 ? 4.984 42.656 7.391 1 89.56 256 SER B CA 1
ATOM 4917 C C . SER B 1 256 ? 6.426 43.125 7.188 1 89.56 256 SER B C 1
ATOM 4919 O O . SER B 1 256 ? 7.152 43.344 8.156 1 89.56 256 SER B O 1
ATOM 4921 N N . ASP B 1 257 ? 6.82 43.219 5.945 1 88.25 257 ASP B N 1
ATOM 4922 C CA . ASP B 1 257 ? 8.172 43.688 5.637 1 88.25 257 ASP B CA 1
ATOM 4923 C C . ASP B 1 257 ? 8.273 45.219 5.785 1 88.25 257 ASP B C 1
ATOM 4925 O O . ASP B 1 257 ? 9.375 45.75 5.93 1 88.25 257 ASP B O 1
ATOM 4929 N N . LEU B 1 258 ? 7.133 45.844 5.781 1 88.94 258 LEU B N 1
ATOM 4930 C CA . LEU B 1 258 ? 7.133 47.312 5.75 1 88.94 258 LEU B CA 1
ATOM 4931 C C . LEU B 1 258 ? 6.848 47.875 7.133 1 88.94 258 LEU B C 1
ATOM 4933 O O . LEU B 1 258 ? 7.199 49.031 7.418 1 88.94 258 LEU B O 1
ATOM 4937 N N . VAL B 1 259 ? 6.176 47.25 7.918 1 88.69 259 VAL B N 1
ATOM 4938 C CA . VAL B 1 259 ? 5.777 47.75 9.234 1 88.69 259 VAL B CA 1
ATOM 4939 C C . VAL B 1 259 ? 6.234 46.75 10.312 1 88.69 259 VAL B C 1
ATOM 4941 O O . VAL B 1 259 ? 6.715 45.656 10.008 1 88.69 259 VAL B O 1
ATOM 4944 N N . ASP B 1 260 ? 6.188 47.312 11.523 1 90.69 260 ASP B N 1
ATOM 4945 C CA . ASP B 1 260 ? 6.527 46.438 12.656 1 90.69 260 ASP B CA 1
ATOM 4946 C C . ASP B 1 260 ? 5.676 45.188 12.664 1 90.69 260 ASP B C 1
ATOM 4948 O O . ASP B 1 260 ? 4.445 45.25 12.664 1 90.69 260 ASP B O 1
ATOM 4952 N N . ARG B 1 261 ? 6.379 44.062 12.711 1 92.62 261 ARG B N 1
ATOM 4953 C CA . ARG B 1 261 ? 5.719 42.781 12.539 1 92.62 261 ARG B CA 1
ATOM 4954 C C . ARG B 1 261 ? 4.801 42.469 13.719 1 92.62 261 ARG B C 1
ATOM 4956 O O . ARG B 1 261 ? 3.814 41.75 13.57 1 92.62 261 ARG B O 1
ATOM 4963 N N . ARG B 1 262 ? 5.086 43 14.914 1 93.44 262 ARG B N 1
ATOM 4964 C CA . ARG B 1 262 ? 4.199 42.781 16.047 1 93.44 262 ARG B CA 1
ATOM 4965 C C . ARG B 1 262 ? 2.842 43.438 15.82 1 93.44 262 ARG B C 1
ATOM 4967 O O . ARG B 1 262 ? 1.812 42.906 16.234 1 93.44 262 ARG B O 1
ATOM 4974 N N . PHE B 1 263 ? 2.895 44.5 15.148 1 94 263 PHE B N 1
ATOM 4975 C CA . PHE B 1 263 ? 1.639 45.188 14.828 1 94 263 PHE B CA 1
ATOM 4976 C C . PHE B 1 263 ? 0.884 44.406 13.742 1 94 263 PHE B C 1
ATOM 4978 O O . PHE B 1 263 ? -0.348 44.375 13.742 1 94 263 PHE B O 1
ATOM 4985 N N . VAL B 1 264 ? 1.604 43.906 12.805 1 95 264 VAL B N 1
ATOM 4986 C CA . VAL B 1 264 ? 0.978 43.094 11.773 1 95 264 VAL B CA 1
ATOM 4987 C C . VAL B 1 264 ? 0.343 41.844 12.406 1 95 264 VAL B C 1
ATOM 4989 O O . VAL B 1 264 ? -0.801 41.5 12.102 1 95 264 VAL B O 1
ATOM 4992 N N . LEU B 1 265 ? 1.071 41.219 13.305 1 95.81 265 LEU B N 1
ATOM 4993 C CA . LEU B 1 265 ? 0.555 40.062 14.031 1 95.81 265 LEU B CA 1
ATOM 4994 C C . LEU B 1 265 ? -0.715 40.406 14.797 1 95.81 265 LEU B C 1
ATOM 4996 O O . LEU B 1 265 ? -1.711 39.688 14.727 1 95.81 265 LEU B O 1
ATOM 5000 N N . ALA B 1 266 ? -0.663 41.5 15.477 1 96.94 266 ALA B N 1
ATOM 5001 C CA . ALA B 1 266 ? -1.801 41.938 16.281 1 96.94 266 ALA B CA 1
ATOM 5002 C C . ALA B 1 266 ? -3.004 42.25 15.406 1 96.94 266 ALA B C 1
ATOM 5004 O O . ALA B 1 266 ? -4.137 41.875 15.727 1 96.94 266 ALA B O 1
ATOM 5005 N N . SER B 1 267 ? -2.768 42.938 14.336 1 97.44 267 SER B N 1
ATOM 5006 C CA . SER B 1 267 ? -3.857 43.375 13.461 1 97.44 267 SER B CA 1
ATOM 5007 C C . SER B 1 267 ? -4.52 42.156 12.789 1 97.44 267 SER B C 1
ATOM 5009 O O . SER B 1 267 ? -5.746 42.062 12.781 1 97.44 267 SER B O 1
ATOM 5011 N N . VAL B 1 268 ? -3.707 41.312 12.188 1 97.88 268 VAL B N 1
ATOM 5012 C CA . VAL B 1 268 ? -4.23 40.125 11.5 1 97.88 268 VAL B CA 1
ATOM 5013 C C . VAL B 1 268 ? -4.945 39.219 12.492 1 97.88 268 VAL B C 1
ATOM 5015 O O . VAL B 1 268 ? -6.023 38.688 12.203 1 97.88 268 VAL B O 1
ATOM 5018 N N . ALA B 1 269 ? -4.359 39.031 13.68 1 98.44 269 ALA B N 1
ATOM 5019 C CA . ALA B 1 269 ? -4.98 38.188 14.711 1 98.44 269 ALA B CA 1
ATOM 5020 C C . ALA B 1 269 ? -6.301 38.781 15.18 1 98.44 269 ALA B C 1
ATOM 5022 O O . ALA B 1 269 ? -7.266 38.062 15.438 1 98.44 269 ALA B O 1
ATOM 5023 N N . SER B 1 270 ? -6.309 40.094 15.367 1 98.5 270 SER B N 1
ATOM 5024 C CA . SER B 1 270 ? -7.531 40.75 15.797 1 98.5 270 SER B CA 1
ATOM 5025 C C . SER B 1 270 ? -8.641 40.594 14.766 1 98.5 270 SER B C 1
ATOM 5027 O O . SER B 1 270 ? -9.805 40.375 15.125 1 98.5 270 SER B O 1
ATOM 5029 N N . LEU B 1 271 ? -8.305 40.781 13.523 1 98.5 271 LEU B N 1
ATOM 5030 C CA . LEU B 1 271 ? -9.297 40.594 12.461 1 98.5 271 LEU B CA 1
ATOM 5031 C C . LEU B 1 271 ? -9.789 39.156 12.414 1 98.5 271 LEU B C 1
ATOM 5033 O O . LEU B 1 271 ? -10.977 38.906 12.188 1 98.5 271 LEU B O 1
ATOM 5037 N N . ALA B 1 272 ? -8.891 38.188 12.547 1 98.5 272 ALA B N 1
ATOM 5038 C CA . ALA B 1 272 ? -9.289 36.812 12.609 1 98.5 272 ALA B CA 1
ATOM 5039 C C . ALA B 1 272 ? -10.227 36.531 13.781 1 98.5 272 ALA B C 1
ATOM 5041 O O . ALA B 1 272 ? -11.203 35.781 13.656 1 98.5 272 ALA B O 1
ATOM 5042 N N . ALA B 1 273 ? -9.891 37.125 14.945 1 98.56 273 ALA B N 1
ATOM 5043 C CA . ALA B 1 273 ? -10.75 37.031 16.125 1 98.56 273 ALA B CA 1
ATOM 5044 C C . ALA B 1 273 ? -12.141 37.562 15.828 1 98.56 273 ALA B C 1
ATOM 5046 O O . ALA B 1 273 ? -13.148 37 16.25 1 98.56 273 ALA B O 1
ATOM 5047 N N . LEU B 1 274 ? -12.172 38.656 15.164 1 98.5 274 LEU B N 1
ATOM 5048 C CA . LEU B 1 274 ? -13.445 39.281 14.836 1 98.5 274 LEU B CA 1
ATOM 5049 C C . LEU B 1 274 ? -14.289 38.375 13.953 1 98.5 274 LEU B C 1
ATOM 5051 O O . LEU B 1 274 ? -15.484 38.219 14.188 1 98.5 274 LEU B O 1
ATOM 5055 N N . VAL B 1 275 ? -13.695 37.844 12.93 1 98.25 275 VAL B N 1
ATOM 5056 C CA . VAL B 1 275 ? -14.414 36.938 12.047 1 98.25 275 VAL B CA 1
ATOM 5057 C C . VAL B 1 275 ? -14.883 35.719 12.836 1 98.25 275 VAL B C 1
ATOM 5059 O O . VAL B 1 275 ? -16.031 35.281 12.703 1 98.25 275 VAL B O 1
ATOM 5062 N N . GLY B 1 276 ? -14.008 35.156 13.664 1 97.81 276 GLY B N 1
ATOM 5063 C CA . GLY B 1 276 ? -14.383 34.031 14.492 1 97.81 276 GLY B CA 1
ATOM 5064 C C . GLY B 1 276 ? -15.531 34.344 15.438 1 97.81 276 GLY B C 1
ATOM 5065 O O . GLY B 1 276 ? -16.453 33.531 15.57 1 97.81 276 GLY B O 1
ATOM 5066 N N . LEU B 1 277 ? -15.492 35.469 16.047 1 97.56 277 LEU B N 1
ATOM 5067 C CA . LEU B 1 277 ? -16.547 35.875 16.969 1 97.56 277 LEU B CA 1
ATOM 5068 C C . LEU B 1 277 ? -17.859 36.062 16.234 1 97.56 277 LEU B C 1
ATOM 5070 O O . LEU B 1 277 ? -18.938 35.781 16.766 1 97.56 277 LEU B O 1
ATOM 5074 N N . THR B 1 278 ? -17.766 36.594 15.07 1 97.56 278 THR B N 1
ATOM 5075 C CA . THR B 1 278 ? -18.953 36.812 14.266 1 97.56 278 THR B CA 1
ATOM 5076 C C . THR B 1 278 ? -19.609 35.469 13.922 1 97.56 278 THR B C 1
ATOM 5078 O O . THR B 1 278 ? -20.828 35.312 14.016 1 97.56 278 THR B O 1
ATOM 5081 N N . ILE B 1 279 ? -18.844 34.5 13.469 1 97.19 279 ILE B N 1
ATOM 5082 C CA . ILE B 1 279 ? -19.375 33.188 13.164 1 97.19 279 ILE B CA 1
ATOM 5083 C C . ILE B 1 279 ? -19.969 32.562 14.422 1 97.19 279 ILE B C 1
ATOM 5085 O O . ILE B 1 279 ? -21.047 31.969 14.375 1 97.19 279 ILE B O 1
ATOM 5089 N N . PHE B 1 280 ? -19.234 32.719 15.539 1 96.38 280 PHE B N 1
ATOM 5090 C CA . PHE B 1 280 ? -19.688 32.188 16.812 1 96.38 280 PHE B CA 1
ATOM 5091 C C . PHE B 1 280 ? -21.031 32.781 17.203 1 96.38 280 PHE B C 1
ATOM 5093 O O . PHE B 1 280 ? -21.938 32.062 17.625 1 96.38 280 PHE B O 1
ATOM 5100 N N . SER B 1 281 ? -21.219 34.062 17 1 95.31 281 SER B N 1
ATOM 5101 C CA . SER B 1 281 ? -22.406 34.75 17.438 1 95.31 281 SER B CA 1
ATOM 5102 C C . SER B 1 281 ? -23.578 34.531 16.484 1 95.31 281 SER B C 1
ATOM 5104 O O . SER B 1 281 ? -24.719 34.344 16.906 1 95.31 281 SER B O 1
ATOM 5106 N N . LEU B 1 282 ? -23.266 34.594 15.172 1 93.31 282 LEU B N 1
ATOM 5107 C CA . LEU B 1 282 ? -24.312 34.5 14.172 1 93.31 282 LEU B CA 1
ATOM 5108 C C . LEU B 1 282 ? -24.766 33.062 13.977 1 93.31 282 LEU B C 1
ATOM 5110 O O . LEU B 1 282 ? -25.922 32.812 13.625 1 93.31 282 LEU B O 1
ATOM 5114 N N . ALA B 1 283 ? -23.828 32.188 14.125 1 90.88 283 ALA B N 1
ATOM 5115 C CA . ALA B 1 283 ? -24.094 30.766 13.922 1 90.88 283 ALA B CA 1
ATOM 5116 C C . ALA B 1 283 ? -24.828 30.531 12.602 1 90.88 283 ALA B C 1
ATOM 5118 O O . ALA B 1 283 ? -25.922 29.953 12.586 1 90.88 283 ALA B O 1
ATOM 5119 N N . PRO B 1 284 ? -24.141 30.922 11.531 1 90.94 284 PRO B N 1
ATOM 5120 C CA . PRO B 1 284 ? -24.828 30.828 10.242 1 90.94 284 PRO B CA 1
ATOM 5121 C C . PRO B 1 284 ? -25.156 29.391 9.844 1 90.94 284 PRO B C 1
ATOM 5123 O O . PRO B 1 284 ? -24.422 28.469 10.203 1 90.94 284 PRO B O 1
ATOM 5126 N N . GLU B 1 285 ? -26.234 29.234 9.016 1 91.88 285 GLU B N 1
ATOM 5127 C CA . GLU B 1 285 ? -26.656 27.906 8.578 1 91.88 285 GLU B CA 1
ATOM 5128 C C . GLU B 1 285 ? -26.578 27.781 7.055 1 91.88 285 GLU B C 1
ATOM 5130 O O . GLU B 1 285 ? -26.625 26.672 6.52 1 91.88 285 GLU B O 1
ATOM 5135 N N . SER B 1 286 ? -26.422 28.938 6.422 1 95.62 286 SER B N 1
ATOM 5136 C CA . SER B 1 286 ? -26.297 28.938 4.969 1 95.62 286 SER B CA 1
ATOM 5137 C C . SER B 1 286 ? -24.906 28.516 4.539 1 95.62 286 SER B C 1
ATOM 5139 O O . SER B 1 286 ? -23.906 29.094 4.996 1 95.62 286 SER B O 1
ATOM 5141 N N . GLY B 1 287 ? -24.844 27.547 3.631 1 96.81 287 GLY B N 1
ATOM 5142 C CA . GLY B 1 287 ? -23.562 27.062 3.145 1 96.81 287 GLY B CA 1
ATOM 5143 C C . GLY B 1 287 ? -22.719 28.156 2.529 1 96.81 287 GLY B C 1
ATOM 5144 O O . GLY B 1 287 ? -21.516 28.25 2.795 1 96.81 287 GLY B O 1
ATOM 5145 N N . THR B 1 288 ? -23.312 28.984 1.774 1 97.38 288 THR B N 1
ATOM 5146 C CA . THR B 1 288 ? -22.594 30.047 1.094 1 97.38 288 THR B CA 1
ATOM 5147 C C . THR B 1 288 ? -22 31.031 2.102 1 97.38 288 THR B C 1
ATOM 5149 O O . THR B 1 288 ? -20.859 31.469 1.951 1 97.38 288 THR B O 1
ATOM 5152 N N . VAL B 1 289 ? -22.828 31.344 3.125 1 97.44 289 VAL B N 1
ATOM 5153 C CA . VAL B 1 289 ? -22.375 32.281 4.145 1 97.44 289 VAL B CA 1
ATOM 5154 C C . VAL B 1 289 ? -21.25 31.656 4.957 1 97.44 289 VAL B C 1
ATOM 5156 O O . VAL B 1 289 ? -20.234 32.312 5.234 1 97.44 289 VAL B O 1
ATOM 5159 N N . ILE B 1 290 ? -21.422 30.406 5.293 1 97.81 290 ILE B N 1
ATOM 5160 C CA . ILE B 1 290 ? -20.422 29.688 6.082 1 97.81 290 ILE B CA 1
ATOM 5161 C C . ILE B 1 290 ? -19.109 29.609 5.305 1 97.81 290 ILE B C 1
ATOM 5163 O O . ILE B 1 290 ? -18.047 29.906 5.844 1 97.81 290 ILE B O 1
ATOM 5167 N N . ILE B 1 291 ? -19.156 29.297 4.012 1 98.25 291 ILE B N 1
ATOM 5168 C CA . ILE B 1 291 ? -17.969 29.172 3.172 1 98.25 291 ILE B CA 1
ATOM 5169 C C . ILE B 1 291 ? -17.281 30.531 3.049 1 98.25 291 ILE B C 1
ATOM 5171 O O . ILE B 1 291 ? -16.062 30.625 3.174 1 98.25 291 ILE B O 1
ATOM 5175 N N . ALA B 1 292 ? -18.031 31.547 2.871 1 98.12 292 ALA B N 1
ATOM 5176 C CA . ALA B 1 292 ? -17.453 32.906 2.734 1 98.12 292 ALA B CA 1
ATOM 5177 C C . ALA B 1 292 ? -16.781 33.344 4.027 1 98.12 292 ALA B C 1
ATOM 5179 O O . ALA B 1 292 ? -15.656 33.844 3.998 1 98.12 292 ALA B O 1
ATOM 5180 N N . MET B 1 293 ? -17.422 33.125 5.129 1 98 293 MET B N 1
ATOM 5181 C CA . MET B 1 293 ? -16.875 33.594 6.41 1 98 293 MET B CA 1
ATOM 5182 C C . MET B 1 293 ? -15.664 32.781 6.816 1 98 293 MET B C 1
ATOM 5184 O O . MET B 1 293 ? -14.68 33.312 7.312 1 98 293 MET B O 1
ATOM 5188 N N . THR B 1 294 ? -15.758 31.484 6.582 1 97.94 294 THR B N 1
ATOM 5189 C CA . THR B 1 294 ? -14.609 30.656 6.93 1 97.94 294 THR B CA 1
ATOM 5190 C C . THR B 1 294 ? -13.445 30.906 5.977 1 97.94 294 THR B C 1
ATOM 5192 O O . THR B 1 294 ? -12.281 30.797 6.367 1 97.94 294 THR B O 1
ATOM 5195 N N . GLY B 1 295 ? -13.773 31.188 4.707 1 98.12 295 GLY B N 1
ATOM 5196 C CA . GLY B 1 295 ? -12.727 31.641 3.805 1 98.12 295 GLY B CA 1
ATOM 5197 C C . GLY B 1 295 ? -11.992 32.875 4.305 1 98.12 295 GLY B C 1
ATOM 5198 O O . GLY B 1 295 ? -10.758 32.938 4.258 1 98.12 295 GLY B O 1
ATOM 5199 N N . CYS B 1 296 ? -12.758 33.812 4.785 1 98.12 296 CYS B N 1
ATOM 5200 C CA . CYS B 1 296 ? -12.164 35 5.375 1 98.12 296 CYS B CA 1
ATOM 5201 C C . CYS B 1 296 ? -11.336 34.656 6.602 1 98.12 296 CYS B C 1
ATOM 5203 O O . CYS B 1 296 ? -10.242 35.188 6.793 1 98.12 296 CYS B O 1
ATOM 5205 N N . TYR B 1 297 ? -11.852 33.812 7.367 1 97.94 297 TYR B N 1
ATOM 5206 C CA . TYR B 1 297 ? -11.133 33.344 8.547 1 97.94 297 TYR B CA 1
ATOM 5207 C C . TYR B 1 297 ? -9.797 32.719 8.156 1 97.94 297 TYR B C 1
ATOM 5209 O O . TYR B 1 297 ? -8.758 33.031 8.734 1 97.94 297 TYR B O 1
ATOM 5217 N N . GLY B 1 298 ? -9.836 31.859 7.215 1 96.69 298 GLY B N 1
ATOM 5218 C CA . GLY B 1 298 ? -8.625 31.188 6.762 1 96.69 298 GLY B CA 1
ATOM 5219 C C . GLY B 1 298 ? -7.594 32.156 6.188 1 96.69 298 GLY B C 1
ATOM 5220 O O . GLY B 1 298 ? -6.395 31.984 6.422 1 96.69 298 GLY B O 1
ATOM 5221 N N . ALA B 1 299 ? -8.039 33.094 5.441 1 97 299 ALA B N 1
ATOM 5222 C CA . ALA B 1 299 ? -7.168 34.094 4.852 1 97 299 ALA B CA 1
ATOM 5223 C C . ALA B 1 299 ? -6.344 34.812 5.926 1 97 299 ALA B C 1
ATOM 5225 O O . ALA B 1 299 ? -5.199 35.188 5.688 1 97 299 ALA B O 1
ATOM 5226 N N . LEU B 1 300 ? -6.918 34.875 7.078 1 97.31 300 LEU B N 1
ATOM 5227 C CA . LEU B 1 300 ? -6.277 35.625 8.172 1 97.31 300 LEU B CA 1
ATOM 5228 C C . LEU B 1 300 ? -5.508 34.656 9.078 1 97.31 300 LEU B C 1
ATOM 5230 O O . LEU B 1 300 ? -4.312 34.844 9.32 1 97.31 300 LEU B O 1
ATOM 5234 N N . ALA B 1 301 ? -6.137 33.625 9.453 1 96.75 301 ALA B N 1
ATOM 5235 C CA . ALA B 1 301 ? -5.582 32.688 10.43 1 96.75 301 ALA B CA 1
ATOM 5236 C C . ALA B 1 301 ? -4.305 32.031 9.914 1 96.75 301 ALA B C 1
ATOM 5238 O O . ALA B 1 301 ? -3.328 31.891 10.648 1 96.75 301 ALA B O 1
ATOM 5239 N N . TYR B 1 302 ? -4.246 31.719 8.641 1 94.19 302 TYR B N 1
ATOM 5240 C CA . TYR B 1 302 ? -3.123 30.953 8.109 1 94.19 302 TYR B CA 1
ATOM 5241 C C . TYR B 1 302 ? -1.958 31.875 7.758 1 94.19 302 TYR B C 1
ATOM 5243 O O . TYR B 1 302 ? -0.848 31.406 7.5 1 94.19 302 TYR B O 1
ATOM 5251 N N . ALA B 1 303 ? -2.131 33.125 7.816 1 94.06 303 ALA B N 1
ATOM 5252 C CA . ALA B 1 303 ? -1.058 34.062 7.543 1 94.06 303 ALA B CA 1
ATOM 5253 C C . ALA B 1 303 ? -0.278 34.375 8.812 1 94.06 303 ALA B C 1
ATOM 5255 O O . ALA B 1 303 ? 0.817 34.938 8.75 1 94.06 303 ALA B O 1
ATOM 5256 N N . LEU B 1 304 ? -0.767 34.031 9.922 1 95.56 304 LEU B N 1
ATOM 5257 C CA . LEU B 1 304 ? -0.196 34.438 11.195 1 95.56 304 LEU B CA 1
ATOM 5258 C C . LEU B 1 304 ? 1.122 33.719 11.461 1 95.56 304 LEU B C 1
ATOM 5260 O O . LEU B 1 304 ? 2.09 34.312 11.914 1 95.56 304 LEU B O 1
ATOM 5264 N N . TYR B 1 305 ? 1.211 32.469 11.18 1 93.31 305 TYR B N 1
ATOM 5265 C CA . TYR B 1 305 ? 2.387 31.672 11.516 1 93.31 305 TYR B CA 1
ATOM 5266 C C . TYR B 1 305 ? 3.613 32.156 10.758 1 93.31 305 TYR B C 1
ATOM 5268 O O . TYR B 1 305 ? 4.66 32.438 11.359 1 93.31 305 TYR B O 1
ATOM 5276 N N . PRO B 1 306 ? 3.475 32.344 9.414 1 90.81 306 PRO B N 1
ATOM 5277 C CA . PRO B 1 306 ? 4.645 32.844 8.703 1 90.81 306 PRO B CA 1
ATOM 5278 C C . PRO B 1 306 ? 5.109 34.219 9.242 1 90.81 306 PRO B C 1
ATOM 5280 O O . PRO B 1 306 ? 6.312 34.469 9.289 1 90.81 306 PRO B O 1
ATOM 5283 N N . VAL B 1 307 ? 4.25 35.031 9.656 1 92.56 307 VAL B N 1
ATOM 5284 C CA . VAL B 1 307 ? 4.609 36.344 10.188 1 92.56 307 VAL B CA 1
ATOM 5285 C C . VAL B 1 307 ? 5.344 36.156 11.523 1 92.56 307 VAL B C 1
ATOM 5287 O O . VAL B 1 307 ? 6.344 36.844 11.773 1 92.56 307 VAL B O 1
ATOM 5290 N N . ALA B 1 308 ? 4.828 35.312 12.344 1 93.31 308 ALA B N 1
ATOM 5291 C CA . ALA B 1 308 ? 5.469 35.062 13.633 1 93.31 308 ALA B CA 1
ATOM 5292 C C . ALA B 1 308 ? 6.883 34.5 13.438 1 93.31 308 ALA B C 1
ATOM 5294 O O . ALA B 1 308 ? 7.805 34.875 14.164 1 93.31 308 ALA B O 1
ATOM 5295 N N . VAL B 1 309 ? 7.02 33.625 12.5 1 90 309 VAL B N 1
ATOM 5296 C CA . VAL B 1 309 ? 8.328 33.062 12.211 1 90 309 VAL B CA 1
ATOM 5297 C C . VAL B 1 309 ? 9.273 34.125 11.68 1 90 309 VAL B C 1
ATOM 5299 O O . VAL B 1 309 ? 10.445 34.156 12.062 1 90 309 VAL B O 1
ATOM 5302 N N . ALA B 1 310 ? 8.805 34.938 10.828 1 88.56 310 ALA B N 1
ATOM 5303 C CA . ALA B 1 310 ? 9.609 36.062 10.312 1 88.56 310 ALA B CA 1
ATOM 5304 C C . ALA B 1 310 ? 10.039 37 11.438 1 88.56 310 ALA B C 1
ATOM 5306 O O . ALA B 1 310 ? 11.18 37.469 11.461 1 88.56 310 ALA B O 1
ATOM 5307 N N . HIS B 1 311 ? 9.148 37.281 12.312 1 90.81 311 HIS B N 1
ATOM 5308 C CA . HIS B 1 311 ? 9.453 38.156 13.445 1 90.81 311 HIS B CA 1
ATOM 5309 C C . HIS B 1 311 ? 10.578 37.562 14.297 1 90.81 311 HIS B C 1
ATOM 5311 O O . HIS B 1 311 ? 11.484 38.312 14.711 1 90.81 311 HIS B O 1
ATOM 5317 N N . ALA B 1 312 ? 10.516 36.312 14.578 1 90.5 312 ALA B N 1
ATOM 5318 C CA . ALA B 1 312 ? 11.555 35.656 15.375 1 90.5 312 ALA B CA 1
ATOM 5319 C C . ALA B 1 312 ? 12.898 35.688 14.656 1 90.5 312 ALA B C 1
ATOM 5321 O O . ALA B 1 312 ? 13.945 35.844 15.289 1 90.5 312 ALA B O 1
ATOM 5322 N N . ASN B 1 313 ? 12.828 35.594 13.375 1 88.06 313 ASN B N 1
ATOM 5323 C CA . ASN B 1 313 ? 14.07 35.5 12.609 1 88.06 313 ASN B CA 1
ATOM 5324 C C . ASN B 1 313 ? 14.695 36.875 12.43 1 88.06 313 ASN B C 1
ATOM 5326 O O . ASN B 1 313 ? 15.875 37 12.102 1 88.06 313 ASN B O 1
ATOM 5330 N N . ASP B 1 314 ? 13.945 37.906 12.617 1 87.56 314 ASP B N 1
ATOM 5331 C CA . ASP B 1 314 ? 14.5 39.25 12.633 1 87.56 314 ASP B CA 1
ATOM 5332 C C . ASP B 1 314 ? 15.484 39.438 13.789 1 87.56 314 ASP B C 1
ATOM 5334 O O . ASP B 1 314 ? 16.359 40.312 13.742 1 87.56 314 ASP B O 1
ATOM 5338 N N . HIS B 1 315 ? 15.305 38.625 14.734 1 85.56 315 HIS B N 1
ATOM 5339 C CA . HIS B 1 315 ? 16.125 38.781 15.938 1 85.56 315 HIS B CA 1
ATOM 5340 C C . HIS B 1 315 ? 17.188 37.656 16 1 85.56 315 HIS B C 1
ATOM 5342 O O . HIS B 1 315 ? 17.891 37.531 17.016 1 85.56 315 HIS B O 1
ATOM 5348 N N . ALA B 1 316 ? 17.25 36.875 15.008 1 83.56 316 ALA B N 1
ATOM 5349 C CA . ALA B 1 316 ? 18.203 35.781 14.961 1 83.56 316 ALA B CA 1
ATOM 5350 C C . ALA B 1 316 ? 19.266 36 13.883 1 83.56 316 ALA B C 1
ATOM 5352 O O . ALA B 1 316 ? 19.078 36.844 13 1 83.56 316 ALA B O 1
ATOM 5353 N N . THR B 1 317 ? 20.438 35.281 14.023 1 79.31 317 THR B N 1
ATOM 5354 C CA . THR B 1 317 ? 21.438 35.281 12.969 1 79.31 317 THR B CA 1
ATOM 5355 C C . THR B 1 317 ? 21.047 34.344 11.828 1 79.31 317 THR B C 1
ATOM 5357 O O . THR B 1 317 ? 20.266 33.438 12.023 1 79.31 317 THR B O 1
ATOM 5360 N N . ALA B 1 318 ? 21.562 34.594 10.727 1 76.06 318 ALA B N 1
ATOM 5361 C CA . ALA B 1 318 ? 21.281 33.781 9.562 1 76.06 318 ALA B CA 1
ATOM 5362 C C . ALA B 1 318 ? 21.656 32.312 9.82 1 76.06 318 ALA B C 1
ATOM 5364 O O . ALA B 1 318 ? 21 31.391 9.344 1 76.06 318 ALA B O 1
ATOM 5365 N N . GLU B 1 319 ? 22.625 32.156 10.68 1 76.12 319 GLU B N 1
ATOM 5366 C CA . GLU B 1 319 ? 23.141 30.828 10.984 1 76.12 319 GLU B CA 1
ATOM 5367 C C . GLU B 1 319 ? 22.156 30.062 11.875 1 76.12 319 GLU B C 1
ATOM 5369 O O . GLU B 1 319 ? 22.125 28.828 11.859 1 76.12 319 GLU B O 1
ATOM 5374 N N . SER B 1 320 ? 21.359 30.859 12.508 1 80.88 320 SER B N 1
ATOM 5375 C CA . SER B 1 320 ? 20.484 30.203 13.477 1 80.88 320 SER B CA 1
ATOM 5376 C C . SER B 1 320 ? 19.062 30.062 12.938 1 80.88 320 SER B C 1
ATOM 5378 O O . SER B 1 320 ? 18.156 29.625 13.648 1 80.88 320 SER B O 1
ATOM 5380 N N . PHE B 1 321 ? 18.828 30.391 11.703 1 80.19 321 PHE B N 1
ATOM 5381 C CA . PHE B 1 321 ? 17.5 30.391 11.102 1 80.19 321 PHE B CA 1
ATOM 5382 C C . PHE B 1 321 ? 16.844 29.031 11.242 1 80.19 321 PHE B C 1
ATOM 5384 O O . PHE B 1 321 ? 15.695 28.938 11.688 1 80.19 321 PHE B O 1
ATOM 5391 N N . VAL B 1 322 ? 17.609 28.016 10.891 1 79.38 322 VAL B N 1
ATOM 5392 C CA . VAL B 1 322 ? 17.047 26.672 10.867 1 79.38 322 VAL B CA 1
ATOM 5393 C C . VAL B 1 322 ? 16.672 26.234 12.289 1 79.38 322 VAL B C 1
ATOM 5395 O O . VAL B 1 322 ? 15.602 25.672 12.516 1 79.38 322 VAL B O 1
ATOM 5398 N N . LYS B 1 323 ? 17.516 26.531 13.148 1 81.94 323 LYS B N 1
ATOM 5399 C CA . LYS B 1 323 ? 17.297 26.172 14.547 1 81.94 323 LYS B CA 1
ATOM 5400 C C . LYS B 1 323 ? 16.078 26.891 15.117 1 81.94 323 LYS B C 1
ATOM 5402 O O . LYS B 1 323 ? 15.219 26.281 15.742 1 81.94 323 LYS B O 1
ATOM 5407 N N . VAL B 1 324 ? 15.984 28.172 14.891 1 84.69 324 VAL B N 1
ATOM 5408 C CA . VAL B 1 324 ? 14.898 29 15.406 1 84.69 324 VAL B CA 1
ATOM 5409 C C . VAL B 1 324 ? 13.578 28.578 14.766 1 84.69 324 VAL B C 1
ATOM 5411 O O . VAL B 1 324 ? 12.578 28.359 15.461 1 84.69 324 VAL B O 1
ATOM 5414 N N . SER B 1 325 ? 13.578 28.391 13.477 1 84.94 325 SER B N 1
ATOM 5415 C CA . SER B 1 325 ? 12.359 28.031 12.75 1 84.94 325 SER B CA 1
ATOM 5416 C C . SER B 1 325 ? 11.883 26.625 13.109 1 84.94 325 SER B C 1
ATOM 5418 O O . SER B 1 325 ? 10.68 26.391 13.219 1 84.94 325 SER B O 1
ATOM 5420 N N . SER B 1 326 ? 12.805 25.734 13.281 1 83.88 326 SER B N 1
ATOM 5421 C CA . SER B 1 326 ? 12.438 24.375 13.688 1 83.88 326 SER B CA 1
ATOM 5422 C C . SER B 1 326 ? 11.828 24.359 15.086 1 83.88 326 SER B C 1
ATOM 5424 O O . SER B 1 326 ? 10.883 23.625 15.352 1 83.88 326 SER B O 1
ATOM 5426 N N . GLY B 1 327 ? 12.391 25.141 15.906 1 85.19 327 GLY B N 1
ATOM 5427 C CA . GLY B 1 327 ? 11.844 25.25 17.25 1 85.19 327 GLY B CA 1
ATOM 5428 C C . GLY B 1 327 ? 10.438 25.812 17.281 1 85.19 327 GLY B C 1
ATOM 5429 O O . GLY B 1 327 ? 9.578 25.312 18.016 1 85.19 327 GLY B O 1
ATOM 5430 N N . LEU B 1 328 ? 10.211 26.844 16.516 1 88.94 328 LEU B N 1
ATOM 5431 C CA . LEU B 1 328 ? 8.891 27.453 16.453 1 88.94 328 LEU B CA 1
ATOM 5432 C C . LEU B 1 328 ? 7.867 26.484 15.859 1 88.94 328 LEU B C 1
ATOM 5434 O O . LEU B 1 328 ? 6.703 26.484 16.266 1 88.94 328 LEU B O 1
ATOM 5438 N N . LEU B 1 329 ? 8.352 25.703 14.984 1 87.88 329 LEU B N 1
ATOM 5439 C CA . LEU B 1 329 ? 7.477 24.703 14.375 1 87.88 329 LEU B CA 1
ATOM 5440 C C . LEU B 1 329 ? 7.031 23.672 15.414 1 87.88 329 LEU B C 1
ATOM 5442 O O . LEU B 1 329 ? 5.875 23.234 15.406 1 87.88 329 LEU B O 1
ATOM 5446 N N . LEU B 1 330 ? 7.918 23.297 16.25 1 86.31 330 LEU B N 1
ATOM 5447 C CA . LEU B 1 330 ? 7.582 22.328 17.297 1 86.31 330 LEU B CA 1
ATOM 5448 C C . LEU B 1 330 ? 6.586 22.938 18.281 1 86.31 330 LEU B C 1
ATOM 5450 O O . LEU B 1 330 ? 5.691 22.234 18.766 1 86.31 330 LEU B O 1
ATOM 5454 N N . LEU B 1 331 ? 6.789 24.203 18.578 1 90.81 331 LEU B N 1
ATOM 5455 C CA . LEU B 1 331 ? 5.848 24.891 19.453 1 90.81 331 LEU B CA 1
ATOM 5456 C C . LEU B 1 331 ? 4.469 24.969 18.797 1 90.81 331 LEU B C 1
ATOM 5458 O O . LEU B 1 331 ? 3.451 24.75 19.469 1 90.81 331 LEU B O 1
ATOM 5462 N N . TYR B 1 332 ? 4.484 25.328 17.547 1 93.38 332 TYR B N 1
ATOM 5463 C CA . TYR B 1 332 ? 3.252 25.312 16.781 1 93.38 332 TYR B CA 1
ATOM 5464 C C . TYR B 1 332 ? 2.584 23.938 16.828 1 93.38 332 TYR B C 1
ATOM 5466 O O . TYR B 1 332 ? 1.372 23.844 17.031 1 93.38 332 TYR B O 1
ATOM 5474 N N . GLY B 1 333 ? 3.354 22.922 16.672 1 91.94 333 GLY B N 1
ATOM 5475 C CA . GLY B 1 333 ? 2.857 21.562 16.75 1 91.94 333 GLY B CA 1
ATOM 5476 C C . GLY B 1 333 ? 2.207 21.234 18.078 1 91.94 333 GLY B C 1
ATOM 5477 O O . GLY B 1 333 ? 1.166 20.578 18.125 1 91.94 333 GLY B O 1
ATOM 5478 N N . PHE B 1 334 ? 2.807 21.656 19.078 1 92.19 334 PHE B N 1
ATOM 5479 C CA . PHE B 1 334 ? 2.232 21.438 20.406 1 92.19 334 PHE B CA 1
ATOM 5480 C C . PHE B 1 334 ? 0.874 22.125 20.516 1 92.19 334 PHE B C 1
ATOM 5482 O O . PHE B 1 334 ? -0.055 21.562 21.109 1 92.19 334 PHE B O 1
ATOM 5489 N N . GLY B 1 335 ? 0.817 23.266 20.047 1 95.75 335 GLY B N 1
ATOM 5490 C CA . GLY B 1 335 ? -0.466 23.953 20.016 1 95.75 335 GLY B CA 1
ATOM 5491 C C . GLY B 1 335 ? -1.529 23.203 19.25 1 95.75 335 GLY B C 1
ATOM 5492 O O . GLY B 1 335 ? -2.682 23.125 19.688 1 95.75 335 GLY B O 1
ATOM 5493 N N . THR B 1 336 ? -1.089 22.641 18.125 1 95.56 336 THR B N 1
ATOM 5494 C CA . THR B 1 336 ? -2.041 21.938 17.281 1 95.56 336 THR B CA 1
ATOM 5495 C C . THR B 1 336 ? -2.561 20.688 17.984 1 95.56 336 THR B C 1
ATOM 5497 O O . THR B 1 336 ? -3.625 20.172 17.641 1 95.56 336 THR B O 1
ATOM 5500 N N . MET B 1 337 ? -1.863 20.188 18.938 1 95.38 337 MET B N 1
ATOM 5501 C CA . MET B 1 337 ? -2.291 19.031 19.734 1 95.38 337 MET B CA 1
ATOM 5502 C C . MET B 1 337 ? -3.393 19.422 20.719 1 95.38 337 MET B C 1
ATOM 5504 O O . MET B 1 337 ? -4.324 18.656 20.953 1 95.38 337 MET B O 1
ATOM 5508 N N . LEU B 1 338 ? -3.344 20.578 21.234 1 96.31 338 LEU B N 1
ATOM 5509 C CA . LEU B 1 338 ? -4.254 21.031 22.281 1 96.31 338 LEU B CA 1
ATOM 5510 C C . LEU B 1 338 ? -5.531 21.609 21.672 1 96.31 338 LEU B C 1
ATOM 5512 O O . LEU B 1 338 ? -6.602 21.516 22.281 1 96.31 338 LEU B O 1
ATOM 5516 N N . GLY B 1 339 ? -5.445 22.172 20.578 1 97 339 GLY B N 1
ATOM 5517 C CA . GLY B 1 339 ? -6.535 22.891 19.938 1 97 339 GLY B CA 1
ATOM 5518 C C . GLY B 1 339 ? -7.801 22.062 19.812 1 97 339 GLY B C 1
ATOM 5519 O O . GLY B 1 339 ? -8.867 22.469 20.281 1 97 339 GLY B O 1
ATOM 5520 N N . PRO B 1 340 ? -7.664 20.922 19.25 1 96.75 340 PRO B N 1
ATOM 5521 C CA . PRO B 1 340 ? -8.852 20.094 19.031 1 96.75 340 PRO B CA 1
ATOM 5522 C C . PRO B 1 340 ? -9.555 19.703 20.328 1 96.75 340 PRO B C 1
ATOM 5524 O O . PRO B 1 340 ? -10.789 19.656 20.375 1 96.75 340 PRO B O 1
ATOM 5527 N N . LEU B 1 341 ? -8.844 19.484 21.359 1 95.62 341 LEU B N 1
ATOM 5528 C CA . LEU B 1 341 ? -9.43 19.141 22.641 1 95.62 341 LEU B CA 1
ATOM 5529 C C . LEU B 1 341 ? -10.211 20.312 23.219 1 95.62 341 LEU B C 1
ATOM 5531 O O . LEU B 1 341 ? -11.328 20.125 23.719 1 95.62 341 LEU B O 1
ATOM 5535 N N . LEU B 1 342 ? -9.617 21.422 23.172 1 96.69 342 LEU B N 1
ATOM 5536 C CA . LEU B 1 342 ? -10.281 22.625 23.656 1 96.69 342 LEU B CA 1
ATOM 5537 C C . LEU B 1 342 ? -11.531 22.922 22.828 1 96.69 342 LEU B C 1
ATOM 5539 O O . LEU B 1 342 ? -12.57 23.281 23.391 1 96.69 342 LEU B O 1
ATOM 5543 N N . ALA B 1 343 ? -11.367 22.781 21.578 1 96.81 343 ALA B N 1
ATOM 5544 C CA . ALA B 1 343 ? -12.492 23.062 20.688 1 96.81 343 ALA B CA 1
ATOM 5545 C C . ALA B 1 343 ? -13.625 22.078 20.906 1 96.81 343 ALA B C 1
ATOM 5547 O O . ALA B 1 343 ? -14.805 22.453 20.875 1 96.81 343 ALA B O 1
ATOM 5548 N N . ALA B 1 344 ? -13.305 20.812 21.094 1 95.81 344 ALA B N 1
ATOM 5549 C CA . ALA B 1 344 ? -14.336 19.812 21.344 1 95.81 344 ALA B CA 1
ATOM 5550 C C . ALA B 1 344 ? -15.102 20.125 22.625 1 95.81 344 ALA B C 1
ATOM 5552 O O . ALA B 1 344 ? -16.328 19.984 22.672 1 95.81 344 ALA B O 1
ATOM 5553 N N . ALA B 1 345 ? -14.438 20.484 23.625 1 94.94 345 ALA B N 1
ATOM 5554 C CA . ALA B 1 345 ? -15.07 20.859 24.875 1 94.94 345 ALA B CA 1
ATOM 5555 C C . ALA B 1 345 ? -15.984 22.062 24.703 1 94.94 345 ALA B C 1
ATOM 5557 O O . ALA B 1 345 ? -17.094 22.094 25.234 1 94.94 345 ALA B O 1
ATOM 5558 N N . ALA B 1 346 ? -15.516 23.016 23.984 1 95.94 346 ALA B N 1
ATOM 5559 C CA . ALA B 1 346 ? -16.312 24.219 23.734 1 95.94 346 ALA B CA 1
ATOM 5560 C C . ALA B 1 346 ? -17.547 23.891 22.906 1 95.94 346 ALA B C 1
ATOM 5562 O O . ALA B 1 346 ? -18.609 24.469 23.141 1 95.94 346 ALA B O 1
ATOM 5563 N N . MET B 1 347 ? -17.406 23.062 21.953 1 94.19 347 MET B N 1
ATOM 5564 C CA . MET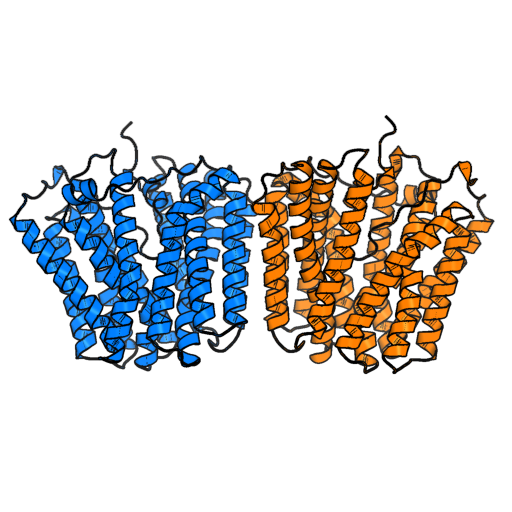 B 1 347 ? -18.516 22.703 21.078 1 94.19 347 MET B CA 1
ATOM 5565 C C . MET B 1 347 ? -19.562 21.891 21.844 1 94.19 347 MET B C 1
ATOM 5567 O O . MET B 1 347 ? -20.734 21.875 21.469 1 94.19 347 MET B O 1
ATOM 5571 N N . ASP B 1 348 ? -19.125 21.234 22.844 1 89.62 348 ASP B N 1
ATOM 5572 C CA . ASP B 1 348 ? -20.078 20.516 23.688 1 89.62 348 ASP B CA 1
ATOM 5573 C C . ASP B 1 348 ? -20.984 21.484 24.453 1 89.62 348 ASP B C 1
ATOM 5575 O O . ASP B 1 348 ? -22.109 21.156 24.812 1 89.62 348 ASP B O 1
ATOM 5579 N N . ILE B 1 349 ? -20.5 22.641 24.672 1 89.12 349 ILE B N 1
ATOM 5580 C CA . ILE B 1 349 ? -21.234 23.641 25.438 1 89.12 349 ILE B CA 1
ATOM 5581 C C . ILE B 1 349 ? -21.984 24.578 24.484 1 89.12 349 ILE B C 1
ATOM 5583 O O . ILE B 1 349 ? -23.156 24.875 24.703 1 89.12 349 ILE B O 1
ATOM 5587 N N . PHE B 1 350 ? -21.297 25.094 23.484 1 87.69 350 PHE B N 1
ATOM 5588 C CA . PHE B 1 350 ? -21.844 26.062 22.547 1 87.69 350 PHE B CA 1
ATOM 5589 C C . PHE B 1 350 ? -22 25.453 21.156 1 87.69 350 PHE B C 1
ATOM 5591 O O . PHE B 1 350 ? -21.422 25.938 20.188 1 87.69 350 PHE B O 1
ATOM 5598 N N . TRP B 1 351 ? -22.781 24.484 21.016 1 77.19 351 TRP B N 1
ATOM 5599 C CA . TRP B 1 351 ? -22.906 23.641 19.828 1 77.19 351 TRP B CA 1
ATOM 5600 C C . TRP B 1 351 ? -23.672 24.375 18.734 1 77.19 351 TRP B C 1
ATOM 5602 O O . TRP B 1 351 ? -24.719 24.969 18.984 1 77.19 351 TRP B O 1
ATOM 5612 N N . PRO B 1 352 ? -22.875 24.438 17.484 1 85.56 352 PRO B N 1
ATOM 5613 C CA . PRO B 1 352 ? -21.609 23.922 16.953 1 85.56 352 PRO B CA 1
ATOM 5614 C C . PRO B 1 352 ? -20.547 25 16.812 1 85.56 352 PRO B C 1
ATOM 5616 O O . PRO B 1 352 ? -19.375 24.703 16.578 1 85.56 352 PRO B O 1
ATOM 5619 N N . SER B 1 353 ? -20.953 26.219 17.078 1 89.44 353 SER B N 1
ATOM 5620 C CA . SER B 1 353 ? -20.094 27.359 16.781 1 89.44 353 SER B CA 1
ATOM 5621 C C . SER B 1 353 ? -19.031 27.547 17.859 1 89.44 353 SER B C 1
ATOM 5623 O O . SER B 1 353 ? -18.172 28.438 17.75 1 89.44 353 SER B O 1
ATOM 5625 N N . GLY B 1 354 ? -19.062 26.609 18.859 1 93.56 354 GLY B N 1
ATOM 5626 C CA . GLY B 1 354 ? -18.062 26.641 19.922 1 93.56 354 GLY B CA 1
ATOM 5627 C C . GLY B 1 354 ? -16.641 26.562 19.391 1 93.56 354 GLY B C 1
ATOM 5628 O O . GLY B 1 354 ? -15.711 27.047 20.047 1 93.56 354 GLY B O 1
ATOM 5629 N N . LEU B 1 355 ? -16.469 25.953 18.266 1 97 355 LEU B N 1
ATOM 5630 C CA . LEU B 1 355 ? -15.172 25.891 17.609 1 97 355 LEU B CA 1
ATOM 5631 C C . LEU B 1 355 ? -14.555 27.281 17.484 1 97 355 LEU B C 1
ATOM 5633 O O . LEU B 1 355 ? -13.383 27.484 17.812 1 97 355 LEU B O 1
ATOM 5637 N N . PHE B 1 356 ? -15.406 28.234 17.141 1 97.94 356 PHE B N 1
ATOM 5638 C CA . PHE B 1 356 ? -14.906 29.562 16.828 1 97.94 356 PHE B CA 1
ATOM 5639 C C . PHE B 1 356 ? -14.719 30.375 18.109 1 97.94 356 PHE B C 1
ATOM 5641 O O . PHE B 1 356 ? -14.047 31.406 18.094 1 97.94 356 PHE B O 1
ATOM 5648 N N . ALA B 1 357 ? -15.25 29.906 19.203 1 96.81 357 ALA B N 1
ATOM 5649 C CA . ALA B 1 357 ? -14.938 30.516 20.484 1 96.81 357 ALA B CA 1
ATOM 5650 C C . ALA B 1 357 ? -13.477 30.297 20.859 1 96.81 357 ALA B C 1
ATOM 5652 O O . ALA B 1 357 ? -12.805 31.203 21.344 1 96.81 357 ALA B O 1
ATOM 5653 N N . VAL B 1 358 ? -13.047 29.109 20.609 1 97.31 358 VAL B N 1
ATOM 5654 C CA . VAL B 1 358 ? -11.672 28.734 20.938 1 97.31 358 VAL B CA 1
ATOM 5655 C C . VAL B 1 358 ? -10.703 29.484 20.016 1 97.31 358 VAL B C 1
ATOM 5657 O O . VAL B 1 358 ? -9.68 30 20.469 1 97.31 358 VAL B O 1
ATOM 5660 N N . THR B 1 359 ? -11.023 29.516 18.719 1 98.06 359 THR B N 1
ATOM 5661 C CA . THR B 1 359 ? -10.133 30.219 17.797 1 98.06 359 THR B CA 1
ATOM 5662 C C . THR B 1 359 ? -10.086 31.703 18.109 1 98.06 359 THR B C 1
ATOM 5664 O O . THR B 1 359 ? -9.023 32.312 18.078 1 98.06 359 THR B O 1
ATOM 5667 N N . ALA B 1 360 ? -11.242 32.25 18.453 1 98.06 360 ALA B N 1
ATOM 5668 C CA . ALA B 1 360 ? -11.297 33.656 18.797 1 98.06 360 ALA B CA 1
ATOM 5669 C C . ALA B 1 360 ? -10.477 33.969 20.047 1 98.06 360 ALA B C 1
ATOM 5671 O O . ALA B 1 360 ? -9.75 34.969 20.094 1 98.06 360 ALA B O 1
ATOM 5672 N N . LEU B 1 361 ? -10.617 33.156 21 1 97.88 361 LEU B N 1
ATOM 5673 C CA . LEU B 1 361 ? -9.867 33.344 22.25 1 97.88 361 LEU B CA 1
ATOM 5674 C C . LEU B 1 361 ? -8.367 33.312 21.984 1 97.88 361 LEU B C 1
ATOM 5676 O O . LEU B 1 361 ? -7.602 34.094 22.547 1 97.88 361 LEU B O 1
ATOM 5680 N N . ALA B 1 362 ? -7.953 32.375 21.203 1 98.5 362 ALA B N 1
ATOM 5681 C CA . ALA B 1 362 ? -6.539 32.25 20.844 1 98.5 362 ALA B CA 1
ATOM 5682 C C . ALA B 1 362 ? -6.07 33.5 20.125 1 98.5 362 ALA B C 1
ATOM 5684 O O . ALA B 1 362 ? -5.023 34.062 20.453 1 98.5 362 ALA B O 1
ATOM 5685 N N . HIS B 1 363 ? -6.848 34 19.172 1 98.69 363 HIS B N 1
ATOM 5686 C CA . HIS B 1 363 ? -6.461 35.156 18.375 1 98.69 363 HIS B CA 1
ATOM 5687 C C . HIS B 1 363 ? -6.484 36.438 19.203 1 98.69 363 HIS B C 1
ATOM 5689 O O . HIS B 1 363 ? -5.648 37.312 19 1 98.69 363 HIS B O 1
ATOM 5695 N N . ILE B 1 364 ? -7.41 36.562 20.109 1 98.62 364 ILE B N 1
ATOM 5696 C CA . ILE B 1 364 ? -7.445 37.719 21.016 1 98.62 364 ILE B CA 1
ATOM 5697 C C . ILE B 1 364 ? -6.199 37.688 21.906 1 98.62 364 ILE B C 1
ATOM 5699 O O . ILE B 1 364 ? -5.598 38.75 22.141 1 98.62 364 ILE B O 1
ATOM 5703 N N . SER B 1 365 ? -5.859 36.531 22.359 1 98.5 365 SER B N 1
ATOM 5704 C CA . SER B 1 365 ? -4.672 36.406 23.203 1 98.5 365 SER B CA 1
ATOM 5705 C C . SER B 1 365 ? -3.408 36.781 22.438 1 98.5 365 SER B C 1
ATOM 5707 O O . SER B 1 365 ? -2.508 37.406 22.984 1 98.5 365 SER B O 1
ATOM 5709 N N . ILE B 1 366 ? -3.32 36.344 21.188 1 97.88 366 ILE B N 1
ATOM 5710 C CA . ILE B 1 366 ? -2.189 36.719 20.344 1 97.88 366 ILE B CA 1
ATOM 5711 C C . ILE B 1 366 ? -2.129 38.219 20.203 1 97.88 366 ILE B C 1
ATOM 5713 O O . ILE B 1 366 ? -1.058 38.844 20.328 1 97.88 366 ILE B O 1
ATOM 5717 N N . THR B 1 367 ? -3.266 38.812 19.938 1 97.75 367 THR B N 1
ATOM 5718 C CA . THR B 1 367 ? -3.357 40.281 19.766 1 97.75 367 THR B CA 1
ATOM 5719 C C . THR B 1 367 ? -2.871 41 21.031 1 97.75 367 THR B C 1
ATOM 5721 O O . THR B 1 367 ? -2.02 41.875 20.953 1 97.75 367 THR B O 1
ATOM 5724 N N . ALA B 1 368 ? -3.367 40.594 22.125 1 97.56 368 ALA B N 1
ATOM 5725 C CA . ALA B 1 368 ? -3.029 41.219 23.391 1 97.56 368 ALA B CA 1
ATOM 5726 C C . ALA B 1 368 ? -1.544 41.062 23.703 1 97.56 368 ALA B C 1
ATOM 5728 O O . ALA B 1 368 ? -0.89 42.031 24.125 1 97.56 368 ALA B O 1
ATOM 5729 N N . TYR B 1 369 ? -1.035 39.938 23.516 1 96.12 369 TYR B N 1
ATOM 5730 C CA . TYR B 1 369 ? 0.359 39.656 23.859 1 96.12 369 TYR B CA 1
ATOM 5731 C C . TYR B 1 369 ? 1.298 40.406 22.906 1 96.12 369 TYR B C 1
ATOM 5733 O O . TYR B 1 369 ? 2.34 40.906 23.328 1 96.12 369 TYR B O 1
ATOM 5741 N N . ALA B 1 370 ? 0.933 40.344 21.641 1 94.75 370 ALA B N 1
ATOM 5742 C CA . ALA B 1 370 ? 1.751 41.062 20.656 1 94.75 370 ALA B CA 1
ATOM 5743 C C . ALA B 1 370 ? 1.794 42.562 20.969 1 94.75 370 ALA B C 1
ATOM 5745 O O . ALA B 1 370 ? 2.85 43.188 20.859 1 94.75 370 ALA B O 1
ATOM 5746 N N . LEU B 1 371 ? 0.681 43.156 21.328 1 94.5 371 LEU B N 1
ATOM 5747 C CA . LEU B 1 371 ? 0.629 44.562 21.688 1 94.5 371 LEU B CA 1
ATOM 5748 C C . LEU B 1 371 ? 1.405 44.844 22.969 1 94.5 371 LEU B C 1
ATOM 5750 O O . LEU B 1 371 ? 2.092 45.844 23.078 1 94.5 371 LEU B O 1
ATOM 5754 N N . PHE B 1 372 ? 1.248 44 23.859 1 93.75 372 PHE B N 1
ATOM 5755 C CA . PHE B 1 372 ? 1.975 44.125 25.109 1 93.75 372 PHE B CA 1
ATOM 5756 C C . PHE B 1 372 ? 3.48 44.094 24.875 1 93.75 372 PHE B C 1
ATOM 5758 O O . PHE B 1 372 ? 4.211 44.938 25.438 1 93.75 372 PHE B O 1
ATOM 5765 N N . ARG B 1 373 ? 3.941 43.219 24.078 1 90.25 373 ARG B N 1
ATOM 5766 C CA . ARG B 1 373 ? 5.367 43.062 23.812 1 90.25 373 ARG B CA 1
ATOM 5767 C C . ARG B 1 373 ? 5.898 44.219 22.953 1 90.25 373 ARG B C 1
ATOM 5769 O O . ARG B 1 373 ? 7.086 44.531 23 1 90.25 373 ARG B O 1
ATOM 5776 N N . SER B 1 374 ? 5.043 44.781 22.078 1 88.38 374 SER B N 1
ATOM 5777 C CA . SER B 1 374 ? 5.461 45.906 21.25 1 88.38 374 SER B CA 1
ATOM 5778 C C . SER B 1 374 ? 5.848 47.125 22.094 1 88.38 374 SER B C 1
ATOM 5780 O O . SER B 1 374 ? 6.625 47.969 21.672 1 88.38 374 SER B O 1
ATOM 5782 N N . ARG B 1 375 ? 5.359 47.125 23.25 1 86.25 375 ARG B N 1
ATOM 5783 C CA . ARG B 1 375 ? 5.656 48.219 24.156 1 86.25 375 ARG B CA 1
ATOM 5784 C C . ARG B 1 375 ? 6.91 47.938 24.969 1 86.25 375 ARG B C 1
ATOM 5786 O O . ARG B 1 375 ? 7.504 48.875 25.547 1 86.25 375 ARG B O 1
ATOM 5793 N N . ARG B 1 376 ? 7.336 46.812 25.016 1 84.06 376 ARG B N 1
ATOM 5794 C CA . ARG B 1 376 ? 8.43 46.438 25.906 1 84.06 376 ARG B CA 1
ATOM 5795 C C . ARG B 1 376 ? 9.773 46.5 25.172 1 84.06 376 ARG B C 1
ATOM 5797 O O . ARG B 1 376 ? 10.812 46.688 25.797 1 84.06 376 ARG B O 1
ATOM 5804 N N . ARG B 1 377 ? 9.797 46.156 23.922 1 75.81 377 ARG B N 1
ATOM 5805 C CA . ARG B 1 377 ? 11.047 46.125 23.172 1 75.81 377 ARG B CA 1
ATOM 5806 C C . ARG B 1 377 ? 10.938 46.938 21.891 1 75.81 377 ARG B C 1
ATOM 5808 O O . ARG B 1 377 ? 9.891 46.938 21.234 1 75.81 377 ARG B O 1
ATOM 5815 N N . ALA B 1 378 ? 12.102 47.594 21.531 1 75.69 378 ALA B N 1
ATOM 5816 C CA . ALA B 1 378 ? 12.141 48.406 20.328 1 75.69 378 ALA B CA 1
ATOM 5817 C C . ALA B 1 378 ? 12.039 47.531 19.078 1 75.69 378 ALA B C 1
ATOM 5819 O O . ALA B 1 378 ? 12.492 46.375 19.062 1 75.69 378 ALA B O 1
ATOM 5820 N N . SER B 1 379 ? 11.398 48.031 18.094 1 76.44 379 SER B N 1
ATOM 5821 C CA . SER B 1 379 ? 11.227 47.344 16.812 1 76.44 379 SER B CA 1
ATOM 5822 C C . SER B 1 379 ? 12.547 47.25 16.062 1 76.44 379 SER B C 1
ATOM 5824 O O . SER B 1 379 ? 13.438 48.094 16.234 1 76.44 379 SER B O 1
ATOM 5826 N N . VAL B 1 380 ? 12.719 46.219 15.344 1 78.62 380 VAL B N 1
ATOM 5827 C CA . VAL B 1 380 ? 13.852 46.094 14.438 1 78.62 380 VAL B CA 1
ATOM 5828 C C . VAL B 1 380 ? 13.641 47 13.219 1 78.62 380 VAL B C 1
ATOM 5830 O O . VAL B 1 380 ? 12.57 46.969 12.609 1 78.62 380 VAL B O 1
ATOM 5833 N N . PRO B 1 381 ? 14.641 47.812 12.867 1 73.38 381 PRO B N 1
ATOM 5834 C CA . PRO B 1 381 ? 14.508 48.719 11.711 1 73.38 381 PRO B CA 1
ATOM 5835 C C . PRO B 1 381 ? 14.258 47.938 10.414 1 73.38 381 PRO B C 1
ATOM 5837 O O . PRO B 1 381 ? 14.734 46.812 10.258 1 73.38 381 PRO B O 1
ATOM 5840 N N . LYS B 1 382 ? 13.547 48.5 9.508 1 75.25 382 LYS B N 1
ATOM 5841 C CA . LYS B 1 382 ? 13.133 47.906 8.242 1 75.25 382 LYS B CA 1
ATOM 5842 C C . LYS B 1 382 ? 14.336 47.312 7.492 1 75.25 382 LYS B C 1
ATOM 5844 O O . LYS B 1 382 ? 14.234 46.25 6.891 1 75.25 382 LYS B O 1
ATOM 5849 N N . GLU B 1 383 ? 15.445 48.062 7.488 1 72.31 383 GLU B N 1
ATOM 5850 C CA . GLU B 1 383 ? 16.625 47.688 6.727 1 72.31 383 GLU B CA 1
ATOM 5851 C C . GLU B 1 383 ? 17.266 46.406 7.27 1 72.31 383 GLU B C 1
ATOM 5853 O O . GLU B 1 383 ? 17.984 45.719 6.551 1 72.31 383 GLU B O 1
ATOM 5858 N N . GLU B 1 384 ? 16.875 46.031 8.453 1 72.44 384 GLU B N 1
ATOM 5859 C CA . GLU B 1 384 ? 17.516 44.875 9.094 1 72.44 384 GLU B CA 1
ATOM 5860 C C . GLU B 1 384 ? 16.594 43.688 9.125 1 72.44 384 GLU B C 1
ATOM 5862 O O . GLU B 1 384 ? 16.984 42.594 9.562 1 72.44 384 GLU B O 1
ATOM 5867 N N . LYS B 1 385 ? 15.43 43.875 8.625 1 76.94 385 LYS B N 1
ATOM 5868 C CA . LYS B 1 385 ? 14.453 42.812 8.633 1 76.94 385 LYS B CA 1
ATOM 5869 C C . LYS B 1 385 ? 14.75 41.781 7.527 1 76.94 385 LYS B C 1
ATOM 5871 O O . LYS B 1 385 ? 15.156 42.156 6.426 1 76.94 385 LYS B O 1
ATOM 5876 N N . ASP B 1 386 ? 14.609 40.562 7.836 1 71.62 386 ASP B N 1
ATOM 5877 C CA . ASP B 1 386 ? 14.648 39.5 6.805 1 71.62 386 ASP B CA 1
ATOM 5878 C C . ASP B 1 386 ? 13.406 39.562 5.926 1 71.62 386 ASP B C 1
ATOM 5880 O O . ASP B 1 386 ? 12.328 39.969 6.387 1 71.62 386 ASP B O 1
ATOM 5884 N N . GLN B 1 387 ? 13.555 39.25 4.652 1 66.94 387 GLN B N 1
ATOM 5885 C CA . GLN B 1 387 ? 12.422 39.219 3.734 1 66.94 387 GLN B CA 1
ATOM 5886 C C . GLN B 1 387 ? 11.453 38.094 4.082 1 66.94 387 GLN B C 1
ATOM 5888 O O . GLN B 1 387 ? 11.883 36.969 4.336 1 66.94 387 GLN B O 1
ATOM 5893 N N . PHE B 1 388 ? 10.25 38.406 4.207 1 68.94 388 PHE B N 1
ATOM 5894 C CA . PHE B 1 388 ? 9.195 37.406 4.457 1 68.94 388 PHE B CA 1
ATOM 5895 C C . PHE B 1 388 ? 9.164 36.344 3.363 1 68.94 388 PHE B C 1
ATOM 5897 O O . PHE B 1 388 ? 9.32 36.688 2.182 1 68.94 388 PHE B O 1
ATOM 5904 N N . LYS B 1 389 ? 9.078 35.094 3.693 1 65.56 389 LYS B N 1
ATOM 5905 C CA . LYS B 1 389 ? 8.844 34 2.756 1 65.56 389 LYS B CA 1
ATOM 5906 C C . LYS B 1 389 ? 7.66 33.125 3.197 1 65.56 389 LYS B C 1
ATOM 5908 O O . LYS B 1 389 ? 7.48 32.875 4.391 1 65.56 389 LYS B O 1
ATOM 5913 N N . SER B 1 390 ? 6.895 32.75 2.213 1 64.12 390 SER B N 1
ATOM 5914 C CA . SER B 1 390 ? 5.742 31.891 2.475 1 64.12 390 SER B CA 1
ATOM 5915 C C . SER B 1 390 ? 6.168 30.547 3.059 1 64.12 390 SER B C 1
ATOM 5917 O O . SER B 1 390 ? 7.273 30.062 2.787 1 64.12 390 SER B O 1
ATOM 5919 N N . MET B 1 391 ? 5.473 30.078 3.986 1 65.69 391 MET B N 1
ATOM 5920 C CA . MET B 1 391 ? 5.773 28.781 4.617 1 65.69 391 MET B CA 1
ATOM 5921 C C . MET B 1 391 ? 4.621 27.812 4.426 1 65.69 391 MET B C 1
ATOM 5923 O O . MET B 1 391 ? 3.469 28.219 4.27 1 65.69 391 MET B O 1
ATOM 5927 N N . PRO B 1 392 ? 5.004 26.625 4.066 1 52.94 392 PRO B N 1
ATOM 5928 C CA . PRO B 1 392 ? 3.918 25.641 3.936 1 52.94 392 PRO B CA 1
ATOM 5929 C C . PRO B 1 392 ? 2.949 25.688 5.117 1 52.94 392 PRO B C 1
ATOM 5931 O O . PRO B 1 392 ? 3.357 25.953 6.246 1 52.94 392 PRO B O 1
ATOM 5934 N N . SER B 1 393 ? 1.974 26.281 4.812 1 47.31 393 SER B N 1
ATOM 5935 C CA . SER B 1 393 ? 0.979 26.484 5.863 1 47.31 393 SER B CA 1
ATOM 5936 C C . SER B 1 393 ? 1.008 25.344 6.871 1 47.31 393 SER B C 1
ATOM 5938 O O . SER B 1 393 ? 1.045 25.578 8.086 1 47.31 393 SER B O 1
ATOM 5940 N N . GLU B 1 394 ? 0.155 24.344 6.895 1 53.44 394 GLU B N 1
ATOM 5941 C CA . GLU B 1 394 ? -0.547 23.547 7.891 1 53.44 394 GLU B CA 1
ATOM 5942 C C . GLU B 1 394 ? 0.218 22.266 8.203 1 53.44 394 GLU B C 1
ATOM 5944 O O . GLU B 1 394 ? 1.33 22.062 7.715 1 53.44 394 GLU B O 1
ATOM 5949 N N . ARG B 1 395 ? -0.52 21.219 8.227 1 50.53 395 ARG B N 1
ATOM 5950 C CA . ARG B 1 395 ? -0.414 19.859 8.727 1 50.53 395 ARG B CA 1
ATOM 5951 C C . ARG B 1 395 ? 0.706 19.094 8.016 1 50.53 395 ARG B C 1
ATOM 5953 O O . ARG B 1 395 ? 0.908 17.906 8.266 1 50.53 395 ARG B O 1
ATOM 5960 N N . GLY B 1 396 ? 1.641 20.078 7.387 1 54.81 396 GLY B N 1
ATOM 5961 C CA . GLY B 1 396 ? 2.523 19.219 6.609 1 54.81 396 GLY B CA 1
ATOM 5962 C C . GLY B 1 396 ? 3.936 19.75 6.504 1 54.81 396 GLY B C 1
ATOM 5963 O O . GLY B 1 396 ? 4.621 19.531 5.504 1 54.81 396 GLY B O 1
ATOM 5964 N N . ALA B 1 397 ? 4.402 20.578 7.418 1 68.75 397 ALA B N 1
ATOM 5965 C CA . ALA B 1 397 ? 5.809 20.953 7.316 1 68.75 397 ALA B CA 1
ATOM 5966 C C . ALA B 1 397 ? 6.621 20.359 8.461 1 68.75 397 ALA B C 1
ATOM 5968 O O . ALA B 1 397 ? 6.141 20.266 9.594 1 68.75 397 ALA B O 1
ATOM 5969 N N . THR B 1 398 ? 7.758 19.875 8.062 1 71.38 398 THR B N 1
ATOM 5970 C CA . THR B 1 398 ? 8.711 19.359 9.031 1 71.38 398 THR B CA 1
ATOM 5971 C C . THR B 1 398 ? 9.914 20.297 9.164 1 71.38 398 THR B C 1
ATOM 5973 O O . THR B 1 398 ? 10.055 21.234 8.383 1 71.38 398 THR B O 1
ATOM 5976 N N . PRO B 1 399 ? 10.688 20.094 10.125 1 64.19 399 PRO B N 1
ATOM 5977 C CA . PRO B 1 399 ? 11.898 20.891 10.25 1 64.19 399 PRO B CA 1
ATOM 5978 C C . PRO B 1 399 ? 12.766 20.875 9 1 64.19 399 PRO B C 1
ATOM 5980 O O . PRO B 1 399 ? 13.516 21.812 8.742 1 64.19 399 PRO B O 1
ATOM 5983 N N . GLU B 1 400 ? 12.617 19.891 8.219 1 69.5 400 GLU B N 1
ATOM 5984 C CA . GLU B 1 400 ? 13.414 19.766 7.004 1 69.5 400 GLU B CA 1
ATOM 5985 C C . GLU B 1 400 ? 12.953 20.766 5.945 1 69.5 400 GLU B C 1
ATOM 5987 O O . GLU B 1 400 ? 13.719 21.125 5.043 1 69.5 400 GLU B O 1
ATOM 5992 N N . ALA B 1 401 ? 11.734 21.203 6.055 1 72.06 401 ALA B N 1
ATOM 5993 C CA . ALA B 1 401 ? 11.234 22.219 5.133 1 72.06 401 ALA B CA 1
ATOM 5994 C C . ALA B 1 401 ? 11.984 23.531 5.312 1 72.06 401 ALA B C 1
ATOM 5996 O O . ALA B 1 401 ? 12.102 24.328 4.371 1 72.06 401 ALA B O 1
ATOM 5997 N N . MET B 1 402 ? 12.516 23.703 6.48 1 70.38 402 MET B N 1
ATOM 5998 C CA . MET B 1 402 ? 13.227 24.953 6.793 1 70.38 402 MET B CA 1
ATOM 5999 C C . MET B 1 402 ? 14.578 24.984 6.09 1 70.38 402 MET B C 1
ATOM 6001 O O . MET B 1 402 ? 15.078 26.062 5.766 1 70.38 402 MET B O 1
ATOM 6005 N N . ASN B 1 403 ? 15.062 23.781 5.855 1 67.75 403 ASN B N 1
ATOM 6006 C CA . ASN B 1 403 ? 16.312 23.719 5.102 1 67.75 403 ASN B CA 1
ATOM 6007 C C . ASN B 1 403 ? 16.094 24.062 3.633 1 67.75 403 ASN B C 1
ATOM 6009 O O . ASN B 1 403 ? 17.031 24.438 2.934 1 67.75 403 ASN B O 1
ATOM 6013 N N . LEU B 1 404 ? 14.906 23.969 3.26 1 68.62 404 LEU B N 1
ATOM 6014 C CA . LEU B 1 404 ? 14.57 24.234 1.866 1 68.62 404 LEU B CA 1
ATOM 6015 C C . LEU B 1 404 ? 14.227 25.703 1.664 1 68.62 404 LEU B C 1
ATOM 6017 O O . LEU B 1 404 ? 14.188 26.188 0.531 1 68.62 404 LEU B O 1
ATOM 6021 N N . ASP B 1 405 ? 14.055 26.375 2.779 1 70.38 405 ASP B N 1
ATOM 6022 C CA . ASP B 1 405 ? 13.711 27.797 2.721 1 70.38 405 ASP B CA 1
ATOM 6023 C C . ASP B 1 405 ? 14.891 28.625 2.203 1 70.38 405 ASP B C 1
ATOM 6025 O O . ASP B 1 405 ? 16.016 28.469 2.668 1 70.38 405 ASP B O 1
ATOM 6029 N N . PRO B 1 406 ? 14.766 29.438 1.144 1 66.88 406 PRO B N 1
ATOM 6030 C CA . PRO B 1 406 ? 15.867 30.219 0.571 1 66.88 406 PRO B CA 1
ATOM 6031 C C . PRO B 1 406 ? 16.609 31.047 1.616 1 66.88 406 PRO B C 1
ATOM 6033 O O . PRO B 1 406 ? 17.734 31.5 1.369 1 66.88 406 PRO B O 1
ATOM 6036 N N . ARG B 1 407 ? 16.203 31.281 2.721 1 66.12 407 ARG B N 1
ATOM 6037 C CA . ARG B 1 407 ? 16.828 32.062 3.768 1 66.12 407 ARG B CA 1
ATOM 6038 C C . ARG B 1 407 ? 17.891 31.266 4.504 1 66.12 407 ARG B C 1
ATOM 6040 O O . ARG B 1 407 ? 18.688 31.812 5.262 1 66.12 407 ARG B O 1
ATOM 6047 N N . ALA B 1 408 ? 17.781 29.953 4.234 1 62.38 408 ALA B N 1
ATOM 6048 C CA . ALA B 1 408 ? 18.766 29.078 4.875 1 62.38 408 ALA B CA 1
ATOM 6049 C C . ALA B 1 408 ? 20.109 29.172 4.16 1 62.38 408 ALA B C 1
ATOM 6051 O O . ALA B 1 408 ? 21.094 28.562 4.598 1 62.38 408 ALA B O 1
ATOM 6052 N N . GLU B 1 409 ? 20.344 29.781 2.938 1 59.69 409 GLU B N 1
ATOM 6053 C CA . GLU B 1 409 ? 21.594 29.859 2.178 1 59.69 409 GLU B CA 1
ATOM 6054 C C . GLU B 1 409 ? 22.734 30.391 3.033 1 59.69 409 GLU B C 1
ATOM 6056 O O . GLU B 1 409 ? 22.578 31.422 3.705 1 59.69 409 GLU B O 1
ATOM 6061 N N . PRO B 1 410 ? 23.781 29.531 3.227 1 49.34 410 PRO B N 1
ATOM 6062 C CA . PRO B 1 410 ? 24.953 30.172 3.846 1 49.34 410 PRO B CA 1
ATOM 6063 C C . PRO B 1 410 ? 25.484 31.344 3.035 1 49.34 410 PRO B C 1
ATOM 6065 O O . PRO B 1 410 ? 25.328 31.375 1.812 1 49.34 410 PRO B O 1
ATOM 6068 N N . GLU B 1 411 ? 25.5 32.5 3.5 1 41.34 411 GLU B N 1
ATOM 6069 C CA . GLU B 1 411 ? 26.266 33.531 2.822 1 41.34 411 GLU B CA 1
ATOM 6070 C C . GLU B 1 411 ? 27.578 33 2.291 1 41.34 411 GLU B C 1
ATOM 6072 O O . GLU B 1 411 ? 28.375 32.406 3.047 1 41.34 411 GLU B O 1
ATOM 6077 N N . GLY B 1 412 ? 27.703 32.219 1.274 1 34.75 412 GLY B N 1
ATOM 6078 C CA . GLY B 1 412 ? 29 32.219 0.617 1 34.75 412 GLY B CA 1
ATOM 6079 C C . GLY B 1 412 ? 29.406 33.594 0.087 1 34.75 412 GLY B C 1
ATOM 6080 O O . GLY B 1 412 ? 28.547 34.438 -0.143 1 34.75 412 GLY B O 1
#

Foldseek 3Di:
DLLVLLLVLLLLLVLLLLLLVLQLQLLLLVLLVVVPHALLLLLLLLLLLLQLLLVLLQCLLVVCVVPNLLVSLVVLLQLLLVLLLVCLVDVDSVSSSVSSNSNNNSQNNNLLSSLQLLLQSDDLVCLQVSLVSSLVSNLVSSLNSLQVNQVDDSNDSVSSNSSSVSSVVSSPSNVVDPRDTGDRDDHFDADLVVLCVLPVLLLLLLLLLLLLCLLCSRCVLVQLVQLPHGSNLSSLLVSLLSVLQLVLLVVLLVVLLVDFLLVSLLVLLQVLLVLLVCCLVVVDSDSVVSSVSSSSNSNRSQNNNLSSLQQSCLRPDLQCSLNNNQNSLSSSSNSSSCNSNQQSVQCVVSPPSSSSVSSSVSSNVSNVVSVVVPVVDPGRDSVSGDRGDDDNTDSHDHSSNSSSPSSNDDPD/DLLVLLLVLLLLLVLLLLLLVLQLQLLLLVLCVVVPHALLLLLLLLLLLLQLLLVLLQCLLVVCVVPNLLVSLVVLLQLLLVLLLVCLVDVDSVSSSVSSNSNNNSQNNNLLSSLQLLLQSDDLVCLQVSLVSSLVSNLVSSLNSLQVNLVDDSNDSVSSNSSSVSSVVSSPSNVVDPRDTGDRDDHFDADLVVLCVLPVLLLLLLLLLLLLQLLCSRCVLVQLVQLPHGSNLSSLLVSLLSVLQQVLLVVLLVVLLVDFLLVSLLVLLQVLLVLLVCCLVVVDSDSVVSSVSSSSNSNRSQNNNLSSLQQSCLRPDLQCSLNNNQNSVSSSSNSSSCNSNQQSVQCVVSPPSRSSVSSSVSSNVSNVVSVVVPVVDPGRDSVSGDRGDDDSGDSHDHSSSSSSPSSNDDPD